Protein AF-0000000080102450 (afdb_homodimer)

Nearest PDB structures (foldseek):
  8uvc-assembly1_A  TM=9.436E-01  e=2.594E-38  Homo sapiens
  8uvb-assembly1_A  TM=9.625E-01  e=1.713E-34  Homo sapiens
  8uvi-assembly1_A  TM=7.588E-01  e=3.810E-33  Homo sapiens
  8w6o-assembly1_B  TM=8.948E-01  e=2.255E-26  Homo sapiens
  8w6g-assembly1_B  TM=5.667E-01  e=3.415E-30  Homo sapiens

Structure (mmCIF, N/CA/C/O backbone):
data_AF-0000000080102450-model_v1
#
loop_
_entity.id
_entity.type
_entity.pdbx_description
1 polymer 'Citrate transporter-like domain-containing protein'
#
loop_
_atom_site.group_PDB
_atom_site.id
_atom_site.type_symbol
_atom_site.label_atom_id
_atom_site.label_alt_id
_atom_site.label_comp_id
_atom_site.label_asym_id
_atom_site.label_entity_id
_atom_site.label_seq_id
_atom_site.pdbx_PDB_ins_code
_atom_site.Cartn_x
_atom_site.Cartn_y
_atom_site.Cartn_z
_atom_site.occupancy
_atom_site.B_iso_or_equiv
_atom_site.auth_seq_id
_atom_site.auth_comp_id
_atom_site.auth_asym_id
_atom_site.auth_atom_id
_atom_site.pdbx_PDB_model_num
ATOM 1 N N . MET A 1 1 ? 62.062 -0.407 -61.094 1 25.08 1 MET A N 1
ATOM 2 C CA . MET A 1 1 ? 61.031 0.652 -61.094 1 25.08 1 MET A CA 1
ATOM 3 C C . MET A 1 1 ? 59.656 0.086 -60.781 1 25.08 1 MET A C 1
ATOM 5 O O . MET A 1 1 ? 59 -0.466 -61.688 1 25.08 1 MET A O 1
ATOM 9 N N . LEU A 1 2 ? 59.5 -0.668 -59.625 1 26.81 2 LEU A N 1
ATOM 10 C CA . LEU A 1 2 ? 58.438 -1.365 -58.938 1 26.81 2 LEU A CA 1
ATOM 11 C C . LEU A 1 2 ? 57.25 -0.445 -58.719 1 26.81 2 LEU A C 1
ATOM 13 O O . LEU A 1 2 ? 57.344 0.582 -58.031 1 26.81 2 LEU A O 1
ATOM 17 N N . GLU A 1 3 ? 56.438 -0.287 -59.781 1 25.95 3 GLU A N 1
ATOM 18 C CA . GLU A 1 3 ? 55.188 0.473 -59.875 1 25.95 3 GLU A CA 1
ATOM 19 C C . GLU A 1 3 ? 54.281 0.231 -58.688 1 25.95 3 GLU A C 1
ATOM 21 O O . GLU A 1 3 ? 54.25 -0.87 -58.125 1 25.95 3 GLU A O 1
ATOM 26 N N . SER A 1 4 ? 53.938 1.345 -57.906 1 30.83 4 SER A N 1
ATOM 27 C CA . SER A 1 4 ? 53.062 1.862 -56.844 1 30.83 4 SER A CA 1
ATOM 28 C C . SER A 1 4 ? 51.594 1.479 -57.094 1 30.83 4 SER A C 1
ATOM 30 O O . SER A 1 4 ? 50.938 2.074 -57.969 1 30.83 4 SER A O 1
ATOM 32 N N . SER A 1 5 ? 51.281 0.238 -57.469 1 30.52 5 SER A N 1
ATOM 33 C CA . SER A 1 5 ? 49.875 -0.142 -57.719 1 30.52 5 SER A CA 1
ATOM 34 C C . SER A 1 5 ? 48.969 0.46 -56.656 1 30.52 5 SER A C 1
ATOM 36 O O . SER A 1 5 ? 49.375 0.742 -55.531 1 30.52 5 SER A O 1
ATOM 38 N N . SER A 1 6 ? 47.594 0.79 -57 1 28.81 6 SER A N 1
ATOM 39 C CA . SER A 1 6 ? 46.281 1.404 -56.781 1 28.81 6 SER A CA 1
ATOM 40 C C . SER A 1 6 ? 45.594 0.826 -55.562 1 28.81 6 SER A C 1
ATOM 42 O O . SER A 1 6 ? 45.188 -0.346 -55.562 1 28.81 6 SER A O 1
ATOM 44 N N . SER A 1 7 ? 46 0.997 -54.312 1 31.64 7 SER A N 1
ATOM 45 C CA . SER A 1 7 ? 45.219 0.907 -53.094 1 31.64 7 SER A CA 1
ATOM 46 C C . SER A 1 7 ? 43.906 1.652 -53.25 1 31.64 7 SER A C 1
ATOM 48 O O . SER A 1 7 ? 43.844 2.875 -53.094 1 31.64 7 SER A O 1
ATOM 50 N N . THR A 1 8 ? 43.125 1.494 -54.375 1 29.23 8 THR A N 1
ATOM 51 C CA . THR A 1 8 ? 41.812 2.102 -54.594 1 29.23 8 THR A CA 1
ATOM 52 C C . THR A 1 8 ? 40.969 1.978 -53.344 1 29.23 8 THR A C 1
ATOM 54 O O . THR A 1 8 ? 41.062 0.995 -52.625 1 29.23 8 THR A O 1
ATOM 57 N N . ASN A 1 9 ? 40.094 3.078 -53 1 28.83 9 ASN A N 1
ATOM 58 C CA . ASN A 1 9 ? 39.094 3.645 -52.094 1 28.83 9 ASN A CA 1
ATOM 59 C C . ASN A 1 9 ? 37.875 2.742 -52 1 28.83 9 ASN A C 1
ATOM 61 O O . ASN A 1 9 ? 37.031 2.686 -52.906 1 28.83 9 ASN A O 1
ATOM 65 N N . PHE A 1 10 ? 37.844 1.509 -51.531 1 27.23 10 PHE A N 1
ATOM 66 C CA . PHE A 1 10 ? 36.594 0.853 -51.156 1 27.23 10 PHE A CA 1
ATOM 67 C C . PHE A 1 10 ? 35.719 1.786 -50.312 1 27.23 10 PHE A C 1
ATOM 69 O O . PHE A 1 10 ? 36 2.002 -49.125 1 27.23 10 PHE A O 1
ATOM 76 N N . VAL A 1 11 ? 35.406 3.041 -50.812 1 31.2 11 VAL A N 1
ATOM 77 C CA . VAL A 1 11 ? 34.312 3.77 -50.219 1 31.2 11 VAL A CA 1
ATOM 78 C C . VAL A 1 11 ? 33.156 2.814 -49.938 1 31.2 11 VAL A C 1
ATOM 80 O O . VAL A 1 11 ? 32.625 2.182 -50.844 1 31.2 11 VAL A O 1
ATOM 83 N N . GLN A 1 12 ? 33.156 2.191 -48.812 1 29.45 12 GLN A N 1
ATOM 84 C CA . GLN A 1 12 ? 31.953 1.61 -48.25 1 29.45 12 GLN A CA 1
ATOM 85 C C . GLN A 1 12 ? 30.719 2.416 -48.656 1 29.45 12 GLN A C 1
ATOM 87 O O . GLN A 1 12 ? 30.578 3.578 -48.281 1 29.45 12 GLN A O 1
ATOM 92 N N . HIS A 1 13 ? 30.312 2.391 -49.875 1 32.34 13 HIS A N 1
ATOM 93 C CA . HIS A 1 13 ? 28.969 2.836 -50.219 1 32.34 13 HIS A CA 1
ATOM 94 C C . HIS A 1 13 ? 27.984 2.52 -49.094 1 32.34 13 HIS A C 1
ATOM 96 O O . HIS A 1 13 ? 27.688 1.353 -48.812 1 32.34 13 HIS A O 1
ATOM 102 N N . PHE A 1 14 ? 28.062 3.256 -48 1 36.75 14 PHE A N 1
ATOM 103 C CA . PHE A 1 14 ? 26.875 3.359 -47.156 1 36.75 14 PHE A CA 1
ATOM 104 C C . PHE A 1 14 ? 25.625 3.465 -48 1 36.75 14 PHE A C 1
ATOM 106 O O . PHE A 1 14 ? 25.328 4.523 -48.562 1 36.75 14 PHE A O 1
ATOM 113 N N . VAL A 1 15 ? 25.438 2.631 -48.906 1 35.69 15 VAL A N 1
ATOM 114 C CA . VAL A 1 15 ? 24.078 2.574 -49.469 1 35.69 15 VAL A CA 1
ATOM 115 C C . VAL A 1 15 ? 23.062 2.791 -48.344 1 35.69 15 VAL A C 1
ATOM 117 O O . VAL A 1 15 ? 22.984 1.999 -47.406 1 35.69 15 VAL A O 1
ATOM 120 N N . SER A 1 16 ? 22.797 3.994 -47.969 1 41.91 16 SER A N 1
ATOM 121 C CA . SER A 1 16 ? 21.562 4.34 -47.281 1 41.91 16 SER A CA 1
ATOM 122 C C . SER A 1 16 ? 20.391 3.516 -47.781 1 41.91 16 SER A C 1
ATOM 124 O O . SER A 1 16 ? 19.922 3.711 -48.906 1 41.91 16 SER A O 1
ATOM 126 N N . ARG A 1 17 ? 20.375 2.236 -47.719 1 46.88 17 ARG A N 1
ATOM 127 C CA . ARG A 1 17 ? 19.141 1.507 -48.031 1 46.88 17 ARG A CA 1
ATOM 128 C C . ARG A 1 17 ? 17.906 2.34 -47.688 1 46.88 17 ARG A C 1
ATOM 130 O O . ARG A 1 17 ? 17.75 2.797 -46.562 1 46.88 17 ARG A O 1
ATOM 137 N N . GLU A 1 18 ? 17.406 3.066 -48.5 1 54 18 GLU A N 1
ATOM 138 C CA . GLU A 1 18 ? 16.109 3.725 -48.406 1 54 18 GLU A CA 1
ATOM 139 C C . GLU A 1 18 ? 15.117 2.885 -47.594 1 54 18 GLU A C 1
ATOM 141 O O . GLU A 1 18 ? 14.82 1.747 -47.969 1 54 18 GLU A O 1
ATOM 146 N N . VAL A 1 19 ? 15.211 3.061 -46.312 1 67.94 19 VAL A N 1
ATOM 147 C CA . VAL A 1 19 ? 14.219 2.418 -45.469 1 67.94 19 VAL A CA 1
ATOM 148 C C . VAL A 1 19 ? 12.844 2.484 -46.156 1 67.94 19 VAL A C 1
ATOM 150 O O . VAL A 1 19 ? 12.391 3.562 -46.531 1 67.94 19 VAL A O 1
ATOM 153 N N . SER A 1 20 ? 12.422 1.404 -46.781 1 73.69 20 SER A N 1
ATOM 154 C CA . SER A 1 20 ? 11.117 1.295 -47.406 1 73.69 20 SER A CA 1
ATOM 155 C C . SER A 1 20 ? 10.016 1.888 -46.531 1 73.69 20 SER A C 1
ATOM 157 O O . SER A 1 20 ? 10.172 1.996 -45.312 1 73.69 20 SER A O 1
ATOM 159 N N . ASN A 1 21 ? 9.086 2.568 -47.156 1 75.69 21 ASN A N 1
ATOM 160 C CA . ASN A 1 21 ? 7.91 3.105 -46.469 1 75.69 21 ASN A CA 1
ATOM 161 C C . ASN A 1 21 ? 7.281 2.072 -45.531 1 75.69 21 ASN A C 1
ATOM 163 O O . ASN A 1 21 ? 6.77 2.42 -44.469 1 75.69 21 ASN A O 1
ATOM 167 N N . LYS A 1 22 ? 7.406 0.875 -46 1 77.06 22 LYS A N 1
ATOM 168 C CA . LYS A 1 22 ? 6.848 -0.19 -45.156 1 77.06 22 LYS A CA 1
ATOM 169 C C . LYS A 1 22 ? 7.645 -0.36 -43.875 1 77.06 22 LYS A C 1
ATOM 171 O O . LYS A 1 22 ? 7.07 -0.544 -42.812 1 77.06 22 LYS A O 1
ATOM 176 N N . GLU A 1 23 ? 8.898 -0.296 -43.969 1 78.75 23 GLU A N 1
ATOM 177 C CA . GLU A 1 23 ? 9.734 -0.42 -42.781 1 78.75 23 GLU A CA 1
ATOM 178 C C . GLU A 1 23 ? 9.539 0.771 -41.844 1 78.75 23 GLU A C 1
ATOM 180 O O . GLU A 1 23 ? 9.562 0.617 -40.625 1 78.75 23 GLU A O 1
ATOM 185 N N . ARG A 1 24 ? 9.336 1.887 -42.469 1 76.75 24 ARG A N 1
ATOM 186 C CA . ARG A 1 24 ? 9.094 3.082 -41.656 1 76.75 24 ARG A CA 1
ATOM 187 C C . ARG A 1 24 ? 7.762 2.984 -40.938 1 76.75 24 ARG A C 1
ATOM 189 O O . ARG A 1 24 ? 7.66 3.377 -39.75 1 76.75 24 ARG A O 1
ATOM 196 N N . LEU A 1 25 ? 6.789 2.467 -41.656 1 79.25 25 LEU A N 1
ATOM 197 C CA . LEU A 1 25 ? 5.473 2.297 -41.062 1 79.25 25 LEU A CA 1
ATOM 198 C C . LEU A 1 25 ? 5.516 1.26 -39.938 1 79.25 25 LEU A C 1
ATOM 200 O O . LEU A 1 25 ? 4.895 1.445 -38.875 1 79.25 25 LEU A O 1
ATOM 204 N N . LEU A 1 26 ? 6.16 0.244 -40.188 1 77.69 26 LEU A N 1
ATOM 205 C CA . LEU A 1 26 ? 6.281 -0.798 -39.156 1 77.69 26 LEU A CA 1
ATOM 206 C C . LEU A 1 26 ? 7.027 -0.281 -37.938 1 77.69 26 LEU A C 1
ATOM 208 O O . LEU A 1 26 ? 6.695 -0.638 -36.812 1 77.69 26 LEU A O 1
ATOM 212 N N . CYS A 1 27 ? 7.969 0.452 -38.219 1 77.31 27 CYS A N 1
ATOM 213 C CA . CYS A 1 27 ? 8.719 1.063 -37.125 1 77.31 27 CYS A CA 1
ATOM 214 C C . CYS A 1 27 ? 7.832 2.01 -36.312 1 77.31 27 CYS A C 1
ATOM 216 O O . CYS A 1 27 ? 7.887 2.025 -35.094 1 77.31 27 CYS A O 1
ATOM 218 N N . LEU A 1 28 ? 7.074 2.738 -37.062 1 78.44 28 LEU A N 1
ATOM 219 C CA . LEU A 1 28 ? 6.156 3.664 -36.406 1 78.44 28 LEU A CA 1
ATOM 220 C C . LEU A 1 28 ? 5.113 2.91 -35.594 1 78.44 28 LEU A C 1
ATOM 222 O O . LEU A 1 28 ? 4.789 3.311 -34.469 1 78.44 28 LEU A O 1
ATOM 226 N N . LEU A 1 29 ? 4.664 1.896 -36.094 1 78.62 29 LEU A N 1
ATOM 227 C CA . LEU A 1 29 ? 3.658 1.097 -35.406 1 78.62 29 LEU A CA 1
ATOM 228 C C . LEU A 1 29 ? 4.246 0.454 -34.156 1 78.62 29 LEU A C 1
ATOM 230 O O . LEU A 1 29 ? 3.576 0.365 -33.125 1 78.62 29 LEU A O 1
ATOM 234 N N . ARG A 1 30 ? 5.379 0.08 -34.312 1 77.5 30 ARG A N 1
ATOM 235 C CA . ARG A 1 30 ? 6.043 -0.532 -33.156 1 77.5 30 ARG A CA 1
ATOM 236 C C . ARG A 1 30 ? 6.273 0.49 -32.062 1 77.5 30 ARG A C 1
ATOM 238 O O . ARG A 1 30 ? 6.168 0.164 -30.875 1 77.5 30 ARG A O 1
ATOM 245 N N . ARG A 1 31 ? 6.504 1.589 -32.531 1 77.5 31 ARG A N 1
ATOM 246 C CA . ARG A 1 31 ? 6.77 2.656 -31.562 1 77.5 31 ARG A CA 1
ATOM 247 C C . ARG A 1 31 ? 5.477 3.137 -30.906 1 77.5 31 ARG A C 1
ATOM 249 O O . ARG A 1 31 ? 5.488 3.574 -29.75 1 77.5 31 ARG A O 1
ATOM 256 N N . MET A 1 32 ? 4.449 2.98 -31.703 1 82 32 MET A N 1
ATOM 257 C CA . MET A 1 32 ? 3.18 3.512 -31.203 1 82 32 MET A CA 1
ATOM 258 C C . MET A 1 32 ? 2.283 2.393 -30.703 1 82 32 MET A C 1
ATOM 260 O O . MET A 1 32 ? 1.086 2.596 -30.484 1 82 32 MET A O 1
ATOM 264 N N . LYS A 1 33 ? 2.82 1.281 -30.656 1 84.81 33 LYS A N 1
ATOM 265 C CA . LYS A 1 33 ? 2.027 0.113 -30.281 1 84.81 33 LYS A CA 1
ATOM 266 C C . LYS A 1 33 ? 1.294 0.345 -28.969 1 84.81 33 LYS A C 1
ATOM 268 O O . LYS A 1 33 ? 0.09 0.1 -28.875 1 84.81 33 LYS A O 1
ATOM 273 N N . ASN A 1 34 ? 1.948 0.853 -27.984 1 87.5 34 ASN A N 1
ATOM 274 C CA . ASN A 1 34 ? 1.318 1.079 -26.688 1 87.5 34 ASN A CA 1
ATOM 275 C C . ASN A 1 34 ? 0.232 2.146 -26.766 1 87.5 34 ASN A C 1
ATOM 277 O O . ASN A 1 34 ? -0.837 1.998 -26.172 1 87.5 34 ASN A O 1
ATOM 281 N N . GLY A 1 35 ? 0.577 3.141 -27.547 1 89.19 35 GLY A N 1
ATOM 282 C CA . GLY A 1 35 ? -0.424 4.18 -27.734 1 89.19 35 GLY A CA 1
ATOM 283 C C . GLY A 1 35 ? -1.648 3.695 -28.5 1 89.19 35 GLY A C 1
ATOM 284 O O . GLY A 1 35 ? -2.775 4.078 -28.172 1 89.19 35 GLY A O 1
ATOM 285 N N . LEU A 1 36 ? -1.429 2.9 -29.422 1 91.56 36 LEU A N 1
ATOM 286 C CA . LEU A 1 36 ? -2.529 2.357 -30.219 1 91.56 36 LEU A CA 1
ATOM 287 C C . LEU A 1 36 ? -3.408 1.444 -29.375 1 91.56 36 LEU A C 1
ATOM 289 O O . LEU A 1 36 ? -4.637 1.509 -29.453 1 91.56 36 LEU A O 1
ATOM 293 N N . VAL A 1 37 ? -2.809 0.636 -28.578 1 93.94 37 VAL A N 1
ATOM 294 C CA . VAL A 1 37 ? -3.578 -0.261 -27.719 1 93.94 37 VAL A CA 1
ATOM 295 C C . VAL A 1 37 ? -4.398 0.554 -26.719 1 93.94 37 VAL A C 1
ATOM 297 O O . VAL A 1 37 ? -5.57 0.253 -26.484 1 93.94 37 VAL A O 1
ATOM 300 N N . LEU A 1 38 ? -3.789 1.572 -26.219 1 94.75 38 LEU A N 1
ATOM 301 C CA . LEU A 1 38 ? -4.426 2.41 -25.219 1 94.75 38 LEU A CA 1
ATOM 302 C C . LEU A 1 38 ? -5.664 3.1 -25.781 1 94.75 38 LEU A C 1
ATOM 304 O O . LEU A 1 38 ? -6.688 3.203 -25.109 1 94.75 38 LEU A O 1
ATOM 308 N N . VAL A 1 39 ? -5.594 3.529 -27 1 94.56 39 VAL A N 1
ATOM 309 C CA . VAL A 1 39 ? -6.668 4.332 -27.562 1 94.56 39 VAL A CA 1
ATOM 310 C C . VAL A 1 39 ? -7.664 3.424 -28.281 1 94.56 39 VAL A C 1
ATOM 312 O O . VAL A 1 39 ? -8.875 3.633 -28.203 1 94.56 39 VAL A O 1
ATOM 315 N N . LEU A 1 40 ? -7.199 2.42 -28.922 1 95.06 40 LEU A N 1
ATOM 316 C CA . LEU A 1 40 ? -8.055 1.595 -29.766 1 95.06 40 LEU A CA 1
ATOM 317 C C . LEU A 1 40 ? -8.883 0.63 -28.922 1 95.06 40 LEU A C 1
ATOM 319 O O . LEU A 1 40 ? -10 0.266 -29.312 1 95.06 40 LEU A O 1
ATOM 323 N N . THR A 1 41 ? -8.406 0.187 -27.781 1 96.19 41 THR A N 1
ATOM 324 C CA . THR A 1 41 ? -9.125 -0.801 -26.984 1 96.19 41 THR A CA 1
ATOM 325 C C . THR A 1 41 ? -10.469 -0.246 -26.516 1 96.19 41 THR A C 1
ATOM 327 O O . THR A 1 41 ? -11.508 -0.866 -26.734 1 96.19 41 THR A O 1
ATOM 330 N N . PRO A 1 42 ? -10.508 0.922 -25.906 1 96.19 42 PRO A N 1
ATOM 331 C CA . PRO A 1 42 ? -11.812 1.462 -25.516 1 96.19 42 PRO A CA 1
ATOM 332 C C . PRO A 1 42 ? -12.711 1.763 -26.719 1 96.19 42 PRO A C 1
ATOM 334 O O . PRO A 1 42 ? -13.938 1.646 -26.625 1 96.19 42 PRO A O 1
ATOM 337 N N . LEU A 1 43 ? -12.133 2.1 -27.812 1 96.31 43 LEU A N 1
ATOM 338 C CA . LEU A 1 43 ? -12.922 2.408 -29 1 96.31 43 LEU A CA 1
ATOM 339 C C . LEU A 1 43 ? -13.508 1.139 -29.609 1 96.31 43 LEU A C 1
ATOM 341 O O . LEU A 1 43 ? -14.656 1.137 -30.078 1 96.31 43 LEU A O 1
ATOM 345 N N . LEU A 1 44 ? -12.703 0.143 -29.656 1 95.62 44 LEU A N 1
ATOM 346 C CA . LEU A 1 44 ? -13.133 -1.123 -30.234 1 95.62 44 LEU A CA 1
ATOM 347 C C . LEU A 1 44 ? -14.305 -1.708 -29.453 1 95.62 44 LEU A C 1
ATOM 349 O O . LEU A 1 44 ? -15.25 -2.227 -30.047 1 95.62 44 LEU A O 1
ATOM 353 N N . PHE A 1 45 ? -14.312 -1.592 -28.125 1 95.81 45 PHE A N 1
ATOM 354 C CA . PHE A 1 45 ? -15.352 -2.193 -27.297 1 95.81 45 PHE A CA 1
ATOM 355 C C . PHE A 1 45 ? -16.422 -1.164 -26.938 1 95.81 45 PHE A C 1
ATOM 357 O O . PHE A 1 45 ? -17.328 -1.451 -26.156 1 95.81 45 PHE A O 1
ATOM 364 N N . GLY A 1 46 ? -16.328 0.019 -27.469 1 95.62 46 GLY A N 1
ATOM 365 C CA . GLY A 1 46 ? -17.25 1.104 -27.141 1 95.62 46 GLY A CA 1
ATOM 366 C C . GLY A 1 46 ? -18.688 0.79 -27.484 1 95.62 46 GLY A C 1
ATOM 367 O O . GLY A 1 46 ? -19.609 1.31 -26.844 1 95.62 46 GLY A O 1
ATOM 368 N N . GLN A 1 47 ? -18.938 -0.091 -28.391 1 94.19 47 GLN A N 1
ATOM 369 C CA . GLN A 1 47 ? -20.297 -0.457 -28.797 1 94.19 47 GLN A CA 1
ATOM 370 C C . GLN A 1 47 ? -21.062 -1.103 -27.641 1 94.19 47 GLN A C 1
ATOM 372 O O . GLN A 1 47 ? -22.281 -0.997 -27.578 1 94.19 47 GLN A O 1
ATOM 377 N N . MET A 1 48 ? -20.406 -1.681 -26.703 1 94.69 48 MET A N 1
ATOM 378 C CA . MET A 1 48 ? -21.016 -2.373 -25.562 1 94.69 48 MET A CA 1
ATOM 379 C C . MET A 1 48 ? -21.688 -1.385 -24.625 1 94.69 48 MET A C 1
ATOM 381 O O . MET A 1 48 ? -22.609 -1.751 -23.891 1 94.69 48 MET A O 1
ATOM 385 N N . LEU A 1 49 ? -21.219 -0.147 -24.641 1 93.81 49 LEU A N 1
ATOM 386 C CA . LEU A 1 49 ? -21.797 0.876 -23.766 1 93.81 49 LEU A CA 1
ATOM 387 C C . LEU A 1 49 ? -23.203 1.241 -24.203 1 93.81 49 LEU A C 1
ATOM 389 O O . LEU A 1 49 ? -23.984 1.76 -23.391 1 93.81 49 LEU A O 1
ATOM 393 N N . TRP A 1 50 ? -23.562 0.891 -25.438 1 92.38 50 TRP A N 1
ATOM 394 C CA . TRP A 1 50 ? -24.875 1.267 -25.984 1 92.38 50 TRP A CA 1
ATOM 395 C C . TRP A 1 50 ? -25.875 0.122 -25.844 1 92.38 50 TRP A C 1
ATOM 397 O O . TRP A 1 50 ? -27.062 0.309 -26.062 1 92.38 50 TRP A O 1
ATOM 407 N N . TRP A 1 51 ? -25.297 -0.965 -25.5 1 91.12 51 TRP A N 1
ATOM 408 C CA . TRP A 1 51 ? -26.188 -2.102 -25.297 1 91.12 51 TRP A CA 1
ATOM 409 C C . TRP A 1 51 ? -26.922 -1.98 -23.969 1 91.12 51 TRP A C 1
ATOM 411 O O . TRP A 1 51 ? -26.422 -1.336 -23.031 1 91.12 51 TRP A O 1
ATOM 421 N N . GLU A 1 52 ? -28.109 -2.432 -23.891 1 87.62 52 GLU A N 1
ATOM 422 C CA . GLU A 1 52 ? -28.938 -2.287 -22.703 1 87.62 52 GLU A CA 1
ATOM 423 C C . GLU A 1 52 ? -28.5 -3.244 -21.594 1 87.62 52 GLU A C 1
ATOM 425 O O . GLU A 1 52 ? -28.219 -4.414 -21.859 1 87.62 52 GLU A O 1
ATOM 430 N N . GLY A 1 53 ? -28.391 -2.652 -20.375 1 90.12 53 GLY A N 1
ATOM 431 C CA . GLY A 1 53 ? -28.078 -3.475 -19.219 1 90.12 53 GLY A CA 1
ATOM 432 C C . GLY A 1 53 ? -26.719 -3.182 -18.625 1 90.12 53 GLY A C 1
ATOM 433 O O . GLY A 1 53 ? -25.766 -2.855 -19.359 1 90.12 53 GLY A O 1
ATOM 434 N N . PRO A 1 54 ? -26.625 -3.234 -17.391 1 93.25 54 PRO A N 1
ATOM 435 C CA . PRO A 1 54 ? -25.344 -2.992 -16.703 1 93.25 54 PRO A CA 1
ATOM 436 C C . PRO A 1 54 ? -24.312 -4.078 -17 1 93.25 54 PRO A C 1
ATOM 438 O O . PRO A 1 54 ? -23.109 -3.85 -16.828 1 93.25 54 PRO A O 1
ATOM 441 N N . GLU A 1 55 ? -24.812 -5.258 -17.422 1 94.81 55 GLU A N 1
ATOM 442 C CA . GLU A 1 55 ? -23.906 -6.363 -17.719 1 94.81 55 GLU A CA 1
ATOM 443 C C . GLU A 1 55 ? -22.953 -6.008 -18.859 1 94.81 55 GLU A C 1
ATOM 445 O O . GLU A 1 55 ? -21.766 -6.312 -18.797 1 94.81 55 GLU A O 1
ATOM 450 N N . TRP A 1 56 ? -23.469 -5.336 -19.875 1 95.31 56 TRP A N 1
ATOM 451 C CA . TRP A 1 56 ? -22.641 -4.988 -21.031 1 95.31 56 TRP A CA 1
ATOM 452 C C . TRP A 1 56 ? -21.672 -3.861 -20.688 1 95.31 56 TRP A C 1
ATOM 454 O O . TRP A 1 56 ? -20.562 -3.807 -21.203 1 95.31 56 TRP A O 1
ATOM 464 N N . ARG A 1 57 ? -22.094 -2.945 -19.859 1 96.56 57 ARG A N 1
ATOM 465 C CA . ARG A 1 57 ? -21.188 -1.902 -19.406 1 96.56 57 ARG A CA 1
ATOM 466 C C . ARG A 1 57 ? -20.031 -2.496 -18.594 1 96.56 57 ARG A C 1
ATOM 468 O O . ARG A 1 57 ? -18.891 -2.053 -18.734 1 96.56 57 ARG A O 1
ATOM 475 N N . CYS A 1 58 ? -20.406 -3.443 -17.797 1 96.31 58 CYS A N 1
ATOM 476 C CA . CYS A 1 58 ? -19.359 -4.137 -17.047 1 96.31 58 CYS A CA 1
ATOM 477 C C . CYS A 1 58 ? -18.422 -4.898 -17.984 1 96.31 58 CYS A C 1
ATOM 479 O O . CYS A 1 58 ? -17.203 -4.891 -17.797 1 96.31 58 CYS A O 1
ATOM 481 N N . ALA A 1 59 ? -19 -5.578 -18.984 1 95.38 59 ALA A N 1
ATOM 482 C CA . ALA A 1 59 ? -18.203 -6.301 -19.969 1 95.38 59 ALA A CA 1
ATOM 483 C C . ALA A 1 59 ? -17.219 -5.359 -20.656 1 95.38 59 ALA A C 1
ATOM 485 O O . ALA A 1 59 ? -16.078 -5.73 -20.922 1 95.38 59 ALA A O 1
ATOM 486 N N . TYR A 1 60 ? -17.719 -4.188 -21 1 96.81 60 TYR A N 1
ATOM 487 C CA . TYR A 1 60 ? -16.891 -3.158 -21.609 1 96.81 60 TYR A CA 1
ATOM 488 C C . TYR A 1 60 ? -15.656 -2.891 -20.75 1 96.81 60 TYR A C 1
ATOM 490 O O . TYR A 1 60 ? -14.523 -2.885 -21.25 1 96.81 60 TYR A O 1
ATOM 498 N N . CYS A 1 61 ? -15.82 -2.725 -19.422 1 97.19 61 CYS A N 1
ATOM 499 C CA . CYS A 1 61 ? -14.727 -2.438 -18.484 1 97.19 61 CYS A CA 1
ATOM 500 C C . CYS A 1 61 ? -13.781 -3.627 -18.375 1 97.19 61 CYS A C 1
ATOM 502 O O . CYS A 1 61 ? -12.562 -3.459 -18.391 1 97.19 61 CYS A O 1
ATOM 504 N N . VAL A 1 62 ? -14.328 -4.773 -18.266 1 94.81 62 VAL A N 1
ATOM 505 C CA . VAL A 1 62 ? -13.547 -5.988 -18.078 1 94.81 62 VAL A CA 1
ATOM 506 C C . VAL A 1 62 ? -12.648 -6.215 -19.281 1 94.81 62 VAL A C 1
ATOM 508 O O . VAL A 1 62 ? -11.469 -6.566 -19.141 1 94.81 62 VAL A O 1
ATOM 511 N N . CYS A 1 63 ? -13.156 -6.004 -20.438 1 94.88 63 CYS A N 1
ATOM 512 C CA . CYS A 1 63 ? -12.383 -6.176 -21.672 1 94.88 63 CYS A CA 1
ATOM 513 C C . CYS A 1 63 ? -11.211 -5.203 -21.703 1 94.88 63 CYS A C 1
ATOM 515 O O . CYS A 1 63 ? -10.086 -5.586 -22.047 1 94.88 63 CYS A O 1
ATOM 517 N N . ILE A 1 64 ? -11.461 -4.008 -21.375 1 96.94 64 ILE A N 1
ATOM 518 C CA . ILE A 1 64 ? -10.414 -2.994 -21.359 1 96.94 64 ILE A CA 1
ATOM 519 C C . ILE A 1 64 ? -9.312 -3.395 -20.391 1 96.94 64 ILE A C 1
ATOM 521 O O . ILE A 1 64 ? -8.133 -3.404 -20.734 1 96.94 64 ILE A O 1
ATOM 525 N N . ILE A 1 65 ? -9.727 -3.74 -19.172 1 96.31 65 ILE A N 1
ATOM 526 C CA . ILE A 1 65 ? -8.773 -4.07 -18.109 1 96.31 65 ILE A CA 1
ATOM 527 C C . ILE A 1 65 ? -7.98 -5.312 -18.5 1 96.31 65 ILE A C 1
ATOM 529 O O . ILE A 1 65 ? -6.758 -5.355 -18.328 1 96.31 65 ILE A O 1
ATOM 533 N N . ALA A 1 66 ? -8.641 -6.273 -19.078 1 92.44 66 ALA A N 1
ATOM 534 C CA . ALA A 1 66 ? -7.984 -7.512 -19.5 1 92.44 66 ALA A CA 1
ATOM 535 C C . ALA A 1 66 ? -6.941 -7.238 -20.578 1 92.44 66 ALA A C 1
ATOM 537 O O . ALA A 1 66 ? -5.809 -7.719 -20.5 1 92.44 66 ALA A O 1
ATOM 538 N N . ILE A 1 67 ? -7.242 -6.461 -21.531 1 93.81 67 ILE A N 1
ATOM 539 C CA . ILE A 1 67 ? -6.332 -6.164 -22.641 1 93.81 67 ILE A CA 1
ATOM 540 C C . ILE A 1 67 ? -5.145 -5.352 -22.109 1 93.81 67 ILE A C 1
ATOM 542 O O . ILE A 1 67 ? -4 -5.602 -22.5 1 93.81 67 ILE A O 1
ATOM 546 N N . TYR A 1 68 ? -5.43 -4.395 -21.281 1 95.88 68 TYR A N 1
ATOM 547 C CA . TYR A 1 68 ? -4.355 -3.584 -20.719 1 95.88 68 TYR A CA 1
ATOM 548 C C . TYR A 1 68 ? -3.422 -4.438 -19.859 1 95.88 68 TYR A C 1
ATOM 550 O O . TYR A 1 68 ? -2.205 -4.238 -19.875 1 95.88 68 TYR A O 1
ATOM 558 N N . TRP A 1 69 ? -3.91 -5.395 -19.078 1 92.75 69 TRP A N 1
ATOM 559 C CA . TRP A 1 69 ? -3.09 -6.324 -18.312 1 92.75 69 TRP A CA 1
ATOM 560 C C . TRP A 1 69 ? -2.248 -7.199 -19.234 1 92.75 69 TRP A C 1
ATOM 562 O O . TRP A 1 69 ? -1.047 -7.375 -19.016 1 92.75 69 TRP A O 1
ATOM 572 N N . MET A 1 70 ? -2.809 -7.684 -20.25 1 88.94 70 MET A N 1
ATOM 573 C CA . MET A 1 70 ? -2.139 -8.609 -21.156 1 88.94 70 MET A CA 1
ATOM 574 C C . MET A 1 70 ? -1.047 -7.898 -21.953 1 88.94 70 MET A C 1
ATOM 576 O O . MET A 1 70 ? 0.036 -8.445 -22.156 1 88.94 70 MET A O 1
ATOM 580 N N . SER A 1 71 ? -1.381 -6.66 -22.359 1 89.69 71 SER A N 1
ATOM 581 C CA . SER A 1 71 ? -0.432 -5.906 -23.172 1 89.69 71 SER A CA 1
ATOM 582 C C . SER A 1 71 ? 0.595 -5.188 -22.312 1 89.69 71 SER A C 1
ATOM 584 O O . SER A 1 71 ? 1.612 -4.707 -22.812 1 89.69 71 SER A O 1
ATOM 586 N N . GLU A 1 72 ? 0.3 -5.035 -21.047 1 90.81 72 GLU A N 1
ATOM 587 C CA . GLU A 1 72 ? 1.164 -4.328 -20.109 1 90.81 72 GLU A CA 1
ATOM 588 C C . GLU A 1 72 ? 1.507 -2.93 -20.625 1 90.81 72 GLU A C 1
ATOM 590 O O . GLU A 1 72 ? 2.668 -2.52 -20.594 1 90.81 72 GLU A O 1
ATOM 595 N N . VAL A 1 73 ? 0.536 -2.283 -21.188 1 92 73 VAL A N 1
ATOM 596 C CA . VAL A 1 73 ? 0.708 -0.907 -21.641 1 92 73 VAL A CA 1
ATOM 597 C C . VAL A 1 73 ? 0.994 -0.002 -20.453 1 92 73 VAL A C 1
ATOM 599 O O . VAL A 1 73 ? 1.552 1.087 -20.609 1 92 73 VAL A O 1
ATOM 602 N N . MET A 1 74 ? 0.616 -0.449 -19.328 1 93.88 74 MET A N 1
ATOM 603 C CA . MET A 1 74 ? 0.923 0.17 -18.047 1 93.88 74 MET A CA 1
ATOM 604 C C . MET A 1 74 ? 1.284 -0.885 -17 1 93.88 74 MET A C 1
ATOM 606 O O . MET A 1 74 ? 0.993 -2.068 -17.188 1 93.88 74 MET A O 1
ATOM 610 N N . PRO A 1 75 ? 1.988 -0.414 -15.922 1 94.12 75 PRO A N 1
ATOM 611 C CA . PRO A 1 75 ? 2.295 -1.396 -14.883 1 94.12 75 PRO A CA 1
ATOM 612 C C . PRO A 1 75 ? 1.052 -2.129 -14.375 1 94.12 75 PRO A C 1
ATOM 614 O O . PRO A 1 75 ? -0.022 -1.53 -14.273 1 94.12 75 PRO A O 1
ATOM 617 N N . LEU A 1 76 ? 1.22 -3.363 -14.039 1 93.94 76 LEU A N 1
ATOM 618 C CA . LEU A 1 76 ? 0.119 -4.242 -13.664 1 93.94 76 LEU A CA 1
ATOM 619 C C . LEU A 1 76 ? -0.694 -3.639 -12.523 1 93.94 76 LEU A C 1
ATOM 621 O O . LEU A 1 76 ? -1.927 -3.66 -12.555 1 93.94 76 LEU A O 1
ATOM 625 N N . ALA A 1 77 ? -0.003 -3.084 -11.555 1 95.69 77 ALA A N 1
ATOM 626 C CA . ALA A 1 77 ? -0.677 -2.506 -10.398 1 95.69 77 ALA A CA 1
ATOM 627 C C . ALA A 1 77 ? -1.521 -1.299 -10.797 1 95.69 77 ALA A C 1
ATOM 629 O O . ALA A 1 77 ? -2.582 -1.055 -10.219 1 95.69 77 ALA A O 1
ATOM 630 N N . VAL A 1 78 ? -1.09 -0.523 -11.742 1 97.12 78 VAL A N 1
ATOM 631 C CA . VAL A 1 78 ? -1.803 0.661 -12.211 1 97.12 78 VAL A CA 1
ATOM 632 C C . VAL A 1 78 ? -3.072 0.244 -12.945 1 97.12 78 VAL A C 1
ATOM 634 O O . VAL A 1 78 ? -4.145 0.807 -12.719 1 97.12 78 VAL A O 1
ATOM 637 N N . THR A 1 79 ? -2.92 -0.773 -13.812 1 97.25 79 THR A N 1
ATOM 638 C CA . THR A 1 79 ? -4.094 -1.305 -14.492 1 97.25 79 THR A CA 1
ATOM 639 C C . THR A 1 79 ? -5.113 -1.826 -13.484 1 97.25 79 THR A C 1
ATOM 641 O O . THR A 1 79 ? -6.324 -1.675 -13.68 1 97.25 79 THR A O 1
ATOM 644 N N . ALA A 1 80 ? -4.59 -2.383 -12.438 1 97.25 80 ALA A N 1
ATOM 645 C CA . ALA A 1 80 ? -5.453 -2.959 -11.406 1 97.25 80 ALA A CA 1
ATOM 646 C C . ALA A 1 80 ? -6.312 -1.885 -10.742 1 97.25 80 ALA A C 1
ATOM 648 O O . ALA A 1 80 ? -7.367 -2.184 -10.18 1 97.25 80 ALA A O 1
ATOM 649 N N . MET A 1 81 ? -5.953 -0.643 -10.836 1 97.94 81 MET A N 1
ATOM 650 C CA . MET A 1 81 ? -6.691 0.432 -10.18 1 97.94 81 MET A CA 1
ATOM 651 C C . MET A 1 81 ? -7.711 1.049 -11.133 1 97.94 81 MET A C 1
ATOM 653 O O . MET A 1 81 ? -8.5 1.908 -10.734 1 97.94 81 MET A O 1
ATOM 657 N N . LEU A 1 82 ? -7.789 0.589 -12.328 1 98 82 LEU A N 1
ATOM 658 C CA . LEU A 1 82 ? -8.648 1.191 -13.336 1 98 82 LEU A CA 1
ATOM 659 C C . LEU A 1 82 ? -10.117 1.05 -12.961 1 98 82 LEU A C 1
ATOM 661 O O . LEU A 1 82 ? -10.938 1.905 -13.305 1 98 82 LEU A O 1
ATOM 665 N N . PRO A 1 83 ? -10.508 -0.026 -12.297 1 97.5 83 PRO A N 1
ATOM 666 C CA . PRO A 1 83 ? -11.914 -0.156 -11.93 1 97.5 83 PRO A CA 1
ATOM 667 C C . PRO A 1 83 ? -12.422 1.021 -11.094 1 97.5 83 PRO A C 1
ATOM 669 O O . PRO A 1 83 ? -13.594 1.385 -11.18 1 97.5 83 PRO A O 1
ATOM 672 N N . VAL A 1 84 ? -11.586 1.679 -10.344 1 97.5 84 VAL A N 1
ATOM 673 C CA . VAL A 1 84 ? -12 2.777 -9.477 1 97.5 84 VAL A CA 1
ATOM 674 C C . VAL A 1 84 ? -12.492 3.947 -10.32 1 97.5 84 VAL A C 1
ATOM 676 O O . VAL A 1 84 ? -13.305 4.758 -9.867 1 97.5 84 VAL A O 1
ATOM 679 N N . VAL A 1 85 ? -12.039 3.98 -11.562 1 97.62 85 VAL A N 1
ATOM 680 C CA . VAL A 1 85 ? -12.438 5.055 -12.469 1 97.62 85 VAL A CA 1
ATOM 681 C C . VAL A 1 85 ? -13.531 4.555 -13.414 1 97.62 85 VAL A C 1
ATOM 683 O O . VAL A 1 85 ? -14.555 5.211 -13.586 1 97.62 85 VAL A O 1
ATOM 686 N N . LEU A 1 86 ? -13.375 3.354 -13.945 1 97.75 86 LEU A N 1
ATOM 687 C CA . LEU A 1 86 ? -14.219 2.865 -15.023 1 97.75 86 LEU A CA 1
ATOM 688 C C . LEU A 1 86 ? -15.602 2.469 -14.5 1 97.75 86 LEU A C 1
ATOM 690 O O . LEU A 1 86 ? -16.625 2.85 -15.078 1 97.75 86 LEU A O 1
ATOM 694 N N . PHE A 1 87 ? -15.695 1.713 -13.414 1 97.38 87 PHE A N 1
ATOM 695 C CA . PHE A 1 87 ? -16.953 1.171 -12.93 1 97.38 87 PHE A CA 1
ATOM 696 C C . PHE A 1 87 ? -17.938 2.293 -12.586 1 97.38 87 PHE A C 1
ATOM 698 O O . PHE A 1 87 ? -19.094 2.271 -13.008 1 97.38 87 PHE A O 1
ATOM 705 N N . PRO A 1 88 ? -17.469 3.314 -11.805 1 96 88 PRO A N 1
ATOM 706 C CA . PRO A 1 88 ? -18.406 4.391 -11.484 1 96 88 PRO A CA 1
ATOM 707 C C . PRO A 1 88 ? -18.828 5.188 -12.711 1 96 88 PRO A C 1
ATOM 709 O O . PRO A 1 88 ? -19.984 5.586 -12.828 1 96 88 PRO A O 1
ATOM 712 N N . LEU A 1 89 ? -17.938 5.402 -13.656 1 95 89 LEU A N 1
ATOM 713 C CA . LEU A 1 89 ? -18.234 6.227 -14.82 1 95 89 LEU A CA 1
ATOM 714 C C . LEU A 1 89 ? -19.281 5.57 -15.703 1 95 89 LEU A C 1
ATOM 716 O O . LEU A 1 89 ? -20.125 6.258 -16.297 1 95 89 LEU A O 1
ATOM 720 N N . VAL A 1 90 ? -19.234 4.238 -15.75 1 94.81 90 VAL A N 1
ATOM 721 C CA . VAL A 1 90 ? -20.172 3.551 -16.641 1 94.81 90 VAL A CA 1
ATOM 722 C C . VAL A 1 90 ? -21.391 3.1 -15.852 1 94.81 90 VAL A C 1
ATOM 724 O O . VAL A 1 90 ? -22.328 2.537 -16.422 1 94.81 90 VAL A O 1
ATOM 727 N N . GLY A 1 91 ? -21.422 3.291 -14.547 1 93.31 91 GLY A N 1
ATOM 728 C CA . GLY A 1 91 ? -22.578 3.041 -13.719 1 93.31 91 GLY A CA 1
ATOM 729 C C . GLY A 1 91 ? -22.688 1.598 -13.266 1 93.31 91 GLY A C 1
ATOM 730 O O . GLY A 1 91 ? -23.797 1.08 -13.086 1 93.31 91 GLY A O 1
ATOM 731 N N . VAL A 1 92 ? -21.609 0.896 -13.133 1 94.75 92 VAL A N 1
ATOM 732 C CA . VAL A 1 92 ? -21.609 -0.482 -12.656 1 94.75 92 VAL A CA 1
ATOM 733 C C . VAL A 1 92 ? -21.625 -0.499 -11.125 1 94.75 92 VAL A C 1
ATOM 735 O O . VAL A 1 92 ? -22.453 -1.185 -10.523 1 94.75 92 VAL A O 1
ATOM 738 N N . LEU A 1 93 ? -20.734 0.178 -10.531 1 95.19 93 LEU A N 1
ATOM 739 C CA . LEU A 1 93 ? -20.625 0.385 -9.094 1 95.19 93 LEU A CA 1
ATOM 740 C C . LEU A 1 93 ? -20.281 1.838 -8.773 1 95.19 93 LEU A C 1
ATOM 742 O O . LEU A 1 93 ? -19.641 2.518 -9.578 1 95.19 93 LEU A O 1
ATOM 746 N N . ASP A 1 94 ? -20.781 2.301 -7.645 1 94.19 94 ASP A N 1
ATOM 747 C CA . ASP A 1 94 ? -20.406 3.654 -7.25 1 94.19 94 ASP A CA 1
ATOM 748 C C . ASP A 1 94 ? -18.938 3.713 -6.824 1 94.19 94 ASP A C 1
ATOM 750 O O . ASP A 1 94 ? -18.312 2.678 -6.582 1 94.19 94 ASP A O 1
ATOM 754 N N . ALA A 1 95 ? -18.359 4.902 -6.758 1 94.5 95 ALA A N 1
ATOM 755 C CA . ALA A 1 95 ? -16.938 5.109 -6.52 1 94.5 95 ALA A CA 1
ATOM 756 C C . ALA A 1 95 ? -16.516 4.539 -5.168 1 94.5 95 ALA A C 1
ATOM 758 O O . ALA A 1 95 ? -15.539 3.799 -5.078 1 94.5 95 ALA A O 1
ATOM 759 N N . ASN A 1 96 ? -17.219 4.84 -4.16 1 94.06 96 ASN A N 1
ATOM 760 C CA . ASN A 1 96 ? -16.859 4.406 -2.816 1 94.06 96 ASN A CA 1
ATOM 761 C C . ASN A 1 96 ? -16.984 2.895 -2.662 1 94.06 96 ASN A C 1
ATOM 763 O O . ASN A 1 96 ? -16.141 2.254 -2.047 1 94.06 96 ASN A O 1
ATOM 767 N N . THR A 1 97 ? -18.078 2.326 -3.176 1 94.38 97 THR A N 1
ATOM 768 C CA . THR A 1 97 ? -18.281 0.882 -3.115 1 94.38 97 THR A CA 1
ATOM 769 C C . THR A 1 97 ? -17.156 0.152 -3.855 1 94.38 97 THR A C 1
ATOM 771 O O . THR A 1 97 ? -16.656 -0.873 -3.385 1 94.38 97 THR A O 1
ATOM 774 N N . THR A 1 98 ? -16.781 0.701 -5.031 1 96.81 98 THR A N 1
ATOM 775 C CA . THR A 1 98 ? -15.688 0.102 -5.793 1 96.81 98 THR A CA 1
ATOM 776 C C . THR A 1 98 ? -14.391 0.136 -4.996 1 96.81 98 THR A C 1
ATOM 778 O O . THR A 1 98 ? -13.672 -0.861 -4.93 1 96.81 98 THR A O 1
ATOM 781 N N . ALA A 1 99 ? -14.133 1.25 -4.387 1 97.12 99 ALA A N 1
ATOM 782 C CA . ALA A 1 99 ? -12.898 1.436 -3.629 1 97.12 99 ALA A CA 1
ATOM 783 C C . ALA A 1 99 ? -12.82 0.466 -2.453 1 97.12 99 ALA A C 1
ATOM 785 O O . ALA A 1 99 ? -11.766 -0.095 -2.168 1 97.12 99 ALA A O 1
ATOM 786 N N . LYS A 1 100 ? -13.883 0.213 -1.793 1 95.75 100 LYS A N 1
ATOM 787 C CA . LYS A 1 100 ? -13.922 -0.642 -0.61 1 95.75 100 LYS A CA 1
ATOM 788 C C . LYS A 1 100 ? -13.625 -2.094 -0.971 1 95.75 100 LYS A C 1
ATOM 790 O O . LYS A 1 100 ? -13.227 -2.883 -0.112 1 95.75 100 LYS A O 1
ATOM 795 N N . GLU A 1 101 ? -13.789 -2.426 -2.227 1 95.69 101 GLU A N 1
ATOM 796 C CA . GLU A 1 101 ? -13.523 -3.795 -2.658 1 95.69 101 GLU A CA 1
ATOM 797 C C . GLU A 1 101 ? -12.023 -4.066 -2.748 1 95.69 101 GLU A C 1
ATOM 799 O O . GLU A 1 101 ? -11.602 -5.219 -2.857 1 95.69 101 GLU A O 1
ATOM 804 N N . TYR A 1 102 ? -11.211 -3.031 -2.686 1 97.19 102 TYR A N 1
ATOM 805 C CA . TYR A 1 102 ? -9.781 -3.18 -2.904 1 97.19 102 TYR A CA 1
ATOM 806 C C . TYR A 1 102 ? -9.094 -3.721 -1.658 1 97.19 102 TYR A C 1
ATOM 808 O O . TYR A 1 102 ? -7.922 -4.113 -1.707 1 97.19 102 TYR A O 1
ATOM 816 N N . MET A 1 103 ? -9.781 -3.688 -0.544 1 96.69 103 MET A N 1
ATOM 817 C CA . MET A 1 103 ? -9.242 -4.25 0.688 1 96.69 103 MET A CA 1
ATOM 818 C C . MET A 1 103 ? -10.258 -5.16 1.367 1 96.69 103 MET A C 1
ATOM 820 O O . MET A 1 103 ? -11.414 -4.785 1.534 1 96.69 103 MET A O 1
ATOM 824 N N . ASN A 1 104 ? -9.922 -6.336 1.659 1 95.81 104 ASN A N 1
ATOM 825 C CA . ASN A 1 104 ? -10.734 -7.273 2.428 1 95.81 104 ASN A CA 1
ATOM 826 C C . ASN A 1 104 ? -9.867 -8.148 3.33 1 95.81 104 ASN A C 1
ATOM 828 O O . ASN A 1 104 ? -8.68 -7.879 3.516 1 95.81 104 ASN A O 1
ATOM 832 N N . ASP A 1 105 ? -10.445 -9.094 3.945 1 95.69 105 ASP A N 1
ATOM 833 C CA . ASP A 1 105 ? -9.766 -9.953 4.906 1 95.69 105 ASP A CA 1
ATOM 834 C C . ASP A 1 105 ? -8.617 -10.711 4.242 1 95.69 105 ASP A C 1
ATOM 836 O O . ASP A 1 105 ? -7.57 -10.922 4.855 1 95.69 105 ASP A O 1
ATOM 840 N N . THR A 1 106 ? -8.766 -11.102 3.012 1 94.94 106 THR A N 1
ATOM 841 C CA . THR A 1 106 ? -7.75 -11.844 2.275 1 94.94 106 THR A CA 1
ATOM 842 C C . THR A 1 106 ? -6.523 -10.969 2.018 1 94.94 106 THR A C 1
ATOM 844 O O . THR A 1 106 ? -5.395 -11.461 2.021 1 94.94 106 THR A O 1
ATOM 847 N N . ASN A 1 107 ? -6.75 -9.695 1.776 1 96.44 107 ASN A N 1
ATOM 848 C CA . ASN A 1 107 ? -5.625 -8.773 1.643 1 96.44 107 ASN A CA 1
ATOM 849 C C . ASN A 1 107 ? -4.738 -8.789 2.885 1 96.44 107 ASN A C 1
ATOM 851 O O . ASN A 1 107 ? -3.512 -8.773 2.777 1 96.44 107 ASN A O 1
ATOM 855 N N . PHE A 1 108 ? -5.352 -8.852 3.996 1 97.5 108 PHE A N 1
ATOM 856 C CA . 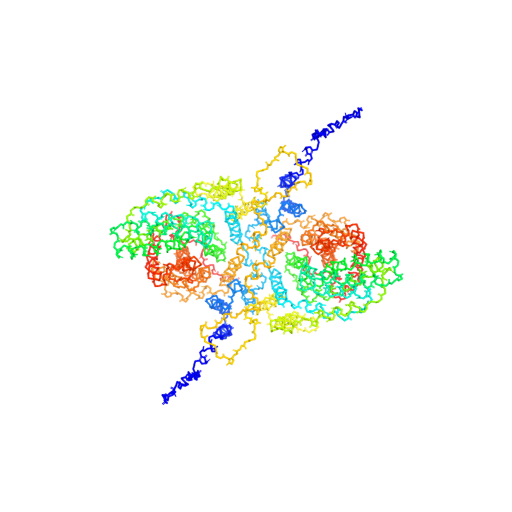PHE A 1 108 ? -4.574 -8.812 5.23 1 97.5 108 PHE A CA 1
ATOM 857 C C . PHE A 1 108 ? -3.908 -10.156 5.496 1 97.5 108 PHE A C 1
ATOM 859 O O . PHE A 1 108 ? -2.861 -10.219 6.145 1 97.5 108 PHE A O 1
ATOM 866 N N . LEU A 1 109 ? -4.531 -11.242 5.043 1 96.06 109 LEU A N 1
ATOM 867 C CA . LEU A 1 109 ? -3.818 -12.516 5.047 1 96.06 109 LEU A CA 1
ATOM 868 C C . LEU A 1 109 ? -2.531 -12.422 4.234 1 96.06 109 LEU A C 1
ATOM 870 O O . LEU A 1 109 ? -1.48 -12.898 4.672 1 96.06 109 LEU A O 1
ATOM 874 N N . PHE A 1 110 ? -2.652 -11.789 3.084 1 94.88 110 PHE A N 1
ATOM 875 C CA . PHE A 1 110 ? -1.484 -11.578 2.238 1 94.88 110 PHE A CA 1
ATOM 876 C C . PHE A 1 110 ? -0.454 -10.711 2.949 1 94.88 110 PHE A C 1
ATOM 878 O O . PHE A 1 110 ? 0.731 -11.047 2.984 1 94.88 110 PHE A O 1
ATOM 885 N N . ILE A 1 111 ? -0.895 -9.586 3.498 1 97 111 ILE A N 1
ATOM 886 C CA . ILE A 1 111 ? 0.004 -8.633 4.145 1 97 111 ILE A CA 1
ATOM 887 C C . ILE A 1 111 ? 0.717 -9.312 5.312 1 97 111 ILE A C 1
ATOM 889 O O . ILE A 1 111 ? 1.941 -9.227 5.434 1 97 111 ILE A O 1
ATOM 893 N N . GLY A 1 112 ? -0.015 -9.977 6.125 1 97 112 GLY A N 1
ATOM 894 C CA . GLY A 1 112 ? 0.591 -10.68 7.246 1 97 112 GLY A CA 1
ATOM 895 C C . GLY A 1 112 ? 1.521 -11.797 6.812 1 97 112 GLY A C 1
ATOM 896 O O . GLY A 1 112 ? 2.635 -11.914 7.324 1 97 112 GLY A O 1
ATOM 897 N N . GLY A 1 113 ? 1.029 -12.617 5.898 1 94.38 113 GLY A N 1
ATOM 898 C CA . GLY A 1 113 ? 1.84 -13.719 5.406 1 94.38 113 GLY A CA 1
ATOM 899 C C . GLY A 1 113 ? 3.137 -13.266 4.762 1 94.38 113 GLY A C 1
ATOM 900 O O . GLY A 1 113 ? 4.195 -13.852 5.008 1 94.38 113 GLY A O 1
ATOM 901 N N . LEU A 1 114 ? 3.039 -12.266 3.99 1 93.5 114 LEU A N 1
ATOM 902 C CA . LEU A 1 114 ? 4.23 -11.797 3.289 1 93.5 114 LEU A CA 1
ATOM 903 C C . LEU A 1 114 ? 5.172 -11.07 4.242 1 93.5 114 LEU A C 1
ATOM 905 O O . LEU A 1 114 ? 6.383 -11.023 4.012 1 93.5 114 LEU A O 1
ATOM 909 N N . THR A 1 115 ? 4.598 -10.406 5.254 1 96.12 115 THR A N 1
ATOM 910 C CA . THR A 1 115 ? 5.465 -9.844 6.285 1 96.12 115 THR A CA 1
ATOM 911 C C . THR A 1 115 ? 6.309 -10.938 6.934 1 96.12 115 THR A C 1
ATOM 913 O O . THR A 1 115 ? 7.504 -10.75 7.168 1 96.12 115 THR A O 1
ATOM 916 N N . MET A 1 116 ? 5.703 -12.055 7.23 1 95.44 116 MET A N 1
ATOM 917 C CA . MET A 1 116 ? 6.426 -13.203 7.773 1 95.44 116 MET A CA 1
ATOM 918 C C . MET A 1 116 ? 7.508 -13.672 6.809 1 95.44 116 MET A C 1
ATOM 920 O O . MET A 1 116 ? 8.641 -13.938 7.223 1 95.44 116 MET A O 1
ATOM 924 N N . ALA A 1 117 ? 7.145 -13.727 5.527 1 93.44 117 ALA A N 1
ATOM 925 C CA . ALA A 1 117 ? 8.102 -14.133 4.504 1 93.44 117 ALA A CA 1
ATOM 926 C C . ALA A 1 117 ? 9.273 -13.156 4.422 1 93.44 117 ALA A C 1
ATOM 928 O O . ALA A 1 117 ? 10.43 -13.57 4.305 1 93.44 117 ALA A O 1
ATOM 929 N N . ALA A 1 118 ? 8.961 -11.898 4.5 1 93.38 118 ALA A N 1
ATOM 930 C CA . ALA A 1 118 ? 9.984 -10.867 4.449 1 93.38 118 ALA A CA 1
ATOM 931 C C . ALA A 1 118 ? 10.93 -10.969 5.648 1 93.38 118 ALA A C 1
ATOM 933 O O . ALA A 1 118 ? 12.125 -10.688 5.531 1 93.38 118 ALA A O 1
ATOM 934 N N . ALA A 1 119 ? 10.359 -11.305 6.785 1 95.75 119 ALA A N 1
ATOM 935 C CA . ALA A 1 119 ? 11.188 -11.461 7.98 1 95.75 119 ALA A CA 1
ATOM 936 C C . ALA A 1 119 ? 12.156 -12.633 7.828 1 95.75 119 ALA A C 1
ATOM 938 O O . ALA A 1 119 ? 13.312 -12.547 8.242 1 95.75 119 ALA A O 1
ATOM 939 N N . VAL A 1 120 ? 11.719 -13.68 7.234 1 93.81 120 VAL A N 1
ATOM 940 C CA . VAL A 1 120 ? 12.547 -14.852 6.992 1 93.81 120 VAL A CA 1
ATOM 941 C C . VAL A 1 120 ? 13.703 -14.477 6.066 1 93.81 120 VAL A C 1
ATOM 943 O O . VAL A 1 120 ? 14.844 -14.898 6.285 1 93.81 120 VAL A O 1
ATOM 946 N N . GLU A 1 121 ? 13.414 -13.719 5.098 1 92.06 121 GLU A N 1
ATOM 947 C CA . GLU A 1 121 ? 14.43 -13.273 4.145 1 92.06 121 GLU A CA 1
ATOM 948 C C . GLU A 1 121 ? 15.414 -12.312 4.797 1 92.06 121 GLU A C 1
ATOM 950 O O . GLU A 1 121 ? 16.625 -12.414 4.578 1 92.06 121 GLU A O 1
ATOM 955 N N . LYS A 1 122 ? 14.883 -11.391 5.555 1 92.69 122 LYS A N 1
ATOM 956 C CA . LYS A 1 122 ? 15.695 -10.352 6.18 1 92.69 122 LYS A CA 1
ATOM 957 C C . LYS A 1 122 ? 16.781 -10.961 7.07 1 92.69 122 LYS A C 1
ATOM 959 O O . LYS A 1 122 ? 17.906 -10.469 7.121 1 92.69 122 LYS A O 1
ATOM 964 N N . CYS A 1 123 ? 16.469 -12.039 7.781 1 93.25 123 CYS A N 1
ATOM 965 C CA . CYS A 1 123 ? 17.438 -12.625 8.695 1 93.25 123 CYS A CA 1
ATOM 966 C C . CYS A 1 123 ? 18.172 -13.789 8.031 1 93.25 123 CYS A C 1
ATOM 968 O O . CYS A 1 123 ? 18.969 -14.469 8.672 1 93.25 123 CYS A O 1
ATOM 970 N N . ASP A 1 124 ? 17.891 -14.188 6.785 1 90.62 124 ASP A N 1
ATOM 971 C CA . ASP A 1 124 ? 18.547 -15.195 5.969 1 90.62 124 ASP A CA 1
ATOM 972 C C . ASP A 1 124 ? 18.281 -16.609 6.496 1 90.62 124 ASP A C 1
ATOM 974 O O . ASP A 1 124 ? 19.109 -17.5 6.348 1 90.62 124 ASP A O 1
ATOM 978 N N . LEU A 1 125 ? 17.219 -16.734 7.152 1 91.25 125 LEU A N 1
ATOM 979 C CA . LEU A 1 125 ? 16.828 -18.047 7.645 1 91.25 125 LEU A CA 1
ATOM 980 C C . LEU A 1 125 ? 16.578 -19.016 6.488 1 91.25 125 LEU A C 1
ATOM 982 O O . LEU A 1 125 ? 16.859 -20.219 6.598 1 91.25 125 LEU A O 1
ATOM 986 N N . HIS A 1 126 ? 16.125 -18.609 5.387 1 89.88 126 HIS A N 1
ATOM 987 C CA . HIS A 1 126 ? 15.805 -19.438 4.223 1 89.88 126 HIS A CA 1
ATOM 988 C C . HIS A 1 126 ? 17.062 -20.062 3.639 1 89.88 126 HIS A C 1
ATOM 990 O O . HIS A 1 126 ? 17.031 -21.203 3.174 1 89.88 126 HIS A O 1
ATOM 996 N N . GLU A 1 127 ? 18.141 -19.344 3.662 1 89.94 127 GLU A N 1
ATOM 997 C CA . GLU A 1 127 ? 19.391 -19.875 3.17 1 89.94 127 GLU A CA 1
ATOM 998 C C . GLU A 1 127 ? 19.875 -21.047 4.027 1 89.94 127 GLU A C 1
ATOM 1000 O O . GLU A 1 127 ? 20.344 -22.062 3.504 1 89.94 127 GLU A O 1
ATOM 1005 N N . ARG A 1 128 ? 19.75 -20.859 5.285 1 91 128 ARG A N 1
ATOM 1006 C CA . ARG A 1 128 ? 20.141 -21.922 6.215 1 91 128 ARG A CA 1
ATOM 1007 C C . ARG A 1 128 ? 19.297 -23.172 6.012 1 91 128 ARG A C 1
ATOM 1009 O O . ARG A 1 128 ? 19.828 -24.281 6 1 91 128 ARG A O 1
ATOM 1016 N N . VAL A 1 129 ? 18.062 -22.969 5.867 1 89.62 129 VAL A N 1
ATOM 1017 C CA . VAL A 1 129 ? 17.156 -24.094 5.652 1 89.62 129 VAL A CA 1
ATOM 1018 C C . VAL A 1 129 ? 17.484 -24.781 4.328 1 89.62 129 VAL A C 1
ATOM 1020 O O . VAL A 1 129 ? 17.531 -26.016 4.254 1 89.62 129 VAL A O 1
ATOM 1023 N N . ALA A 1 130 ? 17.719 -24.031 3.326 1 90.38 130 ALA A N 1
ATOM 1024 C CA . ALA A 1 130 ? 18.031 -24.562 2.002 1 90.38 130 ALA A CA 1
ATOM 1025 C C . ALA A 1 130 ? 19.281 -25.438 2.043 1 90.38 130 ALA A C 1
ATOM 1027 O O . ALA A 1 130 ? 19.25 -26.578 1.578 1 90.38 130 ALA A O 1
ATOM 1028 N N . LEU A 1 131 ? 20.344 -24.953 2.643 1 90.69 131 LEU A N 1
ATOM 1029 C CA . LEU A 1 131 ? 21.609 -25.672 2.674 1 90.69 131 LEU A CA 1
ATOM 1030 C C . LEU A 1 131 ? 21.516 -26.891 3.586 1 90.69 131 LEU A C 1
ATOM 1032 O O . LEU A 1 131 ? 22.156 -27.906 3.324 1 90.69 131 LEU A O 1
ATOM 1036 N N . SER A 1 132 ? 20.75 -26.75 4.625 1 90.31 132 SER A N 1
ATOM 1037 C CA . SER A 1 132 ? 20.578 -27.875 5.543 1 90.31 132 SER A CA 1
ATOM 1038 C C . SER A 1 132 ? 19.922 -29.062 4.84 1 90.31 132 SER A C 1
ATOM 1040 O O . SER A 1 132 ? 20.25 -30.203 5.129 1 90.31 132 SER A O 1
ATOM 1042 N N . VAL A 1 133 ? 19.031 -28.797 3.947 1 87.94 133 VAL A N 1
ATOM 1043 C CA . VAL A 1 133 ? 18.328 -29.859 3.229 1 87.94 133 VAL A CA 1
ATOM 1044 C C . VAL A 1 133 ? 19.219 -30.375 2.092 1 87.94 133 VAL A C 1
ATOM 1046 O O . VAL A 1 133 ? 19.297 -31.578 1.856 1 87.94 133 VAL A O 1
ATOM 1049 N N . LEU A 1 134 ? 19.859 -29.516 1.438 1 89.12 134 LEU A N 1
ATOM 1050 C CA . LEU A 1 134 ? 20.672 -29.875 0.275 1 89.12 134 LEU A CA 1
ATOM 1051 C C . LEU A 1 134 ? 21.844 -30.75 0.682 1 89.12 134 LEU A C 1
ATOM 1053 O O . LEU A 1 134 ? 22.281 -31.609 -0.088 1 89.12 134 LEU A O 1
ATOM 1057 N N . ARG A 1 135 ? 22.312 -30.516 1.851 1 89.06 135 ARG A N 1
ATOM 1058 C CA . ARG A 1 135 ? 23.469 -31.297 2.279 1 89.06 135 ARG A CA 1
ATOM 1059 C C . ARG A 1 135 ? 23.094 -32.75 2.52 1 89.06 135 ARG A C 1
ATOM 1061 O O . ARG A 1 135 ? 23.953 -33.625 2.537 1 89.06 135 ARG A O 1
ATOM 1068 N N . LEU A 1 136 ? 21.812 -33 2.686 1 87.81 136 LEU A N 1
ATOM 1069 C CA . LEU A 1 136 ? 21.344 -34.344 2.979 1 87.81 136 LEU A CA 1
ATOM 1070 C C . LEU A 1 136 ? 21.094 -35.125 1.691 1 87.81 136 LEU A C 1
ATOM 1072 O O . LEU A 1 136 ? 20.859 -36.344 1.731 1 87.81 136 LEU A O 1
ATOM 1076 N N . VAL A 1 137 ? 21.219 -34.375 0.668 1 84.56 137 VAL A N 1
ATOM 1077 C CA . VAL A 1 137 ? 20.875 -35 -0.598 1 84.56 137 VAL A CA 1
ATOM 1078 C C . VAL A 1 137 ? 22.094 -35.781 -1.121 1 84.56 137 VAL A C 1
ATOM 1080 O O . VAL A 1 137 ? 23.234 -35.406 -0.843 1 84.56 137 VAL A O 1
ATOM 1083 N N . GLY A 1 138 ? 22 -36.844 -1.745 1 79.25 138 GLY A N 1
ATOM 1084 C CA . GLY A 1 138 ? 23.031 -37.719 -2.273 1 79.25 138 GLY A CA 1
ATOM 1085 C C . GLY A 1 138 ? 23.891 -37.031 -3.338 1 79.25 138 GLY A C 1
ATOM 1086 O O . GLY A 1 138 ? 23.641 -35.875 -3.693 1 79.25 138 GLY A O 1
ATOM 1087 N N . SER A 1 139 ? 24.875 -37.812 -3.855 1 83.31 139 SER A N 1
ATOM 1088 C CA . SER A 1 139 ? 25.906 -37.25 -4.734 1 83.31 139 SER A CA 1
ATOM 1089 C C . SER A 1 139 ? 25.578 -37.5 -6.199 1 83.31 139 SER A C 1
ATOM 1091 O O . SER A 1 139 ? 26.266 -37.031 -7.098 1 83.31 139 SER A O 1
ATOM 1093 N N . GLU A 1 140 ? 24.516 -38.219 -6.418 1 88.31 140 GLU A N 1
ATOM 1094 C CA . GLU A 1 140 ? 24.109 -38.469 -7.805 1 88.31 140 GLU A CA 1
ATOM 1095 C C . GLU A 1 140 ? 23.312 -37.281 -8.352 1 88.31 140 GLU A C 1
ATOM 1097 O O . GLU A 1 140 ? 22.5 -36.688 -7.637 1 88.31 140 GLU A O 1
ATOM 1102 N N . PRO A 1 141 ? 23.547 -37 -9.594 1 89.06 141 PRO A N 1
ATOM 1103 C CA . PRO A 1 141 ? 22.875 -35.844 -10.188 1 89.06 141 PRO A CA 1
ATOM 1104 C C . PRO A 1 141 ? 21.359 -35.906 -10.055 1 89.06 141 PRO A C 1
ATOM 1106 O O . PRO A 1 141 ? 20.703 -34.875 -9.844 1 89.06 141 PRO A O 1
ATOM 1109 N N . LYS A 1 142 ? 20.766 -37.062 -10.234 1 93.19 142 LYS A N 1
ATOM 1110 C CA . LYS A 1 142 ? 19.312 -37.188 -10.133 1 93.19 142 LYS A CA 1
ATOM 1111 C C . LYS A 1 142 ? 18.828 -36.812 -8.727 1 93.19 142 LYS A C 1
ATOM 1113 O O . LYS A 1 142 ? 17.797 -36.156 -8.57 1 93.19 142 LYS A O 1
ATOM 1118 N N . TRP A 1 143 ? 19.531 -37.188 -7.711 1 92.88 143 TRP A N 1
ATOM 1119 C CA . TRP A 1 143 ? 19.156 -36.875 -6.336 1 92.88 143 TRP A CA 1
ATOM 1120 C C . TRP A 1 143 ? 19.453 -35.438 -5.988 1 92.88 143 TRP A C 1
ATOM 1122 O O . TRP A 1 143 ? 18.734 -34.812 -5.207 1 92.88 143 TRP A O 1
ATOM 1132 N N . ILE A 1 144 ? 20.562 -34.906 -6.547 1 91.31 144 ILE A N 1
ATOM 1133 C CA . ILE A 1 144 ? 20.875 -33.5 -6.363 1 91.31 144 ILE A CA 1
ATOM 1134 C C . ILE A 1 144 ? 19.75 -32.656 -6.922 1 91.31 144 ILE A C 1
ATOM 1136 O O . ILE A 1 144 ? 19.297 -31.703 -6.266 1 91.31 144 ILE A O 1
ATOM 1140 N N . MET A 1 145 ? 19.344 -33.031 -8.109 1 94.94 145 MET A N 1
ATOM 1141 C CA . MET A 1 145 ? 18.234 -32.312 -8.727 1 94.94 145 MET A CA 1
ATOM 1142 C C . MET A 1 145 ? 16.984 -32.375 -7.867 1 94.94 145 MET A C 1
ATOM 1144 O O . MET A 1 145 ? 16.297 -31.375 -7.672 1 94.94 145 MET A O 1
ATOM 1148 N N . LEU A 1 146 ? 16.688 -33.531 -7.355 1 95.81 146 LEU A N 1
ATOM 1149 C CA . LEU A 1 146 ? 15.531 -33.719 -6.492 1 95.81 146 LEU A CA 1
ATOM 1150 C C . LEU A 1 146 ? 15.664 -32.844 -5.234 1 95.81 146 LEU A C 1
ATOM 1152 O O . LEU A 1 146 ? 14.672 -32.281 -4.762 1 95.81 146 LEU A O 1
ATOM 1156 N N . GLY A 1 147 ? 16.859 -32.875 -4.688 1 94.44 147 GLY A N 1
ATOM 1157 C CA . GLY A 1 147 ? 17.109 -32.031 -3.531 1 94.44 147 GLY A CA 1
ATOM 1158 C C . GLY A 1 147 ? 16.828 -30.562 -3.795 1 94.44 147 GLY A C 1
ATOM 1159 O O . GLY A 1 147 ? 16.141 -29.906 -3.01 1 94.44 147 GLY A O 1
ATOM 1160 N N . PHE A 1 148 ? 17.344 -30.078 -4.891 1 95.69 148 PHE A N 1
ATOM 1161 C CA . PHE A 1 148 ? 17.109 -28.688 -5.266 1 95.69 148 PHE A CA 1
ATOM 1162 C C . PHE A 1 148 ? 15.633 -28.422 -5.484 1 95.69 148 PHE A C 1
ATOM 1164 O O . PHE A 1 148 ? 15.109 -27.391 -5.039 1 95.69 148 PHE A O 1
ATOM 1171 N N . MET A 1 149 ? 14.992 -29.344 -6.141 1 97.88 149 MET A N 1
ATOM 1172 C CA . MET A 1 149 ? 13.57 -29.156 -6.434 1 97.88 149 MET A CA 1
ATOM 1173 C C . MET A 1 149 ? 12.742 -29.156 -5.152 1 97.88 149 MET A C 1
ATOM 1175 O O . MET A 1 149 ? 11.859 -28.328 -4.973 1 97.88 149 MET A O 1
ATOM 1179 N N . THR A 1 150 ? 13.047 -30.047 -4.273 1 96.56 150 THR A N 1
ATOM 1180 C CA . THR A 1 150 ? 12.289 -30.188 -3.039 1 96.56 150 THR A CA 1
ATOM 1181 C C . THR A 1 150 ? 12.461 -28.953 -2.152 1 96.56 150 THR A C 1
ATOM 1183 O O . THR A 1 150 ? 11.484 -28.391 -1.66 1 96.56 150 THR A O 1
ATOM 1186 N N . VAL A 1 151 ? 13.625 -28.547 -2 1 96.12 151 VAL A N 1
ATOM 1187 C CA . VAL A 1 151 ? 13.898 -27.406 -1.134 1 96.12 151 VAL A CA 1
ATOM 1188 C C . VAL A 1 151 ? 13.312 -26.141 -1.745 1 96.12 151 VAL A C 1
ATOM 1190 O O . VAL A 1 151 ? 12.727 -25.312 -1.038 1 96.12 151 VAL A O 1
ATOM 1193 N N . THR A 1 152 ? 13.5 -26 -3.023 1 97.75 152 THR A N 1
ATOM 1194 C CA . THR A 1 152 ? 12.945 -24.844 -3.703 1 97.75 152 THR A CA 1
ATOM 1195 C C . THR A 1 152 ? 11.43 -24.797 -3.555 1 97.75 152 THR A C 1
ATOM 1197 O O . THR A 1 152 ? 10.852 -23.75 -3.27 1 97.75 152 THR A O 1
ATOM 1200 N N . ALA A 1 153 ? 10.812 -25.922 -3.764 1 97.94 153 ALA A N 1
ATOM 1201 C CA . ALA A 1 153 ? 9.352 -26 -3.646 1 97.94 153 ALA A CA 1
ATOM 1202 C C . ALA A 1 153 ? 8.906 -25.688 -2.221 1 97.94 153 ALA A C 1
ATOM 1204 O O . ALA A 1 153 ? 7.922 -24.969 -2.018 1 97.94 153 ALA A O 1
ATOM 1205 N N . LEU A 1 154 ? 9.562 -26.203 -1.274 1 95.44 154 LEU A N 1
ATOM 1206 C CA . LEU A 1 154 ? 9.219 -25.984 0.126 1 95.44 154 LEU A CA 1
ATOM 1207 C C . LEU A 1 154 ? 9.352 -24.516 0.488 1 95.44 154 LEU A C 1
ATOM 1209 O O . LEU A 1 154 ? 8.453 -23.938 1.107 1 95.44 154 LEU A O 1
ATOM 1213 N N . LEU A 1 155 ? 10.438 -23.938 0.109 1 95.56 155 LEU A N 1
ATOM 1214 C CA . LEU A 1 155 ? 10.664 -22.531 0.406 1 95.56 155 LEU A CA 1
ATOM 1215 C C . LEU A 1 155 ? 9.664 -21.656 -0.335 1 95.56 155 LEU A C 1
ATOM 1217 O O . LEU A 1 155 ? 9.117 -20.703 0.236 1 95.56 155 LEU A O 1
ATOM 1221 N N . SER A 1 156 ? 9.414 -22 -1.569 1 96.69 156 SER A N 1
ATOM 1222 C CA . SER A 1 156 ? 8.508 -21.219 -2.4 1 96.69 156 SER A CA 1
ATOM 1223 C C . SER A 1 156 ? 7.082 -21.266 -1.865 1 96.69 156 SER A C 1
ATOM 1225 O O . SER A 1 156 ? 6.273 -20.391 -2.15 1 96.69 156 SER A O 1
ATOM 1227 N N . SER A 1 157 ? 6.758 -22.266 -1.108 1 95.94 157 SER A N 1
ATOM 1228 C CA . SER A 1 157 ? 5.43 -22.391 -0.517 1 95.94 157 SER A CA 1
ATOM 1229 C C . SER A 1 157 ? 5.207 -21.344 0.564 1 95.94 157 SER A C 1
ATOM 1231 O O . SER A 1 157 ? 4.062 -21.047 0.914 1 95.94 157 SER A O 1
ATOM 1233 N N . PHE A 1 158 ? 6.316 -20.766 1.045 1 92.12 158 PHE A N 1
ATOM 1234 C CA . PHE A 1 158 ? 6.141 -19.875 2.191 1 92.12 158 PHE A CA 1
ATOM 1235 C C . PHE A 1 158 ? 6.793 -18.531 1.936 1 92.12 158 PHE A C 1
ATOM 1237 O O . PHE A 1 158 ? 6.504 -17.547 2.633 1 92.12 158 PHE A O 1
ATOM 1244 N N . ILE A 1 159 ? 7.688 -18.594 1.021 1 90.75 159 ILE A N 1
ATOM 1245 C CA . ILE A 1 159 ? 8.375 -17.359 0.639 1 90.75 159 ILE A CA 1
ATOM 1246 C C . ILE A 1 159 ? 8.008 -17 -0.797 1 90.75 159 ILE A C 1
ATOM 1248 O O . ILE A 1 159 ? 7.219 -17.688 -1.441 1 90.75 159 ILE A O 1
ATOM 1252 N N . SER A 1 160 ? 8.438 -16.031 -1.406 1 89.81 160 SER A N 1
ATOM 1253 C CA . SER A 1 160 ? 8.133 -15.68 -2.787 1 89.81 160 SER A CA 1
ATOM 1254 C C . SER A 1 160 ? 8.891 -16.578 -3.77 1 89.81 160 SER A C 1
ATOM 1256 O O . SER A 1 160 ? 10.039 -16.938 -3.527 1 89.81 160 SER A O 1
ATOM 1258 N N . ASN A 1 161 ? 8.117 -16.938 -4.859 1 95.44 161 ASN A N 1
ATOM 1259 C CA . ASN A 1 161 ? 8.734 -17.734 -5.906 1 95.44 161 ASN A CA 1
ATOM 1260 C C . ASN A 1 161 ? 9.992 -17.062 -6.453 1 95.44 161 ASN A C 1
ATOM 1262 O O . ASN A 1 161 ? 11.016 -17.734 -6.664 1 95.44 161 ASN A O 1
ATOM 1266 N N . THR A 1 162 ? 9.898 -15.836 -6.559 1 93 162 THR A N 1
ATOM 1267 C CA . THR A 1 162 ? 10.984 -15.047 -7.129 1 93 162 THR A CA 1
ATOM 1268 C C . THR A 1 162 ? 12.195 -15.039 -6.195 1 93 162 THR A C 1
ATOM 1270 O O . THR A 1 162 ? 13.32 -15.297 -6.629 1 93 162 THR A O 1
ATOM 1273 N N . ALA A 1 163 ? 11.969 -14.812 -4.969 1 91.06 163 ALA A N 1
ATOM 1274 C CA . ALA A 1 163 ? 13.047 -14.758 -3.986 1 91.06 163 ALA A CA 1
ATOM 1275 C C . ALA A 1 163 ? 13.719 -16.125 -3.826 1 91.06 163 ALA A C 1
ATOM 1277 O O . ALA A 1 163 ? 14.945 -16.203 -3.732 1 91.06 163 ALA A O 1
ATOM 1278 N N . THR A 1 164 ? 12.938 -17.109 -3.797 1 95.56 164 THR A N 1
ATOM 1279 C CA . THR A 1 164 ? 13.461 -18.469 -3.668 1 95.56 164 THR A CA 1
ATOM 1280 C C . THR A 1 164 ? 14.344 -18.828 -4.859 1 95.56 164 THR A C 1
ATOM 1282 O O . THR A 1 164 ? 15.445 -19.359 -4.688 1 95.56 164 THR A O 1
ATOM 1285 N N . THR A 1 165 ? 13.875 -18.484 -6.035 1 97 165 THR A N 1
ATOM 1286 C CA . THR A 1 165 ? 14.625 -18.781 -7.246 1 97 165 THR A CA 1
ATOM 1287 C C . THR A 1 165 ? 15.93 -17.984 -7.293 1 97 165 THR A C 1
ATOM 1289 O O . THR A 1 165 ? 16.984 -18.531 -7.641 1 97 165 THR A O 1
ATOM 1292 N N . ALA A 1 166 ? 15.852 -16.766 -6.941 1 93.69 166 ALA A N 1
ATOM 1293 C CA . ALA A 1 166 ? 17.031 -15.891 -6.953 1 93.69 166 ALA A CA 1
ATOM 1294 C C . ALA A 1 166 ? 18.109 -16.422 -6.008 1 93.69 166 ALA A C 1
ATOM 1296 O O . ALA A 1 166 ? 19.297 -16.281 -6.285 1 93.69 166 ALA A O 1
ATOM 1297 N N . MET A 1 167 ? 17.672 -17.016 -4.961 1 92.69 167 MET A N 1
ATOM 1298 C CA . MET A 1 167 ? 18.625 -17.547 -3.984 1 92.69 167 MET A CA 1
ATOM 1299 C C . MET A 1 167 ? 19.172 -18.891 -4.434 1 92.69 167 MET A C 1
ATOM 1301 O O . MET A 1 167 ? 20.359 -19.172 -4.27 1 92.69 167 MET A O 1
ATOM 1305 N N . MET A 1 168 ? 18.391 -19.703 -5.012 1 95.75 168 MET A N 1
ATOM 1306 C CA . MET A 1 168 ? 18.75 -21.094 -5.309 1 95.75 168 MET A CA 1
ATOM 1307 C C . MET A 1 168 ? 19.578 -21.188 -6.582 1 95.75 168 MET A C 1
ATOM 1309 O O . MET A 1 168 ? 20.438 -22.062 -6.719 1 95.75 168 MET A O 1
ATOM 1313 N N . VAL A 1 169 ? 19.422 -20.234 -7.516 1 95.75 169 VAL A N 1
ATOM 1314 C CA . VAL A 1 169 ? 20.078 -20.297 -8.82 1 95.75 169 VAL A CA 1
ATOM 1315 C C . VAL A 1 169 ? 21.594 -20.203 -8.656 1 95.75 169 VAL A C 1
ATOM 1317 O O . VAL A 1 169 ? 22.344 -21.016 -9.195 1 95.75 169 VAL A O 1
ATOM 1320 N N . PRO A 1 170 ? 22.094 -19.234 -7.879 1 92.81 170 PRO A N 1
ATOM 1321 C CA . PRO A 1 170 ? 23.547 -19.188 -7.688 1 92.81 170 PRO A CA 1
ATOM 1322 C C . PRO A 1 170 ? 24.094 -20.453 -7.035 1 92.81 170 PRO A C 1
ATOM 1324 O O . PRO A 1 170 ? 25.219 -20.875 -7.355 1 92.81 170 PRO A O 1
ATOM 1327 N N . ILE A 1 171 ? 23.438 -20.984 -6.105 1 91 171 ILE A N 1
ATOM 1328 C CA . ILE A 1 171 ? 23.859 -22.25 -5.48 1 91 171 ILE A CA 1
ATOM 1329 C C . ILE A 1 171 ? 23.875 -23.359 -6.527 1 91 171 ILE A C 1
ATOM 1331 O O . ILE A 1 171 ? 24.828 -24.141 -6.59 1 91 171 ILE A O 1
ATOM 1335 N N . GLY A 1 172 ? 22.828 -23.406 -7.312 1 91.44 172 GLY A N 1
ATOM 1336 C CA . GLY A 1 172 ? 22.766 -24.375 -8.391 1 91.44 172 GLY A CA 1
ATOM 1337 C C . GLY A 1 172 ? 23.906 -24.219 -9.383 1 91.44 172 GLY A C 1
ATOM 1338 O O . GLY A 1 172 ? 24.484 -25.219 -9.82 1 91.44 172 GLY A O 1
ATOM 1339 N N . GLN A 1 173 ? 24.188 -23 -9.648 1 91.31 173 GLN A N 1
ATOM 1340 C CA . GLN A 1 173 ? 25.281 -22.734 -10.57 1 91.31 173 GLN A CA 1
ATOM 1341 C C . GLN A 1 173 ? 26.609 -23.203 -9.992 1 91.31 173 GLN A C 1
ATOM 1343 O O . GLN A 1 173 ? 27.453 -23.734 -10.719 1 91.31 173 GLN A O 1
ATOM 1348 N N . SER A 1 174 ? 26.797 -23 -8.812 1 88.25 174 SER A N 1
ATOM 1349 C CA . SER A 1 174 ? 28.016 -23.469 -8.156 1 88.25 174 SER A CA 1
ATOM 1350 C C . SER A 1 174 ? 28.125 -24.984 -8.195 1 88.25 174 SER A C 1
ATOM 1352 O O . SER A 1 174 ? 29.219 -25.531 -8.383 1 88.25 174 SER A O 1
ATOM 1354 N N . VAL A 1 175 ? 27.094 -25.609 -7.953 1 87.5 175 VAL A N 1
ATOM 1355 C CA . VAL A 1 175 ? 27.062 -27.062 -7.992 1 87.5 175 VAL A CA 1
ATOM 1356 C C . VAL A 1 175 ? 27.375 -27.562 -9.406 1 87.5 175 VAL A C 1
ATOM 1358 O O . VAL A 1 175 ? 28.141 -28.5 -9.586 1 87.5 175 VAL A O 1
ATOM 1361 N N . VAL A 1 176 ? 26.812 -26.906 -10.367 1 87.19 176 VAL A N 1
ATOM 1362 C CA . VAL A 1 176 ? 27.047 -27.25 -11.766 1 87.19 176 VAL A CA 1
ATOM 1363 C C . VAL A 1 176 ? 28.516 -27.078 -12.102 1 87.19 176 VAL A C 1
ATOM 1365 O O . VAL A 1 176 ? 29.109 -27.938 -12.766 1 87.19 176 VAL A O 1
ATOM 1368 N N . GLN A 1 177 ? 29.047 -26 -11.633 1 85.5 177 GLN A N 1
ATOM 1369 C CA . GLN A 1 177 ? 30.469 -25.75 -11.891 1 85.5 177 GLN A CA 1
ATOM 1370 C C . GLN A 1 177 ? 31.344 -26.828 -11.242 1 85.5 177 GLN A C 1
ATOM 1372 O O . GLN A 1 177 ? 32.344 -27.25 -11.828 1 85.5 177 GLN A O 1
ATOM 1377 N N . GLN A 1 178 ? 31 -27.203 -10.133 1 83.38 178 GLN A N 1
ATOM 1378 C CA . GLN A 1 178 ? 31.734 -28.25 -9.445 1 83.38 178 GLN A CA 1
ATOM 1379 C C . GLN A 1 178 ? 31.609 -29.578 -10.18 1 83.38 178 GLN A C 1
ATOM 1381 O O . GLN A 1 178 ? 32.594 -30.344 -10.273 1 83.38 178 GLN A O 1
ATOM 1386 N N . LEU A 1 179 ? 30.484 -29.922 -10.656 1 80.5 179 LEU A N 1
ATOM 1387 C CA . LEU A 1 179 ? 30.234 -31.156 -11.391 1 80.5 179 LEU A CA 1
ATOM 1388 C C . LEU A 1 179 ? 31 -31.172 -12.711 1 80.5 179 LEU A C 1
ATOM 1390 O O . LEU A 1 179 ? 31.562 -32.188 -13.102 1 80.5 179 LEU A O 1
ATOM 1394 N N . ILE A 1 180 ? 30.984 -30.016 -13.336 1 79.94 180 ILE A N 1
ATOM 1395 C CA . ILE A 1 180 ? 31.719 -29.891 -14.594 1 79.94 180 ILE A CA 1
ATOM 1396 C C . ILE A 1 180 ? 33.219 -30.062 -14.344 1 79.94 180 ILE A C 1
ATOM 1398 O O . ILE A 1 180 ? 33.906 -30.75 -15.109 1 79.94 180 ILE A O 1
ATOM 1402 N N . SER A 1 181 ? 33.688 -29.438 -13.352 1 79.94 181 SER A N 1
ATOM 1403 C CA . SER A 1 181 ? 35.125 -29.531 -13.016 1 79.94 181 SER A CA 1
ATOM 1404 C C . SER A 1 181 ? 35.5 -30.969 -12.688 1 79.94 181 SER A C 1
ATOM 1406 O O . SER A 1 181 ? 36.594 -31.422 -13.062 1 79.94 181 SER A O 1
ATOM 1408 N N . SER A 1 182 ? 34.688 -31.625 -11.977 1 75.56 182 SER A N 1
ATOM 1409 C CA . SER A 1 182 ? 34.969 -33 -11.609 1 75.56 182 SER A CA 1
ATOM 1410 C C . SER A 1 182 ? 34.969 -33.906 -12.836 1 75.56 182 SER A C 1
ATOM 1412 O O . SER A 1 182 ? 35.688 -34.906 -12.883 1 75.56 182 SER A O 1
ATOM 1414 N N . PHE A 1 183 ? 34.156 -33.594 -13.719 1 74.12 183 PHE A N 1
ATOM 1415 C CA . PHE A 1 183 ? 34.031 -34.375 -14.945 1 74.12 183 PHE A CA 1
ATOM 1416 C C . PHE A 1 183 ? 35.219 -34.156 -15.852 1 74.12 183 PHE A C 1
ATOM 1418 O O . PHE A 1 183 ? 35.688 -35.094 -16.5 1 74.12 183 PHE A O 1
ATOM 1425 N N . GLN A 1 184 ? 35.562 -32.969 -16 1 72.19 184 GLN A N 1
ATOM 1426 C CA . GLN A 1 184 ? 36.688 -32.656 -16.859 1 72.19 184 GLN A CA 1
ATOM 1427 C C . GLN A 1 184 ? 37.969 -33.312 -16.344 1 72.19 184 GLN A C 1
ATOM 1429 O O . GLN A 1 184 ? 38.844 -33.625 -17.125 1 72.19 184 GLN A O 1
ATOM 1434 N N . HIS A 1 185 ? 38.031 -33.438 -15.109 1 64.5 185 HIS A N 1
ATOM 1435 C CA . HIS A 1 185 ? 39.219 -34.031 -14.539 1 64.5 185 HIS A CA 1
ATOM 1436 C C . HIS A 1 185 ? 39.219 -35.562 -14.695 1 64.5 185 HIS A C 1
ATOM 1438 O O . HIS A 1 185 ? 40.25 -36.188 -14.469 1 64.5 185 HIS A O 1
ATOM 1444 N N . HIS A 1 186 ? 38.062 -36.062 -15.078 1 61.09 186 HIS A N 1
ATOM 1445 C CA . HIS A 1 186 ? 38.031 -37.531 -15.281 1 61.09 186 HIS A CA 1
ATOM 1446 C C . HIS A 1 186 ? 38.469 -37.875 -16.703 1 61.09 186 HIS A C 1
ATOM 1448 O O . HIS A 1 186 ? 37.906 -37.375 -17.672 1 61.09 186 HIS A O 1
ATOM 1454 N N . PRO A 1 187 ? 39.594 -38.469 -16.922 1 55.06 187 PRO A N 1
ATOM 1455 C CA . PRO A 1 187 ? 40.25 -38.75 -18.203 1 55.06 187 PRO A CA 1
ATOM 1456 C C . PRO A 1 187 ? 39.312 -39.438 -19.203 1 55.06 187 PRO A C 1
ATOM 1458 O O . PRO A 1 187 ? 39.594 -39.438 -20.406 1 55.06 187 PRO A O 1
ATOM 1461 N N . THR A 1 188 ? 38.438 -40.219 -18.766 1 55.09 188 THR A N 1
ATOM 1462 C CA . THR A 1 188 ? 37.719 -41.062 -19.703 1 55.09 188 THR A CA 1
ATOM 1463 C C . THR A 1 188 ? 36.5 -40.344 -20.266 1 55.09 188 THR A C 1
ATOM 1465 O O . THR A 1 188 ? 35.75 -40.906 -21.047 1 55.09 188 THR A O 1
ATOM 1468 N N . ASN A 1 189 ? 36.312 -39.125 -19.844 1 59.84 189 ASN A N 1
ATOM 1469 C CA . ASN A 1 189 ? 35.031 -38.562 -20.234 1 59.84 189 ASN A CA 1
ATOM 1470 C C . ASN A 1 189 ? 35.125 -37.75 -21.531 1 59.84 189 ASN A C 1
ATOM 1472 O O . ASN A 1 189 ? 35.938 -36.844 -21.641 1 59.84 189 ASN A O 1
ATOM 1476 N N . GLY A 1 190 ? 35.031 -38.312 -22.703 1 56.81 190 GLY A N 1
ATOM 1477 C CA . GLY A 1 190 ? 35.031 -37.781 -24.062 1 56.81 190 GLY A CA 1
ATOM 1478 C C . GLY A 1 190 ? 33.938 -36.719 -24.281 1 56.81 190 GLY A C 1
ATOM 1479 O O . GLY A 1 190 ? 33.438 -36.125 -23.328 1 56.81 190 GLY A O 1
ATOM 1480 N N . GLU A 1 191 ? 33.688 -36.312 -25.578 1 58.09 191 GLU A N 1
ATOM 1481 C CA . GLU A 1 191 ? 32.719 -35.344 -26.094 1 58.09 191 GLU A CA 1
ATOM 1482 C C . GLU A 1 191 ? 31.344 -35.594 -25.5 1 58.09 191 GLU A C 1
ATOM 1484 O O . GLU A 1 191 ? 30.609 -34.656 -25.188 1 58.09 191 GLU A O 1
ATOM 1489 N N . ARG A 1 192 ? 30.922 -36.781 -25.359 1 61.72 192 ARG A N 1
ATOM 1490 C CA . ARG A 1 192 ? 29.641 -37.156 -24.781 1 61.72 192 ARG A CA 1
ATOM 1491 C C . ARG A 1 192 ? 29.516 -36.656 -23.344 1 61.72 192 ARG A C 1
ATOM 1493 O O . ARG A 1 192 ? 28.438 -36.281 -22.891 1 61.72 192 ARG A O 1
ATOM 1500 N N . GLY A 1 193 ? 30.641 -36.625 -22.844 1 64.19 193 GLY A N 1
ATOM 1501 C CA . GLY A 1 193 ? 30.656 -36.188 -21.469 1 64.19 193 GLY A CA 1
ATOM 1502 C C . GLY A 1 193 ? 30.406 -34.688 -21.312 1 64.19 193 GLY A C 1
ATOM 1503 O O . GLY A 1 193 ? 29.688 -34.281 -20.406 1 64.19 193 GLY A O 1
ATOM 1504 N N . ARG A 1 194 ? 30.984 -33.938 -22.297 1 74.44 194 ARG A N 1
ATOM 1505 C CA . ARG A 1 194 ? 30.797 -32.5 -22.25 1 74.44 194 ARG A CA 1
ATOM 1506 C C . ARG A 1 194 ? 29.359 -32.125 -22.516 1 74.44 194 ARG A C 1
ATOM 1508 O O . ARG A 1 194 ? 28.812 -31.234 -21.859 1 74.44 194 ARG A O 1
ATOM 1515 N N . GLN A 1 195 ? 28.781 -32.719 -23.547 1 79.12 195 GLN A N 1
ATOM 1516 C CA . GLN A 1 195 ? 27.375 -32.469 -23.875 1 79.12 195 GLN A CA 1
ATOM 1517 C C . GLN A 1 195 ? 26.469 -32.875 -22.719 1 79.12 195 GLN A C 1
ATOM 1519 O O . GLN A 1 195 ? 25.469 -32.188 -22.438 1 79.12 195 GLN A O 1
ATOM 1524 N N . GLY A 1 196 ? 26.812 -33.969 -22.109 1 81.5 196 GLY A N 1
ATOM 1525 C CA . GLY A 1 196 ? 26.062 -34.406 -20.938 1 81.5 196 GLY A CA 1
ATOM 1526 C C . GLY A 1 196 ? 26.125 -33.438 -19.781 1 81.5 196 GLY A C 1
ATOM 1527 O O . GLY A 1 196 ? 25.125 -33.219 -19.094 1 81.5 196 GLY A O 1
ATOM 1528 N N . CYS A 1 197 ? 27.266 -32.781 -19.703 1 81.5 197 CYS A N 1
ATOM 1529 C CA . CYS A 1 197 ? 27.453 -31.812 -18.641 1 81.5 197 CYS A CA 1
ATOM 1530 C C . CYS A 1 197 ? 26.625 -30.562 -18.906 1 81.5 197 CYS A C 1
ATOM 1532 O O . CYS A 1 197 ? 26.047 -29.984 -17.969 1 81.5 197 CYS A O 1
ATOM 1534 N N . LYS A 1 198 ? 26.641 -30.156 -20.109 1 85.25 198 LYS A N 1
ATOM 1535 C CA . LYS A 1 198 ? 25.844 -28.984 -20.484 1 85.25 198 LYS A CA 1
ATOM 1536 C C . LYS A 1 198 ? 24.359 -29.234 -20.266 1 85.25 198 LYS A C 1
ATOM 1538 O O . LYS A 1 198 ? 23.641 -28.359 -19.781 1 85.25 198 LYS A O 1
ATOM 1543 N N . LYS A 1 199 ? 23.938 -30.391 -20.688 1 90.88 199 LYS A N 1
ATOM 1544 C CA . LYS A 1 199 ? 22.531 -30.766 -20.5 1 90.88 199 LYS A CA 1
ATOM 1545 C C . LYS A 1 199 ? 22.188 -30.844 -19.016 1 90.88 199 LYS A C 1
ATOM 1547 O O . LYS A 1 199 ? 21.094 -30.406 -18.609 1 90.88 199 LYS A O 1
ATOM 1552 N N . MET A 1 200 ? 23.031 -31.438 -18.312 1 90.56 200 MET A N 1
ATOM 1553 C CA . MET A 1 200 ? 22.828 -31.547 -16.875 1 90.56 200 MET A CA 1
ATOM 1554 C C . MET A 1 200 ? 22.703 -30.156 -16.25 1 90.56 200 MET A C 1
ATOM 1556 O O . MET A 1 200 ? 21.859 -29.938 -15.383 1 90.56 200 MET A O 1
ATOM 1560 N N . ALA A 1 201 ? 23.562 -29.234 -16.656 1 90.06 201 ALA A N 1
ATOM 1561 C CA . ALA A 1 201 ? 23.547 -27.859 -16.156 1 90.06 201 ALA A CA 1
ATOM 1562 C C . ALA A 1 201 ? 22.203 -27.188 -16.469 1 90.06 201 ALA A C 1
ATOM 1564 O O . ALA A 1 201 ? 21.609 -26.547 -15.602 1 90.06 201 ALA A O 1
ATOM 1565 N N . THR A 1 202 ? 21.781 -27.375 -17.672 1 94.12 202 THR A N 1
ATOM 1566 C CA . THR A 1 202 ? 20.5 -26.812 -18.109 1 94.12 202 THR A CA 1
ATOM 1567 C C . THR A 1 202 ? 19.344 -27.406 -17.297 1 94.12 202 THR A C 1
ATOM 1569 O O . THR A 1 202 ? 18.484 -26.672 -16.828 1 94.12 202 THR A O 1
ATOM 1572 N N . GLY A 1 203 ? 19.359 -28.656 -17.125 1 95.31 203 GLY A N 1
ATOM 1573 C CA . GLY A 1 203 ? 18.312 -29.328 -16.375 1 95.31 203 GLY A CA 1
ATOM 1574 C C . GLY A 1 203 ? 18.266 -28.906 -14.914 1 95.31 203 GLY A C 1
ATOM 1575 O O . GLY A 1 203 ? 17.172 -28.75 -14.359 1 95.31 203 GLY A O 1
ATOM 1576 N N . LEU A 1 204 ? 19.359 -28.703 -14.328 1 93.94 204 LEU A N 1
ATOM 1577 C CA . LEU A 1 204 ? 19.422 -28.344 -12.914 1 93.94 204 LEU A CA 1
ATOM 1578 C C . LEU A 1 204 ? 18.844 -26.953 -12.68 1 93.94 204 LEU A C 1
ATOM 1580 O O . LEU A 1 204 ? 18.078 -26.734 -11.75 1 93.94 204 LEU A O 1
ATOM 1584 N N . VAL A 1 205 ? 19.188 -26.047 -13.492 1 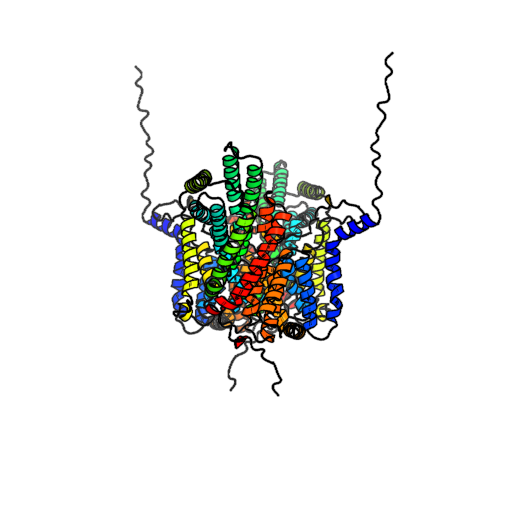95.38 205 VAL A N 1
ATOM 1585 C CA . VAL A 1 205 ? 18.719 -24.688 -13.297 1 95.38 205 VAL A CA 1
ATOM 1586 C C . VAL A 1 205 ? 17.234 -24.594 -13.641 1 95.38 205 VAL A C 1
ATOM 1588 O O . VAL A 1 205 ? 16.484 -23.875 -12.984 1 95.38 205 VAL A O 1
ATOM 1591 N N . LEU A 1 206 ? 16.812 -25.344 -14.648 1 97 206 LEU A N 1
ATOM 1592 C CA . LEU A 1 206 ? 15.398 -25.375 -14.992 1 97 206 LEU A CA 1
ATOM 1593 C C . LEU A 1 206 ? 14.578 -25.984 -13.859 1 97 206 LEU A C 1
ATOM 1595 O O . LEU A 1 206 ? 13.445 -25.562 -13.617 1 97 206 LEU A O 1
ATOM 1599 N N . SER A 1 207 ? 15.172 -26.953 -13.219 1 97.88 207 SER A N 1
ATOM 1600 C CA . SER A 1 207 ? 14.445 -27.625 -12.133 1 97.88 207 SER A CA 1
ATOM 1601 C C . SER A 1 207 ? 14.141 -26.641 -11.008 1 97.88 207 SER A C 1
ATOM 1603 O O . SER A 1 207 ? 13.117 -26.781 -10.328 1 97.88 207 SER A O 1
ATOM 1605 N N . ILE A 1 208 ? 14.914 -25.625 -10.852 1 97.62 208 ILE A N 1
ATOM 1606 C CA . ILE A 1 208 ? 14.742 -24.641 -9.781 1 97.62 208 ILE A CA 1
ATOM 1607 C C . ILE A 1 208 ? 13.516 -23.781 -10.055 1 97.62 208 ILE A C 1
ATOM 1609 O O . ILE A 1 208 ? 12.633 -23.656 -9.203 1 97.62 208 ILE A O 1
ATOM 1613 N N . CYS A 1 209 ? 13.398 -23.234 -11.25 1 97.56 209 CYS A N 1
ATOM 1614 C CA . CYS A 1 209 ? 12.266 -22.359 -11.516 1 97.56 209 CYS A CA 1
ATOM 1615 C C . CYS A 1 209 ? 10.969 -23.156 -11.617 1 97.56 209 CYS A C 1
ATOM 1617 O O . CYS A 1 209 ? 9.922 -22.688 -11.164 1 97.56 209 CYS A O 1
ATOM 1619 N N . PHE A 1 210 ? 11.016 -24.375 -12.188 1 98.38 210 PHE A N 1
ATOM 1620 C CA . PHE A 1 210 ? 9.812 -25.219 -12.242 1 98.38 210 PHE A CA 1
ATOM 1621 C C . PHE A 1 210 ? 9.352 -25.594 -10.844 1 98.38 210 PHE A C 1
ATOM 1623 O O . PHE A 1 210 ? 8.156 -25.562 -10.539 1 98.38 210 PHE A O 1
ATOM 1630 N N . ALA A 1 211 ? 10.336 -25.922 -10.008 1 98.56 211 ALA A N 1
ATOM 1631 C CA . ALA A 1 211 ? 10.016 -26.281 -8.633 1 98.56 211 ALA A CA 1
ATOM 1632 C C . ALA A 1 211 ? 9.445 -25.094 -7.867 1 98.56 211 ALA A C 1
ATOM 1634 O O . ALA A 1 211 ? 8.547 -25.25 -7.035 1 98.56 211 ALA A O 1
ATOM 1635 N N . ALA A 1 212 ? 9.953 -23.938 -8.117 1 98.31 212 ALA A N 1
ATOM 1636 C CA . ALA A 1 212 ? 9.445 -22.734 -7.469 1 98.31 212 ALA A CA 1
ATOM 1637 C C . ALA A 1 212 ? 7.988 -22.469 -7.852 1 98.31 212 ALA A C 1
ATOM 1639 O O . ALA A 1 212 ? 7.152 -22.203 -6.988 1 98.31 212 ALA A O 1
ATOM 1640 N N . ASN A 1 213 ? 7.637 -22.594 -9.109 1 98.06 213 ASN A N 1
ATOM 1641 C CA . ASN A 1 213 ? 6.281 -22.375 -9.602 1 98.06 213 ASN A CA 1
ATOM 1642 C C . ASN A 1 213 ? 5.316 -23.438 -9.07 1 98.06 213 ASN A C 1
ATOM 1644 O O . ASN A 1 213 ? 4.176 -23.125 -8.727 1 98.06 213 ASN A O 1
ATOM 1648 N N . ILE A 1 214 ? 5.793 -24.656 -9.047 1 98.56 214 ILE A N 1
ATOM 1649 C CA . ILE A 1 214 ? 4.973 -25.734 -8.523 1 98.56 214 ILE A CA 1
ATOM 1650 C C . ILE A 1 214 ? 4.797 -25.578 -7.016 1 98.56 214 ILE A C 1
ATOM 1652 O O . ILE A 1 214 ? 3.682 -25.672 -6.5 1 98.56 214 ILE A O 1
ATOM 1656 N N . GLY A 1 215 ? 5.879 -25.281 -6.344 1 98.06 215 GLY A N 1
ATOM 1657 C CA . GLY A 1 215 ? 5.867 -25.141 -4.895 1 98.06 215 GLY A CA 1
ATOM 1658 C C . GLY A 1 215 ? 4.93 -24.047 -4.422 1 98.06 215 GLY A C 1
ATOM 1659 O O . GLY A 1 215 ? 4.281 -24.172 -3.381 1 98.06 215 GLY A O 1
ATOM 1660 N N . GLY A 1 216 ? 4.828 -23 -5.145 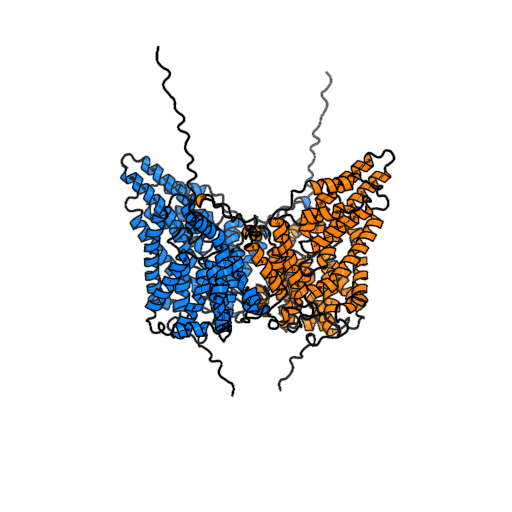1 97.31 216 GLY A N 1
ATOM 1661 C CA . GLY A 1 216 ? 3.98 -21.875 -4.789 1 97.31 216 GLY A CA 1
ATOM 1662 C C . GLY A 1 216 ? 2.512 -22.234 -4.691 1 97.31 216 GLY A C 1
ATOM 1663 O O . GLY A 1 216 ? 1.733 -21.531 -4.051 1 97.31 216 GLY A O 1
ATOM 1664 N N . THR A 1 217 ? 2.096 -23.312 -5.254 1 97.88 217 THR A N 1
ATOM 1665 C CA . THR A 1 217 ? 0.69 -23.703 -5.266 1 97.88 217 THR A CA 1
ATOM 1666 C C . THR A 1 217 ? 0.316 -24.406 -3.971 1 97.88 217 THR A C 1
ATOM 1668 O O . THR A 1 217 ? -0.867 -24.609 -3.68 1 97.88 217 THR A O 1
ATOM 1671 N N . GLY A 1 218 ? 1.284 -24.734 -3.152 1 97.12 218 GLY A N 1
ATOM 1672 C CA . GLY A 1 218 ? 1.07 -25.609 -2.012 1 97.12 218 GLY A CA 1
ATOM 1673 C C . GLY A 1 218 ? 0.328 -24.938 -0.874 1 97.12 218 GLY A C 1
ATOM 1674 O O . GLY A 1 218 ? -0.405 -25.594 -0.129 1 97.12 218 GLY A O 1
ATOM 1675 N N . THR A 1 219 ? 0.528 -23.672 -0.727 1 95.88 219 THR A N 1
ATOM 1676 C CA . THR A 1 219 ? -0.138 -22.922 0.334 1 95.88 219 THR A CA 1
ATOM 1677 C C . THR A 1 219 ? -0.881 -21.719 -0.238 1 95.88 219 THR A C 1
ATOM 1679 O O . THR A 1 219 ? -0.617 -21.297 -1.366 1 95.88 219 THR A O 1
ATOM 1682 N N . ALA A 1 220 ? -1.811 -21.219 0.56 1 94.69 220 ALA A N 1
ATOM 1683 C CA . ALA A 1 220 ? -2.615 -20.094 0.102 1 94.69 220 ALA A CA 1
ATOM 1684 C C . ALA A 1 220 ? -1.747 -18.859 -0.14 1 94.69 220 ALA A C 1
ATOM 1686 O O . ALA A 1 220 ? -2.014 -18.078 -1.053 1 94.69 220 ALA A O 1
ATOM 1687 N N . THR A 1 221 ? -0.67 -18.688 0.652 1 94.12 221 THR A N 1
ATOM 1688 C CA . THR A 1 221 ? 0.168 -17.484 0.571 1 94.12 221 THR A CA 1
ATOM 1689 C C . THR A 1 221 ? 1.39 -17.75 -0.306 1 94.12 221 THR A C 1
ATOM 1691 O O . THR A 1 221 ? 2.273 -16.891 -0.413 1 94.12 221 THR A O 1
ATOM 1694 N N . GLY A 1 222 ? 1.477 -18.938 -0.909 1 95.38 222 GLY A N 1
ATOM 1695 C CA . GLY A 1 222 ? 2.646 -19.281 -1.698 1 95.38 222 GLY A CA 1
ATOM 1696 C C . GLY A 1 222 ? 2.766 -18.469 -2.977 1 95.38 222 GLY A C 1
ATOM 1697 O O . GLY A 1 222 ? 3.873 -18.188 -3.436 1 95.38 222 GLY A O 1
ATOM 1698 N N . THR A 1 223 ? 1.677 -18.234 -3.537 1 95.31 223 THR A N 1
ATOM 1699 C CA . THR A 1 223 ? 1.618 -17.391 -4.727 1 95.31 223 THR A CA 1
ATOM 1700 C C . THR A 1 223 ? 0.366 -16.516 -4.715 1 95.31 223 THR A C 1
ATOM 1702 O O . THR A 1 223 ? -0.675 -16.922 -4.195 1 95.31 223 THR A O 1
ATOM 1705 N N . PRO A 1 224 ? 0.444 -15.336 -5.238 1 94.94 224 PRO A N 1
ATOM 1706 C CA . PRO A 1 224 ? -0.69 -14.414 -5.195 1 94.94 224 PRO A CA 1
ATOM 1707 C C . PRO A 1 224 ? -1.924 -14.961 -5.91 1 94.94 224 PRO A C 1
ATOM 1709 O O . PRO A 1 224 ? -3.055 -14.648 -5.523 1 94.94 224 PRO A O 1
ATOM 1712 N N . SER A 1 225 ? -1.783 -15.773 -6.906 1 96.62 225 SER A N 1
ATOM 1713 C CA . SER A 1 225 ? -2.92 -16.328 -7.633 1 96.62 225 SER A CA 1
ATOM 1714 C C . SER A 1 225 ? -3.83 -17.125 -6.715 1 96.62 225 SER A C 1
ATOM 1716 O O . SER A 1 225 ? -5.051 -17.125 -6.875 1 96.62 225 SER A O 1
ATOM 1718 N N . ASN A 1 226 ? -3.256 -17.828 -5.707 1 97.44 226 ASN A N 1
ATOM 1719 C CA . ASN A 1 226 ? -4.043 -18.578 -4.73 1 97.44 226 ASN A CA 1
ATOM 1720 C C . ASN A 1 226 ? -4.926 -17.656 -3.896 1 97.44 226 ASN A C 1
ATOM 1722 O O . ASN A 1 226 ? -6.082 -17.969 -3.621 1 97.44 226 ASN A O 1
ATOM 1726 N N . LEU A 1 227 ? -4.391 -16.547 -3.568 1 95.31 227 LEU A N 1
ATOM 1727 C CA . LEU A 1 227 ? -5.113 -15.586 -2.746 1 95.31 227 LEU A CA 1
ATOM 1728 C C . LEU A 1 227 ? -6.219 -14.906 -3.551 1 95.31 227 LEU A C 1
ATOM 1730 O O . LEU A 1 227 ? -7.27 -14.562 -3.002 1 95.31 227 LEU A O 1
ATOM 1734 N N . VAL A 1 228 ? -5.949 -14.734 -4.832 1 95.56 228 VAL A N 1
ATOM 1735 C CA . VAL A 1 228 ? -6.996 -14.195 -5.703 1 95.56 228 VAL A CA 1
ATOM 1736 C C . VAL A 1 228 ? -8.227 -15.094 -5.633 1 95.56 228 VAL A C 1
ATOM 1738 O O . VAL A 1 228 ? -9.352 -14.602 -5.504 1 95.56 228 VAL A O 1
ATOM 1741 N N . MET A 1 229 ? -8 -16.344 -5.711 1 95.88 229 MET A N 1
ATOM 1742 C CA . MET A 1 229 ? -9.109 -17.297 -5.668 1 95.88 229 MET A CA 1
ATOM 1743 C C . MET A 1 229 ? -9.867 -17.203 -4.348 1 95.88 229 MET A C 1
ATOM 1745 O O . MET A 1 229 ? -11.094 -17.141 -4.34 1 95.88 229 MET A O 1
ATOM 1749 N N . LEU A 1 230 ? -9.164 -17.125 -3.275 1 94 230 LEU A N 1
ATOM 1750 C CA . LEU A 1 230 ? -9.789 -17.031 -1.96 1 94 230 LEU A CA 1
ATOM 1751 C C . LEU A 1 230 ? -10.578 -15.734 -1.822 1 94 230 LEU A C 1
ATOM 1753 O O . LEU A 1 230 ? -11.711 -15.742 -1.322 1 94 230 LEU A O 1
ATOM 1757 N N . GLY A 1 231 ? -9.992 -14.672 -2.266 1 92.38 231 GLY A N 1
ATOM 1758 C CA . GLY A 1 231 ? -10.664 -13.383 -2.172 1 92.38 231 GLY A CA 1
ATOM 1759 C C . GLY A 1 231 ? -11.891 -13.289 -3.053 1 92.38 231 GLY A C 1
ATOM 1760 O O . GLY A 1 231 ? -12.914 -12.742 -2.641 1 92.38 231 GLY A O 1
ATOM 1761 N N . GLN A 1 232 ? -11.742 -13.758 -4.223 1 93.12 232 GLN A N 1
ATOM 1762 C CA . GLN A 1 232 ? -12.867 -13.688 -5.152 1 93.12 232 GLN A CA 1
ATOM 1763 C C . GLN A 1 232 ? -13.977 -14.641 -4.75 1 93.12 232 GLN A C 1
ATOM 1765 O O . GLN A 1 232 ? -15.156 -14.367 -4.988 1 93.12 232 GLN A O 1
ATOM 1770 N N . LEU A 1 233 ? -13.602 -15.758 -4.141 1 92.69 233 LEU A N 1
ATOM 1771 C CA . LEU A 1 233 ? -14.609 -16.656 -3.592 1 92.69 233 LEU A CA 1
ATOM 1772 C C . LEU A 1 233 ? -15.539 -15.906 -2.645 1 92.69 233 LEU A C 1
ATOM 1774 O O . LEU A 1 233 ? -16.766 -16.031 -2.75 1 92.69 233 LEU A O 1
ATOM 1778 N N . ASN A 1 234 ? -14.969 -15.133 -1.862 1 88.06 234 ASN A N 1
ATOM 1779 C CA . ASN A 1 234 ? -15.742 -14.359 -0.894 1 88.06 234 ASN A CA 1
ATOM 1780 C C . ASN A 1 234 ? -16.578 -13.273 -1.574 1 88.06 234 ASN A C 1
ATOM 1782 O O . ASN A 1 234 ? -17.672 -12.961 -1.124 1 88.06 234 ASN A O 1
ATOM 1786 N N . ALA A 1 235 ? -16 -12.766 -2.557 1 86.56 235 ALA A N 1
ATOM 1787 C CA . ALA A 1 235 ? -16.688 -11.695 -3.277 1 86.56 235 ALA A CA 1
ATOM 1788 C C . ALA A 1 235 ? -17.875 -12.242 -4.062 1 86.56 235 ALA A C 1
ATOM 1790 O O . ALA A 1 235 ? -18.938 -11.617 -4.121 1 86.56 235 ALA A O 1
ATOM 1791 N N . LEU A 1 236 ? -17.734 -13.422 -4.605 1 89.5 236 LEU A N 1
ATOM 1792 C CA . LEU A 1 236 ? -18.75 -14.039 -5.449 1 89.5 236 LEU A CA 1
ATOM 1793 C C . LEU A 1 236 ? -19.797 -14.758 -4.605 1 89.5 236 LEU A C 1
ATOM 1795 O O . LEU A 1 236 ? -20.984 -14.773 -4.961 1 89.5 236 LEU A O 1
ATOM 1799 N N . PHE A 1 237 ? -19.297 -15.297 -3.498 1 90.31 237 PHE A N 1
ATOM 1800 C CA . PHE A 1 237 ? -20.172 -16.062 -2.605 1 90.31 237 PHE A CA 1
ATOM 1801 C C . PHE A 1 237 ? -20.016 -15.586 -1.166 1 90.31 237 PHE A C 1
ATOM 1803 O O . PHE A 1 237 ? -19.406 -16.266 -0.345 1 90.31 237 PHE A O 1
ATOM 1810 N N . PRO A 1 238 ? -20.656 -14.562 -0.792 1 83.12 238 PRO A N 1
ATOM 1811 C CA . PRO A 1 238 ? -20.484 -13.961 0.533 1 83.12 238 PRO A CA 1
ATOM 1812 C C . PRO A 1 238 ? -20.906 -14.891 1.665 1 83.12 238 PRO A C 1
ATOM 1814 O O . PRO A 1 238 ? -20.469 -14.719 2.807 1 83.12 238 PRO A O 1
ATOM 1817 N N . LYS A 1 239 ? -21.719 -15.867 1.389 1 84.62 239 LYS A N 1
ATOM 1818 C CA . LYS A 1 239 ? -22.234 -16.766 2.424 1 84.62 239 LYS A CA 1
ATOM 1819 C C . LYS A 1 239 ? -21.406 -18.047 2.5 1 84.62 239 LYS A C 1
ATOM 1821 O O . LYS A 1 239 ? -21.828 -19.016 3.125 1 84.62 239 LYS A O 1
ATOM 1826 N N . VAL A 1 240 ? -20.328 -18 1.864 1 85.44 240 VAL A N 1
ATOM 1827 C CA . VAL A 1 240 ? -19.469 -19.172 1.873 1 85.44 240 VAL A CA 1
ATOM 1828 C C . VAL A 1 240 ? -19.062 -19.516 3.307 1 85.44 240 VAL A C 1
ATOM 1830 O O . VAL A 1 240 ? -18.766 -18.609 4.098 1 85.44 240 VAL A O 1
ATOM 1833 N N . ASP A 1 241 ? -19.25 -20.688 3.775 1 69.12 241 ASP A N 1
ATOM 1834 C CA . ASP A 1 241 ? -19.062 -21.156 5.145 1 69.12 241 ASP A CA 1
ATOM 1835 C C . ASP A 1 241 ? -17.594 -21.484 5.426 1 69.12 241 ASP A C 1
ATOM 1837 O O . ASP A 1 241 ? -17.281 -22.516 6.012 1 69.12 241 ASP A O 1
ATOM 1841 N N . GLY A 1 242 ? -16.672 -20.781 5.223 1 68.94 242 GLY A N 1
ATOM 1842 C CA . GLY A 1 242 ? -15.281 -21.016 5.582 1 68.94 242 GLY A CA 1
ATOM 1843 C C . GLY A 1 242 ? -14.781 -22.375 5.137 1 68.94 242 GLY A C 1
ATOM 1844 O O . GLY A 1 242 ? -13.844 -22.922 5.73 1 68.94 242 GLY A O 1
ATOM 1845 N N . SER A 1 243 ? -15.336 -23 4.254 1 78.56 243 SER A N 1
ATOM 1846 C CA . SER A 1 243 ? -14.984 -24.328 3.77 1 78.56 243 SER A CA 1
ATOM 1847 C C . SER A 1 243 ? -13.57 -24.359 3.207 1 78.56 243 SER A C 1
ATOM 1849 O O . SER A 1 243 ? -12.945 -25.422 3.145 1 78.56 243 SER A O 1
ATOM 1851 N N . LEU A 1 244 ? -13.172 -23.297 2.803 1 88.44 244 LEU A N 1
ATOM 1852 C CA . LEU A 1 244 ? -11.805 -23.219 2.293 1 88.44 244 LEU A CA 1
ATOM 1853 C C . LEU A 1 244 ? -10.977 -22.234 3.115 1 88.44 244 LEU A C 1
ATOM 1855 O O . LEU A 1 244 ? -11.164 -21.016 3.025 1 88.44 244 LEU A O 1
ATOM 1859 N N . ASN A 1 245 ? -10.156 -22.766 4.02 1 89.31 245 ASN A N 1
ATOM 1860 C CA . ASN A 1 245 ? -9.234 -22 4.84 1 89.31 245 ASN A CA 1
ATOM 1861 C C . ASN A 1 245 ? -7.785 -22.375 4.566 1 89.31 245 ASN A C 1
ATOM 1863 O O . ASN A 1 245 ? -7.504 -23.141 3.633 1 89.31 245 ASN A O 1
ATOM 1867 N N . TYR A 1 246 ? -6.887 -21.859 5.312 1 91.62 246 TYR A N 1
ATOM 1868 C CA . TYR A 1 246 ? -5.465 -22.062 5.062 1 91.62 246 TYR A CA 1
ATOM 1869 C C . TYR A 1 246 ? -5.086 -23.531 5.195 1 91.62 246 TYR A C 1
ATOM 1871 O O . TYR A 1 246 ? -4.379 -24.078 4.344 1 91.62 246 TYR A O 1
ATOM 1879 N N . VAL A 1 247 ? -5.551 -24.188 6.203 1 90.94 247 VAL A N 1
ATOM 1880 C CA . VAL A 1 247 ? -5.195 -25.578 6.477 1 90.94 247 VAL A CA 1
ATOM 1881 C C . VAL A 1 247 ? -5.848 -26.5 5.445 1 90.94 247 VAL A C 1
ATOM 1883 O O . VAL A 1 247 ? -5.215 -27.422 4.941 1 90.94 247 VAL A O 1
ATOM 1886 N N . THR A 1 248 ? -7.129 -26.25 5.18 1 91.75 248 THR A N 1
ATOM 1887 C CA . THR A 1 248 ? -7.805 -27.062 4.184 1 91.75 248 THR A CA 1
ATOM 1888 C C . THR A 1 248 ? -7.145 -26.906 2.816 1 91.75 248 THR A C 1
ATOM 1890 O O . THR A 1 248 ? -7.09 -27.859 2.033 1 91.75 248 THR A O 1
ATOM 1893 N N . TRP A 1 249 ? -6.668 -25.719 2.529 1 94.38 249 TRP A N 1
ATOM 1894 C CA . TRP A 1 249 ? -5.918 -25.516 1.294 1 94.38 249 TRP A CA 1
ATOM 1895 C C . TRP A 1 249 ? -4.668 -26.391 1.268 1 94.38 249 TRP A C 1
ATOM 1897 O O . TRP A 1 249 ? -4.371 -27.031 0.253 1 94.38 249 TRP A O 1
ATOM 1907 N N . ILE A 1 250 ? -3.963 -26.422 2.332 1 94.38 250 ILE A N 1
ATOM 1908 C CA . ILE A 1 250 ? -2.725 -27.188 2.406 1 94.38 250 ILE A CA 1
ATOM 1909 C C . ILE A 1 250 ? -3.025 -28.672 2.203 1 94.38 250 ILE A C 1
ATOM 1911 O O . ILE A 1 250 ? -2.338 -29.344 1.437 1 94.38 250 ILE A O 1
ATOM 1915 N N . PHE A 1 251 ? -4.02 -29.125 2.814 1 92.88 251 PHE A N 1
ATOM 1916 C CA . PHE A 1 251 ? -4.359 -30.547 2.721 1 92.88 251 PHE A CA 1
ATOM 1917 C C . PHE A 1 251 ? -4.781 -30.906 1.302 1 92.88 251 PHE A C 1
ATOM 1919 O O . PHE A 1 251 ? -4.539 -32.031 0.842 1 92.88 251 PHE A O 1
ATOM 1926 N N . PHE A 1 252 ? -5.355 -30 0.677 1 95.44 252 PHE A N 1
ATOM 1927 C CA . PHE A 1 252 ? -5.781 -30.219 -0.701 1 95.44 252 PHE A CA 1
ATOM 1928 C C . PHE A 1 252 ? -4.602 -30.094 -1.657 1 95.44 252 PHE A C 1
ATOM 1930 O O . PHE A 1 252 ? -4.352 -30.984 -2.469 1 95.44 252 PHE A O 1
ATOM 1937 N N . ALA A 1 253 ? -3.855 -28.984 -1.536 1 97.25 253 ALA A N 1
ATOM 1938 C CA . ALA A 1 253 ? -2.932 -28.578 -2.59 1 97.25 253 ALA A CA 1
ATOM 1939 C C . ALA A 1 253 ? -1.549 -29.188 -2.373 1 97.25 253 ALA A C 1
ATOM 1941 O O . ALA A 1 253 ? -0.816 -29.438 -3.334 1 97.25 253 ALA A O 1
ATOM 1942 N N . TYR A 1 254 ? -1.203 -29.438 -1.18 1 97 254 TYR A N 1
ATOM 1943 C CA . TYR A 1 254 ? 0.169 -29.844 -0.896 1 97 254 TYR A CA 1
ATOM 1944 C C . TYR A 1 254 ? 0.455 -31.219 -1.47 1 97 254 TYR A C 1
ATOM 1946 O O . TYR A 1 254 ? 1.501 -31.438 -2.086 1 97 254 TYR A O 1
ATOM 1954 N N . PRO A 1 255 ? -0.447 -32.219 -1.241 1 97.19 255 PRO A N 1
ATOM 1955 C CA . PRO A 1 255 ? -0.208 -33.531 -1.876 1 97.19 255 PRO A CA 1
ATOM 1956 C C . PRO A 1 255 ? -0.114 -33.438 -3.396 1 97.19 255 PRO A C 1
ATOM 1958 O O . PRO A 1 255 ? 0.729 -34.094 -4.008 1 97.19 255 PRO A O 1
ATOM 1961 N N . LEU A 1 256 ? -0.986 -32.688 -3.951 1 98.12 256 LEU A N 1
ATOM 1962 C CA . LEU A 1 256 ? -0.932 -32.469 -5.395 1 98.12 256 LEU A CA 1
ATOM 1963 C C . LEU A 1 256 ? 0.387 -31.828 -5.805 1 98.12 256 LEU A C 1
ATOM 1965 O O . LEU A 1 256 ? 0.981 -32.219 -6.816 1 98.12 256 LEU A O 1
ATOM 1969 N N . MET A 1 257 ? 0.815 -30.812 -5.051 1 98.19 257 MET A N 1
ATOM 1970 C CA . MET A 1 257 ? 2.08 -30.141 -5.312 1 98.19 257 MET A CA 1
ATOM 1971 C C . MET A 1 257 ? 3.24 -31.125 -5.32 1 98.19 257 MET A C 1
ATOM 1973 O O . MET A 1 257 ? 4.094 -31.078 -6.207 1 98.19 257 MET A O 1
ATOM 1977 N N . LEU A 1 258 ? 3.238 -32.062 -4.379 1 97.88 258 LEU A N 1
ATOM 1978 C CA . LEU A 1 258 ? 4.285 -33.062 -4.297 1 97.88 258 LEU A CA 1
ATOM 1979 C C . LEU A 1 258 ? 4.227 -34 -5.496 1 97.88 258 LEU A C 1
ATOM 1981 O O . LEU A 1 258 ? 5.262 -34.375 -6.047 1 97.88 258 LEU A O 1
ATOM 1985 N N . LEU A 1 259 ? 3.043 -34.375 -5.848 1 98.31 259 LEU A N 1
ATOM 1986 C CA . LEU A 1 259 ? 2.877 -35.25 -7.016 1 98.31 259 LEU A CA 1
ATOM 1987 C C . LEU A 1 259 ? 3.373 -34.562 -8.281 1 98.31 259 LEU A C 1
ATOM 1989 O O . LEU A 1 259 ? 4.055 -35.156 -9.102 1 98.31 259 LEU A O 1
ATOM 1993 N N . CYS A 1 260 ? 2.99 -33.312 -8.406 1 98.62 260 CYS A N 1
ATOM 1994 C CA . CYS A 1 260 ? 3.441 -32.531 -9.547 1 98.62 260 CYS A CA 1
ATOM 1995 C C . CYS A 1 260 ? 4.961 -32.406 -9.578 1 98.62 260 CYS A C 1
ATOM 1997 O O . CYS A 1 260 ? 5.578 -32.531 -10.641 1 98.62 260 CYS A O 1
ATOM 1999 N N . LEU A 1 261 ? 5.52 -32.219 -8.406 1 98.44 261 LEU A N 1
ATOM 2000 C CA . LEU A 1 261 ? 6.973 -32.125 -8.305 1 98.44 261 LEU A CA 1
ATOM 2001 C C . LEU A 1 261 ? 7.621 -33.438 -8.742 1 98.44 261 LEU A C 1
ATOM 2003 O O . LEU A 1 261 ? 8.633 -33.438 -9.445 1 98.44 261 LEU A O 1
ATOM 2007 N N . GLY A 1 262 ? 7.09 -34.531 -8.289 1 98.38 262 GLY A N 1
ATOM 2008 C CA . GLY A 1 262 ? 7.605 -35.812 -8.664 1 98.38 262 GLY A CA 1
ATOM 2009 C C . GLY A 1 262 ? 7.578 -36.062 -10.156 1 98.38 262 GLY A C 1
ATOM 2010 O O . GLY A 1 262 ? 8.562 -36.531 -10.734 1 98.38 262 GLY A O 1
ATOM 2011 N N . VAL A 1 263 ? 6.465 -35.719 -10.75 1 98.38 263 VAL A N 1
ATOM 2012 C CA . VAL A 1 263 ? 6.312 -35.938 -12.18 1 98.38 263 VAL A CA 1
ATOM 2013 C C . VAL A 1 263 ? 7.273 -35.031 -12.945 1 98.38 263 VAL A C 1
ATOM 2015 O O . VAL A 1 263 ? 7.906 -35.469 -13.914 1 98.38 263 VAL A O 1
ATOM 2018 N N . ALA A 1 264 ? 7.348 -33.781 -12.531 1 98.5 264 ALA A N 1
ATOM 2019 C CA . ALA A 1 264 ? 8.281 -32.844 -13.164 1 98.5 264 ALA A CA 1
ATOM 2020 C C . ALA A 1 264 ? 9.719 -33.312 -13.023 1 98.5 264 ALA A C 1
ATOM 2022 O O . ALA A 1 264 ? 10.508 -33.219 -13.961 1 98.5 264 ALA A O 1
ATOM 2023 N N . TRP A 1 265 ? 10.07 -33.781 -11.859 1 98.19 265 TRP A N 1
ATOM 2024 C CA . TRP A 1 265 ? 11.398 -34.312 -11.594 1 98.19 265 TRP A CA 1
ATOM 2025 C C . TRP A 1 265 ? 11.711 -35.469 -12.523 1 98.19 265 TRP A C 1
ATOM 2027 O O . TRP A 1 265 ? 12.773 -35.531 -13.148 1 98.19 265 TRP A O 1
ATOM 2037 N N . ALA A 1 266 ? 10.773 -36.438 -12.617 1 98.06 266 ALA A N 1
ATOM 2038 C CA . ALA A 1 266 ? 10.969 -37.594 -13.477 1 98.06 266 ALA A CA 1
ATOM 2039 C C . ALA A 1 266 ? 11.188 -37.188 -14.93 1 98.06 266 ALA A C 1
ATOM 2041 O O . ALA A 1 266 ? 12.039 -37.75 -15.625 1 98.06 266 ALA A O 1
ATOM 2042 N N . THR A 1 267 ? 10.445 -36.25 -15.352 1 98.06 267 THR A N 1
ATOM 2043 C CA . THR A 1 267 ? 10.555 -35.75 -16.719 1 98.06 267 THR A CA 1
ATOM 2044 C C . THR A 1 267 ? 11.898 -35.062 -16.953 1 98.06 267 THR A C 1
ATOM 2046 O O . THR A 1 267 ? 12.555 -35.281 -17.969 1 98.06 267 THR A O 1
ATOM 2049 N N . LEU A 1 268 ? 12.312 -34.219 -16.047 1 97.69 268 LEU A N 1
ATOM 2050 C CA . LEU A 1 268 ? 13.578 -33.531 -16.188 1 97.69 268 LEU A CA 1
ATOM 2051 C C . LEU A 1 268 ? 14.75 -34.5 -16.156 1 97.69 268 LEU A C 1
ATOM 2053 O O . LEU A 1 268 ? 15.727 -34.312 -16.891 1 97.69 268 LEU A O 1
ATOM 2057 N N . VAL A 1 269 ? 14.664 -35.531 -15.281 1 96 269 VAL A N 1
ATOM 2058 C CA . VAL A 1 269 ? 15.703 -36.562 -15.203 1 96 269 VAL A CA 1
ATOM 2059 C C . VAL A 1 269 ? 15.805 -37.281 -16.547 1 96 269 VAL A C 1
ATOM 2061 O O . VAL A 1 269 ? 16.906 -37.5 -17.047 1 96 269 VAL A O 1
ATOM 2064 N N . TRP A 1 270 ? 14.703 -37.594 -17.062 1 95.44 270 TRP A N 1
ATOM 2065 C CA . TRP A 1 270 ? 14.656 -38.344 -18.312 1 95.44 270 TRP A CA 1
ATOM 2066 C C . TRP A 1 270 ? 15.219 -37.531 -19.469 1 95.44 270 TRP A C 1
ATOM 2068 O O . TRP A 1 270 ? 15.922 -38.062 -20.328 1 95.44 270 TRP A O 1
ATOM 2078 N N . PHE A 1 271 ? 15.109 -36.281 -19.5 1 94.12 271 PHE A N 1
ATOM 2079 C CA . PHE A 1 271 ? 15.5 -35.469 -20.641 1 94.12 271 PHE A CA 1
ATOM 2080 C C . PHE A 1 271 ? 16.922 -34.938 -20.469 1 94.12 271 PHE A C 1
ATOM 2082 O O . PHE A 1 271 ? 17.641 -34.75 -21.438 1 94.12 271 PHE A O 1
ATOM 2089 N N . PHE A 1 272 ? 17.328 -34.656 -19.219 1 94 272 PHE A N 1
ATOM 2090 C CA . PHE A 1 272 ? 18.547 -33.875 -19.062 1 94 272 PHE A CA 1
ATOM 2091 C C . PHE A 1 272 ? 19.625 -34.688 -18.344 1 94 272 PHE A C 1
ATOM 2093 O O . PHE A 1 272 ? 20.812 -34.344 -18.391 1 94 272 PHE A O 1
ATOM 2100 N N . LEU A 1 273 ? 19.281 -35.781 -17.672 1 91 273 LEU A N 1
ATOM 2101 C CA . LEU A 1 273 ? 20.281 -36.469 -16.859 1 91 273 LEU A CA 1
ATOM 2102 C C . LEU A 1 273 ? 20.547 -37.875 -17.391 1 91 273 LEU A C 1
ATOM 2104 O O . LEU A 1 273 ? 21.156 -38.688 -16.703 1 91 273 LEU A O 1
ATOM 2108 N N . ARG A 1 274 ? 20.125 -38.188 -18.531 1 85.44 274 ARG A N 1
ATOM 2109 C CA . ARG A 1 274 ? 20.375 -39.531 -19.094 1 85.44 274 ARG A CA 1
ATOM 2110 C C . ARG A 1 274 ? 21.859 -39.781 -19.25 1 85.44 274 ARG A C 1
ATOM 2112 O O . ARG A 1 274 ? 22.328 -40.906 -18.953 1 85.44 274 ARG A O 1
ATOM 2119 N N . ASP A 1 275 ? 22.656 -38.812 -19.625 1 80.5 275 ASP A N 1
ATOM 2120 C CA . ASP A 1 275 ? 24.094 -38.969 -19.844 1 80.5 275 ASP A CA 1
ATOM 2121 C C . ASP A 1 275 ? 24.891 -38.219 -18.781 1 80.5 275 ASP A C 1
ATOM 2123 O O . ASP A 1 275 ? 26 -37.719 -19.062 1 80.5 275 ASP A O 1
ATOM 2127 N N . ALA A 1 276 ? 24.234 -38.062 -17.641 1 80.19 276 ALA A N 1
ATOM 2128 C CA . ALA A 1 276 ? 24.922 -37.312 -16.594 1 80.19 276 ALA A CA 1
ATOM 2129 C C . ALA A 1 276 ? 26.062 -38.125 -15.984 1 80.19 276 ALA A C 1
ATOM 2131 O O . ALA A 1 276 ? 26.031 -39.344 -15.992 1 80.19 276 ALA A O 1
ATOM 2132 N N . PRO A 1 277 ? 27.031 -37.375 -15.609 1 75 277 PRO A N 1
ATOM 2133 C CA . PRO A 1 277 ? 28.156 -38.062 -14.992 1 75 277 PRO A CA 1
ATOM 2134 C C . PRO A 1 277 ? 27.75 -38.812 -13.727 1 75 277 PRO A C 1
ATOM 2136 O O . PRO A 1 277 ? 26.656 -38.625 -13.195 1 75 277 PRO A O 1
ATOM 2139 N N . GLU A 1 278 ? 28.688 -39.688 -13.359 1 73.75 278 GLU A N 1
ATOM 2140 C CA . GLU A 1 278 ? 28.438 -40.531 -12.188 1 73.75 278 GLU A CA 1
ATOM 2141 C C . GLU A 1 278 ? 28.484 -39.719 -10.898 1 73.75 278 GLU A C 1
ATOM 2143 O O . GLU A 1 278 ? 28.734 -38.5 -10.938 1 73.75 278 GLU A O 1
ATOM 2148 N N . LYS A 1 279 ? 28.328 -40.375 -9.812 1 76.12 279 LYS A N 1
ATOM 2149 C CA . LYS A 1 279 ? 28.312 -39.781 -8.477 1 76.12 279 LYS A CA 1
ATOM 2150 C C . LYS A 1 279 ? 29.594 -39 -8.211 1 76.12 279 LYS A C 1
ATOM 2152 O O . LYS A 1 279 ? 30.688 -39.406 -8.594 1 76.12 279 LYS A O 1
ATOM 2157 N N . ASP A 1 280 ? 29.375 -37.719 -7.797 1 77.81 280 ASP A N 1
ATOM 2158 C CA . ASP A 1 280 ? 30.516 -36.906 -7.406 1 77.81 280 ASP A CA 1
ATOM 2159 C C . ASP A 1 280 ? 30.391 -36.469 -5.949 1 77.81 280 ASP A C 1
ATOM 2161 O O . ASP A 1 280 ? 29.609 -35.594 -5.625 1 77.81 280 ASP A O 1
ATOM 2165 N N . GLU A 1 281 ? 31.219 -36.969 -5.129 1 82.75 281 GLU A N 1
ATOM 2166 C CA . GLU A 1 281 ? 31.203 -36.656 -3.701 1 82.75 281 GLU A CA 1
ATOM 2167 C C . GLU A 1 281 ? 31.656 -35.219 -3.434 1 82.75 281 GLU A C 1
ATOM 2169 O O . GLU A 1 281 ? 31.391 -34.688 -2.367 1 82.75 281 GLU A O 1
ATOM 2174 N N . ALA A 1 282 ? 32.281 -34.656 -4.434 1 82.56 282 ALA A N 1
ATOM 2175 C CA . ALA A 1 282 ? 32.781 -33.281 -4.273 1 82.56 282 ALA A CA 1
ATOM 2176 C C . ALA A 1 282 ? 31.625 -32.281 -4.121 1 82.56 282 ALA A C 1
ATOM 2178 O O . ALA A 1 282 ? 31.75 -31.266 -3.447 1 82.56 282 ALA A O 1
ATOM 2179 N N . VAL A 1 283 ? 30.562 -32.594 -4.73 1 84.31 283 VAL A N 1
ATOM 2180 C CA . VAL A 1 283 ? 29.391 -31.719 -4.633 1 84.31 283 VAL A CA 1
ATOM 2181 C C . VAL A 1 283 ? 28.859 -31.734 -3.201 1 84.31 283 VAL A C 1
ATOM 2183 O O . VAL A 1 283 ? 28.547 -30.672 -2.641 1 84.31 283 VAL A O 1
ATOM 2186 N N . THR A 1 284 ? 28.781 -32.875 -2.658 1 85.19 284 THR A N 1
ATOM 2187 C CA . THR A 1 284 ? 28.281 -33.031 -1.29 1 85.19 284 THR A CA 1
ATOM 2188 C C . THR A 1 284 ? 29.219 -32.312 -0.308 1 85.19 284 THR A C 1
ATOM 2190 O O . THR A 1 284 ? 28.766 -31.672 0.642 1 85.19 284 THR A O 1
ATOM 2193 N N . GLU A 1 285 ? 30.438 -32.438 -0.596 1 87.94 285 GLU A N 1
ATOM 2194 C CA . GLU A 1 285 ? 31.422 -31.797 0.262 1 87.94 285 GLU A CA 1
ATOM 2195 C C . GLU A 1 285 ? 31.328 -30.266 0.156 1 87.94 285 GLU A C 1
ATOM 2197 O O . GLU A 1 285 ? 31.484 -29.562 1.151 1 87.94 285 GLU A O 1
ATOM 2202 N N . MET A 1 286 ? 31.125 -29.875 -0.979 1 87.62 286 MET A N 1
ATOM 2203 C CA . MET A 1 286 ? 30.984 -28.438 -1.193 1 87.62 286 MET A CA 1
ATOM 2204 C C . MET A 1 286 ? 29.766 -27.891 -0.445 1 87.62 286 MET A C 1
ATOM 2206 O O . MET A 1 286 ? 29.859 -26.828 0.19 1 87.62 286 MET A O 1
ATOM 2210 N N . LEU A 1 287 ? 28.688 -28.594 -0.597 1 88.88 287 LEU A N 1
ATOM 2211 C CA . LEU A 1 287 ? 27.469 -28.156 0.079 1 88.88 287 LEU A CA 1
ATOM 2212 C C . LEU A 1 287 ? 27.641 -28.219 1.594 1 88.88 287 LEU A C 1
ATOM 2214 O O . LEU A 1 287 ? 27.156 -27.344 2.311 1 88.88 287 LEU A O 1
ATOM 2218 N N . ASN A 1 288 ? 28.312 -29.172 2.047 1 90.5 288 ASN A N 1
ATOM 2219 C CA . ASN A 1 288 ? 28.609 -29.297 3.471 1 90.5 288 ASN A CA 1
ATOM 2220 C C . ASN A 1 288 ? 29.516 -28.172 3.955 1 90.5 288 ASN A C 1
ATOM 2222 O O . ASN A 1 288 ? 29.312 -27.641 5.051 1 90.5 288 ASN A O 1
ATOM 2226 N N . THR A 1 289 ? 30.438 -27.828 3.141 1 90.44 289 THR A N 1
ATOM 2227 C CA . THR A 1 289 ? 31.359 -26.75 3.492 1 90.44 289 THR A CA 1
ATOM 2228 C C . THR A 1 289 ? 30.625 -25.422 3.562 1 90.44 289 THR A C 1
ATOM 2230 O O . THR A 1 289 ? 30.828 -24.625 4.484 1 90.44 289 THR A O 1
ATOM 2233 N N . ARG A 1 290 ? 29.812 -25.234 2.605 1 88.38 290 ARG A N 1
ATOM 2234 C CA . ARG A 1 290 ? 29.031 -24.016 2.598 1 88.38 290 ARG A CA 1
ATOM 2235 C C . ARG A 1 290 ? 28.141 -23.922 3.832 1 88.38 290 ARG A C 1
ATOM 2237 O O . ARG A 1 290 ? 27.969 -22.844 4.402 1 88.38 290 ARG A O 1
ATOM 2244 N N . TYR A 1 291 ? 27.547 -25.016 4.168 1 90.19 291 TYR A N 1
ATOM 2245 C CA . TYR A 1 291 ? 26.688 -25.062 5.348 1 90.19 291 TYR A CA 1
ATOM 2246 C C . TYR A 1 291 ? 27.5 -24.797 6.617 1 90.19 291 TYR A C 1
ATOM 2248 O O . TYR A 1 291 ? 27.047 -24.062 7.504 1 90.19 291 TYR A O 1
ATOM 2256 N N . ARG A 1 292 ? 28.609 -25.375 6.688 1 90.62 292 ARG A N 1
ATOM 2257 C CA . ARG A 1 292 ? 29.469 -25.234 7.863 1 90.62 292 ARG A CA 1
ATOM 2258 C C . ARG A 1 292 ? 30 -23.812 7.992 1 90.62 292 ARG A C 1
ATOM 2260 O O . ARG A 1 292 ? 30.297 -23.359 9.102 1 90.62 292 ARG A O 1
ATOM 2267 N N . GLU A 1 293 ? 30.094 -23.156 6.883 1 90.56 293 GLU A N 1
ATOM 2268 C CA . GLU A 1 293 ? 30.625 -21.797 6.891 1 90.56 293 GLU A CA 1
ATOM 2269 C C . GLU A 1 293 ? 29.562 -20.797 7.332 1 90.56 293 GLU A C 1
ATOM 2271 O O . GLU A 1 293 ? 29.875 -19.641 7.621 1 90.56 293 GLU A O 1
ATOM 2276 N N . LEU A 1 294 ? 28.391 -21.297 7.445 1 89.25 294 LEU A N 1
ATOM 2277 C CA . LEU A 1 294 ? 27.344 -20.422 7.949 1 89.25 294 LEU A CA 1
ATOM 2278 C C . LEU A 1 294 ? 27.562 -20.094 9.422 1 89.25 294 LEU A C 1
ATOM 2280 O O . LEU A 1 294 ? 27.969 -20.969 10.195 1 89.25 294 LEU A O 1
ATOM 2284 N N . PRO A 1 295 ? 27.438 -18.828 9.727 1 87.75 295 PRO A N 1
ATOM 2285 C CA . PRO A 1 295 ? 27.547 -18.5 11.148 1 87.75 295 PRO A CA 1
ATOM 2286 C C . PRO A 1 295 ? 26.5 -19.203 12 1 87.75 295 PRO A C 1
ATOM 2288 O O . PRO A 1 295 ? 25.516 -19.734 11.469 1 87.75 295 PRO A O 1
ATOM 2291 N N . ARG A 1 296 ? 26.781 -19.25 13.297 1 90.5 296 ARG A N 1
ATOM 2292 C CA . ARG A 1 296 ? 25.797 -19.828 14.203 1 90.5 296 ARG A CA 1
ATOM 2293 C C . ARG A 1 296 ? 24.469 -19.094 14.109 1 90.5 296 ARG A C 1
ATOM 2295 O O . ARG A 1 296 ? 24.422 -17.906 13.742 1 90.5 296 ARG A O 1
ATOM 2302 N N . MET A 1 297 ? 23.453 -19.859 14.305 1 92.75 297 MET A N 1
ATOM 2303 C CA . MET A 1 297 ? 22.125 -19.281 14.234 1 92.75 297 MET A CA 1
ATOM 2304 C C . MET A 1 297 ? 22.016 -18.062 15.133 1 92.75 297 MET A C 1
ATOM 2306 O O . MET A 1 297 ? 22.328 -18.125 16.328 1 92.75 297 MET A O 1
ATOM 2310 N N . THR A 1 298 ? 21.656 -16.969 14.617 1 92.75 298 THR A N 1
ATOM 2311 C CA . THR A 1 298 ? 21.516 -15.719 15.352 1 92.75 298 THR A CA 1
ATOM 2312 C C . THR A 1 298 ? 20.203 -15.695 16.141 1 92.75 298 THR A C 1
ATOM 2314 O O . THR A 1 298 ? 19.328 -16.547 15.93 1 92.75 298 THR A O 1
ATOM 2317 N N . TYR A 1 299 ? 20.172 -14.797 17.094 1 94.75 299 TYR A N 1
ATOM 2318 C CA . TYR A 1 299 ? 18.953 -14.617 17.875 1 94.75 299 TYR A CA 1
ATOM 2319 C C . TYR A 1 299 ? 17.766 -14.266 16.969 1 94.75 299 TYR A C 1
ATOM 2321 O O . TYR A 1 299 ? 16.656 -14.727 17.203 1 94.75 299 TYR A O 1
ATOM 2329 N N . ALA A 1 300 ? 18.016 -13.477 16 1 95.62 300 ALA A N 1
ATOM 2330 C CA . ALA A 1 300 ? 16.969 -13.086 15.055 1 95.62 300 ALA A CA 1
ATOM 2331 C C . ALA A 1 300 ? 16.438 -14.297 14.297 1 95.62 300 ALA A C 1
ATOM 2333 O O . ALA A 1 300 ? 15.227 -14.445 14.125 1 95.62 300 ALA A O 1
ATOM 2334 N N . GLU A 1 301 ? 17.312 -15.141 13.82 1 96 301 GLU A N 1
ATOM 2335 C CA . GLU A 1 301 ? 16.891 -16.344 13.102 1 96 301 GLU A CA 1
ATOM 2336 C C . GLU A 1 301 ? 16.016 -17.234 13.969 1 96 301 GLU A C 1
ATOM 2338 O O . GLU A 1 301 ? 14.984 -17.734 13.508 1 96 301 GLU A O 1
ATOM 2343 N N . LYS A 1 302 ? 16.422 -17.438 15.156 1 96.81 302 LYS A N 1
ATOM 2344 C CA . LYS A 1 302 ? 15.672 -18.266 16.078 1 96.81 302 LYS A CA 1
ATOM 2345 C C . LYS A 1 302 ? 14.297 -17.672 16.375 1 96.81 302 LYS A C 1
ATOM 2347 O O . LYS A 1 302 ? 13.289 -18.375 16.391 1 96.81 302 LYS A O 1
ATOM 2352 N N . SER A 1 303 ? 14.297 -16.375 16.625 1 97.5 303 SER A N 1
ATOM 2353 C CA . SER A 1 303 ? 13.047 -15.695 16.953 1 97.5 303 SER A CA 1
ATOM 2354 C C . SER A 1 303 ? 12.07 -15.766 15.781 1 97.5 303 SER A C 1
ATOM 2356 O O . SER A 1 303 ? 10.875 -15.992 15.969 1 97.5 303 SER A O 1
ATOM 2358 N N . VAL A 1 304 ? 12.602 -15.539 14.609 1 97.5 304 VAL A N 1
ATOM 2359 C CA . VAL A 1 304 ? 11.758 -15.594 13.422 1 97.5 304 VAL A CA 1
ATOM 2360 C C . VAL A 1 304 ? 11.234 -17.016 13.219 1 97.5 304 VAL A C 1
ATOM 2362 O O . VAL A 1 304 ? 10.07 -17.203 12.852 1 97.5 304 VAL A O 1
ATOM 2365 N N . PHE A 1 305 ? 12.086 -18 13.414 1 96.94 305 PHE A N 1
ATOM 2366 C CA . PHE A 1 305 ? 11.664 -19.391 13.32 1 96.94 305 PHE A CA 1
ATOM 2367 C C . PHE A 1 305 ? 10.539 -19.688 14.305 1 96.94 305 PHE A C 1
ATOM 2369 O O . PHE A 1 305 ? 9.555 -20.344 13.961 1 96.94 305 PHE A O 1
ATOM 2376 N N . VAL A 1 306 ? 10.695 -19.219 15.5 1 97.88 306 VAL A N 1
ATOM 2377 C CA . VAL A 1 306 ? 9.68 -19.422 16.531 1 97.88 306 VAL A CA 1
ATOM 2378 C C . VAL A 1 306 ? 8.375 -18.75 16.094 1 97.88 306 VAL A C 1
ATOM 2380 O O . VAL A 1 306 ? 7.297 -19.328 16.234 1 97.88 306 VAL A O 1
ATOM 2383 N N . CYS A 1 307 ? 8.43 -17.531 15.617 1 98 307 CYS A N 1
ATOM 2384 C CA . CYS A 1 307 ? 7.25 -16.828 15.133 1 98 307 CYS A CA 1
ATOM 2385 C C . CYS A 1 307 ? 6.574 -17.609 14.016 1 98 307 CYS A C 1
ATOM 2387 O O . CYS A 1 307 ? 5.344 -17.672 13.953 1 98 307 CYS A O 1
ATOM 2389 N N . PHE A 1 308 ? 7.395 -18.172 13.148 1 96.62 308 PHE A N 1
ATOM 2390 C CA . PHE A 1 308 ? 6.859 -18.969 12.047 1 96.62 308 PHE A CA 1
ATOM 2391 C C . PHE A 1 308 ? 6.109 -20.188 12.578 1 96.62 308 PHE A C 1
ATOM 2393 O O . PHE A 1 308 ? 5.023 -20.516 12.102 1 96.62 308 PHE A O 1
ATOM 2400 N N . CYS A 1 309 ? 6.664 -20.828 13.523 1 96.62 309 CYS A N 1
ATOM 2401 C CA . CYS A 1 309 ? 6.027 -22 14.133 1 96.62 309 CYS A CA 1
ATOM 2402 C C . CYS A 1 309 ? 4.73 -21.594 14.828 1 96.62 309 CYS A C 1
ATOM 2404 O O . CYS A 1 309 ? 3.742 -22.344 14.781 1 96.62 309 CYS A O 1
ATOM 2406 N N . ILE A 1 310 ? 4.734 -20.469 15.469 1 97.62 310 ILE A N 1
ATOM 2407 C CA . ILE A 1 310 ? 3.521 -19.969 16.109 1 97.62 310 ILE A CA 1
ATOM 2408 C C . ILE A 1 310 ? 2.443 -19.734 15.047 1 97.62 310 ILE A C 1
ATOM 2410 O O . ILE A 1 310 ? 1.287 -20.125 15.234 1 97.62 310 ILE A O 1
ATOM 2414 N N . LEU A 1 311 ? 2.811 -19.172 13.93 1 97 311 LEU A N 1
ATOM 2415 C CA . LEU A 1 311 ? 1.865 -18.906 12.859 1 97 311 LEU A CA 1
ATOM 2416 C C . LEU A 1 311 ? 1.242 -20.188 12.344 1 97 311 LEU A C 1
ATOM 2418 O O . LEU A 1 311 ? 0.019 -20.297 12.219 1 97 311 LEU A O 1
ATOM 2422 N N . LEU A 1 312 ? 2.082 -21.188 12.086 1 94 312 LEU A N 1
ATOM 2423 C CA . LEU A 1 312 ? 1.595 -22.484 11.617 1 94 312 LEU A CA 1
ATOM 2424 C C . LEU A 1 312 ? 0.659 -23.125 12.633 1 94 312 LEU A C 1
ATOM 2426 O O . LEU A 1 312 ? -0.374 -23.688 12.266 1 94 312 LEU A O 1
ATOM 2430 N N . SER A 1 313 ? 1.016 -23 13.859 1 95.12 313 SER A N 1
ATOM 2431 C CA . SER A 1 313 ? 0.201 -23.562 14.93 1 95.12 313 SER A CA 1
ATOM 2432 C C . SER A 1 313 ? -1.154 -22.875 15.023 1 95.12 313 SER A C 1
ATOM 2434 O O . SER A 1 313 ? -2.178 -23.531 15.234 1 95.12 313 SER A O 1
ATOM 2436 N N . LEU A 1 314 ? -1.121 -21.562 14.875 1 95.44 314 LEU A N 1
ATOM 2437 C CA . LEU A 1 314 ? -2.377 -20.812 14.922 1 95.44 314 LEU A CA 1
ATOM 2438 C C . LEU A 1 314 ? -3.289 -21.219 13.766 1 95.44 314 LEU A C 1
ATOM 2440 O O . LEU A 1 314 ? -4.508 -21.297 13.938 1 95.44 314 LEU A O 1
ATOM 2444 N N . TRP A 1 315 ? -2.758 -21.484 12.656 1 92.38 315 TRP A N 1
ATOM 2445 C CA . TRP A 1 315 ? -3.551 -21.906 11.508 1 92.38 315 TRP A CA 1
ATOM 2446 C C . TRP A 1 315 ? -4.082 -23.328 11.703 1 92.38 315 TRP A C 1
ATOM 2448 O O . TRP A 1 315 ? -5.258 -23.594 11.445 1 92.38 315 TRP A O 1
ATOM 2458 N N . ILE A 1 316 ? -3.301 -24.188 12.195 1 90.12 316 ILE A N 1
ATOM 2459 C CA . ILE A 1 316 ? -3.654 -25.594 12.336 1 90.12 316 ILE A CA 1
ATOM 2460 C C . ILE A 1 316 ? -4.688 -25.766 13.453 1 90.12 316 ILE A C 1
ATOM 2462 O O . ILE A 1 316 ? -5.684 -26.469 13.281 1 90.12 316 ILE A O 1
ATOM 2466 N N . PHE A 1 317 ? -4.52 -25.047 14.531 1 90.81 317 PHE A N 1
ATOM 2467 C CA . PHE A 1 317 ? -5.348 -25.281 15.703 1 90.81 317 PHE A CA 1
ATOM 2468 C C . PHE A 1 317 ? -6.574 -24.375 15.695 1 90.81 317 PHE A C 1
ATOM 2470 O O . PHE A 1 317 ? -7.395 -24.422 16.609 1 90.81 317 PHE A O 1
ATOM 2477 N N . ARG A 1 318 ? -6.629 -23.594 14.719 1 88.62 318 ARG A N 1
ATOM 2478 C CA . ARG A 1 318 ? -7.836 -22.781 14.609 1 88.62 318 ARG A CA 1
ATOM 2479 C C . ARG A 1 318 ? -9.07 -23.656 14.414 1 88.62 318 ARG A C 1
ATOM 2481 O O . ARG A 1 318 ? -10.055 -23.531 15.148 1 88.62 318 ARG A O 1
ATOM 2488 N N . ASN A 1 319 ? -9.094 -24.453 13.438 1 81.12 319 ASN A N 1
ATOM 2489 C CA . ASN A 1 319 ? -10.148 -25.422 13.141 1 81.12 319 ASN A CA 1
ATOM 2490 C C . ASN A 1 319 ? -9.578 -26.672 12.469 1 81.12 319 ASN A C 1
ATOM 2492 O O . ASN A 1 319 ? -9.734 -26.859 11.258 1 81.12 319 ASN A O 1
ATOM 2496 N N . PRO A 1 320 ? -9.086 -27.594 13.164 1 72.44 320 PRO A N 1
ATOM 2497 C CA . PRO A 1 320 ? -8.43 -28.766 12.578 1 72.44 320 PRO A CA 1
ATOM 2498 C C . PRO A 1 320 ? -9.414 -29.719 11.93 1 72.44 320 PRO A C 1
ATOM 2500 O O . PRO A 1 320 ? -9.016 -30.594 11.148 1 72.44 320 PRO A O 1
ATOM 2503 N N . GLY A 1 321 ? -10.734 -29.422 11.969 1 64.88 321 GLY A N 1
ATOM 2504 C CA . GLY A 1 321 ? -11.727 -30.297 11.344 1 64.88 321 GLY A CA 1
ATOM 2505 C C . GLY A 1 321 ? -12.109 -31.484 12.203 1 64.88 321 GLY A C 1
ATOM 2506 O O . GLY A 1 321 ? -13.297 -31.766 12.375 1 64.88 321 GLY A O 1
ATOM 2507 N N . ILE A 1 322 ? -11.078 -32.219 12.836 1 65.81 322 ILE A N 1
ATOM 2508 C CA . ILE A 1 322 ? -11.32 -33.438 13.641 1 65.81 322 ILE A CA 1
ATOM 2509 C C . ILE A 1 322 ? -11.805 -33.031 15.031 1 65.81 322 ILE A C 1
ATOM 2511 O O . ILE A 1 322 ? -12.75 -33.594 15.562 1 65.81 322 ILE A O 1
ATOM 2515 N N . VAL A 1 323 ? -11.211 -32.062 15.586 1 71 323 VAL A N 1
ATOM 2516 C CA . VAL A 1 323 ? -11.578 -31.516 16.891 1 71 323 VAL A CA 1
ATOM 2517 C C . VAL A 1 323 ? -11.844 -30.016 16.781 1 71 323 VAL A C 1
ATOM 2519 O O . VAL A 1 323 ? -11.305 -29.344 15.891 1 71 323 VAL A O 1
ATOM 2522 N N . PRO A 1 324 ? -12.844 -29.688 17.578 1 78.25 324 PRO A N 1
ATOM 2523 C CA . PRO A 1 324 ? -13.047 -28.25 17.547 1 78.25 324 PRO A CA 1
ATOM 2524 C C . PRO A 1 324 ? -11.789 -27.469 17.922 1 78.25 324 PRO A C 1
ATOM 2526 O O . PRO A 1 324 ? -11.031 -27.875 18.797 1 78.25 324 PRO A O 1
ATOM 2529 N N . GLY A 1 325 ? -11.391 -26.594 17.172 1 85.06 325 GLY A N 1
ATOM 2530 C CA . GLY A 1 325 ? -10.242 -25.734 17.422 1 85.06 325 GLY A CA 1
ATOM 2531 C C . GLY A 1 325 ? -10.562 -24.562 18.328 1 85.06 325 GLY A C 1
ATOM 2532 O O . GLY A 1 325 ? -11.656 -24.484 18.891 1 85.06 325 GLY A O 1
ATOM 2533 N N . PHE A 1 326 ? -9.578 -23.656 18.5 1 88.25 326 PHE A N 1
ATOM 2534 C CA . PHE A 1 326 ? -9.766 -22.547 19.438 1 88.25 326 PHE A CA 1
ATOM 2535 C C . PHE A 1 326 ? -10.672 -21.484 18.844 1 88.25 326 PHE A C 1
ATOM 2537 O O . PHE A 1 326 ? -11.133 -20.578 19.547 1 88.25 326 PHE A O 1
ATOM 2544 N N . SER A 1 327 ? -11.055 -21.578 17.625 1 83.44 327 SER A N 1
ATOM 2545 C CA . SER A 1 327 ? -11.938 -20.609 16.984 1 83.44 327 SER A CA 1
ATOM 2546 C C . SER A 1 327 ? -13.328 -20.641 17.594 1 83.44 327 SER A C 1
ATOM 2548 O O . SER A 1 327 ? -14.094 -19.672 17.453 1 83.44 327 SER A O 1
ATOM 2550 N N . VAL A 1 328 ? -13.656 -21.766 18.25 1 81.75 328 VAL A N 1
ATOM 2551 C CA . VAL A 1 328 ? -14.977 -21.938 18.859 1 81.75 328 VAL A CA 1
ATOM 2552 C C . VAL A 1 328 ? -15.18 -20.922 19.969 1 81.75 328 VAL A C 1
ATOM 2554 O O . VAL A 1 328 ? -16.312 -20.531 20.266 1 81.75 328 VAL A O 1
ATOM 2557 N N . PHE A 1 329 ? -14.086 -20.359 20.438 1 84.69 329 PHE A N 1
ATOM 2558 C CA . PHE A 1 329 ? -14.164 -19.406 21.531 1 84.69 329 PHE A CA 1
ATOM 2559 C C . PHE A 1 329 ? -14.523 -18.016 21.031 1 84.69 329 PHE A C 1
ATOM 2561 O O . PHE A 1 329 ? -14.805 -17.125 21.828 1 84.69 329 PHE A O 1
ATOM 2568 N N . PHE A 1 330 ? -14.633 -17.891 19.734 1 87.5 330 PHE A N 1
ATOM 2569 C CA . PHE A 1 330 ? -14.914 -16.578 19.156 1 87.5 330 PHE A CA 1
ATOM 2570 C C . PHE A 1 330 ? -16.156 -16.641 18.281 1 87.5 330 PHE A C 1
ATOM 2572 O O . PHE A 1 330 ? -16.562 -17.719 17.844 1 87.5 330 PHE A O 1
ATOM 2579 N N . LYS A 1 331 ? -16.734 -15.523 18.141 1 84.19 331 LYS A N 1
ATOM 2580 C CA . LYS A 1 331 ? -17.891 -15.438 17.25 1 84.19 331 LYS A CA 1
ATOM 2581 C C . LYS A 1 331 ? -17.5 -15.781 15.812 1 84.19 331 LYS A C 1
ATOM 2583 O O . LYS A 1 331 ? -16.344 -15.625 15.422 1 84.19 331 LYS A O 1
ATOM 2588 N N . LYS A 1 332 ? -18.516 -16.25 15.117 1 81.38 332 LYS A N 1
ATOM 2589 C CA . LYS A 1 332 ? -18.297 -16.578 13.711 1 81.38 332 LYS A CA 1
ATOM 2590 C C . LYS A 1 332 ? -17.781 -15.359 12.945 1 81.38 332 LYS A C 1
ATOM 2592 O O . LYS A 1 332 ? -18.344 -14.266 13.062 1 81.38 332 LYS A O 1
ATOM 2597 N N . GLY A 1 333 ? -16.641 -15.539 12.312 1 83 333 GLY A N 1
ATOM 2598 C CA . GLY A 1 333 ? -16.094 -14.469 11.5 1 83 333 GLY A CA 1
ATOM 2599 C C . GLY A 1 333 ? -15.148 -13.562 12.266 1 83 333 GLY A C 1
ATOM 2600 O O . GLY A 1 333 ? -14.539 -12.656 11.68 1 83 333 GLY A O 1
ATOM 2601 N N . ALA A 1 334 ? -14.977 -13.859 13.531 1 88.75 334 ALA A N 1
ATOM 2602 C CA . ALA A 1 334 ? -14.148 -13 14.367 1 88.75 334 ALA A CA 1
ATOM 2603 C C . ALA A 1 334 ? -12.672 -13.367 14.25 1 88.75 334 ALA A C 1
ATOM 2605 O O . ALA A 1 334 ? -11.805 -12.492 14.25 1 88.75 334 ALA A O 1
ATOM 2606 N N . TYR A 1 335 ? -12.445 -14.664 14.148 1 92.62 335 TYR A N 1
ATOM 2607 C CA . TYR A 1 335 ? -11.07 -15.133 14.047 1 92.62 335 TYR A CA 1
ATOM 2608 C C . TYR A 1 335 ? -10.836 -15.852 12.719 1 92.62 335 TYR A C 1
ATOM 2610 O O . TYR A 1 335 ? -11.367 -16.938 12.492 1 92.62 335 TYR A O 1
ATOM 2618 N N . THR A 1 336 ? -10.078 -15.234 11.844 1 93.12 336 THR A N 1
ATOM 2619 C CA . THR A 1 336 ? -9.805 -15.781 10.516 1 93.12 336 THR A CA 1
ATOM 2620 C C . THR A 1 336 ? -8.32 -16.094 10.367 1 93.12 336 THR A C 1
ATOM 2622 O O . THR A 1 336 ? -7.535 -15.898 11.297 1 93.12 336 THR A O 1
ATOM 2625 N N . ASP A 1 337 ? -7.918 -16.672 9.25 1 94.12 337 ASP A N 1
ATOM 2626 C CA . ASP A 1 337 ? -6.512 -16.922 8.953 1 94.12 337 ASP A CA 1
ATOM 2627 C C . ASP A 1 337 ? -5.707 -15.625 8.922 1 94.12 337 ASP A C 1
ATOM 2629 O O . ASP A 1 337 ? -4.535 -15.609 9.297 1 94.12 337 ASP A O 1
ATOM 2633 N N . ALA A 1 338 ? -6.379 -14.594 8.461 1 95.94 338 ALA A N 1
ATOM 2634 C CA . ALA A 1 338 ? -5.73 -13.281 8.422 1 95.94 338 ALA A CA 1
ATOM 2635 C C . ALA A 1 338 ? -5.406 -12.781 9.82 1 95.94 338 ALA A C 1
ATOM 2637 O O . ALA A 1 338 ? -4.375 -12.141 10.039 1 95.94 338 ALA A O 1
ATOM 2638 N N . THR A 1 339 ? -6.301 -13.055 10.758 1 96.44 339 THR A N 1
ATOM 2639 C CA . THR A 1 339 ? -6.078 -12.648 12.141 1 96.44 339 THR A CA 1
ATOM 2640 C C . THR A 1 339 ? -4.785 -13.258 12.688 1 96.44 339 THR A C 1
ATOM 2642 O O . THR A 1 339 ? -3.973 -12.555 13.289 1 96.44 339 THR A O 1
ATOM 2645 N N . SER A 1 340 ? -4.602 -14.562 12.453 1 96.62 340 SER A N 1
ATOM 2646 C CA . SER A 1 340 ? -3.387 -15.25 12.883 1 96.62 340 SER A CA 1
ATOM 2647 C C . SER A 1 340 ? -2.146 -14.617 12.273 1 96.62 340 SER A C 1
ATOM 2649 O O . SER A 1 340 ? -1.164 -14.352 12.969 1 96.62 340 SER A O 1
ATOM 2651 N N . ALA A 1 341 ? -2.254 -14.414 10.984 1 97.38 341 ALA A N 1
ATOM 2652 C CA . ALA A 1 341 ? -1.109 -13.859 10.258 1 97.38 341 ALA A CA 1
ATOM 2653 C C . ALA A 1 341 ? -0.764 -12.461 10.766 1 97.38 341 ALA A C 1
ATOM 2655 O O . ALA A 1 341 ? 0.412 -12.125 10.93 1 97.38 341 ALA A O 1
ATOM 2656 N N . MET A 1 342 ? -1.748 -11.68 11.055 1 98.06 342 MET A N 1
ATOM 2657 C CA . MET A 1 342 ? -1.524 -10.305 11.492 1 98.06 342 MET A CA 1
ATOM 2658 C C . MET A 1 342 ? -0.991 -10.266 12.922 1 98.06 342 MET A C 1
ATOM 2660 O O . MET A 1 342 ? -0.187 -9.398 13.266 1 98.06 342 MET A O 1
ATOM 2664 N N . ILE A 1 343 ? -1.429 -11.133 13.773 1 97.62 343 ILE A N 1
ATOM 2665 C CA . ILE A 1 343 ? -0.908 -11.227 15.133 1 97.62 343 ILE A CA 1
ATOM 2666 C C . ILE A 1 343 ? 0.601 -11.461 15.094 1 97.62 343 ILE A C 1
ATOM 2668 O O . ILE A 1 343 ? 1.361 -10.758 15.773 1 97.62 343 ILE A O 1
ATOM 2672 N N . VAL A 1 344 ? 0.957 -12.391 14.312 1 97.88 344 VAL A N 1
ATOM 2673 C CA . VAL A 1 344 ? 2.375 -12.727 14.227 1 97.88 344 VAL A CA 1
ATOM 2674 C C . VAL A 1 344 ? 3.141 -11.57 13.586 1 97.88 344 VAL A C 1
ATOM 2676 O O . VAL A 1 344 ? 4.277 -11.281 13.961 1 97.88 344 VAL A O 1
ATOM 2679 N N . SER A 1 345 ? 2.514 -10.969 12.586 1 97.5 345 SER A N 1
ATOM 2680 C CA . SER A 1 345 ? 3.139 -9.805 11.969 1 97.5 345 SER A CA 1
ATOM 2681 C C . SER A 1 345 ? 3.42 -8.711 13.008 1 97.5 345 SER A C 1
ATOM 2683 O O . SER A 1 345 ? 4.484 -8.094 12.984 1 97.5 345 SER A O 1
ATOM 2685 N N . PHE A 1 346 ? 2.527 -8.461 13.883 1 97.5 346 PHE A N 1
ATOM 2686 C CA . PHE A 1 346 ? 2.732 -7.473 14.938 1 97.5 346 PHE A CA 1
ATOM 2687 C C . PHE A 1 346 ? 3.898 -7.871 15.836 1 97.5 346 PHE A C 1
ATOM 2689 O O . PHE A 1 346 ? 4.707 -7.023 16.219 1 97.5 346 PHE A O 1
ATOM 2696 N N . LEU A 1 347 ? 3.977 -9.133 16.156 1 97.25 347 LEU A N 1
ATOM 2697 C CA . LEU A 1 347 ? 5.062 -9.633 17 1 97.25 347 LEU A CA 1
ATOM 2698 C C . LEU A 1 347 ? 6.418 -9.352 16.344 1 97.25 347 LEU A C 1
ATOM 2700 O O . LEU A 1 347 ? 7.379 -9.008 17.031 1 97.25 347 LEU A O 1
ATOM 2704 N N . LEU A 1 348 ? 6.445 -9.477 15.07 1 97.88 348 LEU A N 1
ATOM 2705 C CA . LEU A 1 348 ? 7.699 -9.281 14.344 1 97.88 348 LEU A CA 1
ATOM 2706 C C . LEU A 1 348 ? 8.172 -7.84 14.453 1 97.88 348 LEU A C 1
ATOM 2708 O O . LEU A 1 348 ? 9.375 -7.57 14.398 1 97.88 348 LEU A O 1
ATOM 2712 N N . PHE A 1 349 ? 7.27 -6.926 14.617 1 97.25 349 PHE A N 1
ATOM 2713 C CA . PHE A 1 349 ? 7.633 -5.516 14.656 1 97.25 349 PHE A CA 1
ATOM 2714 C C . PHE A 1 349 ? 7.949 -5.082 16.078 1 97.25 349 PHE A C 1
ATOM 2716 O O . PHE A 1 349 ? 8.469 -3.986 16.297 1 97.25 349 PHE A O 1
ATOM 2723 N N . VAL A 1 350 ? 7.727 -5.914 17.094 1 95.19 350 VAL A N 1
ATOM 2724 C CA . VAL A 1 350 ? 7.914 -5.496 18.469 1 95.19 350 VAL A CA 1
ATOM 2725 C C . VAL A 1 350 ? 9.062 -6.281 19.109 1 95.19 350 VAL A C 1
ATOM 2727 O O . VAL A 1 350 ? 9.758 -5.773 19.984 1 95.19 350 VAL A O 1
ATOM 2730 N N . LEU A 1 351 ? 9.289 -7.48 18.672 1 95.12 351 LEU A N 1
ATOM 2731 C CA . LEU A 1 351 ? 10.328 -8.32 19.25 1 95.12 351 LEU A CA 1
ATOM 2732 C C . LEU A 1 351 ? 11.711 -7.852 18.797 1 95.12 351 LEU A C 1
ATOM 2734 O O . LEU A 1 351 ? 11.906 -7.488 17.641 1 95.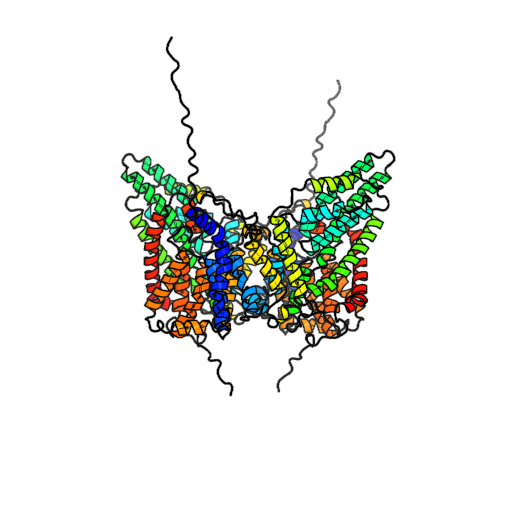12 351 LEU A O 1
ATOM 2738 N N . PRO A 1 352 ? 12.641 -7.879 19.734 1 92.38 352 PRO A N 1
ATOM 2739 C CA . PRO A 1 352 ? 13.992 -7.41 19.406 1 92.38 352 PRO A CA 1
ATOM 2740 C C . PRO A 1 352 ? 14.758 -8.383 18.516 1 92.38 352 PRO A C 1
ATOM 2742 O O . PRO A 1 352 ? 14.539 -9.594 18.594 1 92.38 352 PRO A O 1
ATOM 2745 N N . SER A 1 353 ? 15.625 -7.875 17.766 1 93 353 SER A N 1
ATOM 2746 C CA . SER A 1 353 ? 16.438 -8.68 16.844 1 93 353 SER A CA 1
ATOM 2747 C C . SER A 1 353 ? 17.672 -9.25 17.547 1 93 353 SER A C 1
ATOM 2749 O O . SER A 1 353 ? 18.297 -10.18 17.062 1 93 353 SER A O 1
ATOM 2751 N N . GLU A 1 354 ? 18.031 -8.641 18.656 1 91.12 354 GLU A N 1
ATOM 2752 C CA . GLU A 1 354 ? 19.172 -9.109 19.438 1 91.12 354 GLU A CA 1
ATOM 2753 C C . GLU A 1 354 ? 18.734 -9.539 20.844 1 91.12 354 GLU A C 1
ATOM 2755 O O . GLU A 1 354 ? 17.703 -9.078 21.344 1 91.12 354 GLU A O 1
ATOM 2760 N N . LYS A 1 355 ? 19.516 -10.375 21.344 1 87.38 355 LYS A N 1
ATOM 2761 C CA . LYS A 1 355 ? 19.234 -10.867 22.688 1 87.38 355 LYS A CA 1
ATOM 2762 C C . LYS A 1 355 ? 19.234 -9.719 23.688 1 87.38 355 LYS A C 1
ATOM 2764 O O . LYS A 1 355 ? 20.188 -8.938 23.75 1 87.38 355 LYS A O 1
ATOM 2769 N N . PRO A 1 356 ? 18.078 -9.586 24.344 1 79.62 356 PRO A N 1
ATOM 2770 C CA . PRO A 1 356 ? 18.047 -8.508 25.328 1 79.62 356 PRO A CA 1
ATOM 2771 C C . PRO A 1 356 ? 19 -8.742 26.5 1 79.62 356 PRO A C 1
ATOM 2773 O O . PRO A 1 356 ? 19.125 -9.867 26.984 1 79.62 356 PRO A O 1
ATOM 2776 N N . ASP A 1 357 ? 19.906 -7.82 26.641 1 75.44 357 ASP A N 1
ATOM 2777 C CA . ASP A 1 357 ? 20.797 -7.879 27.797 1 75.44 357 ASP A CA 1
ATOM 2778 C C . ASP A 1 357 ? 20.172 -7.207 29.016 1 75.44 357 ASP A C 1
ATOM 2780 O O . ASP A 1 357 ? 20.203 -5.98 29.141 1 75.44 357 ASP A O 1
ATOM 2784 N N . ILE A 1 358 ? 19.484 -7.859 29.734 1 67.5 358 ILE A N 1
ATOM 2785 C CA . ILE A 1 358 ? 18.734 -7.281 30.859 1 67.5 358 ILE A CA 1
ATOM 2786 C C . ILE A 1 358 ? 19.688 -6.992 32 1 67.5 358 ILE A C 1
ATOM 2788 O O . ILE A 1 358 ? 19.453 -6.07 32.812 1 67.5 358 ILE A O 1
ATOM 2792 N N . ALA A 1 359 ? 20.812 -7.645 32.125 1 64.94 359 ALA A N 1
ATOM 2793 C CA . ALA A 1 359 ? 21.672 -7.578 33.312 1 64.94 359 ALA A CA 1
ATOM 2794 C C . ALA A 1 359 ? 22.719 -6.48 33.156 1 64.94 359 ALA A C 1
ATOM 2796 O O . ALA A 1 359 ? 23.281 -6.02 34.156 1 64.94 359 ALA A O 1
ATOM 2797 N N . SER A 1 360 ? 22.859 -6.07 31.969 1 67.06 360 SER A N 1
ATOM 2798 C CA . SER A 1 360 ? 24 -5.188 31.797 1 67.06 360 SER A CA 1
ATOM 2799 C C . SER A 1 360 ? 23.594 -3.721 31.891 1 67.06 360 SER A C 1
ATOM 2801 O O . SER A 1 360 ? 22.516 -3.35 31.422 1 67.06 360 SER A O 1
ATOM 2803 N N . TYR A 1 361 ? 24.156 -2.996 32.812 1 65.81 361 TYR A N 1
ATOM 2804 C CA . TYR A 1 361 ? 23.953 -1.557 32.938 1 65.81 361 TYR A CA 1
ATOM 2805 C C . TYR A 1 361 ? 24.562 -0.833 31.734 1 65.81 361 TYR A C 1
ATOM 2807 O O . TYR A 1 361 ? 25.719 -1.065 31.375 1 65.81 361 TYR A O 1
ATOM 2815 N N . ILE A 1 362 ? 23.75 -0.303 30.938 1 68.5 362 ILE A N 1
ATOM 2816 C CA . ILE A 1 362 ? 24.234 0.499 29.828 1 68.5 362 ILE A CA 1
ATOM 2817 C C . ILE A 1 362 ? 23.875 1.965 30.047 1 68.5 362 ILE A C 1
ATOM 2819 O O . ILE A 1 362 ? 22.734 2.279 30.406 1 68.5 362 ILE A O 1
ATOM 2823 N N . LYS A 1 363 ? 24.828 2.887 29.938 1 64.94 363 LYS A N 1
ATOM 2824 C CA . LYS A 1 363 ? 24.594 4.32 30.094 1 64.94 363 LYS A CA 1
ATOM 2825 C C . LYS A 1 363 ? 23.578 4.82 29.078 1 64.94 363 LYS A C 1
ATOM 2827 O O . LYS A 1 363 ? 23.453 4.273 27.984 1 64.94 363 LYS A O 1
ATOM 2832 N N . LYS A 1 364 ? 22.781 5.75 29.531 1 65.44 364 LYS A N 1
ATOM 2833 C CA . LYS A 1 364 ? 21.719 6.328 28.719 1 65.44 364 LYS A CA 1
ATOM 2834 C C . LYS A 1 364 ? 22.219 6.754 27.344 1 65.44 364 LYS A C 1
ATOM 2836 O O . LYS A 1 364 ? 21.531 6.566 26.344 1 65.44 364 LYS A O 1
ATOM 2841 N N . GLU A 1 365 ? 23.422 7.273 27.391 1 64.25 365 GLU A N 1
ATOM 2842 C CA . GLU A 1 365 ? 23.984 7.824 26.156 1 64.25 365 GLU A CA 1
ATOM 2843 C C . GLU A 1 365 ? 24.344 6.715 25.172 1 64.25 365 GLU A C 1
ATOM 2845 O O . GLU A 1 365 ? 24.391 6.945 23.953 1 64.25 365 GLU A O 1
ATOM 2850 N N . ASP A 1 366 ? 24.547 5.492 25.75 1 63.06 366 ASP A N 1
ATOM 2851 C CA . ASP A 1 366 ? 25 4.395 24.906 1 63.06 366 ASP A CA 1
ATOM 2852 C C . ASP A 1 366 ? 23.828 3.514 24.484 1 63.06 366 ASP A C 1
ATOM 2854 O O . ASP A 1 366 ? 24.016 2.518 23.781 1 63.06 366 ASP A O 1
ATOM 2858 N N . LEU A 1 367 ? 22.75 3.846 25.031 1 65.06 367 LEU A N 1
ATOM 2859 C CA . LEU A 1 367 ? 21.594 3.021 24.703 1 65.06 367 LEU A CA 1
ATOM 2860 C C . LEU A 1 367 ? 21.234 3.156 23.219 1 65.06 367 LEU A C 1
ATOM 2862 O O . LEU A 1 367 ? 20.891 4.246 22.766 1 65.06 367 LEU A O 1
ATOM 2866 N N . LYS A 1 368 ? 21.766 2.285 22.562 1 63.44 368 LYS A N 1
ATOM 2867 C CA . LYS A 1 368 ? 21.438 2.236 21.141 1 63.44 368 LYS A CA 1
ATOM 2868 C C . LYS A 1 368 ? 20.062 1.605 20.906 1 63.44 368 LYS A C 1
ATOM 2870 O O . LYS A 1 368 ? 19.719 0.633 21.578 1 63.44 368 LYS A O 1
ATOM 2875 N N . LYS A 1 369 ? 19.328 2.357 20.156 1 67.94 369 LYS A N 1
ATOM 2876 C CA . LYS A 1 369 ? 18.031 1.792 19.797 1 67.94 369 LYS A CA 1
ATOM 2877 C C . LYS A 1 369 ? 18.188 0.433 19.125 1 67.94 369 LYS A C 1
ATOM 2879 O O . LYS A 1 369 ? 18.844 0.324 18.078 1 67.94 369 LYS A O 1
ATOM 2884 N N . ARG A 1 370 ? 17.828 -0.611 19.875 1 74.06 370 ARG A N 1
ATOM 2885 C CA . ARG A 1 370 ? 17.906 -1.962 19.328 1 74.06 370 ARG A CA 1
ATOM 2886 C C . ARG A 1 370 ? 16.844 -2.17 18.25 1 74.06 370 ARG A C 1
ATOM 2888 O O . ARG A 1 370 ? 15.727 -1.657 18.359 1 74.06 370 ARG A O 1
ATOM 2895 N N . GLY A 1 371 ? 17.297 -2.766 17.156 1 86.69 371 GLY A N 1
ATOM 2896 C CA . GLY A 1 371 ? 16.391 -3.029 16.062 1 86.69 371 GLY A CA 1
ATOM 2897 C C . GLY A 1 371 ? 15.414 -4.16 16.344 1 86.69 371 GLY A C 1
ATOM 2898 O O . GLY A 1 371 ? 15.594 -4.906 17.312 1 86.69 371 GLY A O 1
ATOM 2899 N N . CYS A 1 372 ? 14.25 -4.172 15.727 1 94.12 372 CYS A N 1
ATOM 2900 C CA . CYS A 1 372 ? 13.25 -5.238 15.805 1 94.12 372 CYS A CA 1
ATOM 2901 C C . CYS A 1 372 ? 13.43 -6.23 14.656 1 94.12 372 CYS A C 1
ATOM 2903 O O . CYS A 1 372 ? 14.242 -6.008 13.758 1 94.12 372 CYS A O 1
ATOM 2905 N N . LEU A 1 373 ? 12.75 -7.336 14.773 1 96.69 373 LEU A N 1
ATOM 2906 C CA . LEU A 1 373 ? 12.852 -8.367 13.75 1 96.69 373 LEU A CA 1
ATOM 2907 C C . LEU A 1 373 ? 12.438 -7.828 12.391 1 96.69 373 LEU A C 1
ATOM 2909 O O . LEU A 1 373 ? 12.961 -8.258 11.359 1 96.69 373 LEU A O 1
ATOM 2913 N N . MET A 1 374 ? 11.492 -6.926 12.398 1 96.75 374 MET A N 1
ATOM 2914 C CA . MET A 1 374 ? 11.055 -6.227 11.195 1 96.75 374 MET A CA 1
ATOM 2915 C C . MET A 1 374 ? 10.969 -4.723 11.445 1 96.75 374 MET A C 1
ATOM 2917 O O . MET A 1 374 ? 10.781 -4.285 12.578 1 96.75 374 MET A O 1
ATOM 2921 N N . ASP A 1 375 ? 11.195 -3.938 10.391 1 95.38 375 ASP A N 1
ATOM 2922 C CA . ASP A 1 375 ? 11.07 -2.484 10.469 1 95.38 375 ASP A CA 1
ATOM 2923 C C . ASP A 1 375 ? 10.375 -1.928 9.227 1 95.38 375 ASP A C 1
ATOM 2925 O O . ASP A 1 375 ? 10.281 -2.607 8.203 1 95.38 375 ASP A O 1
ATOM 2929 N N . TRP A 1 376 ? 9.867 -0.777 9.305 1 93.94 376 TRP A N 1
ATOM 2930 C CA . TRP A 1 376 ? 9.055 -0.213 8.234 1 93.94 376 TRP A CA 1
ATOM 2931 C C . TRP A 1 376 ? 9.914 0.1 7.008 1 93.94 376 TRP A C 1
ATOM 2933 O O . TRP A 1 376 ? 9.445 0.002 5.875 1 93.94 376 TRP A O 1
ATOM 2943 N N . LYS A 1 377 ? 11.117 0.499 7.258 1 93.19 377 LYS A N 1
ATOM 2944 C CA . LYS A 1 377 ? 12 0.781 6.129 1 93.19 377 LYS A CA 1
ATOM 2945 C C . LYS A 1 377 ? 12.102 -0.423 5.199 1 93.19 377 LYS A C 1
ATOM 2947 O O . LYS A 1 377 ? 12 -0.282 3.979 1 93.19 377 LYS A O 1
ATOM 2952 N N . THR A 1 378 ? 12.289 -1.583 5.832 1 92.38 378 THR A N 1
ATOM 2953 C CA . THR A 1 378 ? 12.352 -2.816 5.055 1 92.38 378 THR A CA 1
ATOM 2954 C C . THR A 1 378 ? 11.023 -3.076 4.352 1 92.38 378 THR A C 1
ATOM 2956 O O . THR A 1 378 ? 10.992 -3.465 3.182 1 92.38 378 THR A O 1
ATOM 2959 N N . MET A 1 379 ? 9.945 -2.865 5.035 1 93.25 379 MET A N 1
ATOM 2960 C CA . MET A 1 379 ? 8.617 -3.051 4.457 1 93.25 379 MET A CA 1
ATOM 2961 C C . MET A 1 379 ? 8.406 -2.115 3.273 1 93.25 379 MET A C 1
ATOM 2963 O O . MET A 1 379 ? 7.879 -2.527 2.236 1 93.25 379 MET A O 1
ATOM 2967 N N . GLN A 1 380 ? 8.828 -0.859 3.375 1 91.88 380 GLN A N 1
ATOM 2968 C CA . GLN A 1 380 ? 8.68 0.157 2.34 1 91.88 380 GLN A CA 1
ATOM 2969 C C . GLN A 1 380 ? 9.445 -0.227 1.079 1 91.88 380 GLN A C 1
ATOM 2971 O O . GLN A 1 380 ? 8.953 -0.054 -0.036 1 91.88 380 GLN A O 1
ATOM 2976 N N . GLU A 1 381 ? 10.586 -0.839 1.266 1 89.69 381 GLU A N 1
ATOM 2977 C CA . GLU A 1 381 ? 11.508 -1.051 0.15 1 89.69 381 GLU A CA 1
ATOM 2978 C C . GLU A 1 381 ? 11.281 -2.416 -0.496 1 89.69 381 GLU A C 1
ATOM 2980 O O . GLU A 1 381 ? 11.469 -2.574 -1.704 1 89.69 381 GLU A O 1
ATOM 2985 N N . THR A 1 382 ? 10.898 -3.389 0.302 1 87.81 382 THR A N 1
ATOM 2986 C CA . THR A 1 382 ? 10.984 -4.746 -0.224 1 87.81 382 THR A CA 1
ATOM 2987 C C . THR A 1 382 ? 9.594 -5.367 -0.34 1 87.81 382 THR A C 1
ATOM 2989 O O . THR A 1 382 ? 9.391 -6.309 -1.109 1 87.81 382 THR A O 1
ATOM 2992 N N . PHE A 1 383 ? 8.633 -4.902 0.482 1 92.62 383 PHE A N 1
ATOM 2993 C CA . PHE A 1 383 ? 7.281 -5.449 0.426 1 92.62 383 PHE A CA 1
ATOM 2994 C C . PHE A 1 383 ? 6.637 -5.156 -0.923 1 92.62 383 PHE A C 1
ATOM 2996 O O . PHE A 1 383 ? 6.715 -4.035 -1.427 1 92.62 383 PHE A O 1
ATOM 3003 N N . PRO A 1 384 ? 6.074 -6.133 -1.61 1 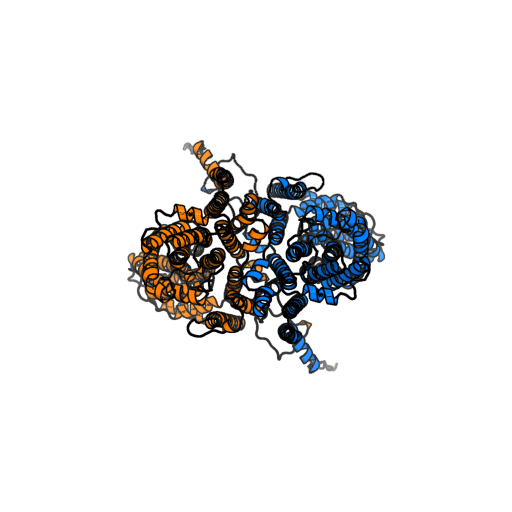92.62 384 PRO A N 1
ATOM 3004 C CA . PRO A 1 384 ? 5.484 -5.926 -2.938 1 92.62 384 PRO A CA 1
ATOM 3005 C C . PRO A 1 384 ? 4.113 -5.262 -2.877 1 92.62 384 PRO A C 1
ATOM 3007 O O . PRO A 1 384 ? 3.092 -5.918 -3.105 1 92.62 384 PRO A O 1
ATOM 3010 N N . TRP A 1 385 ? 4.031 -4.055 -2.797 1 94.44 385 TRP A N 1
ATOM 3011 C CA . TRP A 1 385 ? 2.795 -3.279 -2.709 1 94.44 385 TRP A CA 1
ATOM 3012 C C . TRP A 1 385 ? 1.977 -3.414 -3.99 1 94.44 385 TRP A C 1
ATOM 3014 O O . TRP A 1 385 ? 0.75 -3.293 -3.965 1 94.44 385 TRP A O 1
ATOM 3024 N N . SER A 1 386 ? 2.635 -3.705 -5.113 1 94.56 386 SER A N 1
ATOM 3025 C CA . SER A 1 386 ? 1.95 -3.9 -6.387 1 94.56 386 SER A CA 1
ATOM 3026 C C . SER A 1 386 ? 0.967 -5.062 -6.316 1 94.56 386 SER A C 1
ATOM 3028 O O . SER A 1 386 ? -0.12 -5 -6.895 1 94.56 386 SER A O 1
ATOM 3030 N N . VAL A 1 387 ? 1.327 -6.09 -5.57 1 92.81 387 VAL A N 1
ATOM 3031 C CA . VAL A 1 387 ? 0.501 -7.289 -5.488 1 92.81 387 VAL A CA 1
ATOM 3032 C C . VAL A 1 387 ? -0.755 -7 -4.672 1 92.81 387 VAL A C 1
ATOM 3034 O O . VAL A 1 387 ? -1.837 -7.5 -4.984 1 92.81 387 VAL A O 1
ATOM 3037 N N . VAL A 1 388 ? -0.634 -6.156 -3.654 1 95.25 388 VAL A N 1
ATOM 3038 C CA . VAL A 1 388 ? -1.787 -5.777 -2.844 1 95.25 388 VAL A CA 1
ATOM 3039 C C . VAL A 1 388 ? -2.84 -5.105 -3.723 1 95.25 388 VAL A C 1
ATOM 3041 O O . VAL A 1 388 ? -4.023 -5.434 -3.645 1 95.25 388 VAL A O 1
ATOM 3044 N N . LEU A 1 389 ? -2.412 -4.234 -4.582 1 96.19 389 LEU A N 1
ATOM 3045 C CA . LEU A 1 389 ? -3.32 -3.52 -5.473 1 96.19 389 LEU A CA 1
ATOM 3046 C C . LEU A 1 389 ? -3.869 -4.449 -6.551 1 96.19 389 LEU A C 1
ATOM 3048 O O . LEU A 1 389 ? -5.027 -4.32 -6.957 1 96.19 389 LEU A O 1
ATOM 3052 N N . LEU A 1 390 ? -2.977 -5.359 -6.98 1 94.69 390 LEU A N 1
ATOM 3053 C CA . LEU A 1 390 ? -3.4 -6.332 -7.98 1 94.69 390 LEU A CA 1
ATOM 3054 C C . LEU A 1 390 ? -4.512 -7.223 -7.438 1 94.69 390 LEU A C 1
ATOM 3056 O O . LEU A 1 390 ? -5.5 -7.48 -8.133 1 94.69 390 LEU A O 1
ATOM 3060 N N . LEU A 1 391 ? -4.363 -7.656 -6.184 1 94.81 391 LEU A N 1
ATOM 3061 C CA . LEU A 1 391 ? -5.422 -8.422 -5.535 1 94.81 391 LEU A CA 1
ATOM 3062 C C . LEU A 1 391 ? -6.711 -7.613 -5.453 1 94.81 391 LEU A C 1
ATOM 3064 O O . LEU A 1 391 ? -7.773 -8.094 -5.848 1 94.81 391 LEU A O 1
ATOM 3068 N N . GLY A 1 392 ? -6.57 -6.398 -4.992 1 96.38 392 GLY A N 1
ATOM 3069 C CA . GLY A 1 392 ? -7.727 -5.527 -4.875 1 96.38 392 GLY A CA 1
ATOM 3070 C C . GLY A 1 392 ? -8.461 -5.324 -6.188 1 96.38 392 GLY A C 1
ATOM 3071 O O . GLY A 1 392 ? -9.688 -5.344 -6.23 1 96.38 392 GLY A O 1
ATOM 3072 N N . GLY A 1 393 ? -7.715 -5.102 -7.25 1 95.94 393 GLY A N 1
ATOM 3073 C CA . GLY A 1 393 ? -8.32 -4.973 -8.562 1 95.94 393 GLY A CA 1
ATOM 3074 C C . GLY A 1 393 ? -9.117 -6.195 -8.977 1 95.94 393 GLY A C 1
ATOM 3075 O O . GLY A 1 393 ? -10.203 -6.074 -9.555 1 95.94 393 GLY A O 1
ATOM 3076 N N . GLY A 1 394 ? -8.531 -7.359 -8.695 1 93.75 394 GLY A N 1
ATOM 3077 C CA . GLY A 1 394 ? -9.25 -8.594 -8.977 1 93.75 394 GLY A CA 1
ATOM 3078 C C . GLY A 1 394 ? -10.555 -8.711 -8.203 1 93.75 394 GLY A C 1
ATOM 3079 O O . GLY A 1 394 ? -11.57 -9.141 -8.758 1 93.75 394 GLY A O 1
ATOM 3080 N N . PHE A 1 395 ? -10.516 -8.297 -6.93 1 95.44 395 PHE A N 1
ATOM 3081 C CA . PHE A 1 395 ? -11.711 -8.359 -6.105 1 95.44 395 PHE A CA 1
ATOM 3082 C C . PHE A 1 395 ? -12.766 -7.371 -6.602 1 95.44 395 PHE A C 1
ATOM 3084 O O . PHE A 1 395 ? -13.953 -7.68 -6.621 1 95.44 395 PHE A O 1
ATOM 3091 N N . ALA A 1 396 ? -12.289 -6.199 -6.973 1 95.94 396 ALA A N 1
ATOM 3092 C CA . ALA A 1 396 ? -13.195 -5.199 -7.527 1 95.94 396 ALA A CA 1
ATOM 3093 C C . ALA A 1 396 ? -13.844 -5.707 -8.812 1 95.94 396 ALA A C 1
ATOM 3095 O O . ALA A 1 396 ? -15.047 -5.516 -9.023 1 95.94 396 ALA A O 1
ATOM 3096 N N . LEU A 1 397 ? -13.047 -6.367 -9.656 1 94.62 397 LEU A N 1
ATOM 3097 C CA . LEU A 1 397 ? -13.57 -6.93 -10.891 1 94.62 397 LEU A CA 1
ATOM 3098 C C . LEU A 1 397 ? -14.641 -7.984 -10.609 1 94.62 397 LEU A C 1
ATOM 3100 O O . LEU A 1 397 ? -15.695 -7.984 -11.234 1 94.62 397 LEU A O 1
ATOM 3104 N N . ALA A 1 398 ? -14.352 -8.859 -9.656 1 92.56 398 ALA A N 1
ATOM 3105 C CA . ALA A 1 398 ? -15.297 -9.906 -9.289 1 92.56 398 ALA A CA 1
ATOM 3106 C C . ALA A 1 398 ? -16.594 -9.312 -8.766 1 92.56 398 ALA A C 1
ATOM 3108 O O . ALA A 1 398 ? -17.688 -9.789 -9.109 1 92.56 398 ALA A O 1
ATOM 3109 N N . ALA A 1 399 ? -16.5 -8.289 -7.953 1 93.81 399 ALA A N 1
ATOM 3110 C CA . ALA A 1 399 ? -17.688 -7.629 -7.41 1 93.81 399 ALA A CA 1
ATOM 3111 C C . ALA A 1 399 ? -18.516 -6.973 -8.516 1 93.81 399 ALA A C 1
ATOM 3113 O O . ALA A 1 399 ? -19.734 -7.039 -8.508 1 93.81 399 ALA A O 1
ATOM 3114 N N . GLY A 1 400 ? -17.844 -6.312 -9.477 1 94.38 400 GLY A N 1
ATOM 3115 C CA . GLY A 1 400 ? -18.547 -5.719 -10.602 1 94.38 400 GLY A CA 1
ATOM 3116 C C . GLY A 1 400 ? -19.25 -6.742 -11.469 1 94.38 400 GLY A C 1
ATOM 3117 O O . GLY A 1 400 ? -20.391 -6.52 -11.898 1 94.38 400 GLY A O 1
ATOM 3118 N N . VAL A 1 401 ? -18.609 -7.828 -11.688 1 91.75 401 VAL A N 1
ATOM 3119 C CA . VAL A 1 401 ? -19.156 -8.898 -12.508 1 91.75 401 VAL A CA 1
ATOM 3120 C C . VAL A 1 401 ? -20.406 -9.469 -11.844 1 91.75 401 VAL A C 1
ATOM 3122 O O . VAL A 1 401 ? -21.422 -9.711 -12.508 1 91.75 401 VAL A O 1
ATOM 3125 N N . LYS A 1 402 ? -20.359 -9.594 -10.57 1 90.81 402 LYS A N 1
ATOM 3126 C CA . LYS A 1 402 ? -21.5 -10.109 -9.828 1 90.81 402 LYS A CA 1
ATOM 3127 C C . LYS A 1 402 ? -22.641 -9.094 -9.797 1 90.81 402 LYS A C 1
ATOM 3129 O O . LYS A 1 402 ? -23.781 -9.422 -10.141 1 90.81 402 LYS A O 1
ATOM 3134 N N . GLU A 1 403 ? -22.375 -7.859 -9.508 1 92.5 403 GLU A N 1
ATOM 3135 C CA . GLU A 1 403 ? -23.391 -6.836 -9.281 1 92.5 403 GLU A CA 1
ATOM 3136 C C . GLU A 1 403 ? -24.047 -6.422 -10.594 1 92.5 403 GLU A C 1
ATOM 3138 O O . GLU A 1 403 ? -25.234 -6.074 -10.609 1 92.5 403 GLU A O 1
ATOM 3143 N N . SER A 1 404 ? -23.328 -6.473 -11.641 1 94.19 404 SER A N 1
ATOM 3144 C CA . SER A 1 404 ? -23.844 -6.035 -12.93 1 94.19 404 SER A CA 1
ATOM 3145 C C . SER A 1 404 ? -24.719 -7.113 -13.578 1 94.19 404 SER A C 1
ATOM 3147 O O . SER A 1 404 ? -25.453 -6.84 -14.523 1 94.19 404 SER A O 1
ATOM 3149 N N . GLY A 1 405 ? -24.531 -8.398 -13.125 1 91.19 405 GLY A N 1
ATOM 3150 C CA . GLY A 1 405 ? -25.219 -9.508 -13.758 1 91.19 405 GLY A CA 1
ATOM 3151 C C . GLY A 1 405 ? -24.438 -10.102 -14.922 1 91.19 405 GLY A C 1
ATOM 3152 O O . GLY A 1 405 ? -24.922 -11 -15.609 1 91.19 405 GLY A O 1
ATOM 3153 N N . LEU A 1 406 ? -23.281 -9.625 -15.102 1 91.44 406 LEU A N 1
ATOM 3154 C CA . LEU A 1 406 ? -22.469 -10.164 -16.172 1 91.44 406 LEU A CA 1
ATOM 3155 C C . LEU A 1 406 ? -22.219 -11.656 -15.977 1 91.44 406 LEU A C 1
ATOM 3157 O O . LEU A 1 406 ? -22.125 -12.414 -16.953 1 91.44 406 LEU A O 1
ATOM 3161 N N . SER A 1 407 ? -22.047 -12.094 -14.758 1 86.75 407 SER A N 1
ATOM 3162 C CA . SER A 1 407 ? -21.859 -13.5 -14.453 1 86.75 407 SER A CA 1
ATOM 3163 C C . SER A 1 407 ? -23 -14.352 -15.016 1 86.75 407 SER A C 1
ATOM 3165 O O . SER A 1 407 ? -22.766 -15.438 -15.555 1 86.75 407 SER A O 1
ATOM 3167 N N . LEU A 1 408 ? -24.141 -13.836 -14.938 1 85.88 408 LEU A N 1
ATOM 3168 C CA . LEU A 1 408 ? -25.312 -14.539 -15.453 1 85.88 408 LEU A CA 1
ATOM 3169 C C . LEU A 1 408 ? -25.281 -14.586 -16.984 1 85.88 408 LEU A C 1
ATOM 3171 O O . LEU A 1 408 ? -25.625 -15.609 -17.578 1 85.88 408 LEU A O 1
ATOM 3175 N N . LEU A 1 409 ? -24.859 -13.516 -17.516 1 87.19 409 LEU A N 1
ATOM 3176 C CA . LEU A 1 409 ? -24.766 -13.453 -18.969 1 87.19 409 LEU A CA 1
ATOM 3177 C C . LEU A 1 409 ? -23.719 -14.43 -19.484 1 87.19 409 LEU A C 1
ATOM 3179 O O . LEU A 1 409 ? -23.938 -15.125 -20.469 1 87.19 409 LEU A O 1
ATOM 3183 N N . ILE A 1 410 ? -22.594 -14.461 -18.844 1 85.69 410 ILE A N 1
ATOM 3184 C CA . ILE A 1 410 ? -21.531 -15.398 -19.188 1 85.69 410 ILE A CA 1
ATOM 3185 C C . ILE A 1 410 ? -22.031 -16.828 -19.016 1 85.69 410 ILE A C 1
ATOM 3187 O O . ILE A 1 410 ? -21.812 -17.688 -19.875 1 85.69 410 ILE A O 1
ATOM 3191 N N . GLY A 1 411 ? -22.688 -17.031 -17.922 1 80.44 411 GLY A N 1
ATOM 3192 C CA . GLY A 1 411 ? -23.266 -18.344 -17.656 1 80.44 411 GLY A CA 1
ATOM 3193 C C . GLY A 1 411 ? -24.203 -18.812 -18.766 1 80.44 411 GLY A C 1
ATOM 3194 O O . GLY A 1 411 ? -24.141 -19.969 -19.188 1 80.44 411 GLY A O 1
ATOM 3195 N N . THR A 1 412 ? -24.984 -17.922 -19.203 1 83.12 412 THR A N 1
ATOM 3196 C CA . THR A 1 412 ? -25.938 -18.266 -20.266 1 83.12 412 THR A CA 1
ATOM 3197 C C . THR A 1 412 ? -25.203 -18.547 -21.578 1 83.12 412 THR A C 1
ATOM 3199 O O . THR A 1 412 ? -25.609 -19.406 -22.359 1 83.12 412 THR A O 1
ATOM 3202 N N . SER A 1 413 ? -24.156 -17.828 -21.719 1 83.12 413 SER A N 1
ATOM 3203 C CA . SER A 1 413 ? -23.391 -18 -22.953 1 83.12 413 SER A CA 1
ATOM 3204 C C . SER A 1 413 ? -22.641 -19.328 -22.953 1 83.12 413 SER A C 1
ATOM 3206 O O . SER A 1 413 ? -22.281 -19.844 -24 1 83.12 413 SER A O 1
ATOM 3208 N N . LEU A 1 414 ? -22.375 -19.75 -21.766 1 83.19 414 LEU A N 1
ATOM 3209 C CA . LEU A 1 414 ? -21.625 -20.984 -21.625 1 83.19 414 LEU A CA 1
ATOM 3210 C C . LEU A 1 414 ? -22.562 -22.188 -21.5 1 83.19 414 LEU A C 1
ATOM 3212 O O . LEU A 1 414 ? -22.141 -23.281 -21.141 1 83.19 414 LEU A O 1
ATOM 3216 N N . SER A 1 415 ? -23.797 -21.969 -21.812 1 82.69 415 SER A N 1
ATOM 3217 C CA . SER A 1 415 ? -24.812 -23 -21.688 1 82.69 415 SER A CA 1
ATOM 3218 C C . SER A 1 415 ? -24.531 -24.172 -22.625 1 82.69 415 SER A C 1
ATOM 3220 O O . SER A 1 415 ? -24.922 -25.312 -22.344 1 82.69 415 SER A O 1
ATOM 3222 N N . SER A 1 416 ? -23.797 -23.875 -23.656 1 84.38 416 SER A N 1
ATOM 3223 C CA . SER A 1 416 ? -23.531 -24.906 -24.641 1 84.38 416 SER A CA 1
ATOM 3224 C C . SER A 1 416 ? -22.516 -25.922 -24.125 1 84.38 416 SER A C 1
ATOM 3226 O O . SER A 1 416 ? -22.453 -27.047 -24.594 1 84.38 416 SER A O 1
ATOM 3228 N N . ILE A 1 417 ? -21.781 -25.5 -23.156 1 87.56 417 ILE A N 1
ATOM 3229 C CA . ILE A 1 417 ? -20.703 -26.391 -22.734 1 87.56 417 ILE A CA 1
ATOM 3230 C C . ILE A 1 417 ? -20.984 -26.891 -21.312 1 87.56 417 ILE A C 1
ATOM 3232 O O . ILE A 1 417 ? -20.281 -27.766 -20.812 1 87.56 417 ILE A O 1
ATOM 3236 N N . GLU A 1 418 ? -22.016 -26.375 -20.719 1 86.5 418 GLU A N 1
ATOM 3237 C CA . GLU A 1 418 ? -22.312 -26.734 -19.344 1 86.5 418 GLU A CA 1
ATOM 3238 C C . GLU A 1 418 ? -22.688 -28.203 -19.234 1 86.5 418 GLU A C 1
ATOM 3240 O O . GLU A 1 418 ? -22.594 -28.797 -18.141 1 86.5 418 GLU A O 1
ATOM 3245 N N . HIS A 1 419 ? -23.047 -28.766 -20.391 1 89.38 419 HIS A N 1
ATOM 3246 C CA . HIS A 1 419 ? -23.5 -30.156 -20.391 1 89.38 419 HIS A CA 1
ATOM 3247 C C . HIS A 1 419 ? -22.328 -31.125 -20.484 1 89.38 419 HIS A C 1
ATOM 3249 O O . HIS A 1 419 ? -22.484 -32.344 -20.281 1 89.38 419 HIS A O 1
ATOM 3255 N N . LEU A 1 420 ? -21.234 -30.609 -20.734 1 93.56 420 LEU A N 1
ATOM 3256 C CA . LEU A 1 420 ? -20.047 -31.453 -20.844 1 93.56 420 LEU A CA 1
ATOM 3257 C C . LEU A 1 420 ? -19.703 -32.062 -19.484 1 93.56 420 LEU A C 1
ATOM 3259 O O . LEU A 1 420 ? -20 -31.484 -18.453 1 93.56 420 LEU A O 1
ATOM 3263 N N . PRO A 1 421 ? -19.109 -33.25 -19.656 1 96.06 421 PRO A N 1
ATOM 3264 C CA . PRO A 1 421 ? -18.672 -33.875 -18.391 1 96.06 421 PRO A CA 1
ATOM 3265 C C . PRO A 1 421 ? -17.688 -33 -17.625 1 96.06 421 PRO A C 1
ATOM 3267 O O . PRO A 1 421 ? -16.891 -32.25 -18.234 1 96.06 421 PRO A O 1
ATOM 3270 N N . LEU A 1 422 ? -17.719 -33.094 -16.328 1 96.56 422 LEU A N 1
ATOM 3271 C CA . LEU A 1 422 ? -16.922 -32.25 -15.438 1 96.56 422 LEU A CA 1
ATOM 3272 C C . LEU A 1 422 ? -15.445 -32.312 -15.797 1 96.56 422 LEU A C 1
ATOM 3274 O O . LEU A 1 422 ? -14.758 -31.297 -15.805 1 96.56 422 LEU A O 1
ATOM 3278 N N . TRP A 1 423 ? -14.922 -33.531 -16.062 1 97.19 423 TRP A N 1
ATOM 3279 C CA . TRP A 1 423 ? -13.5 -33.688 -16.328 1 97.19 423 TRP A CA 1
ATOM 3280 C C . TRP A 1 423 ? -13.109 -32.938 -17.609 1 97.19 423 TRP A C 1
ATOM 3282 O O . TRP A 1 423 ? -11.992 -32.438 -17.734 1 97.19 423 TRP A O 1
ATOM 3292 N N . ILE A 1 424 ? -13.992 -32.812 -18.578 1 97.31 424 ILE A N 1
ATOM 3293 C CA . ILE A 1 424 ? -13.727 -32.094 -19.812 1 97.31 424 ILE A CA 1
ATOM 3294 C C . ILE A 1 424 ? -13.734 -30.594 -19.531 1 97.31 424 ILE A C 1
ATOM 3296 O O . ILE A 1 424 ? -12.914 -29.844 -20.078 1 97.31 424 ILE A O 1
ATOM 3300 N N . LEU A 1 425 ? -14.719 -30.188 -18.688 1 97 425 LEU A N 1
ATOM 3301 C CA . LEU A 1 425 ? -14.758 -28.781 -18.297 1 97 425 LEU A CA 1
ATOM 3302 C C . LEU A 1 425 ? -13.469 -28.375 -17.594 1 97 425 LEU A C 1
ATOM 3304 O O . LEU A 1 425 ? -12.93 -27.297 -17.844 1 97 425 LEU A O 1
ATOM 3308 N N . GLN A 1 426 ? -13.023 -29.25 -16.719 1 98.19 426 GLN A N 1
ATOM 3309 C CA . GLN A 1 426 ? -11.773 -29 -16.016 1 98.19 426 GLN A CA 1
ATOM 3310 C C . GLN A 1 426 ? -10.602 -28.891 -16.984 1 98.19 426 GLN A C 1
ATOM 3312 O O . GLN A 1 426 ? -9.781 -27.969 -16.875 1 98.19 426 GLN A O 1
ATOM 3317 N N . LEU A 1 427 ? -10.547 -29.797 -17.906 1 97.88 427 LEU A N 1
ATOM 3318 C CA . LEU A 1 427 ? -9.484 -29.812 -18.906 1 97.88 427 LEU A CA 1
ATOM 3319 C C . LEU A 1 427 ? -9.484 -28.531 -19.734 1 97.88 427 LEU A C 1
ATOM 3321 O O . LEU A 1 427 ? -8.438 -27.922 -19.938 1 97.88 427 LEU A O 1
ATOM 3325 N N . LEU A 1 428 ? -10.617 -28.125 -20.141 1 95.94 428 LEU A N 1
ATOM 3326 C CA . LEU A 1 428 ? -10.742 -26.953 -21 1 95.94 428 LEU A CA 1
ATOM 3327 C C . LEU A 1 428 ? -10.383 -25.688 -20.25 1 95.94 428 LEU A C 1
ATOM 3329 O O . LEU A 1 428 ? -9.609 -24.859 -20.75 1 95.94 428 LEU A O 1
ATOM 3333 N N . THR A 1 429 ? -10.961 -25.516 -19.078 1 96.5 429 THR A N 1
ATOM 3334 C CA . THR A 1 429 ? -10.719 -24.281 -18.328 1 96.5 429 THR A CA 1
ATOM 3335 C C . THR A 1 429 ? -9.258 -24.188 -17.891 1 96.5 429 THR A C 1
ATOM 3337 O O . THR A 1 429 ? -8.664 -23.125 -17.938 1 96.5 429 THR A O 1
ATOM 3340 N N . MET A 1 430 ? -8.656 -25.297 -17.531 1 98.19 430 MET A N 1
ATOM 3341 C CA . MET A 1 430 ? -7.246 -25.312 -17.141 1 98.19 430 MET A CA 1
ATOM 3342 C C . MET A 1 430 ? -6.352 -25.031 -18.344 1 98.19 430 MET A C 1
ATOM 3344 O O . MET A 1 430 ? -5.387 -24.266 -18.25 1 98.19 430 MET A O 1
ATOM 3348 N N . LEU A 1 431 ? -6.691 -25.625 -19.406 1 97.38 431 LEU A N 1
ATOM 3349 C CA . LEU A 1 431 ? -5.891 -25.438 -20.609 1 97.38 431 LEU A CA 1
ATOM 3350 C C . LEU A 1 431 ? -5.871 -23.969 -21.031 1 97.38 431 LEU A C 1
ATOM 3352 O O . LEU A 1 431 ? -4.816 -23.438 -21.359 1 97.38 431 LEU A O 1
ATOM 3356 N N . ILE A 1 432 ? -6.996 -23.375 -21 1 95.56 432 ILE A N 1
ATOM 3357 C CA . ILE A 1 432 ? -7.094 -21.969 -21.359 1 95.56 432 ILE A CA 1
ATOM 3358 C C . ILE A 1 432 ? -6.262 -21.125 -20.406 1 95.56 432 ILE A C 1
ATOM 3360 O O . ILE A 1 432 ? -5.477 -20.266 -20.844 1 95.56 432 ILE A O 1
ATOM 3364 N N . ALA A 1 433 ? -6.438 -21.375 -19.125 1 96.25 433 ALA A N 1
ATOM 3365 C CA . ALA A 1 433 ? -5.68 -20.625 -18.109 1 96.25 433 ALA A CA 1
ATOM 3366 C C . ALA A 1 433 ? -4.18 -20.844 -18.297 1 96.25 433 ALA A C 1
ATOM 3368 O O . ALA A 1 433 ? -3.396 -19.891 -18.156 1 96.25 433 ALA A O 1
ATOM 3369 N N . MET A 1 434 ? -3.768 -22.031 -18.641 1 96.81 434 MET A N 1
ATOM 3370 C CA . MET A 1 434 ? -2.352 -22.375 -18.781 1 96.81 434 MET A CA 1
ATOM 3371 C C . MET A 1 434 ? -1.744 -21.688 -20 1 96.81 434 MET A C 1
ATOM 3373 O O . MET A 1 434 ? -0.581 -21.281 -19.969 1 96.81 434 MET A O 1
ATOM 3377 N N . VAL A 1 435 ? -2.477 -21.578 -21 1 94.69 435 VAL A N 1
ATOM 3378 C CA . VAL A 1 435 ? -1.992 -20.906 -22.203 1 94.69 435 VAL A CA 1
ATOM 3379 C C . VAL A 1 435 ? -1.843 -19.422 -21.922 1 94.69 435 VAL A C 1
ATOM 3381 O O . VAL A 1 435 ? -0.822 -18.812 -22.281 1 94.69 435 VAL A O 1
ATOM 3384 N N . ILE A 1 436 ? -2.768 -18.891 -21.25 1 93 436 ILE A N 1
ATOM 3385 C CA . ILE A 1 436 ? -2.795 -17.453 -21.031 1 93 436 ILE A CA 1
ATOM 3386 C C . ILE A 1 436 ? -1.719 -17.062 -20.016 1 93 436 ILE A C 1
ATOM 3388 O O . ILE A 1 436 ? -1.054 -16.031 -20.156 1 93 436 ILE A O 1
ATOM 3392 N N . THR A 1 437 ? -1.533 -17.891 -19.047 1 95.25 437 THR A N 1
ATOM 3393 C CA . THR A 1 437 ? -0.613 -17.547 -17.969 1 95.25 437 THR A CA 1
ATOM 3394 C C . THR A 1 437 ? 0.829 -17.547 -18.469 1 95.25 437 THR A C 1
ATOM 3396 O O . THR A 1 437 ? 1.721 -17.016 -17.812 1 95.25 437 THR A O 1
ATOM 3399 N N . ASN A 1 438 ? 1.136 -18.172 -19.594 1 93.5 438 ASN A N 1
ATOM 3400 C CA . ASN A 1 438 ? 2.484 -18.172 -20.156 1 93.5 438 ASN A CA 1
ATOM 3401 C C . ASN A 1 438 ? 2.822 -16.812 -20.781 1 93.5 438 ASN A C 1
ATOM 3403 O O . ASN A 1 438 ? 3.99 -16.531 -21.047 1 93.5 438 ASN A O 1
ATOM 3407 N N . ILE A 1 439 ? 1.812 -16.031 -20.953 1 86.56 439 ILE A N 1
ATOM 3408 C CA . ILE A 1 439 ? 2.074 -14.742 -21.594 1 86.56 439 ILE A CA 1
ATOM 3409 C C . ILE A 1 439 ? 1.567 -13.617 -20.688 1 86.56 439 ILE A C 1
ATOM 3411 O O . ILE A 1 439 ? 1.8 -12.438 -20.969 1 86.56 439 ILE A O 1
ATOM 3415 N N . CYS A 1 440 ? 0.804 -13.984 -19.734 1 90.31 440 CYS A N 1
ATOM 3416 C CA . CYS A 1 440 ? 0.244 -13.039 -18.766 1 90.31 440 CYS A CA 1
ATOM 3417 C C . CYS A 1 440 ? 0.63 -13.422 -17.344 1 90.31 440 CYS A C 1
ATOM 3419 O O . CYS A 1 440 ? 0.96 -14.578 -17.078 1 90.31 440 CYS A O 1
ATOM 3421 N N . SER A 1 441 ? 0.57 -12.406 -16.516 1 92.12 441 SER A N 1
ATOM 3422 C CA . SER A 1 441 ? 0.847 -12.656 -15.102 1 92.12 441 SER A CA 1
ATOM 3423 C C . SER A 1 441 ? -0.098 -13.703 -14.531 1 92.12 441 SER A C 1
ATOM 3425 O O . SER A 1 441 ? -1.28 -13.742 -14.875 1 92.12 441 SER A O 1
ATOM 3427 N N . ASN A 1 442 ? 0.51 -14.555 -13.633 1 95.62 442 ASN A N 1
ATOM 3428 C CA . ASN A 1 442 ? -0.291 -15.586 -12.984 1 95.62 442 ASN A CA 1
ATOM 3429 C C . ASN A 1 442 ? -1.464 -14.992 -12.219 1 95.62 442 ASN A C 1
ATOM 3431 O O . ASN A 1 442 ? -2.584 -15.492 -12.289 1 95.62 442 ASN A O 1
ATOM 3435 N N . THR A 1 443 ? -1.211 -13.922 -11.562 1 94.44 443 THR A N 1
ATOM 3436 C CA . THR A 1 443 ? -2.221 -13.258 -10.742 1 94.44 443 THR A CA 1
ATOM 3437 C C . THR A 1 443 ? -3.332 -12.688 -11.625 1 94.44 443 THR A C 1
ATOM 3439 O O . THR A 1 443 ? -4.516 -12.805 -11.289 1 94.44 443 THR A O 1
ATOM 3442 N N . VAL A 1 444 ? -3.002 -12.117 -12.703 1 93.25 444 VAL A N 1
ATOM 3443 C CA . VAL A 1 444 ? -3.965 -11.539 -13.633 1 93.25 444 VAL A CA 1
ATOM 3444 C C . VAL A 1 444 ? -4.816 -12.648 -14.25 1 93.25 444 VAL A C 1
ATOM 3446 O O . VAL A 1 444 ? -6.039 -12.516 -14.359 1 93.25 444 VAL A O 1
ATOM 3449 N N . THR A 1 445 ? -4.148 -13.711 -14.633 1 95.31 445 THR A N 1
ATOM 3450 C CA . THR A 1 445 ? -4.863 -14.844 -15.211 1 95.31 445 THR A CA 1
ATOM 3451 C C . THR A 1 445 ? -5.926 -15.367 -14.25 1 95.31 445 THR A C 1
ATOM 3453 O O . THR A 1 445 ? -7.078 -15.562 -14.633 1 95.31 445 THR A O 1
ATOM 3456 N N . ALA A 1 446 ? -5.531 -15.539 -13.031 1 96.56 446 ALA A N 1
ATOM 3457 C CA . ALA A 1 446 ? -6.488 -15.984 -12.016 1 96.56 446 ALA A CA 1
ATOM 3458 C C . ALA A 1 446 ? -7.613 -14.969 -11.844 1 96.56 446 ALA A C 1
ATOM 3460 O O . ALA A 1 446 ? -8.789 -15.344 -11.758 1 96.56 446 ALA A O 1
ATOM 3461 N N . SER A 1 447 ? -7.297 -13.711 -11.82 1 93.62 447 SER A N 1
ATOM 3462 C CA . SER A 1 447 ? -8.273 -12.648 -11.594 1 93.62 447 SER A CA 1
ATOM 3463 C C . SER A 1 447 ? -9.328 -12.625 -12.688 1 93.62 447 SER A C 1
ATOM 3465 O O . SER A 1 447 ? -10.492 -12.32 -12.43 1 93.62 447 SER A O 1
ATOM 3467 N N . ILE A 1 448 ? -8.906 -12.977 -13.867 1 90.06 448 ILE A N 1
ATOM 3468 C CA . ILE A 1 448 ? -9.812 -12.914 -15.008 1 90.06 448 ILE A CA 1
ATOM 3469 C C . ILE A 1 448 ? -10.656 -14.18 -15.07 1 90.06 448 ILE A C 1
ATOM 3471 O O . ILE A 1 448 ? -11.875 -14.117 -15.281 1 90.06 448 ILE A O 1
ATOM 3475 N N . PHE A 1 449 ? -10.156 -15.328 -14.766 1 93.62 449 PHE A N 1
ATOM 3476 C CA . PHE A 1 449 ? -10.812 -16.578 -15.133 1 93.62 449 PHE A CA 1
ATOM 3477 C C . PHE A 1 449 ? -11.539 -17.172 -13.938 1 93.62 449 PHE A C 1
ATOM 3479 O O . PHE A 1 449 ? -12.516 -17.906 -14.109 1 93.62 449 PHE A O 1
ATOM 3486 N N . VAL A 1 450 ? -11.141 -16.859 -12.758 1 94.94 450 VAL A N 1
ATOM 3487 C CA . VAL A 1 450 ? -11.734 -17.469 -11.57 1 94.94 450 VAL A CA 1
ATOM 3488 C C . VAL A 1 450 ? -13.227 -17.156 -11.523 1 94.94 450 VAL A C 1
ATOM 3490 O O . VAL A 1 450 ? -14.055 -18.062 -11.352 1 94.94 450 VAL A O 1
ATOM 3493 N N . PRO A 1 451 ? -13.602 -15.914 -11.719 1 92.12 451 PRO A N 1
ATOM 3494 C CA . PRO A 1 451 ? -15.039 -15.641 -11.695 1 92.12 451 PRO A CA 1
ATOM 3495 C C . PRO A 1 451 ? -15.789 -16.328 -12.836 1 92.12 451 PRO A C 1
ATOM 3497 O O . PRO A 1 451 ? -16.938 -16.734 -12.672 1 92.12 451 PRO A O 1
ATOM 3500 N N . ILE A 1 452 ? -15.172 -16.453 -13.961 1 91.25 452 ILE A N 1
ATOM 3501 C CA . ILE A 1 452 ? -15.789 -17.062 -15.141 1 91.25 452 ILE A CA 1
ATOM 3502 C C . ILE A 1 452 ? -16.062 -18.531 -14.875 1 91.25 452 ILE A C 1
ATOM 3504 O O . ILE A 1 452 ? -17.172 -19.016 -15.102 1 91.25 452 ILE A O 1
ATOM 3508 N N . VAL A 1 453 ? -15.125 -19.188 -14.328 1 95 453 VAL A N 1
ATOM 3509 C CA . VAL A 1 453 ? -15.281 -20.625 -14.125 1 95 453 VAL A CA 1
ATOM 3510 C C . VAL A 1 453 ? -16.188 -20.891 -12.922 1 95 453 VAL A C 1
ATOM 3512 O O . VAL A 1 453 ? -16.844 -21.922 -12.852 1 95 453 VAL A O 1
ATOM 3515 N N . ALA A 1 454 ? -16.172 -19.969 -11.961 1 94 454 ALA A N 1
ATOM 3516 C CA . ALA A 1 454 ? -17.109 -20.078 -10.852 1 94 454 ALA A CA 1
ATOM 3517 C C . ALA A 1 454 ? -18.547 -20.109 -11.352 1 94 454 ALA A C 1
ATOM 3519 O O . ALA A 1 454 ? -19.344 -20.953 -10.93 1 94 454 ALA A O 1
ATOM 3520 N N . THR A 1 455 ? -18.844 -19.234 -12.25 1 91 455 THR A N 1
ATOM 3521 C CA . THR A 1 455 ? -20.172 -19.141 -12.836 1 91 455 THR A CA 1
ATOM 3522 C C . THR A 1 455 ? -20.484 -20.391 -13.664 1 91 455 THR A C 1
ATOM 3524 O O . THR A 1 455 ? -21.609 -20.906 -13.633 1 91 455 THR A O 1
ATOM 3527 N N . LEU A 1 456 ? -19.531 -20.812 -14.375 1 92.25 456 LEU A N 1
ATOM 3528 C CA . LEU A 1 456 ? -19.703 -22.016 -15.18 1 92.25 456 LEU A CA 1
ATOM 3529 C C . LEU A 1 456 ? -20.047 -23.219 -14.297 1 92.25 456 LEU A C 1
ATOM 3531 O O . LEU A 1 456 ? -20.938 -24 -14.609 1 92.25 456 LEU A O 1
ATOM 3535 N N . ALA A 1 457 ? -19.297 -23.391 -13.234 1 94.5 457 ALA A N 1
ATOM 3536 C CA . ALA A 1 457 ? -19.547 -24.484 -12.297 1 94.5 457 ALA A CA 1
ATOM 3537 C C . ALA A 1 457 ? -20.953 -24.375 -11.703 1 94.5 457 ALA A C 1
ATOM 3539 O O . ALA A 1 457 ? -21.656 -25.375 -11.602 1 94.5 457 ALA A O 1
ATOM 3540 N N . GLN A 1 458 ? -21.266 -23.203 -11.312 1 91 458 GLN A N 1
ATOM 3541 C CA . GLN A 1 458 ? -22.578 -22.953 -10.719 1 91 458 GLN A CA 1
ATOM 3542 C C . GLN A 1 458 ? -23.703 -23.328 -11.688 1 91 458 GLN A C 1
ATOM 3544 O O . GLN A 1 458 ? -24.656 -24 -11.305 1 91 458 GLN A O 1
ATOM 3549 N N . ARG A 1 459 ? -23.625 -22.984 -12.867 1 88.06 459 ARG A N 1
ATOM 3550 C CA . ARG A 1 459 ? -24.641 -23.234 -13.883 1 88.06 459 ARG A CA 1
ATOM 3551 C C . ARG A 1 459 ? -24.703 -24.719 -14.227 1 88.06 459 ARG A C 1
ATOM 3553 O O . ARG A 1 459 ? -25.781 -25.25 -14.523 1 88.06 459 ARG A O 1
ATOM 3560 N N . ALA A 1 460 ? -23.609 -25.312 -14.203 1 92.06 460 ALA A N 1
ATOM 3561 C CA . ALA A 1 460 ? -23.531 -26.734 -14.539 1 92.06 460 ALA A CA 1
ATOM 3562 C C . ALA A 1 460 ? -24 -27.594 -13.367 1 92.06 460 ALA A C 1
ATOM 3564 O O . ALA A 1 460 ? -24.094 -28.828 -13.492 1 92.06 460 ALA A O 1
ATOM 3565 N N . GLY A 1 461 ? -24.219 -26.953 -12.258 1 91.19 461 GLY A N 1
ATOM 3566 C CA . GLY A 1 461 ? -24.703 -27.672 -11.086 1 91.19 461 GLY A CA 1
ATOM 3567 C C . GLY A 1 461 ? -23.609 -28.391 -10.336 1 91.19 461 GLY A C 1
ATOM 3568 O O . GLY A 1 461 ? -23.859 -29.391 -9.656 1 91.19 461 GLY A O 1
ATOM 3569 N N . HIS A 1 462 ? -22.391 -28.016 -10.57 1 94.81 462 HIS A N 1
ATOM 3570 C CA . HIS A 1 462 ? -21.266 -28.594 -9.844 1 94.81 462 HIS A CA 1
ATOM 3571 C C . HIS A 1 462 ? -20.812 -27.672 -8.719 1 94.81 462 HIS A C 1
ATOM 3573 O O . HIS A 1 462 ? -21.078 -26.469 -8.742 1 94.81 462 HIS A O 1
ATOM 3579 N N . HIS A 1 463 ? -20.156 -28.25 -7.695 1 95.62 463 HIS A N 1
ATOM 3580 C CA . HIS A 1 463 ? -19.531 -27.422 -6.676 1 95.62 463 HIS A CA 1
ATOM 3581 C C . HIS A 1 463 ? -18.547 -26.422 -7.297 1 95.62 463 HIS A C 1
ATOM 3583 O O . HIS A 1 463 ? -17.719 -26.812 -8.125 1 95.62 463 HIS A O 1
ATOM 3589 N N . PRO A 1 464 ? -18.578 -25.203 -6.938 1 95.44 464 PRO A N 1
ATOM 3590 C CA . PRO A 1 464 ? -17.719 -24.203 -7.566 1 95.44 464 PRO A CA 1
ATOM 3591 C C . PRO A 1 464 ? -16.234 -24.562 -7.465 1 95.44 464 PRO A C 1
ATOM 3593 O O . PRO A 1 464 ? -15.453 -24.266 -8.375 1 95.44 464 PRO A O 1
ATOM 3596 N N . PHE A 1 465 ? -15.844 -25.266 -6.426 1 97.06 465 PHE A N 1
ATOM 3597 C CA . PHE A 1 465 ? -14.445 -25.625 -6.203 1 97.06 465 PHE A CA 1
ATOM 3598 C C . PHE A 1 465 ? -13.945 -26.562 -7.297 1 97.06 465 PHE A C 1
ATOM 3600 O O . PHE A 1 465 ? -12.742 -26.641 -7.539 1 97.06 465 PHE A O 1
ATOM 3607 N N . THR A 1 466 ? -14.828 -27.234 -7.977 1 97.31 466 THR A N 1
ATOM 3608 C CA . THR A 1 466 ? -14.445 -28.234 -8.969 1 97.31 466 THR A CA 1
ATOM 3609 C C . THR A 1 466 ? -13.773 -27.578 -10.164 1 97.31 466 THR A C 1
ATOM 3611 O O . THR A 1 466 ? -12.961 -28.219 -10.852 1 97.31 466 THR A O 1
ATOM 3614 N N . LEU A 1 467 ? -14.125 -26.312 -10.398 1 97.31 467 LEU A N 1
ATOM 3615 C CA . LEU A 1 467 ? -13.516 -25.625 -11.523 1 97.31 467 LEU A CA 1
ATOM 3616 C C . LEU A 1 467 ? -12.617 -24.484 -11.047 1 97.31 467 LEU A C 1
ATOM 3618 O O . LEU A 1 467 ? -11.578 -24.219 -11.656 1 97.31 467 LEU A O 1
ATOM 3622 N N . MET A 1 468 ? -12.93 -23.828 -9.969 1 97.44 468 MET A N 1
ATOM 3623 C CA . MET A 1 468 ? -12.18 -22.688 -9.461 1 97.44 468 MET A CA 1
ATOM 3624 C C . MET A 1 468 ? -10.773 -23.109 -9.047 1 97.44 468 MET A C 1
ATOM 3626 O O . MET A 1 468 ? -9.789 -22.453 -9.406 1 97.44 468 MET A O 1
ATOM 3630 N N . LEU A 1 469 ? -10.648 -24.188 -8.305 1 98 469 LEU A N 1
ATOM 3631 C CA . LEU A 1 469 ? -9.375 -24.609 -7.73 1 98 469 LEU A CA 1
ATOM 3632 C C . LEU A 1 469 ? -8.406 -25.047 -8.82 1 98 469 LEU A C 1
ATOM 3634 O O . LEU A 1 469 ? -7.293 -24.531 -8.914 1 98 469 LEU A O 1
ATOM 3638 N N . PRO A 1 470 ? -8.812 -25.984 -9.68 1 98.25 470 PRO A N 1
ATOM 3639 C CA . PRO A 1 470 ? -7.852 -26.406 -10.703 1 98.25 470 PRO A CA 1
ATOM 3640 C C . PRO A 1 470 ? -7.477 -25.281 -11.664 1 98.25 470 PRO A C 1
ATOM 3642 O O . PRO A 1 470 ? -6.332 -25.203 -12.117 1 98.25 470 PRO A O 1
ATOM 3645 N N . THR A 1 471 ? -8.398 -24.406 -11.969 1 98 471 THR A N 1
ATOM 3646 C CA . THR A 1 471 ? -8.094 -23.266 -12.836 1 98 471 THR A CA 1
ATOM 3647 C C . THR A 1 471 ? -7.09 -22.328 -12.18 1 98 471 THR A C 1
ATOM 3649 O O . THR A 1 471 ? -6.18 -21.828 -12.836 1 98 471 THR A O 1
ATOM 3652 N N . THR A 1 472 ? -7.246 -22.109 -10.914 1 98.12 472 THR A N 1
ATOM 3653 C CA . THR A 1 472 ? -6.316 -21.281 -10.148 1 98.12 472 THR A CA 1
ATOM 3654 C C . THR A 1 472 ? -4.926 -21.906 -10.133 1 98.12 472 THR A C 1
ATOM 3656 O O . THR A 1 472 ? -3.926 -21.219 -10.359 1 98.12 472 THR A O 1
ATOM 3659 N N . LEU A 1 473 ? -4.848 -23.188 -9.898 1 98.12 473 LEU A N 1
ATOM 3660 C CA . LEU A 1 473 ? -3.562 -23.891 -9.891 1 98.12 473 LEU A CA 1
ATOM 3661 C C . LEU A 1 473 ? -2.904 -23.812 -11.266 1 98.12 473 LEU A C 1
ATOM 3663 O O . LEU A 1 473 ? -1.694 -23.594 -11.375 1 98.12 473 LEU A O 1
ATOM 3667 N N . ALA A 1 474 ? -3.73 -23.938 -12.273 1 97.75 474 ALA A N 1
ATOM 3668 C CA . ALA A 1 474 ? -3.25 -23.891 -13.656 1 97.75 474 ALA A CA 1
ATOM 3669 C C . ALA A 1 474 ? -2.65 -22.531 -13.984 1 97.75 474 ALA A C 1
ATOM 3671 O O . ALA A 1 474 ? -1.733 -22.438 -14.805 1 97.75 474 ALA A O 1
ATOM 3672 N N . SER A 1 475 ? -3.131 -21.5 -13.344 1 97.38 475 SER A N 1
ATOM 3673 C CA . SER A 1 475 ? -2.611 -20.156 -13.586 1 97.38 475 SER A CA 1
ATOM 3674 C C . SER A 1 475 ? -1.171 -20.031 -13.102 1 97.38 475 SER A C 1
ATOM 3676 O O . SER A 1 475 ? -0.45 -19.125 -13.516 1 97.38 475 SER A O 1
ATOM 3678 N N . SER A 1 476 ? -0.726 -20.969 -12.266 1 96.75 476 SER A N 1
ATOM 3679 C CA . SER A 1 476 ? 0.638 -20.938 -11.75 1 96.75 476 SER A CA 1
ATOM 3680 C C . SER A 1 476 ? 1.554 -21.859 -12.547 1 96.75 476 SER A C 1
ATOM 3682 O O . SER A 1 476 ? 2.756 -21.922 -12.289 1 96.75 476 SER A O 1
ATOM 3684 N N . PHE A 1 477 ? 1.002 -22.578 -13.539 1 97.06 477 PHE A N 1
ATOM 3685 C CA . PHE A 1 477 ? 1.778 -23.516 -14.328 1 97.06 477 PHE A CA 1
ATOM 3686 C C . PHE A 1 477 ? 2.324 -22.859 -15.586 1 97.06 477 PHE A C 1
ATOM 3688 O O . PHE A 1 477 ? 2.057 -23.312 -16.703 1 97.06 477 PHE A O 1
ATOM 3695 N N . ALA A 1 478 ? 3.037 -21.797 -15.383 1 96.12 478 ALA A N 1
ATOM 3696 C CA . ALA A 1 478 ? 3.721 -21.094 -16.469 1 96.12 478 ALA A CA 1
ATOM 3697 C C . ALA A 1 478 ? 5.148 -21.609 -16.641 1 96.12 478 ALA A C 1
ATOM 3699 O O . ALA A 1 478 ? 6.078 -21.078 -16.016 1 96.12 478 ALA A O 1
ATOM 3700 N N . PHE A 1 479 ? 5.383 -22.562 -17.562 1 96.94 479 PHE A N 1
ATOM 3701 C CA . PHE A 1 479 ? 6.672 -23.234 -17.641 1 96.94 479 PHE A CA 1
ATOM 3702 C C . PHE A 1 479 ? 7.316 -23.016 -19 1 96.94 479 PHE A C 1
ATOM 3704 O O . PHE A 1 479 ? 8.469 -23.406 -19.219 1 96.94 479 PHE A O 1
ATOM 3711 N N . ILE A 1 480 ? 6.672 -22.375 -19.922 1 95.62 480 ILE A N 1
ATOM 3712 C CA . ILE A 1 480 ? 7.043 -22.484 -21.328 1 95.62 480 ILE A CA 1
ATOM 3713 C C . ILE A 1 480 ? 7.977 -21.328 -21.688 1 95.62 480 ILE A C 1
ATOM 3715 O O . ILE A 1 480 ? 9.008 -21.547 -22.344 1 95.62 480 ILE A O 1
ATOM 3719 N N . PHE A 1 481 ? 7.648 -20.109 -21.234 1 93.56 481 PHE A N 1
ATOM 3720 C CA . PHE A 1 481 ? 8.406 -18.953 -21.688 1 93.56 481 PHE A CA 1
ATOM 3721 C C . PHE A 1 481 ? 9.117 -18.281 -20.5 1 93.56 481 PHE A C 1
ATOM 3723 O O . PHE A 1 481 ? 8.57 -18.219 -19.406 1 93.56 481 PHE A O 1
ATOM 3730 N N . PRO A 1 482 ? 10.32 -17.672 -20.797 1 91.62 482 PRO A N 1
ATOM 3731 C CA . PRO A 1 482 ? 11.039 -16.953 -19.75 1 91.62 482 PRO A CA 1
ATOM 3732 C C . PRO A 1 482 ? 10.234 -15.781 -19.172 1 91.62 482 PRO A C 1
ATOM 3734 O O . PRO A 1 482 ? 10.344 -15.477 -17.984 1 91.62 482 PRO A O 1
ATOM 3737 N N . VAL A 1 483 ? 9.391 -15.273 -19.984 1 87.94 483 VAL A N 1
ATOM 3738 C CA . VAL A 1 483 ? 8.656 -14.07 -19.594 1 87.94 483 VAL A CA 1
ATOM 3739 C C . VAL A 1 483 ? 7.422 -14.453 -18.781 1 87.94 483 VAL A C 1
ATOM 3741 O O . VAL A 1 483 ? 6.816 -13.602 -18.125 1 87.94 483 VAL A O 1
ATOM 3744 N N . GLY A 1 484 ? 7.109 -15.711 -18.703 1 88.88 484 GLY A N 1
ATOM 3745 C CA . GLY A 1 484 ? 5.879 -16.156 -18.078 1 88.88 484 GLY A CA 1
ATOM 3746 C C . GLY A 1 484 ? 5.824 -15.852 -16.594 1 88.88 484 GLY A C 1
ATOM 3747 O O . GLY A 1 484 ? 4.762 -15.547 -16.062 1 88.88 484 GLY A O 1
ATOM 3748 N N . THR A 1 485 ? 6.953 -16.016 -15.93 1 93.56 485 THR A N 1
ATOM 3749 C CA . THR A 1 485 ? 7.059 -15.75 -14.5 1 93.56 485 THR A CA 1
ATOM 3750 C C . THR A 1 485 ? 8.469 -15.289 -14.141 1 93.56 485 THR A C 1
ATOM 3752 O O . THR A 1 485 ? 9.43 -15.594 -14.852 1 93.56 485 THR A O 1
ATOM 3755 N N . PRO A 1 486 ? 8.539 -14.578 -13.094 1 93.31 486 PRO A N 1
ATOM 3756 C CA . PRO A 1 486 ? 9.859 -14.102 -12.688 1 93.31 486 PRO A CA 1
ATOM 3757 C C . PRO A 1 486 ? 10.852 -15.234 -12.453 1 93.31 486 PRO A C 1
ATOM 3759 O O . PRO A 1 486 ? 12.008 -15.141 -12.875 1 93.31 486 PRO A O 1
ATOM 3762 N N . PRO A 1 487 ? 10.484 -16.297 -11.875 1 97.12 487 PRO A N 1
ATOM 3763 C CA . PRO A 1 487 ? 11.422 -17.422 -11.727 1 97.12 487 PRO A CA 1
ATOM 3764 C C . PRO A 1 487 ? 12.016 -17.875 -13.055 1 97.12 487 PRO A C 1
ATOM 3766 O O . PRO A 1 487 ? 13.227 -18.078 -13.156 1 97.12 487 PRO A O 1
ATOM 3769 N N . ASN A 1 488 ? 11.18 -17.938 -14.078 1 97 488 ASN A N 1
ATOM 3770 C CA . ASN A 1 488 ? 11.664 -18.312 -15.406 1 97 488 ASN A CA 1
ATOM 3771 C C . ASN A 1 488 ? 12.688 -17.312 -15.93 1 97 488 ASN A C 1
ATOM 3773 O O . ASN A 1 488 ? 13.703 -17.719 -16.5 1 97 488 ASN A O 1
ATOM 3777 N N . ALA A 1 489 ? 12.406 -16.109 -15.727 1 93.94 489 ALA A N 1
ATOM 3778 C CA . ALA A 1 489 ? 13.281 -15.047 -16.203 1 93.94 489 ALA A CA 1
ATOM 3779 C C . ALA A 1 489 ? 14.633 -15.094 -15.516 1 93.94 489 ALA A C 1
ATOM 3781 O O . ALA A 1 489 ? 15.672 -14.852 -16.141 1 93.94 489 ALA A O 1
ATOM 3782 N N . ILE A 1 490 ? 14.602 -15.359 -14.273 1 95.12 490 ILE A N 1
ATOM 3783 C CA . ILE A 1 490 ? 15.844 -15.43 -13.5 1 95.12 490 ILE A CA 1
ATOM 3784 C C . ILE A 1 490 ? 16.703 -16.578 -14.023 1 95.12 490 ILE A C 1
ATOM 3786 O O . ILE A 1 490 ? 17.906 -16.391 -14.258 1 95.12 490 ILE A O 1
ATOM 3790 N N . VAL A 1 491 ? 16.141 -17.641 -14.195 1 95.75 491 VAL A N 1
ATOM 3791 C CA . VAL A 1 491 ? 16.859 -18.828 -14.68 1 95.75 491 VAL A CA 1
ATOM 3792 C C . VAL A 1 491 ? 17.391 -18.562 -16.094 1 95.75 491 VAL A C 1
ATOM 3794 O O . VAL A 1 491 ? 18.516 -18.922 -16.406 1 95.75 491 VAL A O 1
ATOM 3797 N N . PHE A 1 492 ? 16.578 -17.969 -16.859 1 93.38 492 PHE A N 1
ATOM 3798 C CA . PHE A 1 492 ? 17.016 -17.609 -18.203 1 93.38 492 PHE A CA 1
ATOM 3799 C C . PHE A 1 492 ? 18.156 -16.625 -18.156 1 93.38 492 PHE A C 1
ATOM 3801 O O . PHE A 1 492 ? 19.078 -16.688 -18.984 1 93.38 492 PHE A O 1
ATOM 3808 N N . GLY A 1 493 ? 18.172 -15.773 -17.281 1 92.19 493 GLY A N 1
ATOM 3809 C CA . GLY A 1 493 ? 19.219 -14.773 -17.109 1 92.19 493 GLY A CA 1
ATOM 3810 C C . GLY A 1 493 ? 20.547 -15.375 -16.703 1 92.19 493 GLY A C 1
ATOM 3811 O O . GLY A 1 493 ? 21.594 -14.727 -16.844 1 92.19 493 GLY A O 1
ATOM 3812 N N . SER A 1 494 ? 20.484 -16.531 -16.172 1 90.62 494 SER A N 1
ATOM 3813 C CA . SER A 1 494 ? 21.719 -17.203 -15.789 1 90.62 494 SER A CA 1
ATOM 3814 C C . SER A 1 494 ? 22.578 -17.516 -17.016 1 90.62 494 SER A C 1
ATOM 3816 O O . SER A 1 494 ? 23.766 -17.797 -16.891 1 90.62 494 SER A O 1
ATOM 3818 N N . GLY A 1 495 ? 21.922 -17.594 -18.172 1 88.94 495 GLY A N 1
ATOM 3819 C CA . GLY A 1 495 ? 22.641 -17.875 -19.406 1 88.94 495 GLY A CA 1
ATOM 3820 C C . GLY A 1 495 ? 22.812 -19.359 -19.656 1 88.94 495 GLY A C 1
ATOM 3821 O O . GLY A 1 495 ? 23.391 -19.75 -20.688 1 88.94 495 GLY A O 1
ATOM 3822 N N . MET A 1 496 ? 22.234 -20.203 -18.859 1 90.75 496 MET A N 1
ATOM 3823 C CA . MET A 1 496 ? 22.469 -21.641 -18.969 1 90.75 496 MET A CA 1
ATOM 3824 C C . MET A 1 496 ? 21.328 -22.312 -19.719 1 90.75 496 MET A C 1
ATOM 3826 O O . MET A 1 496 ? 21.391 -23.516 -19.984 1 90.75 496 MET A O 1
ATOM 3830 N N . VAL A 1 497 ? 20.328 -21.547 -19.984 1 93.56 497 VAL A N 1
ATOM 3831 C CA . VAL A 1 497 ? 19.141 -22.156 -20.562 1 93.56 497 VAL A CA 1
ATOM 3832 C C . VAL A 1 497 ? 18.75 -21.438 -21.844 1 93.56 497 VAL A C 1
ATOM 3834 O O . VAL A 1 497 ? 18.766 -20.203 -21.906 1 93.56 497 VAL A O 1
ATOM 3837 N N . LYS A 1 498 ? 18.484 -22.188 -22.828 1 92.81 498 LYS A N 1
ATOM 3838 C CA . LYS A 1 498 ? 17.922 -21.656 -24.062 1 92.81 498 LYS A CA 1
ATOM 3839 C C . LYS A 1 498 ? 16.391 -21.641 -24.031 1 92.81 498 LYS A C 1
ATOM 3841 O O . LYS A 1 498 ? 15.781 -22.469 -23.359 1 92.81 498 LYS A O 1
ATOM 3846 N N . VAL A 1 499 ? 15.836 -20.75 -24.766 1 93.06 499 VAL A N 1
ATOM 3847 C CA . VAL A 1 499 ? 14.383 -20.625 -24.812 1 93.06 499 VAL A CA 1
ATOM 3848 C C . VAL A 1 499 ? 13.758 -21.906 -25.359 1 93.06 499 VAL A C 1
ATOM 3850 O O . VAL A 1 499 ? 12.711 -22.328 -24.891 1 93.06 499 VAL A O 1
ATOM 3853 N N . SER A 1 500 ? 14.43 -22.484 -26.297 1 93.25 500 SER A N 1
ATOM 3854 C CA . SER A 1 500 ? 13.898 -23.703 -26.922 1 93.25 500 SER A CA 1
ATOM 3855 C C . SER A 1 500 ? 13.852 -24.859 -25.922 1 93.25 500 SER A C 1
ATOM 3857 O O . SER A 1 500 ? 12.891 -25.625 -25.906 1 93.25 500 SER A O 1
ATOM 3859 N N . ASP A 1 501 ? 14.875 -24.953 -25.109 1 92.56 501 ASP A N 1
ATOM 3860 C CA . ASP A 1 501 ? 14.906 -26 -24.094 1 92.56 501 ASP A CA 1
ATOM 3861 C C . ASP A 1 501 ? 13.781 -25.812 -23.078 1 92.56 501 ASP A C 1
ATOM 3863 O O . ASP A 1 501 ? 13.086 -26.766 -22.734 1 92.56 501 ASP A O 1
ATOM 3867 N N . MET A 1 502 ? 13.625 -24.641 -22.656 1 94.81 502 MET A N 1
ATOM 3868 C CA . MET A 1 502 ? 12.586 -24.344 -21.672 1 94.81 502 MET A CA 1
ATOM 3869 C C . MET A 1 502 ? 11.203 -24.594 -22.266 1 94.81 502 MET A C 1
ATOM 3871 O O . MET A 1 502 ? 10.344 -25.203 -21.609 1 94.81 502 MET A O 1
ATOM 3875 N N . ALA A 1 503 ? 11 -24.109 -23.5 1 95.31 503 ALA A N 1
ATOM 3876 C CA . ALA A 1 503 ? 9.695 -24.25 -24.141 1 95.31 503 ALA A CA 1
ATOM 3877 C C . ALA A 1 503 ? 9.328 -25.703 -24.344 1 95.31 503 ALA A C 1
ATOM 3879 O O . ALA A 1 503 ? 8.18 -26.109 -24.125 1 95.31 503 ALA A O 1
ATOM 3880 N N . PHE A 1 504 ? 10.273 -26.438 -24.797 1 96 504 PHE A N 1
ATOM 3881 C CA . PHE A 1 504 ? 10.023 -27.844 -25.109 1 96 504 PHE A CA 1
ATOM 3882 C C . PHE A 1 504 ? 9.695 -28.625 -23.859 1 96 504 PHE A C 1
ATOM 3884 O O . PHE A 1 504 ? 8.633 -29.234 -23.75 1 96 504 PHE A O 1
ATOM 3891 N N . VAL A 1 505 ? 10.578 -28.641 -22.922 1 96.88 505 VAL A N 1
ATOM 3892 C CA . VAL A 1 505 ? 10.383 -29.422 -21.719 1 96.88 505 VAL A CA 1
ATOM 3893 C C . VAL A 1 505 ? 9.25 -28.828 -20.891 1 96.88 505 VAL A C 1
ATOM 3895 O O . VAL A 1 505 ? 8.469 -29.547 -20.266 1 96.88 505 VAL A O 1
ATOM 3898 N N . GLY A 1 506 ? 9.156 -27.469 -20.828 1 97.25 506 GLY A N 1
ATOM 3899 C CA . GLY A 1 506 ? 8.055 -26.812 -20.141 1 97.25 506 GLY A CA 1
ATOM 3900 C C . GLY A 1 506 ? 6.695 -27.188 -20.703 1 97.25 506 GLY A C 1
ATOM 3901 O O . GLY A 1 506 ? 5.727 -27.312 -19.938 1 97.25 506 GLY A O 1
ATOM 3902 N N . GLY A 1 507 ? 6.645 -27.297 -22.016 1 97.38 507 GLY A N 1
ATOM 3903 C CA . GLY A 1 507 ? 5.406 -27.734 -22.641 1 97.38 507 GLY A CA 1
ATOM 3904 C C . GLY A 1 507 ? 5 -29.141 -22.219 1 97.38 507 GLY A C 1
ATOM 3905 O O . GLY A 1 507 ? 3.828 -29.391 -21.922 1 97.38 507 GLY A O 1
ATOM 3906 N N . ILE A 1 508 ? 5.891 -30.016 -22.203 1 97.88 508 ILE A N 1
ATOM 3907 C CA . ILE A 1 508 ? 5.625 -31.391 -21.828 1 97.88 508 ILE A CA 1
ATOM 3908 C C . ILE A 1 508 ? 5.164 -31.453 -20.375 1 97.88 508 ILE A C 1
ATOM 3910 O O . ILE A 1 508 ? 4.164 -32.094 -20.047 1 97.88 508 ILE A O 1
ATOM 3914 N N . ILE A 1 509 ? 5.887 -30.781 -19.547 1 98.19 509 ILE A N 1
ATOM 3915 C CA . ILE A 1 509 ? 5.559 -30.766 -18.125 1 98.19 509 ILE A CA 1
ATOM 3916 C C . ILE A 1 509 ? 4.184 -30.141 -17.922 1 98.19 509 ILE A C 1
ATOM 3918 O O . ILE A 1 509 ? 3.4 -30.594 -17.078 1 98.19 509 ILE A O 1
ATOM 3922 N N . SER A 1 510 ? 3.912 -29.094 -18.672 1 98.12 510 SER A N 1
ATOM 3923 C CA . SER A 1 510 ? 2.604 -28.453 -18.578 1 98.12 510 SER A CA 1
ATOM 3924 C C . SER A 1 510 ? 1.481 -29.453 -18.859 1 98.12 510 SER A C 1
ATOM 3926 O O . SER A 1 510 ? 0.49 -29.5 -18.141 1 98.12 510 SER A O 1
ATOM 3928 N N . ILE A 1 511 ? 1.639 -30.203 -19.859 1 98 511 ILE A N 1
ATOM 3929 C CA . ILE A 1 511 ? 0.622 -31.188 -20.25 1 98 511 ILE A CA 1
ATOM 3930 C C . ILE A 1 511 ? 0.511 -32.25 -19.172 1 98 511 ILE A C 1
ATOM 3932 O O . ILE A 1 511 ? -0.593 -32.656 -18.797 1 98 511 ILE A O 1
ATOM 3936 N N . GLU A 1 512 ? 1.602 -32.719 -18.719 1 98.44 512 GLU A N 1
ATOM 3937 C CA . GLU A 1 512 ? 1.608 -33.75 -17.672 1 98.44 512 GLU A CA 1
ATOM 3938 C C . GLU A 1 512 ? 0.892 -33.25 -16.422 1 98.44 512 GLU A C 1
ATOM 3940 O O . GLU A 1 512 ? 0.087 -33.969 -15.828 1 98.44 512 GLU A O 1
ATOM 3945 N N . LEU A 1 513 ? 1.21 -32.031 -16.031 1 98.5 513 LEU A N 1
ATOM 3946 C CA . LEU A 1 513 ? 0.607 -31.484 -14.82 1 98.5 513 LEU A CA 1
ATOM 3947 C C . LEU A 1 513 ? -0.88 -31.219 -15.023 1 98.5 513 LEU A C 1
ATOM 3949 O O . LEU A 1 513 ? -1.671 -31.328 -14.086 1 98.5 513 LEU A O 1
ATOM 3953 N N . LEU A 1 514 ? -1.229 -30.844 -16.234 1 98.44 514 LEU A N 1
ATOM 3954 C CA . LEU A 1 514 ? -2.637 -30.672 -16.578 1 98.44 514 LEU A CA 1
ATOM 3955 C C . LEU A 1 514 ? -3.41 -31.969 -16.359 1 98.44 514 LEU A C 1
ATOM 3957 O O . LEU A 1 514 ? -4.426 -31.969 -15.656 1 98.44 514 LEU A O 1
ATOM 3961 N N . ILE A 1 515 ? -2.893 -33.031 -16.891 1 98.38 515 ILE A N 1
ATOM 3962 C CA . ILE A 1 515 ? -3.543 -34.344 -16.797 1 98.38 515 ILE A CA 1
ATOM 3963 C C . ILE A 1 515 ? -3.549 -34.812 -15.344 1 98.38 515 ILE A C 1
ATOM 3965 O O . ILE A 1 515 ? -4.57 -35.281 -14.844 1 98.38 515 ILE A O 1
ATOM 3969 N N . LEU A 1 516 ? -2.449 -34.625 -14.742 1 98.5 516 LEU A N 1
ATOM 3970 C CA . LEU A 1 516 ? -2.326 -35.031 -13.352 1 98.5 516 LEU A CA 1
ATOM 3971 C C . LEU A 1 516 ? -3.314 -34.281 -12.469 1 98.5 516 LEU A C 1
ATOM 3973 O O . LEU A 1 516 ? -3.928 -34.875 -11.578 1 98.5 516 LEU A O 1
ATOM 3977 N N . THR A 1 517 ? -3.439 -33 -12.641 1 98.62 517 THR A N 1
ATOM 3978 C CA . THR A 1 517 ? -4.332 -32.156 -11.828 1 98.62 517 THR A CA 1
ATOM 3979 C C . THR A 1 517 ? -5.789 -32.562 -12.07 1 98.62 517 THR A C 1
ATOM 3981 O O . THR A 1 517 ? -6.582 -32.625 -11.125 1 98.62 517 THR A O 1
ATOM 3984 N N . VAL A 1 518 ? -6.152 -32.812 -13.305 1 98.38 518 VAL A N 1
ATOM 3985 C CA . VAL A 1 518 ? -7.508 -33.25 -13.617 1 98.38 518 VAL A CA 1
ATOM 3986 C C . VAL A 1 518 ? -7.793 -34.594 -12.93 1 98.38 518 VAL A C 1
ATOM 3988 O O . VAL A 1 518 ? -8.859 -34.781 -12.336 1 98.38 518 VAL A O 1
ATOM 3991 N N . MET A 1 519 ? -6.836 -35.531 -13.023 1 98.19 519 MET A N 1
ATOM 3992 C CA . MET A 1 519 ? -6.996 -36.844 -12.359 1 98.19 519 MET A CA 1
ATOM 3993 C C . MET A 1 519 ? -7.121 -36.656 -10.852 1 98.19 519 MET A C 1
ATOM 3995 O O . MET A 1 519 ? -7.934 -37.344 -10.211 1 98.19 519 MET A O 1
ATOM 3999 N N . TYR A 1 520 ? -6.32 -35.812 -10.352 1 98.31 520 TYR A N 1
ATOM 4000 C CA . TYR A 1 520 ? -6.332 -35.531 -8.922 1 98.31 520 TYR A CA 1
ATOM 4001 C C . TYR A 1 520 ? -7.68 -34.938 -8.484 1 98.31 520 TYR A C 1
ATOM 4003 O O . TYR A 1 520 ? -8.234 -35.375 -7.461 1 98.31 520 TYR A O 1
ATOM 4011 N N . MET A 1 521 ? -8.242 -34 -9.258 1 97.94 521 MET A N 1
ATOM 4012 C CA . MET A 1 521 ? -9.508 -33.344 -8.945 1 97.94 521 MET A CA 1
ATOM 4013 C C . MET A 1 521 ? -10.664 -34.312 -8.992 1 97.94 521 MET A C 1
ATOM 4015 O O . MET A 1 521 ? -11.672 -34.156 -8.297 1 97.94 521 MET A O 1
ATOM 4019 N N . ASN A 1 522 ? -10.531 -35.438 -9.742 1 97.06 522 ASN A N 1
ATOM 4020 C CA . ASN A 1 522 ? -11.609 -36.406 -9.906 1 97.06 522 ASN A CA 1
ATOM 4021 C C . ASN A 1 522 ? -11.367 -37.656 -9.062 1 97.06 522 ASN A C 1
ATOM 4023 O O . ASN A 1 522 ? -12.055 -38.656 -9.234 1 97.06 522 ASN A O 1
ATOM 4027 N N . SER A 1 523 ? -10.383 -37.625 -8.203 1 96.06 523 SER A N 1
ATOM 4028 C CA . SER A 1 523 ? -10.094 -38.781 -7.34 1 96.06 523 SER A CA 1
ATOM 4029 C C . SER A 1 523 ? -9.797 -38.312 -5.91 1 96.06 523 SER A C 1
ATOM 4031 O O . SER A 1 523 ? -10.719 -38.125 -5.117 1 96.06 523 SER A O 1
ATOM 4033 N N . ILE A 1 524 ? -8.539 -37.844 -5.641 1 95.31 524 ILE A N 1
ATOM 4034 C CA . ILE A 1 524 ? -8.031 -37.625 -4.293 1 95.31 524 ILE A CA 1
ATOM 4035 C C . ILE A 1 524 ? -8.688 -36.375 -3.709 1 95.31 524 ILE A C 1
ATOM 4037 O O . ILE A 1 524 ? -8.906 -36.281 -2.498 1 95.31 524 ILE A O 1
ATOM 4041 N N . ALA A 1 525 ? -9 -35.406 -4.535 1 95.06 525 ALA A N 1
ATOM 4042 C CA . ALA A 1 525 ? -9.555 -34.156 -4.074 1 95.06 525 ALA A CA 1
ATOM 4043 C C . ALA A 1 525 ? -10.859 -34.375 -3.311 1 95.06 525 ALA A C 1
ATOM 4045 O O . ALA A 1 525 ? -11.188 -33.594 -2.404 1 95.06 525 ALA A O 1
ATOM 4046 N N . TYR A 1 526 ? -11.641 -35.406 -3.617 1 93.12 526 TYR A N 1
ATOM 4047 C CA . TYR A 1 526 ? -12.922 -35.688 -2.984 1 93.12 526 TYR A CA 1
ATOM 4048 C C . TYR A 1 526 ? -12.727 -36.156 -1.542 1 93.12 526 TYR A C 1
ATOM 4050 O O . TYR A 1 526 ? -13.656 -36.125 -0.739 1 93.12 526 TYR A O 1
ATOM 4058 N N . LEU A 1 527 ? -11.508 -36.531 -1.228 1 91 527 LEU A N 1
ATOM 4059 C CA . LEU A 1 527 ? -11.211 -37 0.127 1 91 527 LEU A CA 1
ATOM 4060 C C . LEU A 1 527 ? -10.977 -35.812 1.059 1 91 527 LEU A C 1
ATOM 4062 O O . LEU A 1 527 ? -11.172 -35.906 2.271 1 91 527 LEU A O 1
ATOM 4066 N N . THR A 1 528 ? -10.68 -34.719 0.479 1 88.81 528 THR A N 1
ATOM 4067 C CA . THR A 1 528 ? -10.289 -33.594 1.307 1 88.81 528 THR A CA 1
ATOM 4068 C C . THR A 1 528 ? -11.383 -32.531 1.303 1 88.81 528 THR A C 1
ATOM 4070 O O . THR A 1 528 ? -11.5 -31.75 2.254 1 88.81 528 THR A O 1
ATOM 4073 N N . LEU A 1 529 ? -12.109 -32.375 0.199 1 91.5 529 LEU A N 1
ATOM 4074 C CA . LEU A 1 529 ? -13.141 -31.359 0.05 1 91.5 529 LEU A CA 1
ATOM 4075 C C . LEU A 1 529 ? -14.461 -31.984 -0.377 1 91.5 529 LEU A C 1
ATOM 4077 O O . LEU A 1 529 ? -14.477 -33 -1.077 1 91.5 529 LEU A O 1
ATOM 4081 N N . PRO A 1 530 ? -15.547 -31.422 0.105 1 88.38 530 PRO A N 1
ATOM 4082 C CA . PRO A 1 530 ? -16.859 -31.953 -0.257 1 88.38 530 PRO A CA 1
ATOM 4083 C C . PRO A 1 530 ? -17.297 -31.547 -1.658 1 88.38 530 PRO A C 1
ATOM 4085 O O . PRO A 1 530 ? -18.312 -30.859 -1.811 1 88.38 530 PRO A O 1
ATOM 4088 N N . LEU A 1 531 ? -16.734 -32.094 -2.652 1 93.69 531 LEU A N 1
ATOM 4089 C CA . LEU A 1 531 ? -16.906 -31.625 -4.023 1 93.69 531 LEU A CA 1
ATOM 4090 C C . LEU A 1 531 ? -18.109 -32.312 -4.676 1 93.69 531 LEU A C 1
ATOM 4092 O O . LEU A 1 531 ? -18.578 -31.859 -5.723 1 93.69 531 LEU A O 1
ATOM 4096 N N . LEU A 1 532 ? -18.703 -33.281 -4.062 1 91.31 532 LEU A N 1
ATOM 4097 C CA . LEU A 1 532 ? -19.797 -34.031 -4.668 1 91.31 532 LEU A CA 1
ATOM 4098 C C . LEU A 1 532 ? -21.125 -33.344 -4.41 1 91.31 532 LEU A C 1
ATOM 4100 O O . LEU A 1 532 ? -22.094 -33.562 -5.16 1 91.31 532 LEU A O 1
ATOM 4104 N N . GLU A 1 533 ? -21.172 -32.531 -3.414 1 90.94 533 GLU A N 1
ATOM 4105 C CA . GLU A 1 533 ? -22.422 -31.875 -3.039 1 90.94 533 GLU A CA 1
ATOM 4106 C C . GLU A 1 533 ? -22.438 -30.422 -3.486 1 90.94 533 GLU A C 1
ATOM 4108 O O . GLU A 1 533 ? -21.453 -29.703 -3.301 1 90.94 533 GLU A O 1
ATOM 4113 N N . PHE A 1 534 ? -23.531 -30.109 -4.086 1 93.25 534 PHE A N 1
ATOM 4114 C CA . PHE A 1 534 ? -23.719 -28.703 -4.422 1 93.25 534 PHE A CA 1
ATOM 4115 C C . PHE A 1 534 ? -24.047 -27.875 -3.176 1 93.25 534 PHE A C 1
ATOM 4117 O O . PHE A 1 534 ? -25.047 -28.141 -2.498 1 93.25 534 PHE A O 1
ATOM 4124 N N . PRO A 1 535 ? -23.266 -26.953 -2.928 1 92.19 535 PRO A N 1
ATOM 4125 C CA . PRO A 1 535 ? -23.469 -26.25 -1.664 1 92.19 535 PRO A CA 1
ATOM 4126 C C . PRO A 1 535 ? -24.641 -25.266 -1.714 1 92.19 535 PRO A C 1
ATOM 4128 O O . PRO A 1 535 ? -24.922 -24.688 -2.766 1 92.19 535 PRO A O 1
ATOM 4131 N N . THR A 1 536 ? -25.234 -24.922 -0.583 1 90.31 536 THR A N 1
ATOM 4132 C CA . THR A 1 536 ? -26.391 -24.031 -0.471 1 90.31 536 THR A CA 1
ATOM 4133 C C . THR A 1 536 ? -26 -22.594 -0.754 1 90.31 536 THR A C 1
ATOM 4135 O O . THR A 1 536 ? -26.797 -21.812 -1.267 1 90.31 536 THR A O 1
ATOM 4138 N N . TRP A 1 537 ? -24.688 -22.312 -0.484 1 90 537 TRP A N 1
ATOM 4139 C CA . TRP A 1 537 ? -24.266 -20.938 -0.637 1 90 537 TRP A CA 1
ATOM 4140 C C . TRP A 1 537 ? -24.016 -20.594 -2.105 1 90 537 TRP A C 1
ATOM 4142 O O . TRP A 1 537 ? -23.859 -19.422 -2.463 1 90 537 TRP A O 1
ATOM 4152 N N . ALA A 1 538 ? -24.094 -21.594 -2.955 1 90.56 538 ALA A N 1
ATOM 4153 C CA . ALA A 1 538 ? -23.812 -21.359 -4.371 1 90.56 538 ALA A CA 1
ATOM 4154 C C . ALA A 1 538 ? -25.109 -21.344 -5.184 1 90.56 538 ALA A C 1
ATOM 4156 O O . ALA A 1 538 ? -25.078 -21.25 -6.41 1 90.56 538 ALA A O 1
ATOM 4157 N N . VAL A 1 539 ? -26.266 -21.453 -4.449 1 85.69 539 VAL A N 1
ATOM 4158 C CA . VAL A 1 539 ? -27.547 -21.469 -5.141 1 85.69 539 VAL A CA 1
ATOM 4159 C C . VAL A 1 539 ? -27.859 -20.078 -5.695 1 85.69 539 VAL A C 1
ATOM 4161 O O . VAL A 1 539 ? -27.609 -19.062 -5.027 1 85.69 539 VAL A O 1
ATOM 4164 N N . ILE A 1 540 ? -28.203 -19.984 -6.824 1 73.69 540 ILE A N 1
ATOM 4165 C CA . ILE A 1 540 ? -28.547 -18.734 -7.484 1 73.69 540 ILE A CA 1
ATOM 4166 C C . ILE A 1 540 ? -29.859 -18.172 -6.91 1 73.69 540 ILE A C 1
ATOM 4168 O O . ILE A 1 540 ? -30.875 -18.859 -6.918 1 73.69 540 ILE A O 1
ATOM 4172 N N . THR A 1 541 ? -29.875 -17.25 -5.949 1 59.03 541 THR A N 1
ATOM 4173 C CA . THR A 1 541 ? -31.109 -16.656 -5.434 1 59.03 541 THR A CA 1
ATOM 4174 C C . THR A 1 541 ? -31.812 -15.844 -6.516 1 59.03 541 THR A C 1
ATOM 4176 O O . THR A 1 541 ? -31.203 -14.945 -7.109 1 59.03 541 THR A O 1
ATOM 4179 N N . ASN A 1 542 ? -32.719 -16.391 -7.195 1 48.62 542 ASN A N 1
ATOM 4180 C CA . ASN A 1 542 ? -33.594 -15.609 -8.07 1 48.62 542 ASN A CA 1
ATOM 4181 C C . ASN A 1 542 ? -34.188 -14.406 -7.352 1 48.62 542 ASN A C 1
ATOM 4183 O O . ASN A 1 542 ? -34.844 -14.562 -6.316 1 48.62 542 ASN A O 1
ATOM 4187 N N . SER A 1 543 ? -33.656 -13.312 -7.277 1 41.22 543 SER A N 1
ATOM 4188 C CA . SER A 1 543 ? -34.406 -12.117 -6.895 1 41.22 543 SER A CA 1
ATOM 4189 C C . SER A 1 543 ? -35.781 -12.102 -7.562 1 41.22 543 SER A C 1
ATOM 4191 O O . SER A 1 543 ? -35.938 -11.523 -8.641 1 41.22 543 SER A O 1
ATOM 4193 N N . THR A 1 544 ? -36.688 -12.953 -7.742 1 32.06 544 THR A N 1
ATOM 4194 C CA . THR A 1 544 ? -38.031 -12.555 -8.133 1 32.06 544 THR A CA 1
ATOM 4195 C C . THR A 1 544 ? -38.594 -11.555 -7.129 1 32.06 544 THR A C 1
ATOM 4197 O O . THR A 1 544 ? -38.219 -11.539 -5.961 1 32.06 544 THR A O 1
ATOM 4200 N N . VAL A 1 545 ? -40 -10.859 -7.523 1 31.86 545 VAL A N 1
ATOM 4201 C CA . VAL A 1 545 ? -41 -9.867 -7.191 1 31.86 545 VAL A CA 1
ATOM 4202 C C . VAL A 1 545 ? -41.656 -10.211 -5.852 1 31.86 545 VAL A C 1
ATOM 4204 O O . VAL A 1 545 ? -42.156 -11.32 -5.668 1 31.86 545 VAL A O 1
ATOM 4207 N N . THR A 1 546 ? -41.25 -9.773 -4.727 1 27.11 546 THR A N 1
ATOM 4208 C CA . THR A 1 546 ? -42.438 -9.602 -3.936 1 27.11 546 THR A CA 1
ATOM 4209 C C . THR A 1 546 ? -43.625 -9.195 -4.828 1 27.11 546 THR A C 1
ATOM 4211 O O . THR A 1 546 ? -43.5 -8.258 -5.613 1 27.11 546 THR A O 1
ATOM 4214 N N . PRO A 1 547 ? -44.75 -10.039 -4.781 1 24.52 547 PRO A N 1
ATOM 4215 C CA . PRO A 1 547 ? -45.906 -9.289 -5.281 1 24.52 547 PRO A CA 1
ATOM 4216 C C . PRO A 1 547 ? -46 -7.898 -4.664 1 24.52 547 PRO A C 1
ATOM 4218 O O . PRO A 1 547 ? -45.562 -7.68 -3.535 1 24.52 547 PRO A O 1
ATOM 4221 N N . MET B 1 1 ? 75.812 12.641 41.781 1 25.42 1 MET B N 1
ATOM 4222 C CA . MET B 1 1 ? 75 11.531 42.312 1 25.42 1 MET B CA 1
ATOM 4223 C C . MET B 1 1 ? 73.562 11.945 42.531 1 25.42 1 MET B C 1
ATOM 4225 O O . MET B 1 1 ? 73.188 12.328 43.625 1 25.42 1 MET B O 1
ATOM 4229 N N . LEU B 1 2 ? 73 12.891 41.656 1 27.7 2 LEU B N 1
ATOM 4230 C CA . LEU B 1 2 ? 71.688 13.508 41.531 1 27.7 2 LEU B CA 1
ATOM 4231 C C . LEU B 1 2 ? 70.625 12.445 41.438 1 27.7 2 LEU B C 1
ATOM 4233 O O . LEU B 1 2 ? 70.625 11.617 40.531 1 27.7 2 LEU B O 1
ATOM 4237 N N . GLU B 1 3 ? 70.062 11.992 42.625 1 26.72 3 GLU B N 1
ATOM 4238 C CA . GLU B 1 3 ? 69 11.023 42.906 1 26.72 3 GLU B CA 1
ATOM 4239 C C . GLU B 1 3 ? 67.75 11.297 42.062 1 26.72 3 GLU B C 1
ATOM 4241 O O . GLU B 1 3 ? 67.375 12.453 41.844 1 26.72 3 GLU B O 1
ATOM 4246 N N . SER B 1 4 ? 67.375 10.32 41.094 1 31.47 4 SER B N 1
ATOM 4247 C CA . SER B 1 4 ? 66.25 9.914 40.188 1 31.47 4 SER B CA 1
ATOM 4248 C C . SER B 1 4 ? 64.938 9.891 40.938 1 31.47 4 SER B C 1
ATOM 4250 O O . SER B 1 4 ? 64.688 8.984 41.719 1 31.47 4 SER B O 1
ATOM 4252 N N . SER B 1 5 ? 64.5 10.922 41.625 1 30.69 5 SER B N 1
ATOM 4253 C CA . SER B 1 5 ? 63.219 10.953 42.344 1 30.69 5 SER B CA 1
ATOM 4254 C C . SER B 1 5 ? 62.094 10.328 41.531 1 30.69 5 SER B C 1
ATOM 4256 O O . SER B 1 5 ? 62.188 10.258 40.312 1 30.69 5 SER B O 1
ATOM 4258 N N . SER B 1 6 ? 60.781 9.977 42.188 1 29.08 6 SER B N 1
ATOM 4259 C CA . SER B 1 6 ? 59.531 9.234 42.344 1 29.08 6 SER B CA 1
ATOM 4260 C C . SER B 1 6 ? 58.469 9.711 41.344 1 29.08 6 SER B C 1
ATOM 4262 O O . SER B 1 6 ? 57.906 10.805 41.5 1 29.08 6 SER B O 1
ATOM 4264 N N . SER B 1 7 ? 58.562 9.734 40.031 1 32.06 7 SER B N 1
ATOM 4265 C CA . SER B 1 7 ? 57.469 9.812 39.094 1 32.06 7 SER B CA 1
ATOM 4266 C C . SER B 1 7 ? 56.375 8.789 39.406 1 32.06 7 SER B C 1
ATOM 4268 O O . SER B 1 7 ? 56.5 7.617 39.062 1 32.06 7 SER B O 1
ATOM 4270 N N . THR B 1 8 ? 55.906 8.609 40.719 1 29.61 8 THR B N 1
ATOM 4271 C CA . THR B 1 8 ? 54.875 7.676 41.156 1 29.61 8 THR B CA 1
ATOM 4272 C C . THR B 1 8 ? 53.656 7.738 40.25 1 29.61 8 THR B C 1
ATOM 4274 O O . THR B 1 8 ? 53.406 8.773 39.625 1 29.61 8 THR B O 1
ATOM 4277 N N . ASN B 1 9 ? 52.75 6.543 40.156 1 28.41 9 ASN B N 1
ATOM 4278 C CA . ASN B 1 9 ? 51.625 5.805 39.562 1 28.41 9 ASN B CA 1
ATOM 4279 C C . ASN B 1 9 ? 50.312 6.516 39.781 1 28.41 9 ASN B C 1
ATOM 4281 O O . ASN B 1 9 ? 49.719 6.406 40.875 1 28.41 9 ASN B O 1
ATOM 4285 N N . PHE B 1 10 ? 49.938 7.699 39.438 1 27.7 10 PHE B N 1
ATOM 4286 C CA . PHE B 1 10 ? 48.562 8.133 39.438 1 27.7 10 PHE B CA 1
ATOM 4287 C C . PHE B 1 10 ? 47.656 7.098 38.75 1 27.7 10 PHE B C 1
ATOM 4289 O O . PHE B 1 10 ? 47.656 6.988 37.531 1 27.7 10 PHE B O 1
ATOM 4296 N N . VAL B 1 11 ? 47.656 5.777 39.219 1 31.72 11 VAL B N 1
ATOM 4297 C CA . VAL B 1 11 ? 46.594 4.867 38.844 1 31.72 11 VAL B CA 1
ATOM 4298 C C . VAL B 1 11 ? 45.25 5.578 38.938 1 31.72 11 VAL B C 1
ATOM 4300 O O . VAL B 1 11 ? 44.875 6.07 40.031 1 31.72 11 VAL B O 1
ATOM 4303 N N . GLN B 1 12 ? 44.844 6.215 37.969 1 29.94 12 GLN B N 1
ATOM 4304 C CA . GLN B 1 12 ? 43.438 6.574 37.781 1 29.94 12 GLN B CA 1
ATOM 4305 C C . GLN B 1 12 ? 42.531 5.531 38.406 1 29.94 12 GLN B C 1
ATOM 4307 O O . GLN B 1 12 ? 42.5 4.375 38 1 29.94 12 GLN B O 1
ATOM 4312 N N . HIS B 1 13 ? 42.406 5.457 39.688 1 32.5 13 HIS B N 1
ATOM 4313 C CA . HIS B 1 13 ? 41.312 4.738 40.312 1 32.5 13 HIS B CA 1
ATOM 4314 C C . HIS B 1 13 ? 40.031 4.863 39.5 1 32.5 13 HIS B C 1
ATOM 4316 O O . HIS B 1 13 ? 39.438 5.949 39.406 1 32.5 13 HIS B O 1
ATOM 4322 N N . PHE B 1 14 ? 39.938 4.184 38.406 1 37.09 14 PHE B N 1
ATOM 4323 C CA . PHE B 1 14 ? 38.594 3.861 37.875 1 37.09 14 PHE B CA 1
ATOM 4324 C C . PHE B 1 14 ? 37.656 3.492 39 1 37.09 14 PHE B C 1
ATOM 4326 O O . PHE B 1 14 ? 37.719 2.387 39.562 1 37.09 14 PHE B O 1
ATOM 4333 N N . VAL B 1 15 ? 37.5 4.293 39.969 1 35.34 15 VAL B N 1
ATOM 4334 C CA . VAL B 1 15 ? 36.344 4.074 40.875 1 35.34 15 VAL B CA 1
ATOM 4335 C C . VAL B 1 15 ? 35.125 3.629 40.062 1 35.34 15 VAL B C 1
ATOM 4337 O O . VAL B 1 15 ? 34.656 4.375 39.219 1 35.34 15 VAL B O 1
ATOM 4340 N N . SER B 1 16 ? 35.031 2.391 39.688 1 41.47 16 SER B N 1
ATOM 4341 C CA . SER B 1 16 ? 33.75 1.776 39.344 1 41.47 16 SER B CA 1
ATOM 4342 C C . SER B 1 16 ? 32.625 2.328 40.188 1 41.47 16 SER B C 1
ATOM 4344 O O . SER B 1 16 ? 32.531 2.041 41.375 1 41.47 16 SER B O 1
ATOM 4346 N N . ARG B 1 17 ? 32.281 3.59 40.188 1 47.19 17 ARG B N 1
ATOM 4347 C CA . ARG B 1 17 ? 31.078 4.031 40.844 1 47.19 17 ARG B CA 1
ATOM 4348 C C . ARG B 1 17 ? 30.016 2.939 40.812 1 47.19 17 ARG B C 1
ATOM 4350 O O . ARG B 1 17 ? 29.656 2.438 39.75 1 47.19 17 ARG B O 1
ATOM 4357 N N . GLU B 1 18 ? 29.875 2.135 41.688 1 54.16 18 GLU B N 1
ATOM 4358 C CA . GLU B 1 18 ? 28.781 1.199 41.938 1 54.16 18 GLU B CA 1
ATOM 4359 C C . GLU B 1 18 ? 27.453 1.771 41.469 1 54.16 18 GLU B C 1
ATOM 4361 O O . GLU B 1 18 ? 27.016 2.82 41.938 1 54.16 18 GLU B O 1
ATOM 4366 N N . VAL B 1 19 ? 27.234 1.581 40.188 1 68.75 19 VAL B N 1
ATOM 4367 C CA . VAL B 1 19 ? 25.938 1.957 39.656 1 68.75 19 VAL B CA 1
ATOM 4368 C C . VAL B 1 19 ? 24.844 1.592 40.656 1 68.75 19 VAL B C 1
ATOM 4370 O O . VAL B 1 19 ? 24.766 0.446 41.125 1 68.75 19 VAL B O 1
ATOM 4373 N N . SER B 1 20 ? 24.344 2.568 41.406 1 74.25 20 SER B N 1
ATOM 4374 C CA . SER B 1 20 ? 23.281 2.383 42.375 1 74.25 20 SER B CA 1
ATOM 4375 C C . SER B 1 20 ? 22.156 1.518 41.812 1 74.25 20 SER B C 1
ATOM 4377 O O . SER B 1 20 ? 22.016 1.405 40.594 1 74.25 20 SER B O 1
ATOM 4379 N N . ASN B 1 21 ? 21.625 0.662 42.625 1 76.12 21 ASN B N 1
ATOM 4380 C CA . ASN B 1 21 ? 20.469 -0.158 42.25 1 76.12 21 ASN B CA 1
ATOM 4381 C C . ASN B 1 21 ? 19.391 0.668 41.594 1 76.12 21 ASN B C 1
ATOM 4383 O O . ASN B 1 21 ? 18.719 0.181 40.656 1 76.12 21 ASN B O 1
ATOM 4387 N N . LYS B 1 22 ? 19.359 1.854 42.031 1 77.62 22 LYS B N 1
ATOM 4388 C CA . LYS B 1 22 ? 18.359 2.73 41.438 1 77.62 22 LYS B CA 1
ATOM 4389 C C . LYS B 1 22 ? 18.719 3.047 39.969 1 77.62 22 LYS B C 1
ATOM 4391 O O . LYS B 1 22 ? 17.844 3.061 39.094 1 77.62 22 LYS B O 1
ATOM 4396 N N . GLU B 1 23 ? 19.938 3.281 39.719 1 78.88 23 GLU B N 1
ATOM 4397 C CA . GLU B 1 23 ? 20.359 3.57 38.344 1 78.88 23 GLU B CA 1
ATOM 4398 C C . GLU B 1 23 ? 20.219 2.344 37.469 1 78.88 23 GLU B C 1
ATOM 4400 O O . GLU B 1 23 ? 19.875 2.467 36.281 1 78.88 23 GLU B O 1
ATOM 4405 N N . ARG B 1 24 ? 20.438 1.222 38.062 1 76.69 24 ARG B N 1
ATOM 4406 C CA . ARG B 1 24 ? 20.281 -0.019 37.312 1 76.69 24 ARG B CA 1
ATOM 4407 C C . ARG B 1 24 ? 18.828 -0.266 36.938 1 76.69 24 ARG B C 1
ATOM 4409 O O . ARG B 1 24 ? 18.516 -0.699 35.844 1 76.69 24 ARG B O 1
ATOM 4416 N N . LEU B 1 25 ? 18 0.027 37.938 1 79.25 25 LEU B N 1
ATOM 4417 C CA . LEU B 1 25 ? 16.562 -0.144 37.719 1 79.25 25 LEU B CA 1
ATOM 4418 C C . LEU B 1 25 ? 16.062 0.84 36.656 1 79.25 25 LEU B C 1
ATOM 4420 O O . LEU B 1 25 ? 15.242 0.481 35.812 1 79.25 25 LEU B O 1
ATOM 4424 N N . LEU B 1 26 ? 16.484 1.992 36.781 1 77.56 26 LEU B N 1
ATOM 4425 C CA . LEU B 1 26 ? 16.078 3.004 35.812 1 77.56 26 LEU B CA 1
ATOM 4426 C C . LEU B 1 26 ? 16.578 2.65 34.406 1 77.56 26 LEU B C 1
ATOM 4428 O O . LEU B 1 26 ? 15.875 2.885 33.406 1 77.56 26 LEU B O 1
ATOM 4432 N N . CYS B 1 27 ? 17.703 2.174 34.406 1 77.25 27 CYS B N 1
ATOM 4433 C CA . CYS B 1 27 ? 18.25 1.731 33.125 1 77.25 27 CYS B CA 1
ATOM 4434 C C . CYS B 1 27 ? 17.438 0.58 32.531 1 77.25 27 CYS B C 1
ATOM 4436 O O . CYS B 1 27 ? 17.156 0.55 31.344 1 77.25 27 CYS B O 1
ATOM 4438 N N . LEU B 1 28 ? 17.094 -0.293 33.406 1 78.44 28 LEU B N 1
ATOM 4439 C CA . LEU B 1 28 ? 16.281 -1.432 33 1 78.44 28 LEU B CA 1
ATOM 4440 C C . LEU B 1 28 ? 14.914 -0.974 32.5 1 78.44 28 LEU B C 1
ATOM 4442 O O . LEU B 1 28 ? 14.414 -1.469 31.5 1 78.44 28 LEU B O 1
ATOM 4446 N N . LEU B 1 29 ? 14.391 -0.083 33.188 1 78.62 29 LEU B N 1
ATOM 4447 C CA . LEU B 1 29 ? 13.07 0.431 32.812 1 78.62 29 LEU B CA 1
ATOM 4448 C C . LEU B 1 29 ? 13.133 1.162 31.469 1 78.62 29 LEU B C 1
ATOM 4450 O O . LEU B 1 29 ? 12.211 1.058 30.656 1 78.62 29 LEU B O 1
ATOM 4454 N N . ARG B 1 30 ? 14.141 1.802 31.328 1 77.5 30 ARG B N 1
ATOM 4455 C CA . ARG B 1 30 ? 14.305 2.525 30.078 1 77.5 30 ARG B CA 1
ATOM 4456 C C . ARG B 1 30 ? 14.477 1.56 28.906 1 77.5 30 ARG B C 1
ATOM 4458 O O . ARG B 1 30 ? 13.984 1.818 27.797 1 77.5 30 ARG B O 1
ATOM 4465 N N . ARG B 1 31 ? 15.086 0.559 29.234 1 77.62 31 ARG B N 1
ATOM 4466 C CA . ARG B 1 31 ? 15.336 -0.438 28.203 1 77.62 31 ARG B CA 1
ATOM 4467 C C . ARG B 1 31 ? 14.07 -1.235 27.891 1 77.62 31 ARG B C 1
ATOM 4469 O O . ARG B 1 31 ? 13.875 -1.689 26.766 1 77.62 31 ARG B O 1
ATOM 4476 N N . MET B 1 32 ? 13.281 -1.311 28.953 1 82 32 MET B N 1
ATOM 4477 C CA . MET B 1 32 ? 12.094 -2.148 28.797 1 82 32 MET B CA 1
ATOM 4478 C C . MET B 1 32 ? 10.844 -1.294 28.578 1 82 32 MET B C 1
ATOM 4480 O O . MET B 1 32 ? 9.727 -1.788 28.688 1 82 32 MET B O 1
ATOM 4484 N N . LYS B 1 33 ? 11.07 -0.084 28.438 1 84.75 33 LYS B N 1
ATOM 4485 C CA . LYS B 1 33 ? 9.953 0.845 28.344 1 84.75 33 LYS B CA 1
ATOM 4486 C C . LYS B 1 33 ? 8.969 0.402 27.266 1 84.75 33 LYS B C 1
ATOM 4488 O O . LYS B 1 33 ? 7.762 0.342 27.5 1 84.75 33 LYS B O 1
ATOM 4493 N N . ASN B 1 34 ? 9.438 0.035 26.109 1 87.56 34 ASN B N 1
ATOM 4494 C CA . ASN B 1 34 ? 8.555 -0.377 25.031 1 87.56 34 ASN B CA 1
ATOM 4495 C C . ASN B 1 34 ? 7.82 -1.673 25.359 1 87.56 34 ASN B C 1
ATOM 4497 O O . ASN B 1 34 ? 6.629 -1.808 25.078 1 87.56 34 ASN B O 1
ATOM 4501 N N . GLY B 1 35 ? 8.594 -2.531 25.984 1 89.25 35 GLY B N 1
ATOM 4502 C CA . GLY B 1 35 ? 7.961 -3.771 26.406 1 89.25 35 GLY B CA 1
ATOM 4503 C C . GLY B 1 35 ? 6.906 -3.574 27.469 1 89.25 35 GLY B C 1
ATOM 4504 O O . GLY B 1 35 ? 5.855 -4.223 27.453 1 89.25 35 GLY B O 1
ATOM 4505 N N . LEU B 1 36 ? 7.164 -2.711 28.328 1 91.56 36 LEU B N 1
ATOM 4506 C CA . LEU B 1 36 ? 6.219 -2.426 29.406 1 91.56 36 LEU B CA 1
ATOM 4507 C C . LEU B 1 36 ? 4.949 -1.778 28.859 1 91.56 36 LEU B C 1
ATOM 4509 O O . LEU B 1 36 ? 3.842 -2.135 29.266 1 91.56 36 LEU B O 1
ATOM 4513 N N . VAL B 1 37 ? 5.105 -0.876 27.969 1 94 37 VAL B N 1
ATOM 4514 C CA . VAL B 1 37 ? 3.945 -0.217 27.375 1 94 37 VAL B CA 1
ATOM 4515 C C . VAL B 1 37 ? 3.107 -1.234 26.609 1 94 37 VAL B C 1
ATOM 4517 O O . VAL B 1 37 ? 1.877 -1.231 26.703 1 94 37 VAL B O 1
ATOM 4520 N N . LEU B 1 38 ? 3.785 -2.088 25.922 1 94.81 38 LEU B N 1
ATOM 4521 C CA . LEU B 1 38 ? 3.119 -3.086 25.094 1 94.81 38 LEU B CA 1
ATOM 4522 C C . LEU B 1 38 ? 2.283 -4.035 25.953 1 94.81 38 LEU B C 1
ATOM 4524 O O . LEU B 1 38 ? 1.169 -4.398 25.562 1 94.81 38 LEU B O 1
ATOM 4528 N N . VAL B 1 39 ? 2.773 -4.398 27.094 1 94.62 39 VAL B N 1
ATOM 4529 C CA . VAL B 1 39 ? 2.115 -5.414 27.906 1 94.62 39 VAL B CA 1
ATOM 4530 C C . VAL B 1 39 ? 1.16 -4.75 28.891 1 94.62 39 VAL B C 1
ATOM 4532 O O . VAL B 1 39 ? 0.056 -5.246 29.125 1 94.62 39 VAL B O 1
ATOM 4535 N N . LEU B 1 40 ? 1.521 -3.643 29.406 1 95.12 40 LEU B N 1
ATOM 4536 C CA . LEU B 1 40 ? 0.754 -3.02 30.469 1 95.12 40 LEU B CA 1
ATOM 4537 C C . LEU B 1 40 ? -0.476 -2.309 29.922 1 95.12 40 LEU B C 1
ATO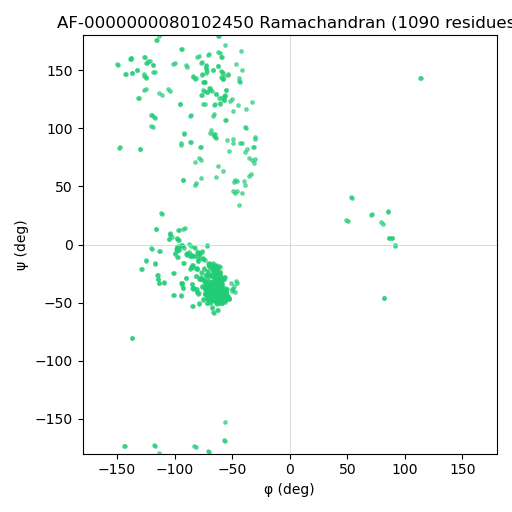M 4539 O O . LEU B 1 40 ? -1.501 -2.213 30.594 1 95.12 40 LEU B O 1
ATOM 4543 N N . THR B 1 41 ? -0.44 -1.805 28.703 1 96.19 41 THR B N 1
ATOM 4544 C CA . THR B 1 41 ? -1.56 -1.044 28.172 1 96.19 41 THR B CA 1
ATOM 4545 C C . THR B 1 41 ? -2.803 -1.92 28.047 1 96.19 41 THR B C 1
ATOM 4547 O O . THR B 1 41 ? -3.869 -1.565 28.562 1 96.19 41 THR B O 1
ATOM 4550 N N . PRO B 1 42 ? -2.727 -3.078 27.438 1 96.25 42 PRO B N 1
ATOM 4551 C CA . PRO B 1 42 ? -3.916 -3.93 27.375 1 96.25 42 PRO B CA 1
ATOM 4552 C C . PRO B 1 42 ? -4.367 -4.402 28.766 1 96.25 42 PRO B C 1
ATOM 4554 O O . PRO B 1 42 ? -5.562 -4.582 29 1 96.25 42 PRO B O 1
ATOM 4557 N N . LEU B 1 43 ? -3.459 -4.555 29.656 1 96.31 43 LEU B N 1
ATOM 4558 C CA . LEU B 1 43 ? -3.809 -5.008 31 1 96.31 43 LEU B CA 1
ATOM 4559 C C . LEU B 1 43 ? -4.5 -3.898 31.781 1 96.31 43 LEU B C 1
ATOM 4561 O O . LEU B 1 43 ? -5.449 -4.156 32.531 1 96.31 43 LEU B O 1
ATOM 4565 N N . LEU B 1 44 ? -3.975 -2.734 31.641 1 95.62 44 LEU B N 1
ATOM 4566 C CA . LEU B 1 44 ? -4.527 -1.594 32.375 1 95.62 44 LEU B CA 1
ATOM 4567 C C . LEU B 1 44 ? -5.969 -1.331 31.938 1 95.62 44 LEU B C 1
ATOM 4569 O O . LEU B 1 44 ? -6.824 -1.036 32.781 1 95.62 44 LEU B O 1
ATOM 4573 N N . PHE B 1 45 ? -6.297 -1.483 30.656 1 95.81 45 PHE B N 1
ATOM 4574 C CA . PHE B 1 45 ? -7.633 -1.175 30.156 1 95.81 45 PHE B CA 1
ATOM 4575 C C . PHE B 1 45 ? -8.477 -2.439 30.047 1 95.81 45 PHE B C 1
ATOM 4577 O O . PHE B 1 45 ? -9.602 -2.4 29.547 1 95.81 45 PHE B O 1
ATOM 4584 N N . GLY B 1 46 ? -7.969 -3.561 30.5 1 95.69 46 GLY B N 1
ATOM 4585 C CA . GLY B 1 46 ? -8.648 -4.844 30.391 1 95.69 46 GLY B CA 1
ATOM 4586 C C . GLY B 1 46 ? -9.984 -4.875 31.109 1 95.69 46 GLY B C 1
ATOM 4587 O O . GLY B 1 46 ? -10.883 -5.621 30.719 1 95.69 46 GLY B O 1
ATOM 4588 N N . GLN B 1 47 ? -10.188 -4.051 32.062 1 94.25 47 GLN B N 1
ATOM 4589 C CA . GLN B 1 47 ? -11.43 -4.008 32.844 1 94.25 47 GLN B CA 1
ATOM 4590 C C . GLN B 1 47 ? -12.602 -3.6 31.953 1 94.25 47 GLN B C 1
ATOM 4592 O O . GLN B 1 47 ? -13.742 -4 32.188 1 94.25 47 GLN B O 1
ATOM 4597 N N . MET B 1 48 ? -12.383 -2.91 30.875 1 94.69 48 MET B N 1
ATOM 4598 C CA . MET B 1 48 ? -13.422 -2.422 29.969 1 94.69 48 MET B CA 1
ATOM 4599 C C . MET B 1 48 ? -14.062 -3.576 29.219 1 94.69 48 MET B C 1
ATOM 4601 O O . MET B 1 48 ? -15.211 -3.467 28.766 1 94.69 48 MET B O 1
ATOM 4605 N N . LEU B 1 49 ? -13.328 -4.66 29.047 1 93.88 49 LEU B N 1
ATOM 4606 C CA . LEU B 1 49 ? -13.836 -5.816 28.328 1 93.88 49 LEU B CA 1
ATOM 4607 C C . LEU B 1 49 ? -14.953 -6.496 29.109 1 93.88 49 LEU B C 1
ATOM 4609 O O . LEU B 1 49 ? -15.773 -7.211 28.516 1 93.88 49 LEU B O 1
ATOM 4613 N N . TRP B 1 50 ? -15.047 -6.207 30.406 1 92.38 50 TRP B N 1
ATOM 4614 C CA . TRP B 1 50 ? -16.031 -6.867 31.266 1 92.38 50 TRP B CA 1
ATOM 4615 C C . TRP B 1 50 ? -17.266 -6 31.438 1 92.38 50 TRP B C 1
ATOM 4617 O O . TRP B 1 50 ? -18.297 -6.461 31.953 1 92.38 50 TRP B O 1
ATOM 4627 N N . TRP B 1 51 ? -17.094 -4.82 31 1 91.19 51 TRP B N 1
ATOM 4628 C CA . TRP B 1 51 ? -18.25 -3.938 31.062 1 91.19 51 TRP B CA 1
ATOM 4629 C C . TRP B 1 51 ? -19.25 -4.273 29.969 1 91.19 51 TRP B C 1
ATOM 4631 O O . TRP B 1 51 ? -18.891 -4.809 28.922 1 91.19 51 TRP B O 1
ATOM 4641 N N . GLU B 1 52 ? -20.5 -4.125 30.234 1 87.5 52 GLU B N 1
ATOM 4642 C CA . GLU B 1 52 ? -21.562 -4.508 29.312 1 87.5 52 GLU B CA 1
ATO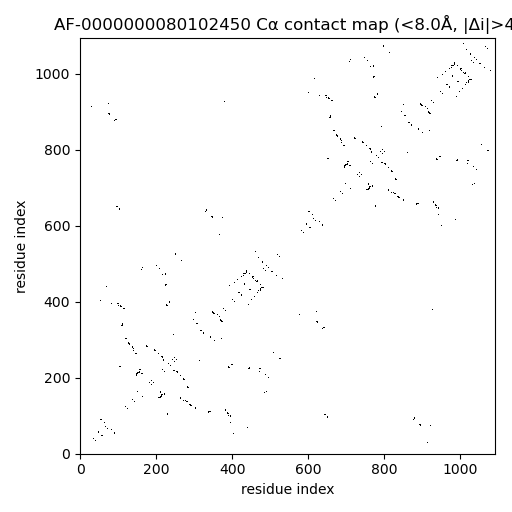M 4643 C C . GLU B 1 52 ? -21.672 -3.51 28.156 1 87.5 52 GLU B C 1
ATOM 4645 O O . GLU B 1 52 ? -21.625 -2.297 28.375 1 87.5 52 GLU B O 1
ATOM 4650 N N . GLY B 1 53 ? -21.734 -4.094 26.938 1 89.94 53 GLY B N 1
ATOM 4651 C CA . GLY B 1 53 ? -21.953 -3.258 25.766 1 89.94 53 GLY B CA 1
ATOM 4652 C C . GLY B 1 53 ? -20.766 -3.236 24.828 1 89.94 53 GLY B C 1
ATOM 4653 O O . GLY B 1 53 ? -19.609 -3.309 25.266 1 89.94 53 GLY B O 1
ATOM 4654 N N . PRO B 1 54 ? -21.047 -3.201 23.594 1 93.19 54 PRO B N 1
ATOM 4655 C CA . PRO B 1 54 ? -19.969 -3.15 22.594 1 93.19 54 PRO B CA 1
ATOM 4656 C C . PRO B 1 54 ? -19.188 -1.839 22.641 1 93.19 54 PRO B C 1
ATOM 4658 O O . PRO B 1 54 ? -18.047 -1.778 22.156 1 93.19 54 PRO B O 1
ATOM 4661 N N . GLU B 1 55 ? -19.812 -0.793 23.234 1 94.88 55 GLU B N 1
ATOM 4662 C CA . GLU B 1 55 ? -19.156 0.507 23.312 1 94.88 55 GLU B CA 1
ATOM 4663 C C . GLU B 1 55 ? -17.875 0.428 24.141 1 94.88 55 GLU B C 1
ATOM 4665 O O . GLU B 1 55 ? -16.844 1.002 23.766 1 94.88 55 GLU B O 1
ATOM 4670 N N . TRP B 1 56 ? -17.922 -0.313 25.234 1 95.31 56 TRP B N 1
ATOM 4671 C CA . TRP B 1 56 ? -16.766 -0.412 26.109 1 95.31 56 TRP B CA 1
ATOM 4672 C C . TRP B 1 56 ? -15.68 -1.284 25.484 1 95.31 56 TRP B C 1
ATOM 4674 O O . TRP B 1 56 ? -14.484 -1.05 25.703 1 95.31 56 TRP B O 1
ATOM 4684 N N . ARG B 1 57 ? -16.062 -2.297 24.781 1 96.62 57 ARG B N 1
ATOM 4685 C CA . ARG B 1 57 ? -15.086 -3.107 24.062 1 96.62 57 ARG B CA 1
ATOM 4686 C C . ARG B 1 57 ? -14.367 -2.281 23 1 96.62 57 ARG B C 1
ATOM 4688 O O . ARG B 1 57 ? -13.156 -2.434 22.797 1 96.62 57 ARG B O 1
ATOM 4695 N N . CYS B 1 58 ? -15.156 -1.479 22.344 1 96.31 58 CYS B N 1
ATOM 4696 C CA . CYS B 1 58 ? -14.547 -0.583 21.375 1 96.31 58 CYS B CA 1
ATOM 4697 C C . CYS B 1 58 ? -13.617 0.412 22.062 1 96.31 58 CYS B C 1
ATOM 4699 O O . CYS B 1 58 ? -12.523 0.69 21.562 1 96.31 58 CYS B O 1
ATOM 4701 N N . ALA B 1 59 ? -14.055 0.959 23.203 1 95.31 59 ALA B N 1
ATOM 4702 C CA . ALA B 1 59 ? -13.211 1.883 23.953 1 95.31 59 ALA B CA 1
ATOM 4703 C C . ALA B 1 59 ? -11.891 1.23 24.344 1 95.31 59 ALA B C 1
ATOM 4705 O O . ALA B 1 59 ? -10.836 1.872 24.297 1 95.31 59 ALA B O 1
ATOM 4706 N N . TYR B 1 60 ? -11.984 -0.014 24.766 1 96.75 60 TYR B N 1
ATOM 4707 C CA . TYR B 1 60 ? -10.789 -0.791 25.078 1 96.75 60 TYR B CA 1
ATOM 4708 C C . TYR B 1 60 ? -9.805 -0.784 23.922 1 96.75 60 TYR B C 1
ATOM 4710 O O . TYR B 1 60 ? -8.625 -0.5 24.109 1 96.75 60 TYR B O 1
ATOM 4718 N N . CYS B 1 61 ? -10.273 -1.031 22.688 1 97.25 61 CYS B N 1
ATOM 4719 C CA . CYS B 1 61 ? -9.438 -1.08 21.484 1 97.25 61 CYS B CA 1
ATOM 4720 C C . CYS B 1 61 ? -8.875 0.296 21.156 1 97.25 61 CYS B C 1
ATOM 4722 O O . CYS B 1 61 ? -7.684 0.427 20.859 1 97.25 61 CYS B O 1
ATOM 4724 N N . VAL B 1 62 ? -9.68 1.274 21.25 1 94.75 62 VAL B N 1
ATOM 4725 C CA . VAL B 1 62 ? -9.289 2.637 20.891 1 94.75 62 VAL B CA 1
ATOM 4726 C C . VAL B 1 62 ? -8.18 3.113 21.828 1 94.75 62 VAL B C 1
ATOM 4728 O O . VAL B 1 62 ? -7.211 3.73 21.391 1 94.75 62 VAL B O 1
ATOM 4731 N N . CYS B 1 63 ? -8.305 2.824 23.078 1 94.81 63 CYS B N 1
ATOM 4732 C CA . CYS B 1 63 ? -7.293 3.217 24.062 1 94.81 63 CYS B CA 1
ATOM 4733 C C . CYS B 1 63 ? -5.957 2.551 23.766 1 94.81 63 CYS B C 1
ATOM 4735 O O . CYS B 1 63 ? -4.91 3.205 23.797 1 94.81 63 CYS B O 1
ATOM 4737 N N . ILE B 1 64 ? -5.996 1.321 23.453 1 96.88 64 ILE B N 1
ATOM 4738 C CA . ILE B 1 64 ? -4.777 0.586 23.141 1 96.88 64 ILE B CA 1
ATOM 4739 C C . ILE B 1 64 ? -4.102 1.207 21.922 1 96.88 64 ILE B C 1
ATOM 4741 O O . ILE B 1 64 ? -2.906 1.509 21.953 1 96.88 64 ILE B O 1
ATOM 4745 N N . ILE B 1 65 ? -4.898 1.4 20.875 1 96.31 65 ILE B N 1
ATOM 4746 C CA . ILE B 1 65 ? -4.367 1.915 19.609 1 96.31 65 ILE B CA 1
ATOM 4747 C C . ILE B 1 65 ? -3.816 3.324 19.828 1 96.31 65 ILE B C 1
ATOM 4749 O O . ILE B 1 65 ? -2.732 3.654 19.328 1 96.31 65 ILE B O 1
ATOM 4753 N N . ALA B 1 66 ? -4.512 4.133 20.578 1 92.38 66 ALA B N 1
ATOM 4754 C CA . ALA B 1 66 ? -4.082 5.5 20.859 1 92.38 66 ALA B CA 1
ATOM 4755 C C . ALA B 1 66 ? -2.756 5.52 21.609 1 92.38 66 ALA B C 1
ATOM 4757 O O . ALA B 1 66 ? -1.836 6.254 21.25 1 92.38 66 ALA B O 1
ATOM 4758 N N . ILE B 1 67 ? -2.596 4.715 22.594 1 93.88 67 ILE B N 1
ATOM 4759 C CA . ILE B 1 67 ? -1.384 4.68 23.391 1 93.88 67 ILE B CA 1
ATOM 4760 C C . ILE B 1 67 ? -0.218 4.156 22.562 1 93.88 67 ILE B C 1
ATOM 4762 O O . ILE B 1 67 ? 0.894 4.688 22.641 1 93.88 67 ILE B O 1
ATOM 4766 N N . TYR B 1 68 ? -0.482 3.139 21.797 1 95.88 68 TYR B N 1
ATOM 4767 C CA . TYR B 1 68 ? 0.567 2.592 20.938 1 95.88 68 TYR B CA 1
ATOM 4768 C C . TYR B 1 68 ? 1.012 3.615 19.906 1 95.88 68 TYR B C 1
ATOM 4770 O O . TYR B 1 68 ? 2.201 3.713 19.578 1 95.88 68 TYR B O 1
ATOM 4778 N N . TRP B 1 69 ? 0.13 4.395 19.312 1 92.75 69 TRP B N 1
ATOM 4779 C CA . TRP B 1 69 ? 0.473 5.465 18.391 1 92.75 69 TRP B CA 1
ATOM 4780 C C . TRP B 1 69 ? 1.295 6.547 19.078 1 92.75 69 TRP B C 1
ATOM 4782 O O . TRP B 1 69 ? 2.316 6.992 18.562 1 92.75 69 TRP B O 1
ATOM 4792 N N . MET B 1 70 ? 0.913 6.926 20.219 1 88.94 70 MET B N 1
ATOM 4793 C CA . MET B 1 70 ? 1.561 8.016 20.953 1 88.94 70 MET B CA 1
ATOM 4794 C C . MET B 1 70 ? 2.959 7.605 21.406 1 88.94 70 MET B C 1
ATOM 4796 O O . MET B 1 70 ? 3.895 8.406 21.344 1 88.94 70 MET B O 1
ATOM 4800 N N . SER B 1 71 ? 3.057 6.332 21.844 1 89.75 71 SER B N 1
ATOM 4801 C CA . SER B 1 71 ? 4.336 5.852 22.359 1 89.75 71 SER B CA 1
ATOM 4802 C C . SER B 1 71 ? 5.238 5.367 21.219 1 89.75 71 SER B C 1
ATOM 4804 O O . SER B 1 71 ? 6.434 5.152 21.422 1 89.75 71 SER B O 1
ATOM 4806 N N . GLU B 1 72 ? 4.664 5.105 20.078 1 90.81 72 GLU B N 1
ATOM 4807 C CA . GLU B 1 72 ? 5.395 4.59 18.922 1 90.81 72 GLU B CA 1
ATOM 4808 C C . GLU B 1 72 ? 6.176 3.33 19.281 1 90.81 72 GLU B C 1
ATOM 4810 O O . GLU B 1 72 ? 7.355 3.207 18.938 1 90.81 72 GLU B O 1
ATOM 4815 N N . VAL B 1 73 ? 5.57 2.496 20.062 1 92.12 73 VAL B N 1
ATOM 4816 C CA . VAL B 1 73 ? 6.176 1.214 20.406 1 92.12 73 VAL B CA 1
ATOM 4817 C C . VAL B 1 73 ? 6.344 0.368 19.141 1 92.12 73 VAL B C 1
ATOM 4819 O O . VAL B 1 73 ? 7.164 -0.551 19.109 1 92.12 73 VAL B O 1
ATOM 4822 N N . MET B 1 74 ? 5.59 0.666 18.172 1 93.94 74 MET B N 1
ATOM 4823 C CA . MET B 1 74 ? 5.68 0.102 16.844 1 93.94 74 MET B CA 1
ATOM 4824 C C . MET B 1 74 ? 5.5 1.185 15.781 1 93.94 74 MET B C 1
ATOM 4826 O O . MET B 1 74 ? 5 2.27 16.078 1 93.94 74 MET B O 1
ATOM 4830 N N . PRO B 1 75 ? 5.984 0.867 14.531 1 94.19 75 PRO B N 1
ATOM 4831 C CA . PRO B 1 75 ? 5.762 1.864 13.484 1 94.19 75 PRO B CA 1
ATOM 4832 C C . PRO B 1 75 ? 4.293 2.266 13.352 1 94.19 75 PRO B C 1
ATOM 4834 O O . PRO B 1 75 ? 3.404 1.427 13.516 1 94.19 75 PRO B O 1
ATOM 4837 N N . LEU B 1 76 ? 4.066 3.492 13.016 1 94 76 LEU B N 1
ATOM 4838 C CA . LEU B 1 76 ? 2.729 4.074 12.977 1 94 76 LEU B CA 1
ATOM 4839 C C . LEU B 1 76 ? 1.813 3.258 12.07 1 94 76 LEU B C 1
ATOM 4841 O O . LEU B 1 76 ? 0.666 2.98 12.422 1 94 76 LEU B O 1
ATOM 4845 N N . ALA B 1 77 ? 2.336 2.863 10.93 1 95.75 77 ALA B N 1
ATOM 4846 C CA . ALA B 1 77 ? 1.54 2.104 9.969 1 95.75 77 ALA B CA 1
ATOM 4847 C C . ALA B 1 77 ? 1.146 0.743 10.539 1 95.75 77 ALA B C 1
ATOM 4849 O O . ALA B 1 77 ? 0.062 0.233 10.25 1 95.75 77 ALA B O 1
ATOM 4850 N N . VAL B 1 78 ? 1.988 0.121 11.312 1 97.19 78 VAL B N 1
ATOM 4851 C CA . VAL B 1 78 ? 1.73 -1.187 11.906 1 97.19 78 VAL B CA 1
ATOM 4852 C C . VAL B 1 78 ? 0.639 -1.065 12.961 1 97.19 78 VAL B C 1
ATOM 4854 O O . VAL B 1 78 ? -0.289 -1.877 13.008 1 97.19 78 VAL B O 1
ATOM 4857 N N . THR B 1 79 ? 0.765 -0.02 13.805 1 97.31 79 THR B N 1
ATOM 4858 C CA . THR B 1 79 ? -0.281 0.231 14.789 1 97.31 79 THR B CA 1
ATOM 4859 C C . THR B 1 79 ? -1.624 0.463 14.102 1 97.31 79 THR B C 1
ATOM 4861 O O . THR B 1 79 ? -2.666 0.035 14.609 1 97.31 79 THR B O 1
ATOM 4864 N N . ALA B 1 80 ? -1.545 1.095 12.969 1 97.25 80 ALA B N 1
ATOM 4865 C CA . ALA B 1 80 ? -2.762 1.416 12.227 1 97.25 80 ALA B CA 1
ATOM 4866 C C . ALA B 1 80 ? -3.482 0.147 11.781 1 97.25 80 ALA B C 1
ATOM 4868 O O . ALA B 1 80 ? -4.691 0.167 11.531 1 97.25 80 ALA B O 1
ATOM 4869 N N . MET B 1 81 ? -2.828 -0.965 11.727 1 98 81 MET B N 1
ATOM 4870 C CA . MET B 1 81 ? -3.439 -2.205 11.258 1 98 81 MET B CA 1
ATOM 4871 C C . MET B 1 81 ? -3.99 -3.018 12.422 1 98 81 MET B C 1
ATOM 4873 O O . MET B 1 81 ? -4.629 -4.051 12.219 1 98 81 MET B O 1
ATOM 4877 N N . LEU B 1 82 ? -3.857 -2.557 13.609 1 98 82 LEU B N 1
ATOM 4878 C CA . LEU B 1 82 ? -4.246 -3.314 14.789 1 98 82 LEU B CA 1
ATOM 4879 C C . LEU B 1 82 ? -5.754 -3.543 14.82 1 98 82 LEU B C 1
ATOM 4881 O O . LEU B 1 82 ? -6.219 -4.559 15.344 1 98 82 LEU B O 1
ATOM 4885 N N . PRO B 1 83 ? -6.547 -2.611 14.32 1 97.5 83 PRO B N 1
ATOM 4886 C CA . PRO B 1 83 ? -7.996 -2.836 14.344 1 97.5 83 PRO B CA 1
ATOM 4887 C C . PRO B 1 83 ? -8.406 -4.125 13.641 1 97.5 83 PRO B C 1
ATOM 4889 O O . PRO B 1 83 ? -9.391 -4.758 14.023 1 97.5 83 PRO B O 1
ATOM 4892 N N . VAL B 1 84 ? -7.676 -4.594 12.672 1 97.56 84 VAL B N 1
ATOM 4893 C CA . VAL B 1 84 ? -8.039 -5.785 11.914 1 97.56 84 VAL B CA 1
ATOM 4894 C C . VAL B 1 84 ? -7.988 -7.012 12.82 1 97.56 84 VAL B C 1
ATOM 4896 O O . VAL B 1 84 ? -8.672 -8.008 12.562 1 97.56 84 VAL B O 1
ATOM 4899 N N . VAL B 1 85 ? -7.219 -6.895 13.898 1 97.62 85 VAL B N 1
ATOM 4900 C CA . VAL B 1 85 ? -7.098 -8 14.836 1 97.62 85 VAL B CA 1
ATOM 4901 C C . VAL B 1 85 ? -7.984 -7.746 16.047 1 97.62 85 VAL B C 1
ATOM 4903 O O . VAL B 1 85 ? -8.75 -8.625 16.469 1 97.62 85 VAL B O 1
ATOM 4906 N N . LEU B 1 86 ? -7.984 -6.527 16.562 1 97.69 86 LEU B N 1
ATOM 4907 C CA . LEU B 1 86 ? -8.609 -6.219 17.844 1 97.69 86 LEU B CA 1
ATOM 4908 C C . LEU B 1 86 ? -10.125 -6.184 17.719 1 97.69 86 LEU B C 1
ATOM 4910 O O . LEU B 1 86 ? -10.836 -6.777 18.531 1 97.69 86 LEU B O 1
ATOM 4914 N N . PHE B 1 87 ? -10.688 -5.516 16.719 1 97.38 87 PHE B N 1
ATOM 4915 C CA . PHE B 1 87 ? -12.125 -5.309 16.609 1 97.38 87 PHE B CA 1
ATOM 4916 C C . PHE B 1 87 ? -12.859 -6.637 16.5 1 97.38 87 PHE B C 1
ATOM 4918 O O . PHE B 1 87 ? -13.836 -6.883 17.219 1 97.38 87 PHE B O 1
ATOM 4925 N N . PRO B 1 88 ? -12.383 -7.539 15.586 1 96 88 PRO B N 1
ATOM 4926 C CA . PRO B 1 88 ? -13.094 -8.82 15.492 1 96 88 PRO B CA 1
ATOM 4927 C C . PRO B 1 88 ? -12.969 -9.656 16.766 1 96 88 PRO B C 1
ATOM 4929 O O . PRO B 1 88 ? -13.93 -10.312 17.172 1 96 88 PRO B O 1
ATOM 4932 N N . LEU B 1 89 ? -11.836 -9.625 17.422 1 94.94 89 LEU B N 1
ATOM 4933 C CA . LEU B 1 89 ? -11.602 -10.453 18.609 1 94.94 89 LEU B CA 1
ATOM 4934 C C . LEU B 1 89 ? -12.516 -10.039 19.75 1 94.94 89 LEU B C 1
ATOM 4936 O O . LEU B 1 89 ? -12.969 -10.883 20.531 1 94.94 89 LEU B O 1
ATOM 4940 N N . VAL B 1 90 ? -12.781 -8.734 19.828 1 94.88 90 VAL B N 1
ATOM 4941 C CA . VAL B 1 90 ? -13.578 -8.258 20.953 1 94.88 90 VAL B CA 1
ATOM 4942 C C . VAL B 1 90 ? -15.047 -8.141 20.531 1 94.88 90 VAL B C 1
ATOM 4944 O O . VAL B 1 90 ? -15.906 -7.801 21.359 1 94.88 90 VAL B O 1
ATOM 4947 N N . GLY B 1 91 ? -15.359 -8.375 19.281 1 93.31 91 GLY B N 1
ATOM 4948 C CA . GLY B 1 91 ? -16.734 -8.438 18.797 1 93.31 91 GLY B CA 1
ATOM 4949 C C . GLY B 1 91 ? -17.297 -7.078 18.438 1 93.31 91 GLY B C 1
ATOM 4950 O O . GLY B 1 91 ? -18.5 -6.844 18.562 1 93.31 91 GLY B O 1
ATOM 4951 N N . VAL B 1 92 ? -16.484 -6.141 18.031 1 94.75 92 VAL B N 1
ATOM 4952 C CA . VAL B 1 92 ? -16.938 -4.816 17.625 1 94.75 92 VAL B CA 1
ATOM 4953 C C . VAL B 1 92 ? -17.359 -4.855 16.156 1 94.75 92 VAL B C 1
ATOM 4955 O O . VAL B 1 92 ? -18.453 -4.41 15.805 1 94.75 92 VAL B O 1
ATOM 4958 N N . LEU B 1 93 ? -16.531 -5.32 15.328 1 95.19 93 LEU B N 1
ATOM 4959 C CA . LEU B 1 93 ? -16.75 -5.543 13.898 1 95.19 93 LEU B CA 1
ATOM 4960 C C . LEU B 1 93 ? -16.172 -6.883 13.469 1 95.19 93 LEU B C 1
ATOM 4962 O O . LEU B 1 93 ? -15.195 -7.359 14.047 1 95.19 93 LEU B O 1
ATOM 4966 N N . ASP B 1 94 ? -16.828 -7.492 12.484 1 94.19 94 ASP B N 1
ATOM 4967 C CA . ASP B 1 94 ? -16.25 -8.727 11.953 1 94.19 94 ASP B CA 1
ATOM 4968 C C . ASP B 1 94 ? -14.984 -8.445 11.156 1 94.19 94 ASP B C 1
ATOM 4970 O O . ASP B 1 94 ? -14.719 -7.301 10.789 1 94.19 94 ASP B O 1
ATOM 4974 N N . ALA B 1 95 ? -14.18 -9.469 10.906 1 94.5 95 ALA B N 1
ATOM 4975 C CA . ALA B 1 95 ? -12.859 -9.336 10.289 1 94.5 95 ALA B CA 1
ATOM 4976 C C . ALA B 1 95 ? -12.961 -8.727 8.891 1 94.5 95 ALA B C 1
ATOM 4978 O O . ALA B 1 95 ? -12.242 -7.773 8.57 1 94.5 95 ALA B O 1
ATOM 4979 N N . ASN B 1 96 ? -13.812 -9.219 8.102 1 94.12 96 ASN B N 1
ATOM 4980 C CA . ASN B 1 96 ? -13.93 -8.758 6.727 1 94.12 96 ASN B CA 1
ATOM 4981 C C . ASN B 1 96 ? -14.461 -7.324 6.66 1 94.12 96 ASN B C 1
ATOM 4983 O O . ASN B 1 96 ? -13.977 -6.516 5.863 1 94.12 96 ASN B O 1
ATOM 4987 N N . THR B 1 97 ? -15.477 -7.012 7.457 1 94.38 97 THR B N 1
ATOM 4988 C CA . THR B 1 97 ? -16.016 -5.66 7.5 1 94.38 97 THR B CA 1
ATOM 4989 C C . THR B 1 97 ? -14.961 -4.66 7.945 1 94.38 97 THR B C 1
ATOM 4991 O O . THR B 1 97 ? -14.867 -3.561 7.395 1 94.38 97 THR B O 1
ATOM 4994 N N . THR B 1 98 ? -14.164 -5.062 8.969 1 96.81 98 THR B N 1
ATOM 4995 C CA . THR B 1 98 ? -13.086 -4.195 9.43 1 96.81 98 THR B CA 1
ATOM 4996 C C . THR B 1 98 ? -12.07 -3.941 8.312 1 96.81 98 THR B C 1
ATOM 4998 O O . THR B 1 98 ? -11.656 -2.803 8.094 1 96.81 98 THR B O 1
ATOM 5001 N N . ALA B 1 99 ? -11.727 -4.98 7.617 1 97.19 99 ALA B N 1
ATOM 5002 C CA . ALA B 1 99 ? -10.727 -4.891 6.555 1 97.19 99 ALA B CA 1
ATOM 5003 C C . ALA B 1 99 ? -11.203 -3.971 5.434 1 97.19 99 ALA B C 1
ATOM 5005 O O . ALA B 1 99 ? -10.422 -3.18 4.898 1 97.19 99 ALA B O 1
ATOM 5006 N N . LYS B 1 100 ? -12.43 -3.996 5.086 1 95.75 100 LYS B N 1
ATOM 5007 C CA . LYS B 1 100 ? -12.984 -3.217 3.982 1 95.75 100 LYS B CA 1
ATOM 5008 C C . LYS B 1 100 ? -12.961 -1.724 4.297 1 95.75 100 LYS B C 1
ATOM 5010 O O . LYS B 1 100 ? -13.008 -0.892 3.389 1 95.75 100 LYS B O 1
ATOM 5015 N N . GLU B 1 101 ? -12.859 -1.399 5.562 1 95.62 101 GLU B N 1
ATOM 5016 C CA . GLU B 1 101 ? -12.82 0.007 5.953 1 95.62 101 GLU B CA 1
ATOM 5017 C C . GLU B 1 101 ? -11.469 0.632 5.652 1 95.62 101 GLU B C 1
ATOM 5019 O O . GLU B 1 101 ? -11.32 1.855 5.68 1 95.62 101 GLU B O 1
ATOM 5024 N N . TYR B 1 102 ? -10.477 -0.184 5.344 1 97.12 102 TYR B N 1
ATOM 5025 C CA . TYR B 1 102 ? -9.109 0.309 5.184 1 97.12 102 TYR B CA 1
ATOM 5026 C C . TYR B 1 102 ? -8.922 0.957 3.814 1 97.12 102 TYR B C 1
ATOM 5028 O O . TYR B 1 102 ? -7.91 1.617 3.568 1 97.12 102 TYR B O 1
ATOM 5036 N N . MET B 1 103 ? -9.852 0.723 2.924 1 96.69 103 MET B N 1
ATOM 5037 C CA . MET B 1 103 ? -9.805 1.36 1.611 1 96.69 103 MET B CA 1
ATOM 5038 C C . MET B 1 103 ? -11.148 1.979 1.255 1 96.69 103 MET B C 1
ATOM 5040 O O . MET B 1 103 ? -12.188 1.331 1.388 1 96.69 103 MET B O 1
ATOM 5044 N N . ASN B 1 104 ? -11.203 3.189 0.928 1 95.81 104 ASN B N 1
ATOM 5045 C CA . ASN B 1 104 ? -12.391 3.879 0.432 1 95.81 104 ASN B CA 1
ATOM 5046 C C . ASN B 1 104 ? -12.031 4.906 -0.638 1 95.81 104 ASN B C 1
ATOM 5048 O O . ASN B 1 104 ? -10.906 4.922 -1.14 1 95.81 104 ASN B O 1
ATOM 5052 N N . ASP B 1 105 ? -12.961 5.66 -1.047 1 95.75 105 ASP B N 1
ATOM 5053 C CA . ASP B 1 105 ? -12.773 6.625 -2.127 1 95.75 105 ASP B CA 1
ATOM 5054 C C . ASP B 1 105 ? -11.711 7.66 -1.766 1 95.75 105 ASP B C 1
ATOM 5056 O O . ASP B 1 105 ? -10.945 8.094 -2.627 1 95.75 105 ASP B O 1
ATOM 5060 N N . THR B 1 106 ? -11.617 8.039 -0.531 1 95 106 THR B N 1
ATOM 5061 C CA . THR B 1 106 ? -10.648 9.031 -0.065 1 95 106 THR B CA 1
ATOM 5062 C C . THR B 1 106 ? -9.227 8.484 -0.171 1 95 106 THR B C 1
ATOM 5064 O O . THR B 1 106 ? -8.289 9.234 -0.458 1 95 106 THR B O 1
ATOM 5067 N N . ASN B 1 107 ? -9.062 7.203 0.071 1 96.44 107 ASN B N 1
ATOM 5068 C CA . ASN B 1 107 ? -7.754 6.586 -0.127 1 96.44 107 ASN B CA 1
ATOM 5069 C C . ASN B 1 107 ? -7.258 6.773 -1.558 1 96.44 107 ASN B C 1
ATOM 5071 O O . ASN B 1 107 ? -6.078 7.055 -1.778 1 96.44 107 ASN B O 1
ATOM 5075 N N . PHE B 1 108 ? -8.141 6.652 -2.461 1 97.5 108 PHE B N 1
ATOM 5076 C CA . PHE B 1 108 ? -7.73 6.762 -3.855 1 97.5 108 PHE B CA 1
ATOM 5077 C C . PHE B 1 108 ? -7.504 8.219 -4.246 1 97.5 108 PHE B C 1
ATOM 5079 O O . PHE B 1 108 ? -6.715 8.508 -5.145 1 97.5 108 PHE B O 1
ATOM 5086 N N . LEU B 1 109 ? -8.227 9.141 -3.607 1 96.12 109 LEU B N 1
ATOM 5087 C CA . LEU B 1 109 ? -7.871 10.547 -3.754 1 96.12 109 LEU B CA 1
ATOM 5088 C C . LEU B 1 109 ? -6.43 10.789 -3.314 1 96.12 109 LEU B C 1
ATOM 5090 O O . LEU B 1 109 ? -5.68 11.492 -3.996 1 96.12 109 LEU B O 1
ATOM 5094 N N . PHE B 1 110 ? -6.086 10.188 -2.195 1 94.94 110 PHE B N 1
ATOM 5095 C CA . PHE B 1 110 ? -4.719 10.289 -1.696 1 94.94 110 PHE B CA 1
ATOM 5096 C C . PHE B 1 110 ? -3.736 9.664 -2.682 1 94.94 110 PHE B C 1
ATOM 5098 O O . PHE B 1 110 ? -2.719 10.273 -3.018 1 94.94 110 PHE B O 1
ATOM 5105 N N . ILE B 1 111 ? -4.02 8.453 -3.133 1 97.06 111 ILE B N 1
ATOM 5106 C CA . ILE B 1 111 ? -3.123 7.727 -4.027 1 97.06 111 ILE B CA 1
ATOM 5107 C C . ILE B 1 111 ? -2.93 8.516 -5.316 1 97.06 111 ILE B C 1
ATOM 5109 O O . ILE B 1 111 ? -1.797 8.727 -5.762 1 97.06 111 ILE B O 1
ATOM 5113 N N . GLY B 1 112 ? -3.988 8.953 -5.887 1 97.06 112 GLY B N 1
ATOM 5114 C CA . GLY B 1 112 ? -3.887 9.75 -7.102 1 97.06 112 GLY B CA 1
ATOM 5115 C C . GLY B 1 112 ? -3.174 11.07 -6.895 1 97.06 112 GLY B C 1
ATOM 5116 O O . GLY B 1 112 ? -2.297 11.438 -7.68 1 97.06 112 GLY B O 1
ATOM 5117 N N . GLY B 1 113 ? -3.584 11.773 -5.859 1 94.5 113 GLY B N 1
ATOM 5118 C CA . GLY B 1 113 ? -2.965 13.055 -5.562 1 94.5 113 GLY B CA 1
ATOM 5119 C C . GLY B 1 113 ? -1.476 12.953 -5.297 1 94.5 113 GLY B C 1
ATOM 5120 O O . GLY B 1 113 ? -0.693 13.766 -5.793 1 94.5 113 GLY B O 1
ATOM 5121 N N . LEU B 1 114 ? -1.122 11.984 -4.559 1 93.62 114 LEU B N 1
ATOM 5122 C CA . LEU B 1 114 ? 0.288 11.836 -4.211 1 93.62 114 LEU B CA 1
ATOM 5123 C C . LEU B 1 114 ? 1.091 11.328 -5.402 1 93.62 114 LEU B C 1
ATOM 5125 O O . LEU B 1 114 ? 2.293 11.578 -5.5 1 93.62 114 LEU B O 1
ATOM 5129 N N . THR B 1 115 ? 0.445 10.516 -6.246 1 96.19 115 THR B N 1
ATOM 5130 C CA . THR B 1 115 ? 1.118 10.148 -7.484 1 96.19 115 THR B CA 1
ATOM 5131 C C . THR B 1 115 ? 1.473 11.383 -8.297 1 96.19 115 THR B C 1
ATOM 5133 O O . THR B 1 115 ? 2.572 11.484 -8.852 1 96.19 115 THR B O 1
ATOM 5136 N N . MET B 1 116 ? 0.561 12.312 -8.391 1 95.56 116 MET B N 1
ATOM 5137 C CA . MET B 1 116 ? 0.815 13.578 -9.07 1 95.56 116 MET B CA 1
ATOM 5138 C C . MET B 1 116 ? 1.971 14.328 -8.414 1 95.56 116 MET B C 1
ATOM 5140 O O . MET B 1 116 ? 2.852 14.844 -9.102 1 95.56 116 MET B O 1
ATOM 5144 N N . ALA B 1 117 ? 1.958 14.336 -7.082 1 93.5 117 ALA B N 1
ATOM 5145 C CA . ALA B 1 117 ? 3.025 15 -6.332 1 93.5 117 ALA B CA 1
ATOM 5146 C C . ALA B 1 117 ? 4.371 14.328 -6.598 1 93.5 117 ALA B C 1
ATOM 5148 O O . ALA B 1 117 ? 5.387 15.016 -6.77 1 93.5 117 ALA B O 1
ATOM 5149 N N . ALA B 1 118 ? 4.355 13.039 -6.629 1 93.56 118 ALA B N 1
ATOM 5150 C CA . ALA B 1 118 ? 5.582 12.281 -6.883 1 93.56 118 ALA B CA 1
ATOM 5151 C C . ALA B 1 118 ? 6.117 12.562 -8.281 1 93.56 118 ALA B C 1
ATOM 5153 O O . ALA B 1 118 ? 7.332 12.586 -8.5 1 93.56 118 ALA B O 1
ATOM 5154 N N . ALA B 1 119 ? 5.211 12.711 -9.219 1 95.81 119 ALA B N 1
ATOM 5155 C CA . ALA B 1 119 ? 5.625 13.023 -10.586 1 95.81 119 ALA B CA 1
ATOM 5156 C C . ALA B 1 119 ? 6.293 14.398 -10.656 1 95.81 119 ALA B C 1
ATOM 5158 O O . ALA B 1 119 ? 7.285 14.578 -11.367 1 95.81 119 ALA B O 1
ATOM 5159 N N . VAL B 1 120 ? 5.785 15.328 -9.945 1 93.94 120 VAL B N 1
ATOM 5160 C CA . VAL B 1 120 ? 6.348 16.672 -9.891 1 93.94 120 VAL B CA 1
ATOM 5161 C C . VAL B 1 120 ? 7.758 16.625 -9.312 1 93.94 120 VAL B C 1
ATOM 5163 O O . VAL B 1 120 ? 8.664 17.297 -9.812 1 93.94 120 VAL B O 1
ATOM 5166 N N . GLU B 1 121 ? 7.93 15.852 -8.32 1 92.19 121 GLU B N 1
ATOM 5167 C CA . GLU B 1 121 ? 9.234 15.695 -7.688 1 92.19 121 GLU B CA 1
ATOM 5168 C C . GLU B 1 121 ? 10.219 14.977 -8.609 1 92.19 121 GLU B C 1
ATOM 5170 O O . GLU B 1 121 ? 11.383 15.367 -8.711 1 92.19 121 GLU B O 1
ATOM 5175 N N . LYS B 1 122 ? 9.742 13.93 -9.227 1 92.81 122 LYS B N 1
ATOM 5176 C CA . LYS B 1 122 ? 10.586 13.094 -10.078 1 92.81 122 LYS B CA 1
ATOM 5177 C C . LYS B 1 122 ? 11.211 13.914 -11.203 1 92.81 122 LYS B C 1
ATOM 5179 O O . LYS B 1 122 ? 12.367 13.695 -11.57 1 92.81 122 LYS B O 1
ATOM 5184 N N . CYS B 1 123 ? 10.477 14.852 -11.766 1 93.31 123 CYS B N 1
ATOM 5185 C CA . CYS B 1 123 ? 11 15.633 -12.891 1 93.31 123 CYS B CA 1
ATOM 5186 C C . CYS B 1 123 ? 11.578 16.953 -12.406 1 93.31 123 CYS B C 1
ATOM 5188 O O . CYS B 1 123 ? 11.992 17.781 -13.219 1 93.31 123 CYS B O 1
ATOM 5190 N N . ASP B 1 124 ? 11.539 17.328 -11.117 1 90.75 124 ASP B N 1
ATOM 5191 C CA . ASP B 1 124 ? 12.141 18.5 -10.477 1 90.75 124 ASP B CA 1
ATOM 5192 C C . ASP B 1 124 ? 11.414 19.781 -10.875 1 90.75 124 ASP B C 1
ATOM 5194 O O . ASP B 1 124 ? 12.016 20.844 -10.914 1 90.75 124 ASP B O 1
ATOM 5198 N N . LEU B 1 125 ? 10.203 19.625 -11.211 1 91.31 125 LEU B N 1
ATOM 5199 C CA . LEU B 1 125 ? 9.398 20.797 -11.547 1 91.31 125 LEU B CA 1
ATOM 5200 C C . LEU B 1 125 ? 9.242 21.703 -10.336 1 91.31 125 LEU B C 1
ATOM 5202 O O . LEU B 1 125 ? 9.188 22.922 -10.477 1 91.31 125 LEU B O 1
ATOM 5206 N N . HIS B 1 126 ? 9.203 21.234 -9.164 1 90.12 126 HIS B N 1
ATOM 5207 C CA . HIS B 1 126 ? 9.023 22 -7.93 1 90.12 126 HIS B CA 1
ATOM 5208 C C . HIS B 1 126 ? 10.203 22.938 -7.684 1 90.12 126 HIS B C 1
ATOM 5210 O O . HIS B 1 126 ? 10.023 24.047 -7.188 1 90.12 126 HIS B O 1
ATOM 5216 N N . GLU B 1 127 ? 11.367 22.484 -8.008 1 90.12 127 GLU B N 1
ATOM 5217 C CA . GLU B 1 127 ? 12.547 23.328 -7.848 1 90.12 127 GLU B CA 1
ATOM 5218 C C . GLU B 1 127 ? 12.484 24.547 -8.758 1 90.12 127 GLU B C 1
ATOM 5220 O O . GLU B 1 127 ? 12.82 25.656 -8.344 1 90.12 127 GLU B O 1
ATOM 5225 N N . ARG B 1 128 ? 12.086 24.297 -9.953 1 91.25 128 ARG B N 1
ATOM 5226 C CA . ARG B 1 128 ? 11.953 25.375 -10.914 1 91.25 128 ARG B CA 1
ATOM 5227 C C . ARG B 1 128 ? 10.914 26.406 -10.453 1 91.25 128 ARG B C 1
ATOM 5229 O O . ARG B 1 128 ? 11.141 27.609 -10.539 1 91.25 128 ARG B O 1
ATOM 5236 N N . VAL B 1 129 ? 9.844 25.922 -9.984 1 89.75 129 VAL B N 1
ATOM 5237 C CA . VAL B 1 129 ? 8.781 26.797 -9.5 1 89.75 129 VAL B CA 1
ATOM 5238 C C . VAL B 1 129 ? 9.281 27.578 -8.289 1 89.75 129 VAL B C 1
ATOM 5240 O O . VAL B 1 129 ? 9.055 28.781 -8.188 1 89.75 129 VAL B O 1
ATOM 5243 N N . ALA B 1 130 ? 9.945 26.938 -7.41 1 90.81 130 ALA B N 1
ATOM 5244 C CA . ALA B 1 130 ? 10.461 27.578 -6.199 1 90.81 130 ALA B CA 1
ATOM 5245 C C . ALA B 1 130 ? 11.414 28.719 -6.539 1 90.81 130 ALA B C 1
ATOM 5247 O O . ALA B 1 130 ? 11.25 29.828 -6.043 1 90.81 130 ALA B O 1
ATOM 5248 N N . LEU B 1 131 ? 12.359 28.484 -7.41 1 90.94 131 LEU B N 1
ATOM 5249 C CA . LEU B 1 131 ? 13.359 29.484 -7.754 1 90.94 131 LEU B CA 1
ATOM 5250 C C . LEU B 1 131 ? 12.75 30.625 -8.57 1 90.94 131 LEU B C 1
ATOM 5252 O O . LEU B 1 131 ? 13.172 31.766 -8.453 1 90.94 131 LEU B O 1
ATOM 5256 N N . SER B 1 132 ? 11.781 30.266 -9.367 1 90.56 132 SER B N 1
ATOM 5257 C CA . SER B 1 132 ? 11.109 31.281 -10.164 1 90.56 132 SER B CA 1
ATOM 5258 C C . SER B 1 132 ? 10.406 32.312 -9.281 1 90.56 132 SER B C 1
ATOM 5260 O O . SER B 1 132 ? 10.359 33.5 -9.609 1 90.56 132 SER B O 1
ATOM 5262 N N . VAL B 1 133 ? 9.875 31.859 -8.188 1 88.25 133 VAL B N 1
ATOM 5263 C CA . VAL B 1 133 ? 9.172 32.75 -7.273 1 88.25 133 VAL B CA 1
ATOM 5264 C C . VAL B 1 133 ? 10.18 33.5 -6.395 1 88.25 133 VAL B C 1
ATOM 5266 O O . VAL B 1 133 ? 10.031 34.688 -6.152 1 88.25 133 VAL B O 1
ATOM 5269 N N . LEU B 1 134 ? 11.156 32.844 -5.969 1 89.44 134 LEU B N 1
ATOM 5270 C CA . LEU B 1 134 ? 12.133 33.406 -5.047 1 89.44 134 LEU B CA 1
ATOM 5271 C C . LEU B 1 134 ? 12.922 34.531 -5.719 1 89.44 134 LEU B C 1
ATOM 5273 O O . LEU B 1 134 ? 13.32 35.5 -5.062 1 89.44 134 LEU B O 1
ATOM 5277 N N . ARG B 1 135 ? 13.102 34.375 -6.965 1 89.25 135 ARG B N 1
ATOM 5278 C CA . ARG B 1 135 ? 13.891 35.406 -7.652 1 89.25 135 ARG B CA 1
ATOM 5279 C C . ARG B 1 135 ? 13.125 36.719 -7.738 1 89.25 135 ARG B C 1
ATOM 5281 O O . ARG B 1 135 ? 13.727 37.781 -7.961 1 89.25 135 ARG B O 1
ATOM 5288 N N . LEU B 1 136 ? 11.828 36.656 -7.562 1 88 136 LEU B N 1
ATOM 5289 C CA . LEU B 1 136 ? 10.984 37.812 -7.672 1 88 136 LEU B CA 1
ATOM 5290 C C . LEU B 1 136 ? 10.914 38.562 -6.344 1 88 136 LEU B C 1
ATOM 5292 O O . LEU B 1 136 ? 10.391 39.688 -6.273 1 88 136 LEU B O 1
ATOM 5296 N N . VAL B 1 137 ? 11.477 37.906 -5.418 1 84.69 137 VAL B N 1
ATOM 5297 C CA . VAL B 1 137 ? 11.344 38.469 -4.086 1 84.69 137 VAL B CA 1
ATOM 5298 C C . VAL B 1 137 ? 12.422 39.531 -3.873 1 84.69 137 VAL B C 1
ATOM 5300 O O . VAL B 1 137 ? 13.508 39.469 -4.453 1 84.69 137 VAL B O 1
ATOM 5303 N N . GLY B 1 138 ? 12.234 40.594 -3.211 1 79.44 138 GLY B N 1
ATOM 5304 C CA . GLY B 1 138 ? 13.141 41.688 -2.947 1 79.44 138 GLY B CA 1
ATOM 5305 C C . GLY B 1 138 ? 14.375 41.281 -2.166 1 79.44 138 GLY B C 1
ATOM 5306 O O . GLY B 1 138 ? 14.516 40.125 -1.797 1 79.44 138 GLY B O 1
ATOM 5307 N N . SER B 1 139 ? 15.258 42.281 -1.903 1 83.44 139 SER B N 1
ATOM 5308 C CA . SER B 1 139 ? 16.578 42 -1.341 1 83.44 139 SER B CA 1
ATOM 5309 C C . SER B 1 139 ? 16.594 42.219 0.166 1 83.44 139 SER B C 1
ATOM 5311 O O . SER B 1 139 ? 17.594 41.938 0.832 1 83.44 139 SER B O 1
ATOM 5313 N N . GLU B 1 140 ? 15.477 42.688 0.684 1 88.44 140 GLU B N 1
ATOM 5314 C CA . GLU B 1 140 ? 15.414 42.844 2.133 1 88.44 140 GLU B CA 1
ATOM 5315 C C . GLU B 1 140 ? 15.094 41.531 2.828 1 88.44 140 GLU B C 1
ATOM 5317 O O . GLU B 1 140 ? 14.281 40.75 2.338 1 88.44 140 GLU B O 1
ATOM 5322 N N . PRO B 1 141 ? 15.711 41.344 3.965 1 89.19 141 PRO B N 1
ATOM 5323 C CA . PRO B 1 141 ? 15.516 40.062 4.668 1 89.19 141 PRO B CA 1
ATOM 5324 C C . PRO B 1 141 ? 14.047 39.75 4.945 1 89.19 141 PRO B C 1
ATOM 5326 O O . PRO B 1 141 ? 13.633 38.594 4.879 1 89.19 141 PRO B O 1
ATOM 5329 N N . LYS B 1 142 ? 13.266 40.75 5.305 1 93.25 142 LYS B N 1
ATOM 5330 C CA . LYS B 1 142 ? 11.852 40.5 5.59 1 93.25 142 LYS B CA 1
ATOM 5331 C C . LYS B 1 142 ? 11.117 40 4.355 1 93.25 142 LYS B C 1
ATOM 5333 O O . LYS B 1 142 ? 10.273 39.125 4.453 1 93.25 142 LYS B O 1
ATOM 5338 N N . TRP B 1 143 ? 11.414 40.5 3.199 1 93 143 TRP B N 1
ATOM 5339 C CA . TRP B 1 143 ? 10.766 40.094 1.962 1 93 143 TRP B CA 1
ATOM 5340 C C . TRP B 1 143 ? 11.305 38.719 1.494 1 93 143 TRP B C 1
ATOM 5342 O O . TRP B 1 143 ? 10.57 37.938 0.91 1 93 143 TRP B O 1
ATOM 5352 N N . ILE B 1 144 ? 12.602 38.531 1.729 1 91.5 144 ILE B N 1
ATOM 5353 C CA . ILE B 1 144 ? 13.195 37.219 1.419 1 91.5 144 ILE B CA 1
ATOM 5354 C C . ILE B 1 144 ? 12.492 36.125 2.225 1 91.5 144 ILE B C 1
ATOM 5356 O O . ILE B 1 144 ? 12.117 35.094 1.68 1 91.5 144 ILE B O 1
ATOM 5360 N N . MET B 1 145 ? 12.328 36.438 3.502 1 95 145 MET B N 1
ATOM 5361 C CA . MET B 1 145 ? 11.633 35.469 4.363 1 95 145 MET B CA 1
ATOM 5362 C C . MET B 1 145 ? 10.219 35.219 3.859 1 95 145 MET B C 1
ATOM 5364 O O . MET B 1 145 ? 9.766 34.094 3.818 1 95 145 MET B O 1
ATOM 5368 N N . LEU B 1 146 ? 9.539 36.281 3.479 1 95.94 146 LEU B N 1
ATOM 5369 C CA . LEU B 1 146 ? 8.188 36.125 2.955 1 95.94 146 LEU B CA 1
ATOM 5370 C C . LEU B 1 146 ? 8.18 35.281 1.682 1 95.94 146 LEU B C 1
ATOM 5372 O O . LEU B 1 146 ? 7.27 34.5 1.466 1 95.94 146 LEU B O 1
ATOM 5376 N N . GLY B 1 147 ? 9.141 35.594 0.838 1 94.56 147 GLY B N 1
ATOM 5377 C CA . GLY B 1 147 ? 9.273 34.781 -0.37 1 94.56 147 GLY B CA 1
ATOM 5378 C C . GLY B 1 147 ? 9.43 33.312 -0.092 1 94.56 147 GLY B C 1
ATOM 5379 O O . GLY B 1 147 ? 8.75 32.469 -0.697 1 94.56 147 GLY B O 1
ATOM 5380 N N . PHE B 1 148 ? 10.312 33 0.812 1 95.81 148 PHE B N 1
ATOM 5381 C CA . PHE B 1 148 ? 10.539 31.609 1.188 1 95.81 148 PHE B CA 1
ATOM 5382 C C . PHE B 1 148 ? 9.273 30.984 1.778 1 95.81 148 PHE B C 1
ATOM 5384 O O . PHE B 1 148 ? 8.914 29.859 1.453 1 95.81 148 PHE B O 1
ATOM 5391 N N . MET B 1 149 ? 8.625 31.75 2.615 1 97.94 149 MET B N 1
ATOM 5392 C CA . MET B 1 149 ? 7.43 31.219 3.264 1 97.94 149 MET B CA 1
ATOM 5393 C C . MET B 1 149 ? 6.312 31 2.248 1 97.94 149 MET B C 1
ATOM 5395 O O . MET B 1 149 ? 5.641 29.969 2.277 1 97.94 149 MET B O 1
ATOM 5399 N N . THR B 1 150 ? 6.152 31.891 1.351 1 96.62 150 THR B N 1
ATOM 5400 C CA . THR B 1 150 ? 5.082 31.812 0.365 1 96.62 150 THR B CA 1
ATOM 5401 C C . THR B 1 150 ? 5.305 30.625 -0.577 1 96.62 150 THR B C 1
ATOM 5403 O O . THR B 1 150 ? 4.395 29.844 -0.813 1 96.62 150 THR B O 1
ATOM 5406 N N . VAL B 1 151 ? 6.449 30.516 -1.045 1 96.25 151 VAL B N 1
ATOM 5407 C CA . VAL B 1 151 ? 6.75 29.453 -1.991 1 96.25 151 VAL B CA 1
ATOM 5408 C C . VAL B 1 151 ? 6.664 28.094 -1.287 1 96.25 151 VAL B C 1
ATOM 5410 O O . VAL B 1 151 ? 6.129 27.141 -1.843 1 96.25 151 VAL B O 1
ATOM 5413 N N . THR B 1 152 ? 7.211 28.047 -0.112 1 97.75 152 THR B N 1
ATOM 5414 C CA . THR B 1 152 ? 7.152 26.812 0.652 1 97.75 152 THR B CA 1
ATOM 5415 C C . THR B 1 152 ? 5.703 26.406 0.91 1 97.75 152 THR B C 1
ATOM 5417 O O . THR B 1 152 ? 5.344 25.234 0.749 1 97.75 152 THR B O 1
ATOM 5420 N N . ALA B 1 153 ? 4.914 27.359 1.315 1 98 153 ALA B N 1
ATOM 5421 C CA . ALA B 1 153 ? 3.508 27.078 1.587 1 98 153 ALA B CA 1
ATOM 5422 C C . ALA B 1 153 ? 2.785 26.625 0.322 1 98 153 ALA B C 1
ATOM 5424 O O . ALA B 1 153 ? 1.984 25.688 0.36 1 98 153 ALA B O 1
ATOM 5425 N N . LEU B 1 154 ? 3.016 27.25 -0.752 1 95.56 154 LEU B N 1
ATOM 5426 C CA . LEU B 1 154 ? 2.379 26.922 -2.02 1 95.56 154 LEU B CA 1
ATOM 5427 C C . LEU B 1 154 ? 2.756 25.5 -2.453 1 95.56 154 LEU B C 1
ATOM 5429 O O . LEU B 1 154 ? 1.888 24.719 -2.832 1 95.56 154 LEU B O 1
ATOM 5433 N N . LEU B 1 155 ? 4.012 25.219 -2.391 1 95.69 155 LEU B N 1
ATOM 5434 C CA . LEU B 1 155 ? 4.477 23.891 -2.781 1 95.69 155 LEU B CA 1
ATOM 5435 C C . LEU B 1 155 ? 3.943 22.828 -1.832 1 95.69 155 LEU B C 1
ATOM 5437 O O . LEU B 1 155 ? 3.512 21.75 -2.271 1 95.69 155 LEU B O 1
ATOM 5441 N N . SER B 1 156 ? 3.963 23.141 -0.567 1 96.75 156 SER B N 1
ATOM 5442 C CA . SER B 1 156 ? 3.52 22.188 0.446 1 96.75 156 SER B CA 1
ATOM 5443 C C . SER B 1 156 ? 2.031 21.891 0.309 1 96.75 156 SER B C 1
ATOM 5445 O O . SER B 1 156 ? 1.559 20.844 0.773 1 96.75 156 SER B O 1
ATOM 5447 N N . SER B 1 157 ? 1.291 22.75 -0.305 1 96 157 SER B N 1
ATOM 5448 C CA . SER B 1 157 ? -0.136 22.547 -0.523 1 96 157 SER B CA 1
ATOM 5449 C C . SER B 1 157 ? -0.38 21.438 -1.536 1 96 157 SER B C 1
ATOM 5451 O O . SER B 1 157 ? -1.467 20.844 -1.58 1 96 157 SER B O 1
ATOM 5453 N N . PHE B 1 158 ? 0.673 21.109 -2.311 1 92.19 158 PHE B N 1
ATOM 5454 C CA . PHE B 1 158 ? 0.421 20.172 -3.395 1 92.19 158 PHE B CA 1
ATOM 5455 C C . PHE B 1 158 ? 1.423 19.031 -3.357 1 92.19 158 PHE B C 1
ATOM 5457 O O . PHE B 1 158 ? 1.2 17.984 -3.975 1 92.19 158 PHE B O 1
ATOM 5464 N N . ILE B 1 159 ? 2.479 19.344 -2.713 1 90.88 159 ILE B N 1
ATOM 5465 C CA . ILE B 1 159 ? 3.518 18.328 -2.557 1 90.88 159 ILE B CA 1
ATOM 5466 C C . ILE B 1 159 ? 3.643 17.938 -1.086 1 90.88 159 ILE B C 1
ATOM 5468 O O . ILE B 1 159 ? 2.924 18.469 -0.235 1 90.88 159 ILE B O 1
ATOM 5472 N N . SER B 1 160 ? 4.422 17.094 -0.654 1 90.06 160 SER B N 1
ATOM 5473 C CA . SER B 1 160 ? 4.582 16.719 0.749 1 90.06 160 SER B CA 1
ATOM 5474 C C . SER B 1 160 ? 5.328 17.797 1.523 1 90.06 160 SER B C 1
ATOM 5476 O O . SER B 1 160 ? 6.258 18.422 0.998 1 90.06 160 SER B O 1
ATOM 5478 N N . ASN B 1 161 ? 4.809 18 2.783 1 95.62 161 ASN B N 1
ATOM 5479 C CA . ASN B 1 161 ? 5.473 18.969 3.656 1 95.62 161 ASN B CA 1
ATOM 5480 C C . ASN B 1 161 ? 6.953 18.641 3.828 1 95.62 161 ASN B C 1
ATOM 5482 O O . ASN B 1 161 ? 7.797 19.531 3.781 1 95.62 161 ASN B O 1
ATOM 5486 N N . THR B 1 162 ? 7.188 17.438 3.912 1 93.25 162 THR B N 1
ATOM 5487 C CA . THR B 1 162 ? 8.547 16.938 4.152 1 93.25 162 THR B CA 1
ATOM 5488 C C . THR B 1 162 ? 9.43 17.203 2.934 1 93.25 162 THR B C 1
ATOM 5490 O O . THR B 1 162 ? 10.531 17.734 3.064 1 93.25 162 THR B O 1
ATOM 5493 N N . ALA B 1 163 ? 8.953 16.875 1.806 1 91.19 163 ALA B N 1
ATOM 5494 C CA . ALA B 1 163 ? 9.711 17.047 0.571 1 91.19 163 ALA B CA 1
ATOM 5495 C C . ALA B 1 163 ? 9.969 18.531 0.285 1 91.19 163 ALA B C 1
ATOM 5497 O O . ALA B 1 163 ? 11.07 18.906 -0.126 1 91.19 163 ALA B O 1
ATOM 5498 N N . THR B 1 164 ? 8.992 19.312 0.496 1 95.69 164 THR B N 1
ATOM 5499 C CA . THR B 1 164 ? 9.125 20.75 0.28 1 95.69 164 THR B CA 1
ATOM 5500 C C . THR B 1 164 ? 10.18 21.344 1.205 1 95.69 164 THR B C 1
ATOM 5502 O O . THR B 1 164 ? 11.031 22.109 0.766 1 95.69 164 THR B O 1
ATOM 5505 N N . THR B 1 165 ? 10.141 20.938 2.447 1 97.06 165 THR B N 1
ATOM 5506 C CA . THR B 1 165 ? 11.086 21.453 3.426 1 97.06 165 THR B CA 1
ATOM 5507 C C . THR B 1 165 ? 12.508 20.984 3.102 1 97.06 165 THR B C 1
ATOM 5509 O O . THR B 1 165 ? 13.453 21.781 3.176 1 97.06 165 THR B O 1
ATOM 5512 N N . ALA B 1 166 ? 12.633 19.766 2.748 1 93.88 166 ALA B N 1
ATOM 5513 C CA . ALA B 1 166 ? 13.938 19.203 2.422 1 93.88 166 ALA B CA 1
ATOM 5514 C C . ALA B 1 166 ? 14.578 19.938 1.246 1 93.88 166 ALA B C 1
ATOM 5516 O O . ALA B 1 166 ? 15.797 20.109 1.193 1 93.88 166 ALA B O 1
ATOM 5517 N N . MET B 1 167 ? 13.766 20.391 0.368 1 92.88 167 MET B N 1
ATOM 5518 C CA . MET B 1 167 ? 14.266 21.094 -0.807 1 92.88 167 MET B CA 1
ATOM 5519 C C . MET B 1 167 ? 14.578 22.547 -0.477 1 92.88 167 MET B C 1
ATOM 5521 O O . MET B 1 167 ? 15.578 23.094 -0.941 1 92.88 167 MET B O 1
ATOM 5525 N N . MET B 1 168 ? 13.812 23.172 0.306 1 95.88 168 MET B N 1
ATOM 5526 C CA . MET B 1 168 ? 13.891 24.609 0.54 1 95.88 168 MET B CA 1
ATOM 5527 C C . MET B 1 168 ? 14.984 24.938 1.554 1 95.88 168 MET B C 1
ATOM 5529 O O . MET B 1 168 ? 15.602 26 1.487 1 95.88 168 MET B O 1
ATOM 5533 N N . VAL B 1 169 ? 15.312 24 2.471 1 95.88 169 VAL B N 1
ATOM 5534 C CA . VAL B 1 169 ? 16.25 24.281 3.564 1 95.88 169 VAL B CA 1
ATOM 5535 C C . VAL B 1 169 ? 17.641 24.531 3.004 1 95.88 169 VAL B C 1
ATOM 5537 O O . VAL B 1 169 ? 18.281 25.531 3.354 1 95.88 169 VAL B O 1
ATOM 5540 N N . PRO B 1 170 ? 18.141 23.703 2.084 1 93.06 170 PRO B N 1
ATOM 5541 C CA . PRO B 1 170 ? 19.453 24 1.52 1 93.06 170 PRO B CA 1
ATOM 5542 C C . PRO B 1 170 ? 19.5 25.328 0.786 1 93.06 170 PRO B C 1
ATOM 5544 O O . PRO B 1 170 ? 20.531 26.031 0.816 1 93.06 170 PRO B O 1
ATOM 5547 N N . ILE B 1 171 ? 18.5 25.672 0.077 1 91.19 171 ILE B N 1
ATOM 5548 C CA . ILE B 1 171 ? 18.438 26.953 -0.593 1 91.19 171 ILE B CA 1
ATOM 5549 C C . ILE B 1 171 ? 18.469 28.078 0.444 1 91.19 171 ILE B C 1
ATOM 5551 O O . ILE B 1 171 ? 19.172 29.078 0.276 1 91.19 171 ILE B O 1
ATOM 5555 N N . GLY B 1 172 ? 17.672 27.906 1.474 1 91.5 172 GLY B N 1
ATOM 5556 C CA . GLY B 1 172 ? 17.672 28.859 2.561 1 91.5 172 GLY B CA 1
ATOM 5557 C C . GLY B 1 172 ? 19.031 29.031 3.215 1 91.5 172 GLY B C 1
ATOM 5558 O O . GLY B 1 172 ? 19.453 30.141 3.52 1 91.5 172 GLY B O 1
ATOM 5559 N N . GLN B 1 173 ? 19.656 27.922 3.359 1 91.44 173 GLN B N 1
ATOM 5560 C CA . GLN B 1 173 ? 20.984 27.953 3.949 1 91.44 173 GLN B CA 1
ATOM 5561 C C . GLN B 1 173 ? 21.969 28.703 3.059 1 91.44 173 GLN B C 1
ATOM 5563 O O . GLN B 1 173 ? 22.812 29.453 3.555 1 91.44 173 GLN B O 1
ATOM 5568 N N . SER B 1 174 ? 21.875 28.516 1.869 1 88.44 174 SER B N 1
ATOM 5569 C CA . SER B 1 174 ? 22.734 29.234 0.931 1 88.44 174 SER B CA 1
ATOM 5570 C C . SER B 1 174 ? 22.484 30.734 0.985 1 88.44 174 SER B C 1
ATOM 5572 O O . SER B 1 174 ? 23.422 31.531 0.896 1 88.44 174 SER B O 1
ATOM 5574 N N . VAL B 1 175 ? 21.312 31.094 1.043 1 87.75 175 VAL B N 1
ATOM 5575 C CA . VAL B 1 175 ? 20.953 32.5 1.133 1 87.75 175 VAL B CA 1
ATOM 5576 C C . VAL B 1 175 ? 21.5 33.094 2.428 1 87.75 175 VAL B C 1
ATOM 5578 O O . VAL B 1 175 ? 22.031 34.188 2.43 1 87.75 175 VAL B O 1
ATOM 5581 N N . VAL B 1 176 ? 21.375 32.344 3.486 1 87.44 176 VAL B N 1
ATOM 5582 C CA . VAL B 1 176 ? 21.875 32.781 4.785 1 87.44 176 VAL B CA 1
ATOM 5583 C C . VAL B 1 176 ? 23.391 33 4.719 1 87.44 176 VAL B C 1
ATOM 5585 O O . VAL B 1 176 ? 23.906 34 5.227 1 87.44 176 VAL B O 1
ATOM 5588 N N . GLN B 1 177 ? 24 32.062 4.086 1 85.62 177 GLN B N 1
ATOM 5589 C CA . GLN B 1 177 ? 25.453 32.156 3.953 1 85.62 177 GLN B CA 1
ATOM 5590 C C . GLN B 1 177 ? 25.844 33.406 3.137 1 85.62 177 GLN B C 1
ATOM 5592 O O . GLN B 1 177 ? 26.828 34.062 3.447 1 85.62 177 GLN B O 1
ATOM 5597 N N . GLN B 1 178 ? 25.156 33.625 2.172 1 83.5 178 GLN B N 1
ATOM 5598 C CA . GLN B 1 178 ? 25.422 34.812 1.346 1 83.5 178 GLN B CA 1
ATOM 5599 C C . GLN B 1 178 ? 25.172 36.094 2.129 1 83.5 178 GLN B C 1
ATOM 5601 O O . GLN B 1 178 ? 25.922 37.062 1.986 1 83.5 178 GLN B O 1
ATOM 5606 N N . LEU B 1 179 ? 24.156 36.156 2.893 1 81.19 179 LEU B N 1
ATOM 5607 C CA . LEU B 1 179 ? 23.828 37.344 3.699 1 81.19 179 LEU B CA 1
ATOM 5608 C C . LEU B 1 179 ? 24.891 37.594 4.77 1 81.19 179 LEU B C 1
ATOM 5610 O O . LEU B 1 179 ? 25.266 38.719 5.027 1 81.19 179 LEU B O 1
ATOM 5614 N N . ILE B 1 180 ? 25.312 36.5 5.34 1 80.44 180 ILE B N 1
ATOM 5615 C CA . ILE B 1 180 ? 26.359 36.594 6.359 1 80.44 180 ILE B CA 1
ATOM 5616 C C . ILE B 1 180 ? 27.656 37.094 5.73 1 80.44 180 ILE B C 1
ATOM 5618 O O . ILE B 1 180 ? 28.328 37.938 6.309 1 80.44 180 ILE B O 1
ATOM 5622 N N . SER B 1 181 ? 27.984 36.562 4.625 1 80.19 181 SER B N 1
ATOM 5623 C CA . SER B 1 181 ? 29.203 37 3.93 1 80.19 181 SER B CA 1
ATOM 5624 C C . SER B 1 181 ? 29.141 38.469 3.557 1 80.19 181 SER B C 1
ATOM 5626 O O . SER B 1 181 ? 30.141 39.188 3.65 1 80.19 181 SER B O 1
ATOM 5628 N N . SER B 1 182 ? 28.047 38.875 3.1 1 75.75 182 SER B N 1
ATOM 5629 C CA . SER B 1 182 ? 27.875 40.281 2.719 1 75.75 182 SER B CA 1
ATOM 5630 C C . SER B 1 182 ? 27.969 41.219 3.932 1 75.75 182 SER B C 1
ATOM 5632 O O . SER B 1 182 ? 28.406 42.344 3.816 1 75.75 182 SER B O 1
ATOM 5634 N N . PHE B 1 183 ? 27.516 40.75 4.984 1 74.44 183 PHE B N 1
ATOM 5635 C CA . PHE B 1 183 ? 27.531 41.5 6.223 1 74.44 183 PHE B CA 1
ATOM 5636 C C . PHE B 1 183 ? 28.938 41.625 6.777 1 74.44 183 PHE B C 1
ATOM 5638 O O . PHE B 1 183 ? 29.328 42.656 7.301 1 74.44 183 PHE B O 1
ATOM 5645 N N . GLN B 1 184 ? 29.578 40.531 6.789 1 72.5 184 GLN B N 1
ATOM 5646 C CA . GLN B 1 184 ? 30.938 40.531 7.312 1 72.5 184 GLN B CA 1
ATOM 5647 C C . GLN B 1 184 ? 31.844 41.438 6.5 1 72.5 184 GLN B C 1
ATOM 5649 O O . GLN B 1 184 ? 32.812 42 7.031 1 72.5 184 GLN B O 1
ATOM 5654 N N . HIS B 1 185 ? 31.531 41.562 5.297 1 64.62 185 HIS B N 1
ATOM 5655 C CA . HIS B 1 185 ? 32.375 42.406 4.449 1 64.62 185 HIS B CA 1
ATOM 5656 C C . HIS B 1 185 ? 32.062 43.875 4.648 1 64.62 185 HIS B C 1
ATOM 5658 O O . HIS B 1 185 ? 32.781 44.75 4.176 1 64.62 185 HIS B O 1
ATOM 5664 N N . HIS B 1 186 ? 30.922 44.125 5.34 1 61.19 186 HIS B N 1
ATOM 5665 C CA . HIS B 1 186 ? 30.625 45.531 5.586 1 61.19 186 HIS B CA 1
ATOM 5666 C C . HIS B 1 186 ? 31.328 46.031 6.848 1 61.19 186 HIS B C 1
ATOM 5668 O O . HIS B 1 186 ? 31.172 45.438 7.922 1 61.19 186 HIS B O 1
ATOM 5674 N N . PRO B 1 187 ? 32.281 46.875 6.781 1 54.97 187 PRO B N 1
ATOM 5675 C CA . PRO B 1 187 ? 33.156 47.375 7.844 1 54.97 187 PRO B CA 1
ATOM 5676 C C . PRO B 1 187 ? 32.375 47.812 9.078 1 54.97 187 PRO B C 1
ATOM 5678 O O . PRO B 1 187 ? 32.969 47.906 10.172 1 54.97 187 PRO B O 1
ATOM 5681 N N . THR B 1 188 ? 31.281 48.344 8.93 1 55.16 188 THR B N 1
ATOM 5682 C CA . THR B 1 188 ? 30.641 49.031 10.055 1 55.16 188 THR B CA 1
ATOM 5683 C C . THR B 1 188 ? 29.844 48.031 10.906 1 55.16 188 THR B C 1
ATOM 5685 O O . THR B 1 188 ? 29.203 48.438 11.883 1 55.16 188 THR B O 1
ATOM 5688 N N . ASN B 1 189 ? 29.844 46.812 10.508 1 59.66 189 ASN B N 1
ATOM 5689 C CA . ASN B 1 189 ? 28.859 45.969 11.195 1 59.66 189 ASN B CA 1
ATOM 5690 C C . ASN B 1 189 ? 29.5 45.25 12.391 1 59.66 189 ASN B C 1
ATOM 5692 O O . ASN B 1 189 ? 30.5 44.562 12.25 1 59.66 189 ASN B O 1
ATOM 5696 N N . GLY B 1 190 ? 29.578 45.781 13.578 1 56.66 190 GLY B N 1
ATOM 5697 C CA . GLY B 1 190 ? 30.062 45.312 14.859 1 56.66 190 GLY B CA 1
ATOM 5698 C C . GLY B 1 190 ? 29.375 44.031 15.328 1 56.66 190 GLY B C 1
ATOM 5699 O O . GLY B 1 190 ? 28.781 43.312 14.523 1 56.66 190 GLY B O 1
ATOM 5700 N N . GLU B 1 191 ? 29.562 43.625 16.625 1 57.81 191 GLU B N 1
ATOM 5701 C CA . GLU B 1 191 ? 29.031 42.469 17.344 1 57.81 191 GLU B CA 1
ATOM 5702 C C . GLU B 1 191 ? 27.516 42.375 17.156 1 57.81 191 GLU B C 1
ATOM 5704 O O . GLU B 1 191 ? 26.984 41.281 17.031 1 57.81 191 GLU B O 1
ATOM 5709 N N . ARG B 1 192 ? 26.812 43.406 17.172 1 61.34 192 ARG B N 1
ATOM 5710 C CA . ARG B 1 192 ? 25.375 43.438 16.969 1 61.34 192 ARG B CA 1
ATOM 5711 C C . ARG B 1 192 ? 25 42.906 15.594 1 61.34 192 ARG B C 1
ATOM 5713 O O . ARG B 1 192 ? 23.953 42.25 15.438 1 61.34 192 ARG B O 1
ATOM 5720 N N . GLY B 1 193 ? 25.922 43.094 14.836 1 63.88 193 GLY B N 1
ATOM 5721 C CA . GLY B 1 193 ? 25.703 42.625 13.484 1 63.88 193 GLY B CA 1
ATOM 5722 C C . GLY B 1 193 ? 25.766 41.125 13.352 1 63.88 193 GLY B C 1
ATOM 5723 O O . GLY B 1 193 ? 24.969 40.5 12.641 1 63.88 193 GLY B O 1
ATOM 5724 N N . ARG B 1 194 ? 26.734 40.562 14.141 1 74.25 194 ARG B N 1
ATOM 5725 C CA . ARG B 1 194 ? 26.891 39.125 14.094 1 74.25 194 ARG B CA 1
ATOM 5726 C C . ARG B 1 194 ? 25.703 38.406 14.727 1 74.25 194 ARG B C 1
ATOM 5728 O O . ARG B 1 194 ? 25.234 37.406 14.203 1 74.25 194 ARG B O 1
ATOM 5735 N N . GLN B 1 195 ? 25.297 38.875 15.883 1 79 195 GLN B N 1
ATOM 5736 C CA . GLN B 1 195 ? 24.125 38.312 16.547 1 79 195 GLN B CA 1
ATOM 5737 C C . GLN B 1 195 ? 22.875 38.438 15.688 1 79 195 GLN B C 1
ATOM 5739 O O . GLN B 1 195 ? 22.047 37.531 15.656 1 79 195 GLN B O 1
ATOM 5744 N N . GLY B 1 196 ? 22.797 39.562 15.039 1 81.69 196 GLY B N 1
ATOM 5745 C CA . GLY B 1 196 ? 21.688 39.781 14.133 1 81.69 196 GLY B CA 1
ATOM 5746 C C . GLY B 1 196 ? 21.656 38.812 12.969 1 81.69 196 GLY B C 1
ATOM 5747 O O . GLY B 1 196 ? 20.594 38.344 12.547 1 81.69 196 GLY B O 1
ATOM 5748 N N . CYS B 1 197 ? 22.859 38.469 12.57 1 81.69 197 CYS B N 1
ATOM 5749 C CA . CYS B 1 197 ? 22.984 37.531 11.469 1 81.69 197 CYS B CA 1
ATOM 5750 C C . CYS B 1 197 ? 22.578 36.125 11.898 1 81.69 197 CYS B C 1
ATOM 5752 O O . CYS B 1 197 ? 21.938 35.406 11.133 1 81.69 197 CYS B O 1
ATOM 5754 N N . LYS B 1 198 ? 23 35.781 13.047 1 85.5 198 LYS B N 1
ATOM 5755 C CA . LYS B 1 198 ? 22.641 34.469 13.57 1 85.5 198 LYS B CA 1
ATOM 5756 C C . LYS B 1 198 ? 21.141 34.344 13.766 1 85.5 198 LYS B C 1
ATOM 5758 O O . LYS B 1 198 ? 20.547 33.312 13.453 1 85.5 198 LYS B O 1
ATOM 5763 N N . LYS B 1 199 ? 20.562 35.375 14.32 1 91.06 199 LYS B N 1
ATOM 5764 C CA . LYS B 1 199 ? 19.125 35.406 14.523 1 91.06 199 LYS B CA 1
ATOM 5765 C C . LYS B 1 199 ? 18.375 35.344 13.188 1 91.06 199 LYS B C 1
ATOM 5767 O O . LYS B 1 199 ? 17.375 34.656 13.062 1 91.06 199 LYS B O 1
ATOM 5772 N N . MET B 1 200 ? 18.859 36.094 12.305 1 90.81 200 MET B N 1
ATOM 5773 C CA . MET B 1 200 ? 18.25 36.125 10.977 1 90.81 200 MET B CA 1
ATOM 5774 C C . MET B 1 200 ? 18.312 34.719 10.352 1 90.81 200 MET B C 1
ATOM 5776 O O . MET B 1 200 ? 17.328 34.281 9.734 1 90.81 200 MET B O 1
ATOM 5780 N N . ALA B 1 201 ? 19.438 34.031 10.492 1 90.31 201 ALA B N 1
ATOM 5781 C CA . ALA B 1 201 ? 19.609 32.688 9.961 1 90.31 201 ALA B CA 1
ATOM 5782 C C . ALA B 1 201 ? 18.609 31.719 10.594 1 90.31 201 ALA B C 1
ATOM 5784 O O . ALA B 1 201 ? 17.984 30.922 9.891 1 90.31 201 ALA B O 1
ATOM 5785 N N . THR B 1 202 ? 18.484 31.828 11.891 1 94.25 202 THR B N 1
ATOM 5786 C CA . THR B 1 202 ? 17.531 31 12.625 1 94.25 202 THR B CA 1
ATOM 5787 C C . THR B 1 202 ? 16.109 31.266 12.156 1 94.25 202 THR B C 1
ATOM 5789 O O . THR B 1 202 ? 15.344 30.328 11.906 1 94.25 202 THR B O 1
ATOM 5792 N N . GLY B 1 203 ? 15.773 32.469 12.031 1 95.38 203 GLY B N 1
ATOM 5793 C CA . GLY B 1 203 ? 14.438 32.844 11.602 1 95.38 203 GLY B CA 1
ATOM 5794 C C . GLY B 1 203 ? 14.102 32.375 10.203 1 95.38 203 GLY B C 1
ATOM 5795 O O . GLY B 1 203 ? 12.977 31.953 9.938 1 95.38 203 GLY B O 1
ATOM 5796 N N . LEU B 1 204 ? 15.023 32.438 9.328 1 94.06 204 LEU B N 1
ATOM 5797 C CA . LEU B 1 204 ? 14.789 32.062 7.941 1 94.06 204 LEU B CA 1
ATOM 5798 C C . LEU B 1 204 ? 14.531 30.562 7.82 1 94.06 204 LEU B C 1
ATOM 5800 O O . LEU B 1 204 ? 13.609 30.141 7.113 1 94.06 204 LEU B O 1
ATOM 5804 N N . VAL B 1 205 ? 15.281 29.797 8.492 1 95.44 205 VAL B N 1
ATOM 5805 C CA . VAL B 1 205 ? 15.117 28.359 8.383 1 95.44 205 VAL B CA 1
ATOM 5806 C C . VAL B 1 205 ? 13.836 27.922 9.094 1 95.44 205 VAL B C 1
ATOM 5808 O O . VAL B 1 205 ? 13.133 27.016 8.641 1 95.44 205 VAL B O 1
ATOM 5811 N N . LEU B 1 206 ? 13.539 28.578 10.203 1 97.12 206 LEU B N 1
ATOM 5812 C CA . LEU B 1 206 ? 12.289 28.281 10.914 1 97.12 206 LEU B CA 1
ATOM 5813 C C . LEU B 1 206 ? 11.086 28.625 10.047 1 97.12 206 LEU B C 1
ATOM 5815 O O . LEU B 1 206 ? 10.062 27.953 10.102 1 97.12 206 LEU B O 1
ATOM 5819 N N . SER B 1 207 ? 11.227 29.703 9.312 1 97.94 207 SER B N 1
ATOM 5820 C CA . SER B 1 207 ? 10.117 30.125 8.477 1 97.94 207 SER B CA 1
ATOM 5821 C C . SER B 1 207 ? 9.758 29.078 7.441 1 97.94 207 SER B C 1
ATOM 5823 O O . SER B 1 207 ? 8.594 28.938 7.055 1 97.94 207 SER B O 1
ATOM 5825 N N . ILE B 1 208 ? 10.688 28.266 7.051 1 97.69 208 ILE B N 1
ATOM 5826 C CA . ILE B 1 208 ? 10.477 27.25 6.031 1 97.69 208 ILE B CA 1
ATOM 5827 C C . ILE B 1 208 ? 9.609 26.125 6.594 1 97.69 208 ILE B C 1
ATOM 5829 O O . ILE B 1 208 ? 8.594 25.766 5.996 1 97.69 208 ILE B O 1
ATOM 5833 N N . CYS B 1 209 ? 9.945 25.594 7.754 1 97.62 209 CYS B N 1
ATOM 5834 C CA . CYS B 1 209 ? 9.172 24.484 8.281 1 97.62 209 CYS B CA 1
ATOM 5835 C C . CYS B 1 209 ? 7.793 24.953 8.742 1 97.62 209 CYS B C 1
ATOM 5837 O O . CYS B 1 209 ? 6.805 24.234 8.57 1 97.62 209 CYS B O 1
ATOM 5839 N N . PHE B 1 210 ? 7.688 26.172 9.32 1 98.44 210 PHE B N 1
ATOM 5840 C CA . PHE B 1 210 ? 6.387 26.688 9.719 1 98.44 210 PHE B CA 1
ATOM 5841 C C . PHE B 1 210 ? 5.496 26.906 8.5 1 98.44 210 PHE B C 1
ATOM 5843 O O . PHE B 1 210 ? 4.309 26.578 8.523 1 98.44 210 PHE B O 1
ATOM 5850 N N . ALA B 1 211 ? 6.117 27.438 7.457 1 98.56 211 ALA B N 1
ATOM 5851 C CA . ALA B 1 211 ? 5.371 27.672 6.223 1 98.56 211 ALA B CA 1
ATOM 5852 C C . ALA B 1 211 ? 4.914 26.359 5.598 1 98.56 211 ALA B C 1
ATOM 5854 O O . ALA B 1 211 ? 3.82 26.266 5.031 1 98.56 211 ALA B O 1
ATOM 5855 N N . ALA B 1 212 ? 5.73 25.359 5.664 1 98.31 212 ALA B N 1
ATOM 5856 C CA . ALA B 1 212 ? 5.367 24.047 5.129 1 98.31 212 ALA B CA 1
ATOM 5857 C C . ALA B 1 212 ? 4.172 23.469 5.875 1 98.31 212 ALA B C 1
ATOM 5859 O O . ALA B 1 212 ? 3.229 22.969 5.254 1 98.31 212 ALA B O 1
ATOM 5860 N N . ASN B 1 213 ? 4.145 23.531 7.191 1 98.12 213 ASN B N 1
ATOM 5861 C CA . ASN B 1 213 ? 3.055 23.016 8.008 1 98.12 213 ASN B CA 1
ATOM 5862 C C . ASN B 1 213 ? 1.763 23.797 7.789 1 98.12 213 ASN B C 1
ATOM 5864 O O . ASN B 1 213 ? 0.679 23.203 7.746 1 98.12 213 ASN B O 1
ATOM 5868 N N . ILE B 1 214 ? 1.914 25.094 7.688 1 98.56 214 ILE B N 1
ATOM 5869 C CA . ILE B 1 214 ? 0.751 25.938 7.438 1 98.56 214 ILE B CA 1
ATOM 5870 C C . ILE B 1 214 ? 0.226 25.688 6.027 1 98.56 214 ILE B C 1
ATOM 5872 O O . ILE B 1 214 ? -0.978 25.5 5.828 1 98.56 214 ILE B O 1
ATOM 5876 N N . GLY B 1 215 ? 1.128 25.641 5.07 1 98.12 215 GLY B N 1
ATOM 5877 C CA . GLY B 1 215 ? 0.765 25.438 3.678 1 98.12 215 GLY B CA 1
ATOM 5878 C C . GLY B 1 215 ? 0.026 24.141 3.436 1 98.12 215 GLY B C 1
ATOM 5879 O O . GLY B 1 215 ? -0.884 24.078 2.607 1 98.12 215 GLY B O 1
ATOM 5880 N N . GLY B 1 216 ? 0.38 23.125 4.129 1 97.38 216 GLY B N 1
ATOM 5881 C CA . GLY B 1 216 ? -0.233 21.828 3.979 1 97.38 216 GLY B CA 1
ATOM 5882 C C . GLY B 1 216 ? -1.719 21.828 4.285 1 97.38 216 GLY B C 1
ATOM 5883 O O . GLY B 1 216 ? -2.445 20.922 3.852 1 97.38 216 GLY B O 1
ATOM 5884 N N . THR B 1 217 ? -2.221 22.781 4.973 1 97.88 217 THR B N 1
ATOM 5885 C CA . THR B 1 217 ? -3.623 22.828 5.367 1 97.88 217 THR B CA 1
ATOM 5886 C C . THR B 1 217 ? -4.488 23.375 4.242 1 97.88 217 THR B C 1
ATOM 5888 O O . THR B 1 217 ? -5.715 23.281 4.281 1 97.88 217 THR B O 1
ATOM 5891 N N . GLY B 1 218 ? -3.879 23.906 3.197 1 97.19 218 GLY B N 1
ATOM 5892 C CA . GLY B 1 218 ? -4.59 24.672 2.186 1 97.19 218 GLY B CA 1
ATOM 5893 C C . GLY B 1 218 ? -5.422 23.797 1.261 1 97.19 218 GLY B C 1
ATOM 5894 O O . GLY B 1 218 ? -6.461 24.234 0.755 1 97.19 218 GLY B O 1
ATOM 5895 N N . THR B 1 219 ? -4.969 22.609 1.033 1 96 219 THR B N 1
ATOM 5896 C CA . THR B 1 219 ? -5.691 21.688 0.162 1 96 219 THR B CA 1
ATOM 5897 C C . THR B 1 219 ? -5.945 20.359 0.869 1 96 219 THR B C 1
ATOM 5899 O O . THR B 1 219 ? -5.305 20.047 1.876 1 96 219 THR B O 1
ATOM 5902 N N . ALA B 1 220 ? -6.902 19.625 0.322 1 94.75 220 ALA B N 1
ATOM 5903 C CA . ALA B 1 220 ? -7.262 18.359 0.941 1 94.75 220 ALA B CA 1
ATOM 5904 C C . ALA B 1 220 ? -6.09 17.375 0.91 1 94.75 220 ALA B C 1
ATOM 5906 O O . ALA B 1 220 ? -5.914 16.578 1.835 1 94.75 220 ALA B O 1
ATOM 5907 N N . THR B 1 221 ? -5.25 17.422 -0.141 1 94.19 221 THR B N 1
ATOM 5908 C CA . THR B 1 221 ? -4.16 16.469 -0.318 1 94.19 221 THR B CA 1
ATOM 5909 C C . THR B 1 221 ? -2.85 17.047 0.213 1 94.19 221 THR B C 1
ATOM 5911 O O . THR B 1 221 ? -1.79 16.438 0.059 1 94.19 221 THR B O 1
ATOM 5914 N N . GLY B 1 222 ? -2.893 18.234 0.799 1 95.5 222 GLY B N 1
ATOM 5915 C CA . GLY B 1 222 ? -1.675 18.891 1.261 1 95.5 222 GLY B CA 1
ATOM 5916 C C . GLY B 1 222 ? -1.03 18.172 2.436 1 95.5 222 GLY B C 1
ATOM 5917 O O . GLY B 1 222 ? 0.193 18.188 2.582 1 95.5 222 GLY B O 1
ATOM 5918 N N . THR B 1 223 ? -1.838 17.703 3.248 1 95.38 223 THR B N 1
ATOM 5919 C CA . THR B 1 223 ? -1.378 16.906 4.383 1 95.38 223 THR B CA 1
ATOM 5920 C C . THR B 1 223 ? -2.344 15.758 4.672 1 95.38 223 THR B C 1
ATOM 5922 O O . THR B 1 223 ? -3.553 15.891 4.465 1 95.38 223 THR B O 1
ATOM 5925 N N . PRO B 1 224 ? -1.853 14.648 5.117 1 95 224 PRO B N 1
ATOM 5926 C CA . PRO B 1 224 ? -2.705 13.477 5.344 1 95 224 PRO B CA 1
ATOM 5927 C C . PRO B 1 224 ? -3.797 13.734 6.379 1 95 224 PRO B C 1
ATOM 5929 O O . PRO B 1 224 ? -4.879 13.148 6.297 1 95 224 PRO B O 1
ATOM 5932 N N . SER B 1 225 ? -3.6 14.594 7.332 1 96.62 225 SER B N 1
ATOM 5933 C CA . SER B 1 225 ? -4.598 14.875 8.359 1 96.62 225 SER B CA 1
ATOM 5934 C C . SER B 1 225 ? -5.887 15.406 7.738 1 96.62 225 SER B C 1
ATOM 5936 O O . SER B 1 225 ? -6.984 15.109 8.219 1 96.62 225 SER B O 1
ATOM 5938 N N . ASN B 1 226 ? -5.785 16.188 6.641 1 97.44 226 ASN B N 1
ATOM 5939 C CA . ASN B 1 226 ? -6.957 16.688 5.934 1 97.44 226 ASN B CA 1
ATOM 5940 C C . ASN B 1 226 ? -7.781 15.555 5.332 1 97.44 226 ASN B C 1
ATOM 5942 O O . ASN B 1 226 ? -9.008 15.578 5.379 1 97.44 226 ASN B O 1
ATOM 5946 N N . LEU B 1 227 ? -7.105 14.609 4.836 1 95.38 227 LEU B N 1
ATOM 5947 C CA . LEU B 1 227 ? -7.77 13.469 4.199 1 95.38 227 LEU B CA 1
ATOM 5948 C C . LEU B 1 227 ? -8.43 12.57 5.242 1 95.38 227 LEU B C 1
ATOM 5950 O O . LEU B 1 227 ? -9.469 11.969 4.977 1 95.38 227 LEU B O 1
ATOM 5954 N N . VAL B 1 228 ? -7.797 12.508 6.406 1 95.56 228 VAL B N 1
ATOM 5955 C CA . VAL B 1 228 ? -8.414 11.773 7.504 1 95.56 228 VAL B CA 1
ATOM 5956 C C . VAL B 1 228 ? -9.805 12.336 7.789 1 95.56 228 VAL B C 1
ATOM 5958 O O . VAL B 1 228 ? -10.773 11.586 7.941 1 95.56 228 VAL B O 1
ATOM 5961 N N . MET B 1 229 ? -9.875 13.617 7.844 1 95.88 229 MET B N 1
ATOM 5962 C CA . MET B 1 229 ? -11.148 14.273 8.125 1 95.88 229 MET B CA 1
ATOM 5963 C C . MET B 1 229 ? -12.18 13.945 7.043 1 95.88 229 MET B C 1
ATOM 5965 O O . MET B 1 229 ? -13.312 13.586 7.352 1 95.88 229 MET B O 1
ATOM 5969 N N . LEU B 1 230 ? -11.781 14 5.82 1 93.94 230 LEU B N 1
ATOM 5970 C CA . LEU B 1 230 ? -12.688 13.727 4.711 1 93.94 230 LEU B CA 1
ATOM 5971 C C . LEU B 1 230 ? -13.156 12.273 4.746 1 93.94 230 LEU B C 1
ATOM 5973 O O . LEU B 1 230 ? -14.344 11.992 4.551 1 93.94 230 LEU B O 1
ATOM 5977 N N . GLY B 1 231 ? -12.242 11.391 4.984 1 92.31 231 GLY B N 1
ATOM 5978 C CA . GLY B 1 231 ? -12.586 9.984 5.027 1 92.31 231 GLY B CA 1
ATOM 5979 C C . GLY B 1 231 ? -13.484 9.617 6.199 1 92.31 231 GLY B C 1
ATOM 5980 O O . GLY B 1 231 ? -14.414 8.828 6.059 1 92.31 231 GLY B O 1
ATOM 5981 N N . GLN B 1 232 ? -13.141 10.148 7.309 1 93.06 232 GLN B N 1
ATOM 5982 C CA . GLN B 1 232 ? -13.922 9.836 8.5 1 93.06 232 GLN B CA 1
ATOM 5983 C C . GLN B 1 232 ? -15.305 10.484 8.438 1 93.06 232 GLN B C 1
ATOM 5985 O O . GLN B 1 232 ? -16.281 9.945 8.969 1 93.06 232 GLN B O 1
ATOM 5990 N N . LEU B 1 233 ? -15.367 11.633 7.789 1 92.56 233 LEU B N 1
ATOM 5991 C CA . LEU B 1 233 ? -16.672 12.25 7.559 1 92.56 233 LEU B CA 1
ATOM 5992 C C . LEU B 1 233 ? -17.625 11.273 6.867 1 92.56 233 LEU B C 1
ATOM 5994 O O . LEU B 1 233 ? -18.766 11.102 7.293 1 92.56 233 LEU B O 1
ATOM 5998 N N . ASN B 1 234 ? -17.109 10.625 5.934 1 88 234 ASN B N 1
ATOM 5999 C CA . ASN B 1 234 ? -17.906 9.664 5.18 1 88 234 ASN B CA 1
ATOM 6000 C C . ASN B 1 234 ? -18.234 8.438 6.02 1 88 234 ASN B C 1
ATOM 6002 O O . ASN B 1 234 ? -19.312 7.848 5.867 1 88 234 ASN B O 1
ATOM 6006 N N . ALA B 1 235 ? -17.312 8.102 6.797 1 86.44 235 ALA B N 1
ATOM 6007 C CA . ALA B 1 235 ? -17.516 6.926 7.641 1 86.44 235 ALA B CA 1
ATOM 6008 C C . ALA B 1 235 ? -18.547 7.199 8.734 1 86.44 235 ALA B C 1
ATOM 6010 O O . ALA B 1 235 ? -19.375 6.336 9.047 1 86.44 235 ALA B O 1
ATOM 6011 N N . LEU B 1 236 ? -18.562 8.391 9.258 1 89.38 236 LEU B N 1
ATOM 6012 C CA . LEU B 1 236 ? -19.422 8.773 10.359 1 89.38 236 LEU B CA 1
ATOM 6013 C C . LEU B 1 236 ? -20.797 9.188 9.852 1 89.38 236 LEU B C 1
ATOM 6015 O O . LEU B 1 236 ? -21.812 8.938 10.516 1 89.38 236 LEU B O 1
ATOM 6019 N N . PHE B 1 237 ? -20.766 9.797 8.672 1 90.25 237 PHE B N 1
ATOM 6020 C CA . PHE B 1 237 ? -21.984 10.305 8.07 1 90.25 237 PHE B CA 1
ATOM 6021 C C . PHE B 1 237 ? -22.109 9.836 6.625 1 90.25 237 PHE B C 1
ATOM 6023 O O . PHE B 1 237 ? -21.922 10.617 5.691 1 90.25 237 PHE B O 1
ATOM 6030 N N . PRO B 1 238 ? -22.578 8.672 6.395 1 82.94 238 PRO B N 1
ATOM 6031 C CA . PRO B 1 238 ? -22.609 8.094 5.051 1 82.94 238 PRO B CA 1
ATOM 6032 C C . PRO B 1 238 ? -23.531 8.859 4.105 1 82.94 238 PRO B C 1
ATOM 6034 O O . PRO B 1 238 ? -23.391 8.758 2.883 1 82.94 238 PRO B O 1
ATOM 6037 N N . LYS B 1 239 ? -24.453 9.625 4.617 1 84.44 239 LYS B N 1
ATOM 6038 C CA . LYS B 1 239 ? -25.422 10.336 3.785 1 84.44 239 LYS B CA 1
ATOM 6039 C C . LYS B 1 239 ? -24.984 11.773 3.537 1 84.44 239 LYS B C 1
ATOM 6041 O O . LYS B 1 239 ? -25.766 12.602 3.08 1 84.44 239 LYS B O 1
ATOM 6046 N N . VAL B 1 240 ? -23.781 12 3.863 1 85.38 240 VAL B N 1
ATOM 6047 C CA . VAL B 1 240 ? -23.266 13.352 3.674 1 85.38 240 VAL B CA 1
ATOM 6048 C C . VAL B 1 240 ? -23.328 13.727 2.193 1 85.38 240 VAL B C 1
ATOM 6050 O O . VAL B 1 240 ? -23.047 12.898 1.324 1 85.38 240 VAL B O 1
ATOM 6053 N N . ASP B 1 241 ? -23.922 14.797 1.83 1 69.06 241 ASP B N 1
ATOM 6054 C CA . ASP B 1 241 ? -24.234 15.25 0.477 1 69.06 241 ASP B CA 1
ATOM 6055 C C . ASP B 1 241 ? -23.016 15.922 -0.165 1 69.06 241 ASP B C 1
ATOM 6057 O O . ASP B 1 241 ? -23.125 17 -0.74 1 69.06 241 ASP B O 1
ATOM 6061 N N . GLY B 1 242 ? -21.922 15.461 -0.262 1 68.12 242 GLY B N 1
ATOM 6062 C CA . GLY B 1 242 ? -20.781 16.031 -0.965 1 68.12 242 GLY B CA 1
ATOM 6063 C C . GLY B 1 242 ? -20.531 17.484 -0.614 1 68.12 242 GLY B C 1
ATOM 6064 O O . GLY B 1 242 ? -19.984 18.234 -1.417 1 68.12 242 GLY B O 1
ATOM 6065 N N . SER B 1 243 ? -20.953 17.969 0.414 1 78.44 243 SER B N 1
ATOM 6066 C CA . SER B 1 243 ? -20.828 19.359 0.844 1 78.44 243 SER B CA 1
ATOM 6067 C C . SER B 1 243 ? -19.359 19.75 1.011 1 78.44 243 SER B C 1
ATOM 6069 O O . SER B 1 243 ? -19.016 20.938 0.957 1 78.44 243 SER B O 1
ATOM 6071 N N . LEU B 1 244 ? -18.609 18.812 1.237 1 88.44 244 LEU B N 1
ATOM 6072 C CA . LEU B 1 244 ? -17.172 19.094 1.362 1 88.44 244 LEU B CA 1
ATOM 6073 C C . LEU B 1 244 ? -16.391 18.312 0.317 1 88.44 244 LEU B C 1
ATOM 6075 O O . LEU B 1 244 ? -16.266 17.094 0.406 1 88.44 244 LEU B O 1
ATOM 6079 N N . ASN B 1 245 ? -15.992 19 -0.741 1 89.38 245 ASN B N 1
ATOM 6080 C CA . ASN B 1 245 ? -15.156 18.438 -1.801 1 89.38 245 ASN B CA 1
ATOM 6081 C C . ASN B 1 245 ? -13.82 19.172 -1.908 1 89.38 245 ASN B C 1
ATOM 6083 O O . ASN B 1 245 ? -13.492 20 -1.056 1 89.38 245 ASN B O 1
ATOM 6087 N N . TYR B 1 246 ? -13.055 18.859 -2.898 1 91.69 246 TYR B N 1
ATOM 6088 C CA . TYR B 1 246 ? -11.703 19.406 -3.027 1 91.69 246 TYR B CA 1
ATOM 6089 C C . TYR B 1 246 ? -11.742 20.922 -3.201 1 91.69 246 TYR B C 1
ATOM 6091 O O . TYR B 1 246 ? -10.992 21.641 -2.549 1 91.69 246 TYR B O 1
ATOM 6099 N N . VAL B 1 247 ? -12.602 21.422 -4.027 1 91 247 VAL B N 1
ATOM 6100 C CA . VAL B 1 247 ? -12.672 22.844 -4.336 1 91 247 VAL B CA 1
ATOM 6101 C C . VAL B 1 247 ? -13.234 23.609 -3.139 1 91 247 VAL B C 1
ATOM 6103 O O . VAL B 1 247 ? -12.734 24.688 -2.793 1 91 247 VAL B O 1
ATOM 6106 N N . THR B 1 248 ? -14.297 23.062 -2.557 1 91.75 248 THR B N 1
ATOM 6107 C CA . THR B 1 248 ? -14.867 23.719 -1.39 1 91.75 248 THR B CA 1
ATOM 6108 C C . THR B 1 248 ? -13.852 23.781 -0.252 1 91.75 248 THR B C 1
ATOM 6110 O O . THR B 1 248 ? -13.82 24.734 0.521 1 91.75 248 THR B O 1
ATOM 6113 N N . TRP B 1 249 ? -13.047 22.75 -0.134 1 94.38 249 TRP B N 1
ATOM 6114 C CA . TRP B 1 249 ? -11.969 22.781 0.85 1 94.38 249 TRP B CA 1
ATOM 6115 C C . TRP B 1 249 ? -11.008 23.922 0.574 1 94.38 249 TRP B C 1
ATOM 6117 O O . TRP B 1 249 ? -10.609 24.641 1.494 1 94.38 249 TRP B O 1
ATOM 6127 N N . ILE B 1 250 ? -10.633 24.078 -0.641 1 94.44 250 ILE B N 1
ATOM 6128 C CA . ILE B 1 250 ? -9.68 25.125 -1.017 1 94.44 250 ILE B CA 1
ATOM 6129 C C . ILE B 1 250 ? -10.266 26.5 -0.693 1 94.44 250 ILE B C 1
ATOM 6131 O O . ILE B 1 250 ? -9.586 27.344 -0.117 1 94.44 250 ILE B O 1
ATOM 6135 N N . PHE B 1 251 ? -11.469 26.688 -1 1 92.88 251 PHE B N 1
ATOM 6136 C CA . PHE B 1 251 ? -12.102 27.984 -0.774 1 92.88 251 PHE B CA 1
ATOM 6137 C C . PHE B 1 251 ? -12.211 28.281 0.717 1 92.88 251 PHE B C 1
ATOM 6139 O O . PHE B 1 251 ? -12.133 29.438 1.133 1 92.88 251 PHE B O 1
ATOM 6146 N N . PHE B 1 252 ? -12.359 27.281 1.443 1 95.44 252 PHE B N 1
ATOM 6147 C CA . PHE B 1 252 ? -12.445 27.438 2.891 1 95.44 252 PHE B CA 1
ATOM 6148 C C . PHE B 1 252 ? -11.062 27.625 3.498 1 95.44 252 PHE B C 1
ATOM 6150 O O . PHE B 1 252 ? -10.828 28.578 4.242 1 95.44 252 PHE B O 1
ATOM 6157 N N . ALA B 1 253 ? -10.133 26.719 3.143 1 97.19 253 ALA B N 1
ATOM 6158 C CA . ALA B 1 253 ? -8.891 26.578 3.902 1 97.19 253 ALA B CA 1
ATOM 6159 C C . ALA B 1 253 ? -7.801 27.5 3.346 1 97.19 253 ALA B C 1
ATOM 6161 O O . ALA B 1 253 ? -6.922 27.953 4.086 1 97.19 253 ALA B O 1
ATOM 6162 N N . TYR B 1 254 ? -7.852 27.781 2.115 1 97 254 TYR B N 1
ATOM 6163 C CA . TYR B 1 254 ? -6.742 28.5 1.492 1 97 254 TYR B CA 1
ATOM 6164 C C . TYR B 1 254 ? -6.652 29.922 2.01 1 97 254 TYR B C 1
ATOM 6166 O O . TYR B 1 254 ? -5.562 30.406 2.33 1 97 254 TYR B O 1
ATOM 6174 N N . PRO B 1 255 ? -7.793 30.688 2.061 1 97.19 255 PRO B N 1
ATOM 6175 C CA . PRO B 1 255 ? -7.715 32.031 2.646 1 97.19 255 PRO B CA 1
ATOM 6176 C C . PRO B 1 255 ? -7.203 32 4.086 1 97.19 255 PRO B C 1
ATOM 6178 O O . PRO B 1 255 ? -6.41 32.875 4.473 1 97.19 255 PRO B O 1
ATOM 6181 N N . LEU B 1 256 ? -7.691 31.078 4.832 1 98.12 256 LEU B N 1
ATOM 6182 C CA . LEU B 1 256 ? -7.211 30.938 6.203 1 98.12 256 LEU B CA 1
ATOM 6183 C C . LEU B 1 256 ? -5.715 30.641 6.227 1 98.12 256 LEU B C 1
ATOM 6185 O O . LEU B 1 256 ? -4.984 31.188 7.059 1 98.12 256 LEU B O 1
ATOM 6189 N N . MET B 1 257 ? -5.277 29.75 5.363 1 98.25 257 MET B N 1
ATOM 6190 C CA . MET B 1 257 ? -3.863 29.391 5.254 1 98.25 257 MET B CA 1
ATOM 6191 C C . MET B 1 257 ? -3.014 30.625 4.988 1 98.25 257 MET B C 1
ATOM 6193 O O . MET B 1 257 ? -1.97 30.828 5.613 1 98.25 257 MET B O 1
ATOM 6197 N N . LEU B 1 258 ? -3.482 31.5 4.105 1 97.94 258 LEU B N 1
ATOM 6198 C CA . LEU B 1 258 ? -2.768 32.719 3.783 1 97.94 258 LEU B CA 1
ATOM 6199 C C . LEU B 1 258 ? -2.732 33.656 4.984 1 97.94 258 LEU B C 1
ATOM 6201 O O . LEU B 1 258 ? -1.707 34.312 5.254 1 97.94 258 LEU B O 1
ATOM 6205 N N . LEU B 1 259 ? -3.826 33.75 5.645 1 98.31 259 LEU B N 1
ATOM 6206 C CA . LEU B 1 259 ? -3.877 34.594 6.84 1 98.31 259 LEU B CA 1
ATOM 6207 C C . LEU B 1 259 ? -2.914 34.094 7.906 1 98.31 259 LEU B C 1
ATOM 6209 O O . LEU B 1 259 ? -2.205 34.875 8.539 1 98.31 259 LEU B O 1
ATOM 6213 N N . CYS B 1 260 ? -2.941 32.781 8.094 1 98.62 260 CYS B N 1
ATOM 6214 C CA . CYS B 1 260 ? -2.029 32.156 9.055 1 98.62 260 CYS B CA 1
ATOM 6215 C C . CYS B 1 260 ? -0.578 32.438 8.672 1 98.62 260 CYS B C 1
ATOM 6217 O O . CYS B 1 260 ? 0.253 32.719 9.539 1 98.62 260 CYS B O 1
ATOM 6219 N N . LEU B 1 261 ? -0.319 32.312 7.395 1 98.44 261 LEU B N 1
ATOM 6220 C CA . LEU B 1 261 ? 1.028 32.594 6.902 1 98.44 261 LEU B CA 1
ATOM 6221 C C . LEU B 1 261 ? 1.438 34.031 7.195 1 98.44 261 LEU B C 1
ATOM 6223 O O . LEU B 1 261 ? 2.574 34.281 7.605 1 98.44 261 LEU B O 1
ATOM 6227 N N . GLY B 1 262 ? 0.565 34.938 6.938 1 98.38 262 GLY B N 1
ATOM 6228 C CA . GLY B 1 262 ? 0.833 36.344 7.203 1 98.38 262 GLY B CA 1
ATOM 6229 C C . GLY B 1 262 ? 1.144 36.625 8.664 1 98.38 262 GLY B C 1
ATOM 6230 O O . GLY B 1 262 ? 2.098 37.344 8.969 1 98.38 262 GLY B O 1
ATOM 6231 N N . VAL B 1 263 ? 0.337 36.062 9.516 1 98.38 263 VAL B N 1
ATOM 6232 C CA . VAL B 1 263 ? 0.521 36.25 10.945 1 98.38 263 VAL B CA 1
ATOM 6233 C C . VAL B 1 263 ? 1.839 35.625 11.391 1 98.38 263 VAL B C 1
ATOM 6235 O O . VAL B 1 263 ? 2.582 36.219 12.18 1 98.38 263 VAL B O 1
ATOM 6238 N N . ALA B 1 264 ? 2.105 34.406 10.938 1 98.5 264 ALA B N 1
ATOM 6239 C CA . ALA B 1 264 ? 3.365 33.75 11.266 1 98.5 264 ALA B CA 1
ATOM 6240 C C . ALA B 1 264 ? 4.559 34.562 10.766 1 98.5 264 ALA B C 1
ATOM 6242 O O . ALA B 1 264 ? 5.57 34.688 11.469 1 98.5 264 ALA B O 1
ATOM 6243 N N . TRP B 1 265 ? 4.469 35.062 9.562 1 98.25 265 TRP B N 1
ATOM 6244 C CA . TRP B 1 265 ? 5.52 35.875 8.984 1 98.25 265 TRP B CA 1
ATOM 6245 C C . TRP B 1 265 ? 5.773 37.125 9.836 1 98.25 265 TRP B C 1
ATOM 6247 O O . TRP B 1 265 ? 6.922 37.438 10.164 1 98.25 265 TRP B O 1
ATOM 6257 N N . ALA B 1 266 ? 4.695 37.844 10.211 1 98.12 266 ALA B N 1
ATOM 6258 C CA . ALA B 1 266 ? 4.828 39.031 11.023 1 98.12 266 ALA B CA 1
ATOM 6259 C C . ALA B 1 266 ? 5.508 38.719 12.352 1 98.12 266 ALA B C 1
ATOM 6261 O O . ALA B 1 266 ? 6.359 39.5 12.812 1 98.12 266 ALA B O 1
ATOM 6262 N N . THR B 1 267 ? 5.156 37.656 12.922 1 98.06 267 THR B N 1
ATOM 6263 C CA . THR B 1 267 ? 5.734 37.25 14.203 1 98.06 267 THR B CA 1
ATOM 6264 C C . THR B 1 267 ? 7.215 36.906 14.047 1 98.06 267 THR B C 1
ATOM 6266 O O . THR B 1 267 ? 8.039 37.312 14.867 1 98.06 267 THR B O 1
ATOM 6269 N N . LEU B 1 268 ? 7.562 36.156 13.031 1 97.69 268 LEU B N 1
ATOM 6270 C CA . LEU B 1 268 ? 8.953 35.781 12.812 1 97.69 268 LEU B CA 1
ATOM 6271 C C . LEU B 1 268 ? 9.812 37 12.5 1 97.69 268 LEU B C 1
ATOM 6273 O O . LEU B 1 268 ? 10.953 37.094 12.945 1 97.69 268 LEU B O 1
ATOM 6277 N N . VAL B 1 269 ? 9.258 37.969 11.711 1 96.06 269 VAL B N 1
ATOM 6278 C CA . VAL B 1 269 ? 9.969 39.188 11.406 1 96.06 269 VAL B CA 1
ATOM 6279 C C . VAL B 1 269 ? 10.234 39.969 12.695 1 96.06 269 VAL B C 1
ATOM 6281 O O . VAL B 1 269 ? 11.344 40.469 12.898 1 96.06 269 VAL B O 1
ATOM 6284 N N . TRP B 1 270 ? 9.258 40.031 13.5 1 95.44 270 TRP B N 1
ATOM 6285 C CA . TRP B 1 270 ? 9.359 40.812 14.742 1 95.44 270 TRP B CA 1
ATOM 6286 C C . TRP B 1 270 ? 10.391 40.188 15.68 1 95.44 270 TRP B C 1
ATOM 6288 O O . TRP B 1 270 ? 11.141 40.906 16.344 1 95.44 270 TRP B O 1
ATOM 6298 N N . PHE B 1 271 ? 10.594 38.938 15.695 1 94.19 271 PHE B N 1
ATOM 6299 C CA . PHE B 1 271 ? 11.453 38.25 16.672 1 94.19 271 PHE B CA 1
ATOM 6300 C C . PHE B 1 271 ? 12.859 38.094 16.109 1 94.19 271 PHE B C 1
ATOM 6302 O O . PHE B 1 271 ? 13.844 38.125 16.859 1 94.19 271 PHE B O 1
ATOM 6309 N N . PHE B 1 272 ? 12.977 37.875 14.789 1 94.12 272 PHE B N 1
ATOM 6310 C CA . PHE B 1 272 ? 14.273 37.438 14.297 1 94.12 272 PHE B CA 1
ATOM 6311 C C . PHE B 1 272 ? 14.891 38.438 13.352 1 94.12 272 PHE B C 1
ATOM 6313 O O . PHE B 1 272 ? 16.094 38.406 13.078 1 94.12 272 PHE B O 1
ATOM 6320 N N . LEU B 1 273 ? 14.133 39.375 12.828 1 91.25 273 LEU B N 1
ATOM 6321 C CA . LEU B 1 273 ? 14.688 40.25 11.805 1 91.25 273 LEU B CA 1
ATOM 6322 C C . LEU B 1 273 ? 14.742 41.719 12.289 1 91.25 273 LEU B C 1
ATOM 6324 O O . LEU B 1 273 ? 14.953 42.625 11.492 1 91.25 273 LEU B O 1
ATOM 6328 N N . ARG B 1 274 ? 14.57 41.969 13.5 1 85.56 274 ARG B N 1
ATOM 6329 C CA . ARG B 1 274 ? 14.633 43.312 14.039 1 85.56 274 ARG B CA 1
ATOM 6330 C C . ARG B 1 274 ? 16 43.938 13.797 1 85.56 274 ARG B C 1
ATOM 6332 O O . ARG B 1 274 ? 16.094 45.125 13.438 1 85.56 274 ARG B O 1
ATOM 6339 N N . ASP B 1 275 ? 17.094 43.219 13.922 1 80.62 275 ASP B N 1
ATOM 6340 C CA . ASP B 1 275 ? 18.453 43.719 13.758 1 80.62 275 ASP B CA 1
ATOM 6341 C C . ASP B 1 275 ? 19.094 43.125 12.508 1 80.62 275 ASP B C 1
ATOM 6343 O O . ASP B 1 275 ? 20.312 42.906 12.469 1 80.62 275 ASP B O 1
ATOM 6347 N N . ALA B 1 276 ? 18.219 42.781 11.57 1 80.31 276 ALA B N 1
ATOM 6348 C CA . ALA B 1 276 ? 18.766 42.188 10.359 1 80.31 276 ALA B CA 1
ATOM 6349 C C . ALA B 1 276 ? 19.484 43.219 9.5 1 80.31 276 ALA B C 1
ATOM 6351 O O . ALA B 1 276 ? 19.172 44.406 9.555 1 80.31 276 ALA B O 1
ATOM 6352 N N . PRO B 1 277 ? 20.453 42.688 8.844 1 75.31 277 PRO B N 1
ATOM 6353 C CA . PRO B 1 277 ? 21.188 43.625 7.973 1 75.31 277 PRO B CA 1
ATOM 6354 C C . PRO B 1 277 ? 20.312 44.219 6.887 1 75.31 277 PRO B C 1
ATOM 6356 O O . PRO B 1 277 ? 19.188 43.781 6.656 1 75.31 277 PRO B O 1
ATOM 6359 N N . GLU B 1 278 ? 20.891 45.281 6.309 1 74 278 GLU B N 1
ATOM 6360 C CA . GLU B 1 278 ? 20.172 46 5.273 1 74 278 GLU B CA 1
ATOM 6361 C C . GLU B 1 278 ? 20.047 45.188 3.992 1 74 278 GLU B C 1
ATOM 6363 O O . GLU B 1 278 ? 20.578 44.062 3.916 1 74 278 GLU B O 1
ATOM 6368 N N . LYS B 1 279 ? 19.453 45.75 3.023 1 76.19 279 LYS B N 1
ATOM 6369 C CA . LYS B 1 279 ? 19.219 45.125 1.724 1 76.19 279 LYS B CA 1
ATOM 6370 C C . LYS B 1 279 ? 20.531 44.656 1.09 1 76.19 279 LYS B C 1
ATOM 6372 O O . LYS B 1 279 ? 21.547 45.375 1.186 1 76.19 279 LYS B O 1
ATOM 6377 N N . ASP B 1 280 ? 20.516 43.406 0.697 1 78.06 280 ASP B N 1
ATOM 6378 C CA . ASP B 1 280 ? 21.672 42.875 -0.018 1 78.06 280 ASP B CA 1
ATOM 6379 C C . ASP B 1 280 ? 21.281 42.375 -1.403 1 78.06 280 ASP B C 1
ATOM 6381 O O . ASP B 1 280 ? 20.672 41.312 -1.531 1 78.06 280 ASP B O 1
ATOM 6385 N N . GLU B 1 281 ? 21.703 43 -2.389 1 82.75 281 GLU B N 1
ATOM 6386 C CA . GLU B 1 281 ? 21.391 42.656 -3.771 1 82.75 281 GLU B CA 1
ATOM 6387 C C . GLU B 1 281 ? 22.078 41.375 -4.199 1 82.75 281 GLU B C 1
ATOM 6389 O O . GLU B 1 281 ? 21.672 40.75 -5.176 1 82.75 281 GLU B O 1
ATOM 6394 N N . ALA B 1 282 ? 23.062 41 -3.422 1 82.62 282 ALA B N 1
ATOM 6395 C CA . ALA B 1 282 ? 23.797 39.781 -3.758 1 82.62 282 ALA B CA 1
ATOM 6396 C C . ALA B 1 282 ? 22.922 38.531 -3.631 1 82.62 282 ALA B C 1
ATOM 6398 O O . ALA B 1 282 ? 23.125 37.562 -4.352 1 82.62 282 ALA B O 1
ATOM 6399 N N . VAL B 1 283 ? 22.031 38.594 -2.754 1 84.56 283 VAL B N 1
ATOM 6400 C CA . VAL B 1 283 ? 21.125 37.469 -2.568 1 84.56 283 VAL B CA 1
ATOM 6401 C C . VAL B 1 283 ? 20.25 37.281 -3.807 1 84.56 283 VAL B C 1
ATOM 6403 O O . VAL B 1 283 ? 20.062 36.188 -4.297 1 84.56 283 VAL B O 1
ATOM 6406 N N . THR B 1 284 ? 19.75 38.375 -4.277 1 85.31 284 THR B N 1
ATOM 6407 C CA . THR B 1 284 ? 18.906 38.344 -5.461 1 85.31 284 THR B CA 1
ATOM 6408 C C . THR B 1 284 ? 19.672 37.875 -6.676 1 85.31 284 THR B C 1
ATOM 6410 O O . THR B 1 284 ? 19.156 37.094 -7.496 1 85.31 284 THR B O 1
ATOM 6413 N N . GLU B 1 285 ? 20.844 38.281 -6.711 1 88 285 GLU B N 1
ATOM 6414 C CA . GLU B 1 285 ? 21.703 37.875 -7.82 1 88 285 GLU B CA 1
ATOM 6415 C C . GLU B 1 285 ? 22 36.375 -7.746 1 88 285 GLU B C 1
ATOM 6417 O O . GLU B 1 285 ? 22.062 35.688 -8.773 1 88 285 GLU B O 1
ATOM 6422 N N . MET B 1 286 ? 22.203 35.969 -6.609 1 87.88 286 MET B N 1
ATOM 6423 C CA . MET B 1 286 ? 22.469 34.562 -6.414 1 87.88 286 MET B CA 1
ATOM 6424 C C . MET B 1 286 ? 21.281 33.688 -6.836 1 87.88 286 MET B C 1
ATOM 6426 O O . MET B 1 286 ? 21.438 32.688 -7.508 1 87.88 286 MET B O 1
ATOM 6430 N N . LEU B 1 287 ? 20.141 34.125 -6.383 1 89.12 287 LEU B N 1
ATOM 6431 C CA . LEU B 1 287 ? 18.922 33.406 -6.727 1 89.12 287 LEU B CA 1
ATOM 6432 C C . LEU B 1 287 ? 18.672 33.438 -8.227 1 89.12 287 LEU B C 1
ATOM 6434 O O . LEU B 1 287 ? 18.234 32.438 -8.82 1 89.12 287 LEU B O 1
ATOM 6438 N N . ASN B 1 288 ? 18.953 34.531 -8.805 1 90.69 288 ASN B N 1
ATOM 6439 C CA . ASN B 1 288 ? 18.812 34.656 -10.25 1 90.69 288 ASN B CA 1
ATOM 6440 C C . ASN B 1 288 ? 19.797 33.781 -11 1 90.69 288 ASN B C 1
ATOM 6442 O O . ASN B 1 288 ? 19.453 33.156 -12.016 1 90.69 288 ASN B O 1
ATOM 6446 N N . THR B 1 289 ? 20.953 33.688 -10.461 1 90.62 289 THR B N 1
ATOM 6447 C CA . THR B 1 289 ? 21.984 32.844 -11.086 1 90.62 289 THR B CA 1
ATOM 6448 C C . THR B 1 289 ? 21.594 31.375 -11 1 90.62 289 THR B C 1
ATOM 6450 O O . THR B 1 289 ? 21.734 30.641 -11.977 1 90.62 289 THR B O 1
ATOM 6453 N N . ARG B 1 290 ? 21.141 31.031 -9.875 1 88.62 290 ARG B N 1
ATOM 6454 C CA . ARG B 1 290 ? 20.703 29.656 -9.703 1 88.62 290 ARG B CA 1
ATOM 6455 C C . ARG B 1 290 ? 19.562 29.312 -10.664 1 88.62 290 ARG B C 1
ATOM 6457 O O . ARG B 1 290 ? 19.516 28.219 -11.203 1 88.62 290 ARG B O 1
ATOM 6464 N N . TYR B 1 291 ? 18.656 30.234 -10.797 1 90.31 291 TYR B N 1
ATOM 6465 C CA . TYR B 1 291 ? 17.531 30.031 -11.703 1 90.31 291 TYR B CA 1
ATOM 6466 C C . TYR B 1 291 ? 18.016 29.938 -13.148 1 90.31 291 TYR B C 1
ATOM 6468 O O . TYR B 1 291 ? 17.531 29.094 -13.914 1 90.31 291 TYR B O 1
ATOM 6476 N N . ARG B 1 292 ? 18.891 30.75 -13.484 1 90.56 292 ARG B N 1
ATOM 6477 C CA . ARG B 1 292 ? 19.422 30.781 -14.852 1 90.56 292 ARG B CA 1
ATOM 6478 C C . ARG B 1 292 ? 20.219 29.531 -15.164 1 90.56 292 ARG B C 1
ATOM 6480 O O . ARG B 1 292 ? 20.312 29.125 -16.328 1 90.56 292 ARG B O 1
ATOM 6487 N N . GLU B 1 293 ? 20.75 28.969 -14.148 1 90.5 293 GLU B N 1
ATOM 6488 C CA . GLU B 1 293 ? 21.578 27.766 -14.336 1 90.5 293 GLU B CA 1
ATOM 6489 C C . GLU B 1 293 ? 20.703 26.531 -14.516 1 90.5 293 GLU B C 1
ATOM 6491 O O . GLU B 1 293 ? 21.203 25.469 -14.914 1 90.5 293 GLU B O 1
ATOM 6496 N N . LEU B 1 294 ? 19.469 26.703 -14.281 1 89.44 294 LEU B N 1
ATOM 6497 C CA . LEU B 1 294 ? 18.562 25.578 -14.516 1 89.44 294 LEU B CA 1
ATOM 6498 C C . LEU B 1 294 ? 18.469 25.25 -16 1 89.44 294 LEU B C 1
ATOM 6500 O O . LEU B 1 294 ? 18.438 26.172 -16.828 1 89.44 294 LEU B O 1
ATOM 6504 N N . PRO B 1 295 ? 18.594 24 -16.312 1 87.94 295 PRO B N 1
ATOM 6505 C CA . PRO B 1 295 ? 18.406 23.672 -17.719 1 87.94 295 PRO B CA 1
ATOM 6506 C C . PRO B 1 295 ? 17.031 24.062 -18.25 1 87.94 295 PRO B C 1
ATOM 6508 O O . PRO B 1 295 ? 16.125 24.359 -17.453 1 87.94 295 PRO B O 1
ATOM 6511 N N . ARG B 1 296 ? 16.969 24.141 -19.609 1 89.75 296 ARG B N 1
ATOM 6512 C CA . ARG B 1 296 ? 15.672 24.438 -20.219 1 89.75 296 ARG B CA 1
ATOM 6513 C C . ARG B 1 296 ? 14.625 23.406 -19.797 1 89.75 296 ARG B C 1
ATOM 6515 O O . ARG B 1 296 ? 14.969 22.266 -19.5 1 89.75 296 ARG B O 1
ATOM 6522 N N . MET B 1 297 ? 13.422 23.891 -19.641 1 92.81 297 MET B N 1
ATOM 6523 C CA . MET B 1 297 ? 12.336 23 -19.25 1 92.81 297 MET B CA 1
ATOM 6524 C C . MET B 1 297 ? 12.289 21.766 -20.141 1 92.81 297 MET B C 1
ATOM 6526 O O . MET B 1 297 ? 12.258 21.859 -21.359 1 92.81 297 MET B O 1
ATOM 6530 N N . THR B 1 298 ? 12.32 20.641 -19.562 1 92.75 298 THR B N 1
ATOM 6531 C CA . THR B 1 298 ? 12.297 19.359 -20.281 1 92.75 298 THR B CA 1
ATOM 6532 C C . THR B 1 298 ? 10.875 19 -20.688 1 92.75 298 THR B C 1
ATOM 6534 O O . THR B 1 298 ? 9.914 19.625 -20.234 1 92.75 298 THR B O 1
ATOM 6537 N N . TYR B 1 299 ? 10.805 18.094 -21.641 1 94.75 299 TYR B N 1
ATOM 6538 C CA . TYR B 1 299 ? 9.508 17.594 -22.078 1 94.75 299 TYR B CA 1
ATOM 6539 C C . TYR B 1 299 ? 8.727 17.016 -20.906 1 94.75 299 TYR B C 1
ATOM 6541 O O . TYR B 1 299 ? 7.508 17.188 -20.812 1 94.75 299 TYR B O 1
ATOM 6549 N N . ALA B 1 300 ? 9.391 16.344 -20.062 1 95.69 300 ALA B N 1
ATOM 6550 C CA . ALA B 1 300 ? 8.766 15.742 -18.891 1 95.69 300 ALA B CA 1
ATOM 6551 C C . ALA B 1 300 ? 8.18 16.812 -17.969 1 95.69 300 ALA B C 1
ATOM 6553 O O . ALA B 1 300 ? 7.055 16.672 -17.484 1 95.69 300 ALA B O 1
ATOM 6554 N N . GLU B 1 301 ? 8.914 17.859 -17.719 1 95.94 301 GLU B N 1
ATOM 6555 C CA . GLU B 1 301 ? 8.438 18.953 -16.875 1 95.94 301 GLU B CA 1
ATOM 6556 C C . GLU B 1 301 ? 7.172 19.578 -17.453 1 95.94 301 GLU B C 1
ATOM 6558 O O . GLU B 1 301 ? 6.211 19.828 -16.719 1 95.94 301 GLU B O 1
ATOM 6563 N N . LYS B 1 302 ? 7.188 19.828 -18.703 1 96.81 302 LYS B N 1
ATOM 6564 C CA . LYS B 1 302 ? 6.031 20.422 -19.359 1 96.81 302 LYS B CA 1
ATOM 6565 C C . LYS B 1 302 ? 4.82 19.5 -19.297 1 96.81 302 LYS B C 1
ATOM 6567 O O . LYS B 1 302 ? 3.703 19.953 -19.031 1 96.81 302 LYS B O 1
ATOM 6572 N N . SER B 1 303 ? 5.059 18.25 -19.594 1 97.44 303 SER B N 1
ATOM 6573 C CA . SER B 1 303 ? 3.971 17.266 -19.578 1 97.44 303 SER B CA 1
ATOM 6574 C C . SER B 1 303 ? 3.355 17.141 -18.203 1 97.44 303 SER B C 1
ATOM 6576 O O . SER B 1 303 ? 2.133 17.062 -18.062 1 97.44 303 SER B O 1
ATOM 6578 N N . VAL B 1 304 ? 4.215 17.094 -17.219 1 97.56 304 VAL B N 1
ATOM 6579 C CA . VAL B 1 304 ? 3.73 16.984 -15.852 1 97.56 304 VAL B CA 1
ATOM 6580 C C . VAL B 1 304 ? 2.955 18.25 -15.469 1 97.56 304 VAL B C 1
ATOM 6582 O O . VAL B 1 304 ? 1.924 18.172 -14.797 1 97.56 304 VAL B O 1
ATOM 6585 N N . PHE B 1 305 ? 3.457 19.406 -15.852 1 96.94 305 PHE B N 1
ATOM 6586 C CA . PHE B 1 305 ? 2.752 20.656 -15.602 1 96.94 305 PHE B CA 1
ATOM 6587 C C . PHE B 1 305 ? 1.371 20.641 -16.25 1 96.94 305 PHE B C 1
ATOM 6589 O O . PHE B 1 305 ? 0.387 21.047 -15.625 1 96.94 305 PHE B O 1
ATOM 6596 N N . VAL B 1 306 ? 1.313 20.172 -17.438 1 97.88 306 VAL B N 1
ATOM 6597 C CA . VAL B 1 306 ? 0.043 20.094 -18.156 1 97.88 306 VAL B CA 1
ATOM 6598 C C . VAL B 1 306 ? -0.904 19.141 -17.422 1 97.88 306 VAL B C 1
ATOM 6600 O O . VAL B 1 306 ? -2.088 19.453 -17.25 1 97.88 306 VAL B O 1
ATOM 6603 N N . CYS B 1 307 ? -0.426 18 -17.016 1 98 307 CYS B N 1
ATOM 6604 C CA . CYS B 1 307 ? -1.234 17.047 -16.266 1 98 307 CYS B CA 1
ATOM 6605 C C . CYS B 1 307 ? -1.752 17.672 -14.977 1 98 307 CYS B C 1
ATOM 6607 O O . CYS B 1 307 ? -2.898 17.453 -14.586 1 98 307 CYS B O 1
ATOM 6609 N N . PHE B 1 308 ? -0.89 18.438 -14.336 1 96.69 308 PHE B N 1
ATOM 6610 C CA . PHE B 1 308 ? -1.289 19.125 -13.117 1 96.69 308 PHE B CA 1
ATOM 6611 C C . PHE B 1 308 ? -2.422 20.109 -13.383 1 96.69 308 PHE B C 1
ATOM 6613 O O . PHE B 1 308 ? -3.387 20.172 -12.625 1 96.69 308 PHE B O 1
ATOM 6620 N N . CYS B 1 309 ? -2.312 20.844 -14.422 1 96.69 309 CYS B N 1
ATOM 6621 C CA . CYS B 1 309 ? -3.35 21.797 -14.805 1 96.69 309 CYS B CA 1
ATOM 6622 C C . CYS B 1 309 ? -4.652 21.078 -15.141 1 96.69 309 CYS B C 1
ATOM 6624 O O . CYS B 1 309 ? -5.734 21.562 -14.805 1 96.69 309 CYS B O 1
ATOM 6626 N N . ILE B 1 310 ? -4.543 19.953 -15.797 1 97.69 310 ILE B N 1
ATOM 6627 C CA . ILE B 1 310 ? -5.727 19.156 -16.109 1 97.69 310 ILE B CA 1
ATOM 6628 C C . ILE B 1 310 ? -6.398 18.719 -14.812 1 97.69 310 ILE B C 1
ATOM 6630 O O . ILE B 1 310 ? -7.621 18.797 -14.68 1 97.69 310 ILE B O 1
ATOM 6634 N N . LEU B 1 311 ? -5.625 18.281 -13.859 1 97.06 311 LEU B N 1
ATOM 6635 C CA . LEU B 1 311 ? -6.156 17.828 -12.578 1 97.06 311 LEU B CA 1
ATOM 6636 C C . LEU B 1 311 ? -6.91 18.953 -11.875 1 97.06 311 LEU B C 1
ATOM 6638 O O . LEU B 1 311 ? -8.047 18.75 -11.422 1 97.06 311 LEU B O 1
ATOM 6642 N N . LEU B 1 312 ? -6.297 20.125 -11.812 1 94.06 312 LEU B N 1
ATOM 6643 C CA . LEU B 1 312 ? -6.941 21.281 -11.18 1 94.06 312 LEU B CA 1
ATOM 6644 C C . LEU B 1 312 ? -8.234 21.641 -11.891 1 94.06 312 LEU B C 1
ATOM 6646 O O . LEU B 1 312 ? -9.242 21.953 -11.25 1 94.06 312 LEU B O 1
ATOM 6650 N N . SER B 1 313 ? -8.203 21.562 -13.18 1 95.19 313 SER B N 1
ATOM 6651 C CA . SER B 1 313 ? -9.383 21.891 -13.977 1 95.19 313 SER B CA 1
ATOM 6652 C C . SER B 1 313 ? -10.508 20.891 -13.727 1 95.19 313 SER B C 1
ATOM 6654 O O . SER B 1 313 ? -11.68 21.266 -13.641 1 95.19 313 SER B O 1
ATOM 6656 N N . LEU B 1 314 ? -10.117 19.625 -13.641 1 95.5 314 LEU B N 1
ATOM 6657 C CA . LEU B 1 314 ? -11.125 18.594 -13.367 1 95.5 314 LEU B CA 1
ATOM 6658 C C . LEU B 1 314 ? -11.766 18.812 -12.008 1 95.5 314 LEU B C 1
ATOM 6660 O O . LEU B 1 314 ? -12.969 18.578 -11.836 1 95.5 314 LEU B O 1
ATOM 6664 N N . TRP B 1 315 ? -11.039 19.234 -11.062 1 92.62 315 TRP B N 1
ATOM 6665 C CA . TRP B 1 315 ? -11.57 19.484 -9.734 1 92.62 315 TRP B CA 1
ATOM 6666 C C . TRP B 1 315 ? -12.469 20.734 -9.742 1 92.62 315 TRP B C 1
ATOM 6668 O O . TRP B 1 315 ? -13.555 20.719 -9.164 1 92.62 315 TRP B O 1
ATOM 6678 N N . ILE B 1 316 ? -12.07 21.75 -10.391 1 90.31 316 ILE B N 1
ATOM 6679 C CA . ILE B 1 316 ? -12.781 23.016 -10.391 1 90.31 316 ILE B CA 1
ATOM 6680 C C . ILE B 1 316 ? -14.078 22.891 -11.18 1 90.31 316 ILE B C 1
ATOM 6682 O O . ILE B 1 316 ? -15.141 23.328 -10.727 1 90.31 316 ILE B O 1
ATOM 6686 N N . PHE B 1 317 ? -14.039 22.203 -12.297 1 90.94 317 PHE B N 1
ATOM 6687 C CA . PHE B 1 317 ? -15.18 22.188 -13.203 1 90.94 317 PHE B CA 1
ATOM 6688 C C . PHE B 1 317 ? -16.109 21.016 -12.891 1 90.94 317 PHE B C 1
ATOM 6690 O O . PHE B 1 317 ? -17.141 20.844 -13.555 1 90.94 317 PHE B O 1
ATOM 6697 N N . ARG B 1 318 ? -15.703 20.266 -11.969 1 88.81 318 ARG B N 1
ATOM 6698 C CA . ARG B 1 318 ? -16.609 19.203 -11.562 1 88.81 318 ARG B CA 1
ATOM 6699 C C . ARG B 1 318 ? -17.906 19.766 -11.016 1 88.81 318 ARG B C 1
ATOM 6701 O O . ARG B 1 318 ? -19 19.375 -11.453 1 88.81 318 ARG B O 1
ATOM 6708 N N . ASN B 1 319 ? -17.875 20.562 -10.062 1 81.44 319 ASN B N 1
ATOM 6709 C CA . ASN B 1 319 ? -19 21.266 -9.453 1 81.44 319 ASN B CA 1
ATOM 6710 C C . ASN B 1 319 ? -18.594 22.625 -8.914 1 81.44 319 ASN B C 1
ATOM 6712 O O . ASN B 1 319 ? -18.453 22.812 -7.707 1 81.44 319 ASN B O 1
ATOM 6716 N N . PRO B 1 320 ? -18.531 23.625 -9.688 1 72.94 320 PRO B N 1
ATOM 6717 C CA . PRO B 1 320 ? -18.047 24.922 -9.258 1 72.94 320 PRO B CA 1
ATOM 6718 C C . PRO B 1 320 ? -19.016 25.656 -8.336 1 72.94 320 PRO B C 1
ATOM 6720 O O . PRO B 1 320 ? -18.641 26.609 -7.66 1 72.94 320 PRO B O 1
ATOM 6723 N N . GLY B 1 321 ? -20.188 25.047 -8.031 1 65.5 321 GLY B N 1
ATOM 6724 C CA . GLY B 1 321 ? -21.156 25.672 -7.141 1 65.5 321 GLY B CA 1
ATOM 6725 C C . GLY B 1 321 ? -22.031 26.703 -7.828 1 65.5 321 GLY B C 1
ATOM 6726 O O . GLY B 1 321 ? -23.25 26.688 -7.668 1 65.5 321 GLY B O 1
ATOM 6727 N N . ILE B 1 322 ? -21.422 27.672 -8.688 1 66.44 322 ILE B N 1
ATOM 6728 C CA . ILE B 1 322 ? -22.156 28.734 -9.359 1 66.44 322 ILE B CA 1
ATOM 6729 C C . ILE B 1 322 ? -22.875 28.188 -10.578 1 66.44 322 ILE B C 1
ATOM 6731 O O . ILE B 1 322 ? -24.047 28.5 -10.82 1 66.44 322 ILE B O 1
ATOM 6735 N N . VAL B 1 323 ? -22.234 27.359 -11.305 1 71.94 323 VAL B N 1
ATOM 6736 C CA . VAL B 1 323 ? -22.797 26.703 -12.477 1 71.94 323 VAL B CA 1
ATOM 6737 C C . VAL B 1 323 ? -22.672 25.188 -12.344 1 71.94 323 VAL B C 1
ATOM 6739 O O . VAL B 1 323 ? -21.766 24.703 -11.656 1 71.94 323 VAL B O 1
ATOM 6742 N N . PRO B 1 324 ? -23.719 24.625 -12.875 1 78.5 324 PRO B N 1
ATOM 6743 C CA . PRO B 1 324 ? -23.562 23.172 -12.844 1 78.5 324 PRO B CA 1
ATOM 6744 C C . PRO B 1 324 ? -22.297 22.703 -13.562 1 78.5 324 PRO B C 1
ATOM 6746 O O . PRO B 1 324 ? -21.922 23.266 -14.594 1 78.5 324 PRO B O 1
ATOM 6749 N N . GLY B 1 325 ? -21.516 21.953 -12.961 1 85.5 325 GLY B N 1
ATOM 6750 C CA . GLY B 1 325 ? -20.312 21.406 -13.547 1 85.5 325 GLY B CA 1
ATOM 6751 C C . GLY B 1 325 ? -20.562 20.156 -14.367 1 85.5 325 GLY B C 1
ATOM 6752 O O . GLY B 1 325 ? -21.719 19.797 -14.617 1 85.5 325 GLY B O 1
ATOM 6753 N N . PHE B 1 326 ? -19.484 19.516 -14.836 1 88.5 326 PHE B N 1
ATOM 6754 C CA . PHE B 1 326 ? -19.641 18.359 -15.727 1 88.5 326 PHE B CA 1
ATOM 6755 C C . PHE B 1 326 ? -20.062 17.125 -14.953 1 88.5 326 PHE B C 1
ATOM 6757 O O . PHE B 1 326 ? -20.469 16.125 -15.539 1 88.5 326 PHE B O 1
ATOM 6764 N N . SER B 1 327 ? -20.125 17.172 -13.672 1 83.69 327 SER B N 1
ATOM 6765 C CA . SER B 1 327 ? -20.547 16.047 -12.852 1 83.69 327 SER B CA 1
ATOM 6766 C C . SER B 1 327 ? -22.016 15.703 -13.07 1 83.69 327 SER B C 1
ATOM 6768 O O . SER B 1 327 ? -22.453 14.602 -12.766 1 83.69 327 SER B O 1
ATOM 6770 N N . VAL B 1 328 ? -22.766 16.703 -13.578 1 82.19 328 VAL B N 1
ATOM 6771 C CA . VAL B 1 328 ? -24.188 16.531 -13.797 1 82.19 328 VAL B CA 1
ATOM 6772 C C . VAL B 1 328 ? -24.438 15.461 -14.852 1 82.19 328 VAL B C 1
ATOM 6774 O O . VAL B 1 328 ? -25.484 14.805 -14.852 1 82.19 328 VAL B O 1
ATOM 6777 N N . PHE B 1 329 ? -23.406 15.172 -15.602 1 85 329 PHE B N 1
ATOM 6778 C CA . PHE B 1 329 ? -23.547 14.195 -16.672 1 85 329 PHE B CA 1
ATOM 6779 C C . PHE B 1 329 ? -23.406 12.773 -16.141 1 85 329 PHE B C 1
ATOM 6781 O O . PHE B 1 329 ? -23.672 11.805 -16.859 1 85 329 PHE B O 1
ATOM 6788 N N . PHE B 1 330 ? -23.141 12.648 -14.875 1 87.69 330 PHE B N 1
ATOM 6789 C CA . PHE B 1 330 ? -22.938 11.336 -14.273 1 87.69 330 PHE B CA 1
ATOM 6790 C C . PHE B 1 330 ? -23.891 11.125 -13.102 1 87.69 330 PHE B C 1
ATOM 6792 O O . PHE B 1 330 ? -24.406 12.086 -12.539 1 87.69 330 PHE B O 1
ATOM 6799 N N . LYS B 1 331 ? -24.125 9.914 -12.844 1 84.5 331 LYS B N 1
ATOM 6800 C CA . LYS B 1 331 ? -24.953 9.594 -11.68 1 84.5 331 LYS B CA 1
ATOM 6801 C C . LYS B 1 331 ? -24.281 10.07 -10.391 1 84.5 331 LYS B C 1
ATOM 6803 O O . LYS B 1 331 ? -23.062 10.211 -10.328 1 84.5 331 LYS B O 1
ATOM 6808 N N . LYS B 1 332 ? -25.156 10.312 -9.438 1 81.44 332 LYS B N 1
ATOM 6809 C CA . LYS B 1 332 ? -24.641 10.734 -8.141 1 81.44 332 LYS B CA 1
ATOM 6810 C C . LYS B 1 332 ? -23.672 9.711 -7.574 1 81.44 332 LYS B C 1
ATOM 6812 O O . LYS B 1 332 ? -23.953 8.508 -7.566 1 81.44 332 LYS B O 1
ATOM 6817 N N . GLY B 1 333 ? -22.484 10.188 -7.27 1 83.19 333 GLY B N 1
ATOM 6818 C CA . GLY B 1 333 ? -21.5 9.312 -6.66 1 83.19 333 GLY B CA 1
ATOM 6819 C C . GLY B 1 333 ? -20.609 8.625 -7.676 1 83.19 333 GLY B C 1
ATOM 6820 O O . GLY B 1 333 ? -19.672 7.918 -7.305 1 83.19 333 GLY B O 1
ATOM 6821 N N . ALA B 1 334 ? -20.859 8.898 -8.922 1 88.75 334 ALA B N 1
ATOM 6822 C CA . ALA B 1 334 ? -20.109 8.227 -9.977 1 88.75 334 ALA B CA 1
ATOM 6823 C C . ALA B 1 334 ? -18.781 8.938 -10.242 1 88.75 334 ALA B C 1
ATOM 6825 O O . ALA B 1 334 ? -17.766 8.297 -10.484 1 88.75 334 ALA B O 1
ATOM 6826 N N . TYR B 1 335 ? -18.859 10.258 -10.18 1 92.75 335 TYR B N 1
ATOM 6827 C CA . TYR B 1 335 ? -17.656 11.047 -10.43 1 92.75 335 TYR B CA 1
ATOM 6828 C C . TYR B 1 335 ? -17.25 11.844 -9.188 1 92.75 335 TYR B C 1
ATOM 6830 O O . TYR B 1 335 ? -17.953 12.789 -8.805 1 92.75 335 TYR B O 1
ATOM 6838 N N . THR B 1 336 ? -16.172 11.445 -8.562 1 93.25 336 THR B N 1
ATOM 6839 C CA . THR B 1 336 ? -15.688 12.086 -7.344 1 93.25 336 THR B CA 1
ATOM 6840 C C . THR B 1 336 ? -14.336 12.75 -7.578 1 93.25 336 THR B C 1
ATOM 6842 O O . THR B 1 336 ? -13.805 12.719 -8.688 1 93.25 336 THR B O 1
ATOM 6845 N N . ASP B 1 337 ? -13.805 13.438 -6.59 1 94.19 337 ASP B N 1
ATOM 6846 C CA . ASP B 1 337 ? -12.477 14.039 -6.668 1 94.19 337 ASP B CA 1
ATOM 6847 C C . ASP B 1 337 ? -11.406 12.969 -6.891 1 94.19 337 ASP B C 1
ATOM 6849 O O . ASP B 1 337 ? -10.398 13.227 -7.562 1 94.19 337 ASP B O 1
ATOM 6853 N N . ALA B 1 338 ? -11.664 11.82 -6.309 1 96 338 ALA B N 1
ATOM 6854 C CA . ALA B 1 338 ? -10.727 10.703 -6.477 1 96 338 ALA B CA 1
ATOM 6855 C C . ALA B 1 338 ? -10.68 10.25 -7.93 1 96 338 ALA B C 1
ATOM 6857 O O . ALA B 1 338 ? -9.617 9.867 -8.43 1 96 338 ALA B O 1
ATOM 6858 N N . THR B 1 339 ? -11.828 10.273 -8.586 1 96.5 339 THR B N 1
ATOM 6859 C CA . THR B 1 339 ? -11.891 9.891 -9.992 1 96.5 339 THR B CA 1
ATOM 6860 C C . THR B 1 339 ? -10.969 10.766 -10.836 1 96.5 339 THR B C 1
ATOM 6862 O O . THR B 1 339 ? -10.203 10.266 -11.656 1 96.5 339 THR B O 1
ATOM 6865 N N . SER B 1 340 ? -11.047 12.094 -10.617 1 96.69 340 SER B N 1
ATOM 6866 C CA . SER B 1 340 ? -10.195 13.039 -11.328 1 96.69 340 SER B CA 1
ATOM 6867 C C . SER B 1 340 ? -8.719 12.742 -11.086 1 96.69 340 SER B C 1
ATOM 6869 O O . SER B 1 340 ? -7.926 12.695 -12.023 1 96.69 340 SER B O 1
ATOM 6871 N N . ALA B 1 341 ? -8.43 12.547 -9.82 1 97.44 341 ALA B N 1
ATOM 6872 C CA . ALA B 1 341 ? -7.039 12.312 -9.445 1 97.44 341 ALA B CA 1
ATOM 6873 C C . ALA B 1 341 ? -6.516 11.023 -10.07 1 97.44 341 ALA B C 1
ATOM 6875 O O . ALA B 1 341 ? -5.375 10.977 -10.547 1 97.44 341 ALA B O 1
ATOM 6876 N N . MET B 1 342 ? -7.32 10.023 -10.125 1 98.06 342 MET B N 1
ATOM 6877 C CA . MET B 1 342 ? -6.895 8.727 -10.641 1 98.06 342 MET B CA 1
ATOM 6878 C C . MET B 1 342 ? -6.766 8.773 -12.164 1 98.06 342 MET B C 1
ATOM 6880 O O . MET B 1 342 ? -5.898 8.109 -12.734 1 98.06 342 MET B O 1
ATOM 6884 N N . ILE B 1 343 ? -7.613 9.477 -12.844 1 97.62 343 ILE B N 1
ATOM 6885 C CA . ILE B 1 343 ? -7.508 9.648 -14.289 1 97.62 343 ILE B CA 1
ATOM 6886 C C . ILE B 1 343 ? -6.145 10.234 -14.641 1 97.62 343 ILE B C 1
ATOM 6888 O O . ILE B 1 343 ? -5.441 9.719 -15.508 1 97.62 343 ILE B O 1
ATOM 6892 N N . VAL B 1 344 ? -5.828 11.258 -13.945 1 97.88 344 VAL B N 1
ATOM 6893 C CA . VAL B 1 344 ? -4.559 11.922 -14.227 1 97.88 344 VAL B CA 1
ATOM 6894 C C . VAL B 1 344 ? -3.398 11.008 -13.844 1 97.88 344 VAL B C 1
ATOM 6896 O O . VAL B 1 344 ? -2.367 10.992 -14.523 1 97.88 344 VAL B O 1
ATOM 6899 N N . SER B 1 345 ? -3.574 10.297 -12.742 1 97.5 345 SER B N 1
ATOM 6900 C CA . SER B 1 345 ? -2.551 9.336 -12.352 1 97.5 345 SER B CA 1
ATOM 6901 C C . SER B 1 345 ? -2.301 8.312 -13.461 1 97.5 345 SER B C 1
ATOM 6903 O O . SER B 1 345 ? -1.153 7.969 -13.742 1 97.5 345 SER B O 1
ATOM 6905 N N . PHE B 1 346 ? -3.307 7.836 -14.086 1 97.44 346 PHE B N 1
ATOM 6906 C CA . PHE B 1 346 ? -3.158 6.895 -15.188 1 97.44 346 PHE B CA 1
ATOM 6907 C C . PHE B 1 346 ? -2.4 7.527 -16.344 1 97.44 346 PHE B C 1
ATOM 6909 O O . PHE B 1 346 ? -1.541 6.891 -16.953 1 97.44 346 PHE B O 1
ATOM 6916 N N . LEU B 1 347 ? -2.717 8.758 -16.641 1 97.25 347 LEU B N 1
ATOM 6917 C CA . LEU B 1 347 ? -2.041 9.469 -17.719 1 97.25 347 LEU B CA 1
ATOM 6918 C C . LEU B 1 347 ? -0.54 9.547 -17.453 1 97.25 347 LEU B C 1
ATOM 6920 O O . LEU B 1 347 ? 0.26 9.422 -18.391 1 97.25 347 LEU B O 1
ATOM 6924 N N . LEU B 1 348 ? -0.207 9.719 -16.219 1 97.88 348 LEU B N 1
ATOM 6925 C CA . LEU B 1 348 ? 1.2 9.852 -15.867 1 97.88 348 LEU B CA 1
ATOM 6926 C C . LEU B 1 348 ? 1.961 8.562 -16.141 1 97.88 348 LEU B C 1
ATOM 6928 O O . LEU B 1 348 ? 3.162 8.586 -16.422 1 97.88 348 LEU B O 1
ATOM 6932 N N . PHE B 1 349 ? 1.297 7.457 -16.094 1 97.25 349 PHE B N 1
ATOM 6933 C CA . PHE B 1 349 ? 1.963 6.172 -16.266 1 97.25 349 PHE B CA 1
ATOM 6934 C C . PHE B 1 349 ? 1.985 5.781 -17.75 1 97.25 349 PHE B C 1
ATOM 6936 O O . PHE B 1 349 ? 2.676 4.836 -18.125 1 97.25 349 PHE B O 1
ATOM 6943 N N . VAL B 1 350 ? 1.307 6.504 -18.641 1 95.19 350 VAL B N 1
ATOM 6944 C CA . VAL B 1 350 ? 1.216 6.098 -20.031 1 95.19 350 VAL B CA 1
ATOM 6945 C C . VAL B 1 350 ? 1.934 7.113 -20.906 1 95.19 350 VAL B C 1
ATOM 6947 O O . VAL B 1 350 ? 2.477 6.762 -21.969 1 95.19 350 VAL B O 1
ATOM 6950 N N . LEU B 1 351 ? 1.972 8.344 -20.516 1 95.12 351 LEU B N 1
ATOM 6951 C CA . LEU B 1 351 ? 2.592 9.383 -21.312 1 95.12 351 LEU B CA 1
ATOM 6952 C C . LEU B 1 351 ? 4.113 9.281 -21.281 1 95.12 351 LEU B C 1
ATOM 6954 O O . LEU B 1 351 ? 4.688 9.008 -20.219 1 95.12 351 LEU B O 1
ATOM 6958 N N . PRO B 1 352 ? 4.73 9.5 -22.406 1 92.38 352 PRO B N 1
ATOM 6959 C CA . PRO B 1 352 ? 6.188 9.375 -22.484 1 92.38 352 PRO B CA 1
ATOM 6960 C C . PRO B 1 352 ? 6.906 10.531 -21.781 1 92.38 352 PRO B C 1
ATOM 6962 O O . PRO B 1 352 ? 6.398 11.656 -21.766 1 92.38 352 PRO B O 1
ATOM 6965 N N . SER B 1 353 ? 8.039 10.273 -21.297 1 93.06 353 SER B N 1
ATOM 6966 C CA . SER B 1 353 ? 8.844 11.281 -20.625 1 93.06 353 SER B CA 1
ATOM 6967 C C . SER B 1 353 ? 9.672 12.094 -21.609 1 93.06 353 SER B C 1
ATOM 6969 O O . SER B 1 353 ? 10.172 13.172 -21.266 1 93.06 353 SER B O 1
ATOM 6971 N N . GLU B 1 354 ? 9.852 11.555 -22.781 1 91.12 354 GLU B N 1
ATOM 6972 C CA . GLU B 1 354 ? 10.594 12.25 -23.828 1 91.12 354 GLU B CA 1
ATOM 6973 C C . GLU B 1 354 ? 9.719 12.516 -25.047 1 91.12 354 GLU B C 1
ATOM 6975 O O . GLU B 1 354 ? 8.734 11.805 -25.266 1 91.12 354 GLU B O 1
ATOM 6980 N N . LYS B 1 355 ? 10.109 13.5 -25.719 1 87.31 355 LYS B N 1
ATOM 6981 C CA . LYS B 1 355 ? 9.367 13.852 -26.922 1 87.31 355 LYS B CA 1
ATOM 6982 C C . LYS B 1 355 ? 9.375 12.711 -27.922 1 87.31 355 LYS B C 1
ATOM 6984 O O . LYS B 1 355 ? 10.438 12.18 -28.266 1 87.31 355 LYS B O 1
ATOM 6989 N N . PRO B 1 356 ? 8.172 12.281 -28.25 1 79.56 356 PRO B N 1
ATOM 6990 C CA . PRO B 1 356 ? 8.133 11.188 -29.234 1 79.56 356 PRO B CA 1
ATOM 6991 C C . PRO B 1 356 ? 8.672 11.602 -30.594 1 79.56 356 PRO B C 1
ATOM 6993 O O . PRO B 1 356 ? 8.398 12.711 -31.062 1 79.56 356 PRO B O 1
ATOM 6996 N N . ASP B 1 357 ? 9.68 10.906 -31 1 75.06 357 ASP B N 1
ATOM 6997 C CA . ASP B 1 357 ? 10.195 11.141 -32.344 1 75.06 357 ASP B CA 1
ATOM 6998 C C . ASP B 1 357 ? 9.438 10.297 -33.375 1 75.06 357 ASP B C 1
ATOM 7000 O O . ASP B 1 357 ? 9.734 9.109 -33.562 1 75.06 357 ASP B O 1
ATOM 7004 N N . ILE B 1 358 ? 8.438 10.734 -33.875 1 67.19 358 ILE B N 1
ATOM 7005 C CA . ILE B 1 358 ? 7.59 9.961 -34.75 1 67.19 358 ILE B CA 1
ATOM 7006 C C . ILE B 1 358 ? 8.242 9.875 -36.125 1 67.19 358 ILE B C 1
ATOM 7008 O O . ILE B 1 358 ? 8.047 8.898 -36.875 1 67.19 358 ILE B O 1
ATOM 7012 N N . ALA B 1 359 ? 9.117 10.766 -36.531 1 64.62 359 ALA B N 1
ATOM 7013 C CA . ALA B 1 359 ? 9.602 10.867 -37.875 1 64.62 359 ALA B CA 1
ATOM 7014 C C . ALA B 1 359 ? 10.883 10.062 -38.062 1 64.62 359 ALA B C 1
ATOM 7016 O O . ALA B 1 359 ? 11.25 9.719 -39.219 1 64.62 359 ALA B O 1
ATOM 7017 N N . SER B 1 360 ? 11.43 9.75 -36.969 1 66.94 360 SER B N 1
ATOM 7018 C CA . SER B 1 360 ? 12.758 9.172 -37.156 1 66.94 360 SER B CA 1
ATOM 7019 C C . SER B 1 360 ? 12.711 7.652 -37.188 1 66.94 360 SER B C 1
ATOM 7021 O O . SER B 1 360 ? 11.93 7.043 -36.438 1 66.94 360 SER B O 1
ATOM 7023 N N . TYR B 1 361 ? 13.148 7.051 -38.25 1 65.69 361 TYR B N 1
ATOM 7024 C CA . TYR B 1 361 ? 13.273 5.602 -38.344 1 65.69 361 TYR B CA 1
ATOM 7025 C C . TYR B 1 361 ? 14.336 5.086 -37.375 1 65.69 361 TYR B C 1
ATOM 7027 O O . TYR B 1 361 ? 15.453 5.609 -37.344 1 65.69 361 TYR B O 1
ATOM 7035 N N . ILE B 1 362 ? 13.93 4.395 -36.438 1 68.44 362 ILE B N 1
ATOM 7036 C CA . ILE B 1 362 ? 14.875 3.77 -35.531 1 68.44 362 ILE B CA 1
ATOM 7037 C C . ILE B 1 362 ? 14.82 2.252 -35.688 1 68.44 362 ILE B C 1
ATOM 7039 O O . ILE B 1 362 ? 13.734 1.665 -35.719 1 68.44 362 ILE B O 1
ATOM 7043 N N . LYS B 1 363 ? 15.969 1.587 -35.844 1 64.69 363 LYS B N 1
ATOM 7044 C CA . LYS B 1 363 ? 16.062 0.135 -35.969 1 64.69 363 LYS B CA 1
ATOM 7045 C C . LYS B 1 363 ? 15.484 -0.559 -34.75 1 64.69 363 LYS B C 1
ATOM 7047 O O . LYS B 1 363 ? 15.531 -0.012 -33.625 1 64.69 363 LYS B O 1
ATOM 7052 N N . LYS B 1 364 ? 14.852 -1.659 -34.969 1 65.19 364 LYS B N 1
ATOM 7053 C CA . LYS B 1 364 ? 14.195 -2.441 -33.938 1 65.19 364 LYS B CA 1
ATOM 7054 C C . LYS B 1 364 ? 15.141 -2.682 -32.75 1 65.19 364 LYS B C 1
ATOM 7056 O O . LYS B 1 364 ? 14.719 -2.621 -31.594 1 65.19 364 LYS B O 1
ATOM 7061 N N . GLU B 1 365 ? 16.375 -2.896 -33.125 1 63.75 365 GLU B N 1
ATOM 7062 C CA . GLU B 1 365 ? 17.359 -3.248 -32.094 1 63.75 365 GLU B CA 1
ATOM 7063 C C . GLU B 1 365 ? 17.688 -2.051 -31.219 1 63.75 365 GLU B C 1
ATOM 7065 O O . GLU B 1 365 ? 18.109 -2.217 -30.062 1 63.75 365 GLU B O 1
ATOM 7070 N N . ASP B 1 366 ? 17.438 -0.836 -31.797 1 62.41 366 ASP B N 1
ATOM 7071 C CA . ASP B 1 366 ? 17.828 0.365 -31.062 1 62.41 366 ASP B CA 1
ATOM 7072 C C . ASP B 1 366 ? 16.625 0.956 -30.328 1 62.41 366 ASP B C 1
ATOM 7074 O O . ASP B 1 366 ? 16.75 1.993 -29.672 1 62.41 366 ASP B O 1
ATOM 7078 N N . LEU B 1 367 ? 15.547 0.359 -30.578 1 64.5 367 LEU B N 1
ATOM 7079 C CA . LEU B 1 367 ? 14.359 0.895 -29.922 1 64.5 367 LEU B CA 1
ATOM 7080 C C . LEU B 1 367 ? 14.445 0.73 -28.406 1 64.5 367 LEU B C 1
ATOM 7082 O O . LEU B 1 367 ? 14.508 -0.394 -27.906 1 64.5 367 LEU B O 1
ATOM 7086 N N . LYS B 1 368 ? 14.93 1.727 -27.875 1 63.31 368 LYS B N 1
ATOM 7087 C CA . LYS B 1 368 ? 14.984 1.74 -26.422 1 63.31 368 LYS B CA 1
ATOM 7088 C C . LYS B 1 368 ? 13.609 2.031 -25.828 1 63.31 368 LYS B C 1
ATOM 7090 O O . LYS B 1 368 ? 12.867 2.869 -26.344 1 63.31 368 LYS B O 1
ATOM 7095 N N . LYS B 1 369 ? 13.281 1.164 -24.938 1 68.25 369 LYS B N 1
ATOM 7096 C CA . LYS B 1 369 ? 12.031 1.414 -24.234 1 68.25 369 LYS B CA 1
ATOM 7097 C C . LYS B 1 369 ? 12.039 2.791 -23.578 1 68.25 369 LYS B C 1
ATOM 7099 O O . LYS B 1 369 ? 12.898 3.084 -22.75 1 68.25 369 LYS B O 1
ATOM 7104 N N . ARG B 1 370 ? 11.258 3.691 -24.172 1 73.56 370 ARG B N 1
ATOM 7105 C CA . ARG B 1 370 ? 11.148 5.035 -23.609 1 73.56 370 ARG B CA 1
ATOM 7106 C C . ARG B 1 370 ? 10.391 5.02 -22.281 1 73.56 370 ARG B C 1
ATOM 7108 O O . ARG B 1 370 ? 9.438 4.254 -22.109 1 73.56 370 ARG B O 1
ATOM 7115 N N . GLY B 1 371 ? 10.977 5.746 -21.344 1 86.69 371 GLY B N 1
ATOM 7116 C CA . GLY B 1 371 ? 10.352 5.816 -20.031 1 86.69 371 GLY B CA 1
ATOM 7117 C C . GLY B 1 371 ? 9.094 6.672 -20.016 1 86.69 371 GLY B C 1
ATOM 7118 O O . GLY B 1 371 ? 8.836 7.418 -20.953 1 86.69 371 GLY B O 1
ATOM 7119 N N . CYS B 1 372 ? 8.18 6.422 -19.094 1 94.12 372 CYS B N 1
ATOM 7120 C CA . CYS B 1 372 ? 6.977 7.211 -18.875 1 94.12 372 CYS B CA 1
ATOM 7121 C C . CYS B 1 372 ? 7.203 8.258 -17.781 1 94.12 372 CYS B C 1
ATOM 7123 O O . CYS B 1 372 ? 8.258 8.266 -17.141 1 94.12 372 CYS B O 1
ATOM 7125 N N . LEU B 1 373 ? 6.273 9.164 -17.672 1 96.75 373 LEU B N 1
ATOM 7126 C CA . LEU B 1 373 ? 6.395 10.227 -16.688 1 96.75 373 LEU B CA 1
ATOM 7127 C C . LEU B 1 373 ? 6.5 9.648 -15.281 1 96.75 373 LEU B C 1
ATOM 7129 O O . LEU B 1 373 ? 7.172 10.219 -14.414 1 96.75 373 LEU B O 1
ATOM 7133 N N . MET B 1 374 ? 5.836 8.539 -15.062 1 96.81 374 MET B N 1
ATOM 7134 C CA . MET B 1 374 ? 5.914 7.793 -13.812 1 96.81 374 MET B CA 1
ATOM 7135 C C . MET B 1 374 ? 6.129 6.305 -14.078 1 96.81 374 MET B C 1
ATOM 7137 O O . MET B 1 374 ? 5.754 5.797 -15.133 1 96.81 374 MET B O 1
ATOM 7141 N N . ASP B 1 375 ? 6.797 5.641 -13.156 1 95.5 375 ASP B N 1
ATOM 7142 C CA . ASP B 1 375 ? 7.012 4.199 -13.234 1 95.5 375 ASP B CA 1
ATOM 7143 C C . ASP B 1 375 ? 6.816 3.535 -11.875 1 95.5 375 ASP B C 1
ATOM 7145 O O . ASP B 1 375 ? 6.836 4.207 -10.844 1 95.5 375 ASP B O 1
ATOM 7149 N N . TRP B 1 376 ? 6.598 2.291 -11.852 1 94 376 TRP B N 1
ATOM 7150 C CA . TRP B 1 376 ? 6.254 1.588 -10.617 1 94 376 TRP B CA 1
ATOM 7151 C C . TRP B 1 376 ? 7.449 1.524 -9.68 1 94 376 TRP B C 1
ATOM 7153 O O . TRP B 1 376 ? 7.285 1.541 -8.453 1 94 376 TRP B O 1
ATOM 7163 N N . LYS B 1 377 ? 8.602 1.423 -10.234 1 93.25 377 LYS B N 1
ATOM 7164 C CA . LYS B 1 377 ? 9.789 1.396 -9.383 1 93.25 377 LYS B CA 1
ATOM 7165 C C . LYS B 1 377 ? 9.844 2.623 -8.477 1 93.25 377 LYS B C 1
ATOM 7167 O O . LYS B 1 377 ? 10.102 2.502 -7.277 1 93.25 377 LYS B O 1
ATOM 7172 N N . THR B 1 378 ? 9.578 3.77 -9.102 1 92.5 378 THR B N 1
ATOM 7173 C CA . THR B 1 378 ? 9.539 5.004 -8.328 1 92.5 378 THR B CA 1
ATOM 7174 C C . THR B 1 378 ? 8.414 4.961 -7.297 1 92.5 378 THR B C 1
ATOM 7176 O O . THR B 1 378 ? 8.609 5.371 -6.152 1 92.5 378 THR B O 1
ATOM 7179 N N . MET B 1 379 ? 7.285 4.477 -7.68 1 93.44 379 MET B N 1
ATOM 7180 C CA . MET B 1 379 ? 6.152 4.355 -6.77 1 93.44 379 MET B CA 1
ATOM 7181 C C . MET B 1 379 ? 6.488 3.438 -5.602 1 93.44 379 MET B C 1
ATOM 7183 O O . MET B 1 379 ? 6.168 3.746 -4.449 1 93.44 379 MET B O 1
ATOM 7187 N N . GLN B 1 380 ? 7.164 2.324 -5.855 1 92 380 GLN B N 1
ATOM 7188 C CA . GLN B 1 380 ? 7.539 1.337 -4.848 1 92 380 GLN B CA 1
ATOM 7189 C C . GLN B 1 380 ? 8.5 1.935 -3.824 1 92 380 GLN B C 1
ATOM 7191 O O . GLN B 1 380 ? 8.367 1.684 -2.623 1 92 380 GLN B O 1
ATOM 7196 N N . GLU B 1 381 ? 9.367 2.789 -4.281 1 89.69 381 GLU B N 1
ATOM 7197 C CA . GLU B 1 381 ? 10.469 3.248 -3.439 1 89.69 381 GLU B CA 1
ATOM 7198 C C . GLU B 1 381 ? 10.109 4.539 -2.715 1 89.69 381 GLU B C 1
ATOM 7200 O O . GLU B 1 381 ? 10.562 4.777 -1.594 1 89.69 381 GLU B O 1
ATOM 7205 N N . THR B 1 382 ? 9.32 5.375 -3.354 1 87.94 382 THR B N 1
ATOM 7206 C CA . THR B 1 382 ? 9.211 6.727 -2.822 1 87.94 382 THR B CA 1
ATOM 7207 C C . THR B 1 382 ? 7.797 7 -2.324 1 87.94 382 THR B C 1
ATOM 7209 O O . THR B 1 382 ? 7.586 7.891 -1.498 1 87.94 382 THR B O 1
ATOM 7212 N N . PHE B 1 383 ? 6.785 6.293 -2.877 1 92.81 383 PHE B N 1
ATOM 7213 C CA . PHE B 1 383 ? 5.406 6.504 -2.451 1 92.81 383 PHE B CA 1
ATOM 7214 C C . PHE B 1 383 ? 5.227 6.109 -0.989 1 92.81 383 PHE B C 1
ATOM 7216 O O . PHE B 1 383 ? 5.703 5.055 -0.562 1 92.81 383 PHE B O 1
ATOM 7223 N N . PRO B 1 384 ? 4.652 6.941 -0.147 1 92.81 384 PRO B N 1
ATOM 7224 C CA . PRO B 1 384 ? 4.496 6.641 1.278 1 92.81 384 PRO B CA 1
ATOM 7225 C C . PRO B 1 384 ? 3.357 5.664 1.557 1 92.81 384 PRO B C 1
ATOM 7227 O O . PRO B 1 384 ? 2.309 6.062 2.07 1 92.81 384 PRO B O 1
ATOM 7230 N N . TRP B 1 385 ? 3.547 4.469 1.455 1 94.5 385 TRP B N 1
ATOM 7231 C CA . TRP B 1 385 ? 2.555 3.42 1.672 1 94.5 385 TRP B CA 1
ATOM 7232 C C . TRP B 1 385 ? 2.096 3.396 3.125 1 94.5 385 TRP B C 1
ATOM 7234 O O . TRP B 1 385 ? 0.972 2.984 3.422 1 94.5 385 TRP B O 1
ATOM 7244 N N . SER B 1 386 ? 2.938 3.875 4.051 1 94.62 386 SER B N 1
ATOM 7245 C CA . SER B 1 386 ? 2.59 3.941 5.465 1 94.62 386 SER B CA 1
ATOM 7246 C C . SER B 1 386 ? 1.373 4.832 5.695 1 94.62 386 SER B C 1
ATOM 7248 O O . SER B 1 386 ? 0.524 4.527 6.535 1 94.62 386 SER B O 1
ATOM 7250 N N . VAL B 1 387 ? 1.264 5.895 4.914 1 92.94 387 VAL B N 1
ATOM 7251 C CA . VAL B 1 387 ? 0.182 6.855 5.09 1 92.94 387 VAL B CA 1
ATOM 7252 C C . VAL B 1 387 ? -1.137 6.242 4.625 1 92.94 387 VAL B C 1
ATOM 7254 O O . VAL B 1 387 ? -2.188 6.48 5.227 1 92.94 387 VAL B O 1
ATOM 7257 N N . VAL B 1 388 ? -1.084 5.418 3.576 1 95.38 388 VAL B N 1
ATOM 7258 C CA . VAL B 1 388 ? -2.283 4.746 3.088 1 95.38 388 VAL B CA 1
ATOM 7259 C C . VAL B 1 388 ? -2.871 3.869 4.191 1 95.38 388 VAL B C 1
ATOM 7261 O O . VAL B 1 388 ? -4.078 3.9 4.441 1 95.38 388 VAL B O 1
ATOM 7264 N N . LEU B 1 389 ? -2.041 3.162 4.883 1 96.25 389 LEU B N 1
ATOM 7265 C CA . LEU B 1 389 ? -2.48 2.279 5.961 1 96.25 389 LEU B CA 1
ATOM 7266 C C . LEU B 1 389 ? -2.932 3.086 7.172 1 96.25 389 LEU B C 1
ATOM 7268 O O . LEU B 1 389 ? -3.875 2.695 7.867 1 96.25 389 LEU B O 1
ATOM 7272 N N . LEU B 1 390 ? -2.201 4.199 7.383 1 94.75 390 LEU B N 1
ATOM 7273 C CA . LEU B 1 390 ? -2.566 5.07 8.492 1 94.75 390 LEU B CA 1
ATOM 7274 C C . LEU B 1 390 ? -3.965 5.648 8.297 1 94.75 390 LEU B C 1
ATOM 7276 O O . LEU B 1 390 ? -4.766 5.684 9.234 1 94.75 390 LEU B O 1
ATOM 7280 N N . LEU B 1 391 ? -4.258 6.07 7.059 1 94.81 391 LEU B N 1
ATOM 7281 C CA . LEU B 1 391 ? -5.602 6.539 6.738 1 94.81 391 LEU B CA 1
ATOM 7282 C C . LEU B 1 391 ? -6.629 5.441 6.973 1 94.81 391 LEU B C 1
ATOM 7284 O O . LEU B 1 391 ? -7.637 5.66 7.652 1 94.81 391 LEU B O 1
ATOM 7288 N N . GLY B 1 392 ? -6.332 4.285 6.441 1 96.44 392 GLY B N 1
ATOM 7289 C CA . GLY B 1 392 ? -7.234 3.154 6.605 1 96.44 392 GLY B CA 1
ATOM 7290 C C . GLY B 1 392 ? -7.523 2.828 8.062 1 96.44 392 GLY B C 1
ATOM 7291 O O . GLY B 1 392 ? -8.672 2.549 8.422 1 96.44 392 GLY B O 1
ATOM 7292 N N . GLY B 1 393 ? -6.496 2.816 8.883 1 95.94 393 GLY B N 1
ATOM 7293 C CA . GLY B 1 393 ? -6.684 2.592 10.305 1 95.94 393 GLY B CA 1
ATOM 7294 C C . GLY B 1 393 ? -7.617 3.602 10.953 1 95.94 393 GLY B C 1
ATOM 7295 O O . GLY B 1 393 ? -8.445 3.242 11.789 1 95.94 393 GLY B O 1
ATOM 7296 N N . GLY B 1 394 ? -7.418 4.867 10.57 1 93.81 394 GLY B N 1
ATOM 7297 C CA . GLY B 1 394 ? -8.312 5.898 11.062 1 93.81 394 GLY B CA 1
ATOM 7298 C C . GLY B 1 394 ? -9.766 5.668 10.672 1 93.81 394 GLY B C 1
ATOM 7299 O O . GLY B 1 394 ? -10.672 5.867 11.484 1 93.81 394 GLY B O 1
ATOM 7300 N N . PHE B 1 395 ? -9.969 5.234 9.422 1 95.5 395 PHE B N 1
ATOM 7301 C CA . PHE B 1 395 ? -11.328 4.977 8.945 1 95.5 395 PHE B CA 1
ATOM 7302 C C . PHE B 1 395 ? -11.938 3.783 9.664 1 95.5 395 PHE B C 1
ATOM 7304 O O . PHE B 1 395 ? -13.117 3.801 10.016 1 95.5 395 PHE B O 1
ATOM 7311 N N . ALA B 1 396 ? -11.109 2.771 9.859 1 95.94 396 ALA B N 1
ATOM 7312 C CA . ALA B 1 396 ? -11.57 1.604 10.602 1 95.94 396 ALA B CA 1
ATOM 7313 C C . ALA B 1 396 ? -11.961 1.981 12.031 1 95.94 396 ALA B C 1
ATOM 7315 O O . ALA B 1 396 ? -12.977 1.515 12.547 1 95.94 396 ALA B O 1
ATOM 7316 N N . LEU B 1 397 ? -11.148 2.842 12.648 1 94.62 397 LEU B N 1
ATOM 7317 C CA . LEU B 1 397 ? -11.445 3.305 14 1 94.62 397 LEU B CA 1
ATOM 7318 C C . LEU B 1 397 ? -12.773 4.062 14.039 1 94.62 397 LEU B C 1
ATOM 7320 O O . LEU B 1 397 ? -13.594 3.828 14.922 1 94.62 397 LEU B O 1
ATOM 7324 N N . ALA B 1 398 ? -12.961 4.945 13.078 1 92.5 398 ALA B N 1
ATOM 7325 C CA . ALA B 1 398 ? -14.195 5.723 13.008 1 92.5 398 ALA B CA 1
ATOM 7326 C C . ALA B 1 398 ? -15.406 4.816 12.836 1 92.5 398 ALA B C 1
ATOM 7328 O O . ALA B 1 398 ? -16.453 5.027 13.461 1 92.5 398 ALA B O 1
ATOM 7329 N N . ALA B 1 399 ? -15.289 3.814 11.992 1 93.81 399 ALA B N 1
ATOM 7330 C CA . ALA B 1 399 ? -16.375 2.871 11.758 1 93.81 399 ALA B CA 1
ATOM 7331 C C . ALA B 1 399 ? -16.703 2.076 13.023 1 93.81 399 ALA B C 1
ATOM 7333 O O . ALA B 1 399 ? -17.859 1.848 13.344 1 93.81 399 ALA B O 1
ATOM 7334 N N . GLY B 1 400 ? -15.664 1.626 13.75 1 94.38 400 GLY B N 1
ATOM 7335 C CA . GLY B 1 400 ? -15.875 0.924 15.008 1 94.38 400 GLY B CA 1
ATOM 7336 C C . GLY B 1 400 ? -16.562 1.775 16.062 1 94.38 400 GLY B C 1
ATOM 7337 O O . GLY B 1 400 ? -17.453 1.301 16.766 1 94.38 400 GLY B O 1
ATOM 7338 N N . VAL B 1 401 ? -16.156 2.992 16.125 1 91.69 401 VAL B N 1
ATOM 7339 C CA . VAL B 1 401 ? -16.719 3.928 17.094 1 91.69 401 VAL B CA 1
ATOM 7340 C C . VAL B 1 401 ? -18.188 4.152 16.812 1 91.69 401 VAL B C 1
ATOM 7342 O O . VAL B 1 401 ? -19.016 4.176 17.719 1 91.69 401 VAL B O 1
ATOM 7345 N N . LYS B 1 402 ? -18.516 4.246 15.578 1 90.75 402 LYS B N 1
ATOM 7346 C CA . LYS B 1 402 ? -19.906 4.445 15.18 1 90.75 402 LYS B CA 1
ATOM 7347 C C . LYS B 1 402 ? -20.734 3.188 15.422 1 90.75 402 LYS B C 1
ATOM 7349 O O . LYS B 1 402 ? -21.781 3.244 16.062 1 90.75 402 LYS B O 1
ATOM 7354 N N . GLU B 1 403 ? -20.25 2.047 15.031 1 92.5 403 GLU B N 1
ATOM 7355 C CA . GLU B 1 403 ? -21.016 0.803 15.055 1 92.5 403 GLU B CA 1
ATOM 7356 C C . GLU B 1 403 ? -21.188 0.286 16.469 1 92.5 403 GLU B C 1
ATOM 7358 O O . GLU B 1 403 ? -22.203 -0.334 16.797 1 92.5 403 GLU B O 1
ATOM 7363 N N . SER B 1 404 ? -20.25 0.55 17.297 1 94.12 404 SER B N 1
ATOM 7364 C CA . SER B 1 404 ? -20.281 0.039 18.672 1 94.12 404 SER B CA 1
ATOM 7365 C C . SER B 1 404 ? -21.188 0.902 19.547 1 94.12 404 SER B C 1
ATOM 7367 O O . SER B 1 404 ? -21.562 0.492 20.656 1 94.12 404 SER B O 1
ATOM 7369 N N . GLY B 1 405 ? -21.438 2.168 19.109 1 91.06 405 GLY B N 1
ATOM 7370 C CA . GLY B 1 405 ? -22.172 3.105 19.938 1 91.06 405 GLY B CA 1
ATOM 7371 C C . GLY B 1 405 ? -21.281 3.908 20.875 1 91.06 405 GLY B C 1
ATOM 7372 O O . GLY B 1 405 ? -21.781 4.688 21.688 1 91.06 405 GLY B O 1
ATOM 7373 N N . LEU B 1 406 ? -20.047 3.729 20.719 1 91.31 406 LEU B N 1
ATOM 7374 C CA . LEU B 1 406 ? -19.125 4.484 21.562 1 91.31 406 LEU B CA 1
ATOM 7375 C C . LEU B 1 406 ? -19.297 5.984 21.344 1 91.31 406 LEU B C 1
ATOM 7377 O O . LEU B 1 406 ? -19.141 6.77 22.281 1 91.31 406 LEU B O 1
ATOM 7381 N N . SER B 1 407 ? -19.578 6.398 20.141 1 86.62 407 SER B N 1
ATOM 7382 C CA . SER B 1 407 ? -19.812 7.809 19.844 1 86.62 407 SER B CA 1
ATOM 7383 C C . SER B 1 407 ? -20.938 8.375 20.703 1 86.62 407 SER B C 1
ATOM 7385 O O . SER B 1 407 ? -20.828 9.5 21.203 1 86.62 407 SER B O 1
ATOM 7387 N N . LEU B 1 408 ? -21.891 7.59 20.922 1 85.69 408 LEU B N 1
ATOM 7388 C CA . LEU B 1 408 ? -23.016 8.016 21.766 1 85.69 408 LEU B CA 1
ATOM 7389 C C . LEU B 1 408 ? -22.594 8.125 23.219 1 85.69 408 LEU B C 1
ATOM 7391 O O . LEU B 1 408 ? -23 9.047 23.922 1 85.69 408 LEU B O 1
ATOM 7395 N N . LEU B 1 409 ? -21.812 7.199 23.594 1 87.06 409 LEU B N 1
ATOM 7396 C CA . LEU B 1 409 ? -21.328 7.215 24.969 1 87.06 409 LEU B CA 1
ATOM 7397 C C . LEU B 1 409 ? -20.438 8.438 25.203 1 87.06 409 LEU B C 1
ATOM 7399 O O . LEU B 1 409 ? -20.562 9.086 26.25 1 87.06 409 LEU B O 1
ATOM 7403 N N . ILE B 1 410 ? -19.562 8.711 24.297 1 85.5 410 ILE B N 1
ATOM 7404 C CA . ILE B 1 410 ? -18.703 9.883 24.391 1 85.5 410 ILE B CA 1
ATOM 7405 C C . ILE B 1 410 ? -19.562 11.148 24.406 1 85.5 410 ILE B C 1
ATOM 7407 O O . ILE B 1 410 ? -19.328 12.055 25.203 1 85.5 410 ILE B O 1
ATOM 7411 N N . GLY B 1 411 ? -20.516 11.156 23.531 1 80.25 411 GLY B N 1
ATOM 7412 C CA . GLY B 1 411 ? -21.438 12.281 23.484 1 80.25 411 GLY B CA 1
ATOM 7413 C C . GLY B 1 411 ? -22.141 12.547 24.812 1 80.25 411 GLY B C 1
ATOM 7414 O O . GLY B 1 411 ? -22.25 13.695 25.234 1 80.25 411 GLY B O 1
ATOM 7415 N N . THR B 1 412 ? -22.531 11.508 25.406 1 82.94 412 THR B N 1
ATOM 7416 C CA . THR B 1 412 ? -23.219 11.648 26.688 1 82.94 412 THR B CA 1
ATOM 7417 C C . THR B 1 412 ? -22.25 12.133 27.766 1 82.94 412 THR B C 1
ATOM 7419 O O . THR B 1 412 ? -22.641 12.898 28.656 1 82.94 412 THR B O 1
ATOM 7422 N N . SER B 1 413 ? -21.062 11.688 27.625 1 83 413 SER B N 1
ATOM 7423 C CA . SER B 1 413 ? -20.062 12.078 28.609 1 83 413 SER B CA 1
ATOM 7424 C C . SER B 1 413 ? -19.688 13.555 28.453 1 83 413 SER B C 1
ATOM 7426 O O . SER B 1 413 ? -19.172 14.172 29.391 1 83 413 SER B O 1
ATOM 7428 N N . LEU B 1 414 ? -19.844 13.977 27.25 1 83 414 LEU B N 1
ATOM 7429 C CA . LEU B 1 414 ? -19.484 15.359 26.953 1 83 414 LEU B CA 1
ATOM 7430 C C . LEU B 1 414 ? -20.672 16.281 27.125 1 83 414 LEU B C 1
ATOM 7432 O O . LEU B 1 414 ? -20.641 17.438 26.688 1 83 414 LEU B O 1
ATOM 7436 N N . SER B 1 415 ? -21.688 15.805 27.75 1 82.38 415 SER B N 1
ATOM 7437 C CA . SER B 1 415 ? -22.922 16.562 27.922 1 82.38 415 SER B CA 1
ATOM 7438 C C . SER B 1 415 ? -22.688 17.797 28.781 1 82.38 415 SER B C 1
ATOM 7440 O O . SER B 1 415 ? -23.406 18.797 28.656 1 82.38 415 SER B O 1
ATOM 7442 N N . SER B 1 416 ? -21.672 17.703 29.578 1 84.19 416 SER B N 1
ATOM 7443 C CA . SER B 1 416 ? -21.422 18.828 30.484 1 84.19 416 SER B CA 1
ATOM 7444 C C . SER B 1 416 ? -20.844 20.016 29.75 1 84.19 416 SER B C 1
ATOM 7446 O O . SER B 1 416 ? -20.938 21.156 30.219 1 84.19 416 SER B O 1
ATOM 7448 N N . ILE B 1 417 ? -20.297 19.75 28.609 1 87.25 417 ILE B N 1
ATOM 7449 C CA . ILE B 1 417 ? -19.625 20.875 27.953 1 87.25 417 ILE B CA 1
ATOM 7450 C C . ILE B 1 417 ? -20.391 21.25 26.672 1 87.25 417 ILE B C 1
ATOM 7452 O O . ILE B 1 417 ? -20.078 22.25 26.031 1 87.25 417 ILE B O 1
ATOM 7456 N N . GLU B 1 418 ? -21.375 20.469 26.359 1 86.38 418 GLU B N 1
ATOM 7457 C CA . GLU B 1 418 ? -22.125 20.703 25.125 1 86.38 418 GLU B CA 1
ATOM 7458 C C . GLU B 1 418 ? -22.844 22.031 25.156 1 86.38 418 GLU B C 1
ATOM 7460 O O . GLU B 1 418 ? -23.203 22.594 24.109 1 86.38 418 GLU B O 1
ATOM 7465 N N . HIS B 1 419 ? -23 22.547 26.391 1 89.19 419 HIS B N 1
ATOM 7466 C CA . HIS B 1 419 ? -23.766 23.781 26.562 1 89.19 419 HIS B CA 1
ATOM 7467 C C . HIS B 1 419 ? -22.875 25 26.375 1 89.19 419 HIS B C 1
ATOM 7469 O O . HIS B 1 419 ? -23.359 26.125 26.25 1 89.19 419 HIS B O 1
ATOM 7475 N N . LEU B 1 420 ? -21.656 24.781 26.312 1 93.56 420 LEU B N 1
ATOM 7476 C CA . LEU B 1 420 ? -20.734 25.875 26.125 1 93.56 420 LEU B CA 1
ATOM 7477 C C . LEU B 1 420 ? -20.906 26.516 24.75 1 93.56 420 LEU B C 1
ATOM 7479 O O . LEU B 1 420 ? -21.328 25.844 23.797 1 93.56 420 LEU B O 1
ATOM 7483 N N . PRO B 1 421 ? -20.594 27.797 24.797 1 96.06 421 PRO B N 1
ATOM 7484 C CA . PRO B 1 421 ? -20.672 28.453 23.484 1 96.06 421 PRO B CA 1
ATOM 7485 C C . PRO B 1 421 ? -19.734 27.812 22.453 1 96.06 421 PRO B C 1
ATOM 7487 O O . PRO B 1 421 ? -18.672 27.328 22.797 1 96.06 421 PRO B O 1
ATOM 7490 N N . LEU B 1 422 ? -20.156 27.875 21.203 1 96.5 422 LEU B N 1
ATOM 7491 C CA . LEU B 1 422 ? -19.453 27.219 20.109 1 96.5 422 LEU B CA 1
ATOM 7492 C C . LEU B 1 422 ? -17.984 27.656 20.062 1 96.5 422 LEU B C 1
ATOM 7494 O O . LEU B 1 422 ? -17.094 26.828 19.859 1 96.5 422 LEU B O 1
ATOM 7498 N N . TRP B 1 423 ? -17.703 28.969 20.219 1 97.19 423 TRP B N 1
ATOM 7499 C CA . TRP B 1 423 ? -16.344 29.453 20.094 1 97.19 423 TRP B CA 1
ATOM 7500 C C . TRP B 1 423 ? -15.461 28.891 21.203 1 97.19 423 TRP B C 1
ATOM 7502 O O . TRP B 1 423 ? -14.266 28.656 21 1 97.19 423 TRP B O 1
ATOM 7512 N N . ILE B 1 424 ? -16 28.578 22.359 1 97.25 424 ILE B N 1
ATOM 7513 C CA . ILE B 1 424 ? -15.25 27.969 23.469 1 97.25 424 ILE B CA 1
ATOM 7514 C C . ILE B 1 424 ? -14.969 26.516 23.141 1 97.25 424 ILE B C 1
ATOM 7516 O O . ILE B 1 424 ? -13.883 26 23.438 1 97.25 424 ILE B O 1
ATOM 7520 N N . LEU B 1 425 ? -16.031 25.859 22.594 1 96.94 425 LEU B N 1
ATOM 7521 C CA . LEU B 1 425 ? -15.828 24.469 22.172 1 96.94 425 LEU B CA 1
ATOM 7522 C C . LEU B 1 425 ? -14.719 24.359 21.141 1 96.94 425 LEU B C 1
ATOM 7524 O O . LEU B 1 425 ? -13.883 23.453 21.203 1 96.94 425 LEU B O 1
ATOM 7528 N N . GLN B 1 426 ? -14.734 25.281 20.203 1 98.19 426 GLN B N 1
ATOM 7529 C CA . GLN B 1 426 ? -13.695 25.312 19.188 1 98.19 426 GLN B CA 1
ATOM 7530 C C . GLN B 1 426 ? -12.32 25.516 19.812 1 98.19 426 GLN B C 1
ATOM 7532 O O . GLN B 1 426 ? -11.359 24.828 19.469 1 98.19 426 GLN B O 1
ATOM 7537 N N . LEU B 1 427 ? -12.242 26.453 20.719 1 97.88 427 LEU B N 1
ATOM 7538 C CA . LEU B 1 427 ? -10.984 26.766 21.391 1 97.88 427 LEU B CA 1
ATOM 7539 C C . LEU B 1 427 ? -10.461 25.547 22.156 1 97.88 427 LEU B C 1
ATOM 7541 O O . LEU B 1 427 ? -9.281 25.219 22.062 1 97.88 427 LEU B O 1
ATOM 7545 N N . LEU B 1 428 ? -11.32 24.891 22.828 1 95.88 428 LEU B N 1
ATOM 7546 C CA . LEU B 1 428 ? -10.93 23.75 23.656 1 95.88 428 LEU B CA 1
ATOM 7547 C C . LEU B 1 428 ? -10.484 22.578 22.797 1 95.88 428 LEU B C 1
ATOM 7549 O O . LEU B 1 428 ? -9.438 21.984 23.062 1 95.88 428 LEU B O 1
ATOM 7553 N N . THR B 1 429 ? -11.297 22.234 21.828 1 96.5 429 THR B N 1
ATOM 7554 C CA . THR B 1 429 ? -10.984 21.078 20.984 1 96.5 429 THR B CA 1
ATOM 7555 C C . THR B 1 429 ? -9.711 21.328 20.188 1 96.5 429 THR B C 1
ATOM 7557 O O . THR B 1 429 ? -8.883 20.422 20.047 1 96.5 429 THR B O 1
ATOM 7560 N N . MET B 1 430 ? -9.5 22.531 19.703 1 98.19 430 MET B N 1
ATOM 7561 C CA . MET B 1 430 ? -8.289 22.875 18.969 1 98.19 430 MET B CA 1
ATOM 7562 C C . MET B 1 430 ? -7.066 22.844 19.875 1 98.19 430 MET B C 1
ATOM 7564 O O . MET B 1 430 ? -6.012 22.344 19.5 1 98.19 430 MET B O 1
ATOM 7568 N N . LEU B 1 431 ? -7.246 23.375 21.016 1 97.38 431 LEU B N 1
ATOM 7569 C CA . LEU B 1 431 ? -6.137 23.422 21.969 1 97.38 431 LEU B CA 1
ATOM 7570 C C . LEU B 1 431 ? -5.656 22.031 22.312 1 97.38 431 LEU B C 1
ATOM 7572 O O . LEU B 1 431 ? -4.453 21.766 22.328 1 97.38 431 LEU B O 1
ATOM 7576 N N . ILE B 1 432 ? -6.574 21.172 22.547 1 95.56 432 ILE B N 1
ATOM 7577 C CA . ILE B 1 432 ? -6.23 19.797 22.891 1 95.56 432 ILE B CA 1
ATOM 7578 C C . ILE B 1 432 ? -5.504 19.141 21.719 1 95.56 432 ILE B C 1
ATOM 7580 O O . ILE B 1 432 ? -4.453 18.516 21.891 1 95.56 432 ILE B O 1
ATOM 7584 N N . ALA B 1 433 ? -6.07 19.297 20.531 1 96.25 433 ALA B N 1
ATOM 7585 C CA . ALA B 1 433 ? -5.457 18.719 19.344 1 96.25 433 ALA B CA 1
ATOM 7586 C C . ALA B 1 433 ? -4.055 19.281 19.125 1 96.25 433 ALA B C 1
ATOM 7588 O O . ALA B 1 433 ? -3.135 18.547 18.75 1 96.25 433 ALA B O 1
ATOM 7589 N N . MET B 1 434 ? -3.869 20.562 19.391 1 96.88 434 MET B N 1
ATOM 7590 C CA . MET B 1 434 ? -2.592 21.234 19.156 1 96.88 434 MET B CA 1
ATOM 7591 C C . MET B 1 434 ? -1.537 20.75 20.141 1 96.88 434 MET B C 1
ATOM 7593 O O . MET B 1 434 ? -0.362 20.625 19.797 1 96.88 434 MET B O 1
ATOM 7597 N N . VAL B 1 435 ? -1.923 20.516 21.297 1 94.81 435 VAL B N 1
ATOM 7598 C CA . VAL B 1 435 ? -0.992 20.016 22.312 1 94.81 435 VAL B CA 1
ATOM 7599 C C . VAL B 1 435 ? -0.566 18.594 21.953 1 94.81 435 VAL B C 1
ATOM 7601 O O . VAL B 1 435 ? 0.622 18.266 22 1 94.81 435 VAL B O 1
ATOM 7604 N N . ILE B 1 436 ? -1.489 17.828 21.531 1 93 436 ILE B N 1
ATOM 7605 C CA . ILE B 1 436 ? -1.229 16.422 21.266 1 93 436 ILE B CA 1
ATOM 7606 C C . ILE B 1 436 ? -0.402 16.281 20 1 93 436 ILE B C 1
ATOM 7608 O O . ILE B 1 436 ? 0.502 15.438 19.922 1 93 436 ILE B O 1
ATOM 7612 N N . THR B 1 437 ? -0.679 17.078 19.047 1 95.38 437 THR B N 1
ATOM 7613 C CA . THR B 1 437 ? -0.019 16.938 17.75 1 95.38 437 THR B CA 1
ATOM 7614 C C . THR B 1 437 ? 1.459 17.297 17.844 1 95.38 437 THR B C 1
ATOM 7616 O O . THR B 1 437 ? 2.248 16.953 16.969 1 95.38 437 THR B O 1
ATOM 7619 N N . ASN B 1 438 ? 1.9 18.016 18.891 1 93.62 438 ASN B N 1
ATOM 7620 C CA . ASN B 1 438 ? 3.309 18.359 19.062 1 93.62 438 ASN B CA 1
ATOM 7621 C C . ASN B 1 438 ? 4.113 17.141 19.547 1 93.62 438 ASN B C 1
ATOM 7623 O O . ASN B 1 438 ? 5.344 17.156 19.484 1 93.62 438 ASN B O 1
ATOM 7627 N N . ILE B 1 439 ? 3.395 16.141 19.938 1 86.56 439 ILE B N 1
ATOM 7628 C CA . ILE B 1 439 ? 4.113 14.969 20.438 1 86.56 439 ILE B CA 1
ATOM 7629 C C . ILE B 1 439 ? 3.674 13.727 19.656 1 86.56 439 ILE B C 1
ATOM 7631 O O . ILE B 1 439 ? 4.254 12.656 19.828 1 86.56 439 ILE B O 1
ATOM 7635 N N . CYS B 1 440 ? 2.625 13.867 18.969 1 90.38 440 CYS B N 1
ATOM 7636 C CA . CYS B 1 440 ? 2.076 12.789 18.141 1 90.38 440 CYS B CA 1
ATOM 7637 C C . CYS B 1 440 ? 1.973 13.211 16.688 1 90.38 440 CYS B C 1
ATOM 7639 O O . CYS B 1 440 ? 1.936 14.406 16.375 1 90.38 440 CYS B O 1
ATOM 7641 N N . SER B 1 441 ? 1.937 12.18 15.859 1 92.06 441 SER B N 1
ATOM 7642 C CA . SER B 1 441 ? 1.765 12.453 14.43 1 92.06 441 SER B CA 1
ATOM 7643 C C . SER B 1 441 ? 0.479 13.227 14.172 1 92.06 441 SER B C 1
ATOM 7645 O O . SER B 1 441 ? -0.541 12.984 14.82 1 92.06 441 SER B O 1
ATOM 7647 N N . ASN B 1 442 ? 0.607 14.172 13.172 1 95.75 442 ASN B N 1
ATOM 7648 C CA . ASN B 1 442 ? -0.561 14.961 12.797 1 95.75 442 ASN B CA 1
ATOM 7649 C C . ASN B 1 442 ? -1.717 14.07 12.344 1 95.75 442 ASN B C 1
ATOM 7651 O O . ASN B 1 442 ? -2.865 14.297 12.727 1 95.75 442 ASN B O 1
ATOM 7655 N N . THR B 1 443 ? -1.402 13.07 11.602 1 94.5 443 THR B N 1
ATOM 7656 C CA . THR B 1 443 ? -2.402 12.156 11.07 1 94.5 443 THR B CA 1
ATOM 7657 C C . THR B 1 443 ? -3.072 11.367 12.188 1 94.5 443 THR B C 1
ATOM 7659 O O . THR B 1 443 ? -4.293 11.188 12.188 1 94.5 443 THR B O 1
ATOM 7662 N N . VAL B 1 444 ? -2.338 10.93 13.117 1 93.25 444 VAL B N 1
ATOM 7663 C CA . VAL B 1 444 ? -2.85 10.172 14.258 1 93.25 444 VAL B CA 1
ATOM 7664 C C . VAL B 1 444 ? -3.75 11.062 15.109 1 93.25 444 VAL B C 1
ATOM 7666 O O . VAL B 1 444 ? -4.828 10.641 15.531 1 93.25 444 VAL B O 1
ATOM 7669 N N . THR B 1 445 ? -3.279 12.266 15.336 1 95.25 445 THR B N 1
ATOM 7670 C CA . THR B 1 445 ? -4.062 13.219 16.125 1 95.25 445 THR B CA 1
ATOM 7671 C C . THR B 1 445 ? -5.438 13.438 15.492 1 95.25 445 THR B C 1
ATOM 7673 O O . THR B 1 445 ? -6.457 13.367 16.172 1 95.25 445 THR B O 1
ATOM 7676 N N . ALA B 1 446 ? -5.434 13.656 14.219 1 96.56 446 ALA B N 1
ATOM 7677 C CA . ALA B 1 446 ? -6.699 13.828 13.508 1 96.56 446 ALA B CA 1
ATOM 7678 C C . ALA B 1 446 ? -7.559 12.562 13.602 1 96.56 446 ALA B C 1
ATOM 7680 O O . ALA B 1 446 ? -8.766 12.648 13.836 1 96.56 446 ALA B O 1
ATOM 7681 N N . SER B 1 447 ? -6.969 11.422 13.461 1 93.56 447 SER B N 1
ATOM 7682 C CA . SER B 1 447 ? -7.684 10.156 13.461 1 93.56 447 SER B CA 1
ATOM 7683 C C . SER B 1 447 ? -8.383 9.914 14.797 1 93.56 447 SER B C 1
ATOM 7685 O O . SER B 1 447 ? -9.461 9.328 14.844 1 93.56 447 SER B O 1
ATOM 7687 N N . ILE B 1 448 ? -7.758 10.383 15.836 1 89.88 448 ILE B N 1
ATOM 7688 C CA . ILE B 1 448 ? -8.289 10.148 17.172 1 89.88 448 ILE B CA 1
ATOM 7689 C C . ILE B 1 448 ? -9.367 11.18 17.5 1 89.88 448 ILE B C 1
ATOM 7691 O O . ILE B 1 448 ? -10.43 10.836 18.016 1 89.88 448 ILE B O 1
ATOM 7695 N N . PHE B 1 449 ? -9.242 12.398 17.109 1 93.56 449 PHE B N 1
ATOM 7696 C CA . PHE B 1 449 ? -10.055 13.469 17.672 1 93.56 449 PHE B CA 1
ATOM 7697 C C . PHE B 1 449 ? -11.203 13.828 16.734 1 93.56 449 PHE B C 1
ATOM 7699 O O . PHE B 1 449 ? -12.242 14.312 17.188 1 93.56 449 PHE B O 1
ATOM 7706 N N . VAL B 1 450 ? -11.062 13.578 15.484 1 94.94 450 VAL B N 1
ATOM 7707 C CA . VAL B 1 450 ? -12.078 13.992 14.516 1 94.94 450 VAL B CA 1
ATOM 7708 C C . VAL B 1 450 ? -13.414 13.328 14.852 1 94.94 450 VAL B C 1
ATOM 7710 O O . VAL B 1 450 ? -14.445 14 14.93 1 94.94 450 VAL B O 1
ATOM 7713 N N . PRO B 1 451 ? -13.414 12.039 15.109 1 92.12 451 PRO B N 1
ATOM 7714 C CA . PRO B 1 451 ? -14.703 11.43 15.453 1 92.12 451 PRO B CA 1
ATOM 7715 C C . PRO B 1 451 ? -15.258 11.953 16.781 1 92.12 451 PRO B C 1
ATOM 7717 O O . PRO B 1 451 ? -16.469 12.062 16.938 1 92.12 451 PRO B O 1
ATOM 7720 N N . ILE B 1 452 ? -14.414 12.258 17.703 1 91.19 452 ILE B N 1
ATOM 7721 C CA . ILE B 1 452 ? -14.82 12.734 19.016 1 91.19 452 ILE B CA 1
ATOM 7722 C C . ILE B 1 452 ? -15.5 14.102 18.875 1 91.19 452 ILE B C 1
ATOM 7724 O O . ILE B 1 452 ? -16.594 14.312 19.406 1 91.19 452 ILE B O 1
ATOM 7728 N N . VAL B 1 453 ? -14.93 14.945 18.125 1 94.94 453 VAL B N 1
ATOM 7729 C CA . VAL B 1 453 ? -15.477 16.297 18.031 1 94.94 453 VAL B CA 1
ATOM 7730 C C . VAL B 1 453 ? -16.703 16.297 17.109 1 94.94 453 VAL B C 1
ATOM 7732 O O . VAL B 1 453 ? -17.594 17.141 17.25 1 94.94 453 VAL B O 1
ATOM 7735 N N . ALA B 1 454 ? -16.719 15.359 16.156 1 94 454 ALA B N 1
ATOM 7736 C CA . ALA B 1 454 ? -17.922 15.203 15.344 1 94 454 ALA B CA 1
ATOM 7737 C C . ALA B 1 454 ? -19.141 14.898 16.203 1 94 454 ALA B C 1
ATOM 7739 O O . ALA B 1 454 ? -20.203 15.508 16.031 1 94 454 ALA B O 1
ATOM 7740 N N . THR B 1 455 ? -18.969 14.031 17.125 1 90.94 455 THR B N 1
ATOM 7741 C CA . THR B 1 455 ? -20.031 13.641 18.031 1 90.94 455 THR B CA 1
ATOM 7742 C C . THR B 1 455 ? -20.406 14.797 18.953 1 90.94 455 THR B C 1
ATOM 7744 O O . THR B 1 455 ? -21.594 15.023 19.234 1 90.94 455 THR B O 1
ATOM 7747 N N . LEU B 1 456 ? -19.438 15.453 19.406 1 92.31 456 LEU B N 1
ATOM 7748 C CA . LEU B 1 456 ? -19.672 16.609 20.266 1 92.31 456 LEU B CA 1
ATOM 7749 C C . LEU B 1 456 ? -20.5 17.672 19.547 1 92.31 456 LEU B C 1
ATOM 7751 O O . LEU B 1 456 ? -21.453 18.203 20.109 1 92.31 456 LEU B O 1
ATOM 7755 N N . ALA B 1 457 ? -20.109 17.969 18.328 1 94.44 457 ALA B N 1
ATOM 7756 C CA . ALA B 1 457 ? -20.859 18.938 17.531 1 94.44 457 ALA B CA 1
ATOM 7757 C C . ALA B 1 457 ? -22.297 18.484 17.312 1 94.44 457 ALA B C 1
ATOM 7759 O O . ALA B 1 457 ? -23.234 19.281 17.438 1 94.44 457 ALA B O 1
ATOM 7760 N N . GLN B 1 458 ? -22.438 17.25 16.984 1 91.06 458 GLN B N 1
ATOM 7761 C CA . GLN B 1 458 ? -23.75 16.672 16.766 1 91.06 458 GLN B CA 1
ATOM 7762 C C . GLN B 1 458 ? -24.625 16.797 18 1 91.06 458 GLN B C 1
ATOM 7764 O O . GLN B 1 458 ? -25.797 17.203 17.906 1 91.06 458 GLN B O 1
ATOM 7769 N N . ARG B 1 459 ? -24.156 16.516 19.109 1 88.06 459 ARG B N 1
ATOM 7770 C CA . ARG B 1 459 ? -24.906 16.562 20.359 1 88.06 459 ARG B CA 1
ATOM 7771 C C . ARG B 1 459 ? -25.219 18 20.766 1 88.06 459 ARG B C 1
ATOM 7773 O O . ARG B 1 459 ? -26.266 18.25 21.375 1 88.06 459 ARG B O 1
ATOM 7780 N N . ALA B 1 460 ? -24.359 18.828 20.469 1 92 460 ALA B N 1
ATOM 7781 C CA . ALA B 1 460 ? -24.531 20.234 20.812 1 92 460 ALA B CA 1
ATOM 7782 C C . ALA B 1 460 ? -25.469 20.938 19.844 1 92 460 ALA B C 1
ATOM 7784 O O . ALA B 1 460 ? -25.828 22.094 20.031 1 92 460 ALA B O 1
ATOM 7785 N N . GLY B 1 461 ? -25.828 20.219 18.812 1 91.19 461 GLY B N 1
ATOM 7786 C CA . GLY B 1 461 ? -26.75 20.766 17.828 1 91.19 461 GLY B CA 1
ATOM 7787 C C . GLY B 1 461 ? -26.094 21.703 16.844 1 91.19 461 GLY B C 1
ATOM 7788 O O . GLY B 1 461 ? -26.766 22.594 16.297 1 91.19 461 GLY B O 1
ATOM 7789 N N . HIS B 1 462 ? -24.812 21.625 16.719 1 94.75 462 HIS B N 1
ATOM 7790 C CA . HIS B 1 462 ? -24.094 22.438 15.75 1 94.75 462 HIS B CA 1
ATOM 7791 C C . HIS B 1 462 ? -23.734 21.609 14.508 1 94.75 462 HIS B C 1
ATOM 7793 O O . HIS B 1 462 ? -23.688 20.391 14.57 1 94.75 462 HIS B O 1
ATOM 7799 N N . HIS B 1 463 ? -23.547 22.297 13.375 1 95.5 463 HIS B N 1
ATOM 7800 C CA . HIS B 1 463 ? -23.031 21.609 12.195 1 95.5 463 HIS B CA 1
ATOM 7801 C C . HIS B 1 463 ? -21.703 20.906 12.508 1 95.5 463 HIS B C 1
ATOM 7803 O O . HIS B 1 463 ? -20.797 21.516 13.094 1 95.5 463 HIS B O 1
ATOM 7809 N N . PRO B 1 464 ? -21.547 19.703 12.133 1 95.44 464 PRO B N 1
ATOM 7810 C CA . PRO B 1 464 ? -20.328 18.969 12.477 1 95.44 464 PRO B CA 1
ATOM 7811 C C . PRO B 1 464 ? -19.062 19.672 11.992 1 95.44 464 PRO B C 1
ATOM 7813 O O . PRO B 1 464 ? -18.016 19.594 12.656 1 95.44 464 PRO B O 1
ATOM 7816 N N . PHE B 1 465 ? -19.141 20.406 10.914 1 97 465 PHE B N 1
ATOM 7817 C CA . PHE B 1 465 ? -17.984 21.078 10.344 1 97 465 PHE B CA 1
ATOM 7818 C C . PHE B 1 465 ? -17.453 22.141 11.297 1 97 465 PHE B C 1
ATOM 7820 O O . PHE B 1 465 ? -16.281 22.531 11.211 1 97 465 PHE B O 1
ATOM 7827 N N . THR B 1 466 ? -18.25 22.609 12.203 1 97.31 466 THR B N 1
ATOM 7828 C CA . THR B 1 466 ? -17.875 23.703 13.086 1 97.31 466 THR B CA 1
ATOM 7829 C C . THR B 1 466 ? -16.766 23.266 14.047 1 97.31 466 THR B C 1
ATOM 7831 O O . THR B 1 466 ? -15.984 24.094 14.516 1 97.31 466 THR B O 1
ATOM 7834 N N . LEU B 1 467 ? -16.734 21.969 14.312 1 97.31 467 LEU B N 1
ATOM 7835 C CA . LEU B 1 467 ? -15.711 21.484 15.219 1 97.31 467 LEU B CA 1
ATOM 7836 C C . LEU B 1 467 ? -14.719 20.578 14.484 1 97.31 467 LEU B C 1
ATOM 7838 O O . LEU B 1 467 ? -13.523 20.578 14.789 1 97.31 467 LEU B O 1
ATOM 7842 N N . MET B 1 468 ? -15.148 19.828 13.5 1 97.44 468 MET B N 1
ATOM 7843 C CA . MET B 1 468 ? -14.305 18.891 12.773 1 97.44 468 MET B CA 1
ATOM 7844 C C . MET B 1 468 ? -13.203 19.625 12.016 1 97.44 468 MET B C 1
ATOM 7846 O O . MET B 1 468 ? -12.031 19.234 12.086 1 97.44 468 MET B O 1
ATOM 7850 N N . LEU B 1 469 ? -13.531 20.672 11.312 1 98 469 LEU B N 1
ATOM 7851 C CA . LEU B 1 469 ? -12.602 21.375 10.43 1 98 469 LEU B CA 1
ATOM 7852 C C . LEU B 1 469 ? -11.508 22.062 11.234 1 98 469 LEU B C 1
ATOM 7854 O O . LEU B 1 469 ? -10.32 21.828 11.016 1 98 469 LEU B O 1
ATOM 7858 N N . PRO B 1 470 ? -11.891 22.891 12.203 1 98.25 470 PRO B N 1
ATOM 7859 C CA . PRO B 1 470 ? -10.82 23.562 12.945 1 98.25 470 PRO B CA 1
ATOM 7860 C C . PRO B 1 470 ? -9.945 22.594 13.734 1 98.25 470 PRO B C 1
ATOM 7862 O O . PRO B 1 470 ? -8.742 22.812 13.875 1 98.25 470 PRO B O 1
ATOM 7865 N N . THR B 1 471 ? -10.516 21.531 14.25 1 97.94 471 THR B N 1
ATOM 7866 C CA . THR B 1 471 ? -9.734 20.531 14.969 1 97.94 471 THR B CA 1
ATOM 7867 C C . THR B 1 471 ? -8.742 19.844 14.031 1 97.94 471 THR B C 1
ATOM 7869 O O . THR B 1 471 ? -7.598 19.594 14.406 1 97.94 471 THR B O 1
ATOM 7872 N N . THR B 1 472 ? -9.172 19.547 12.852 1 98.12 472 THR B N 1
ATOM 7873 C CA . THR B 1 472 ? -8.305 18.938 11.844 1 98.12 472 THR B CA 1
ATOM 7874 C C . THR B 1 472 ? -7.16 19.891 11.477 1 98.12 472 THR B C 1
ATOM 7876 O O . THR B 1 472 ? -6.004 19.469 11.414 1 98.12 472 THR B O 1
ATOM 7879 N N . LEU B 1 473 ? -7.453 21.156 11.273 1 98.12 473 LEU B N 1
ATOM 7880 C CA . LEU B 1 473 ? -6.422 22.125 10.961 1 98.12 473 LEU B CA 1
ATOM 7881 C C . LEU B 1 473 ? -5.43 22.266 12.109 1 98.12 473 LEU B C 1
ATOM 7883 O O . LEU B 1 473 ? -4.219 22.344 11.883 1 98.12 473 LEU B O 1
ATOM 7887 N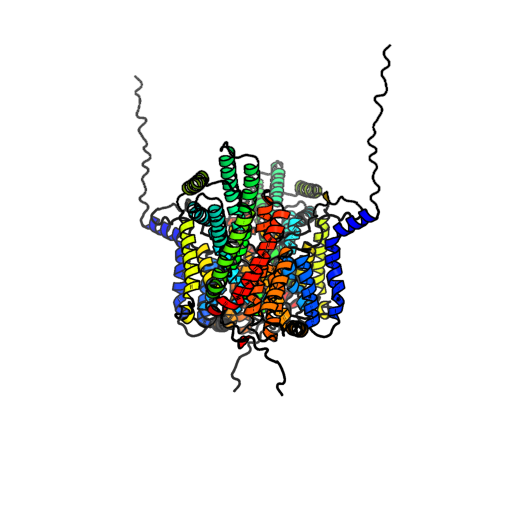 N . ALA B 1 474 ? -5.961 22.219 13.297 1 97.75 474 ALA B N 1
ATOM 7888 C CA . ALA B 1 474 ? -5.137 22.344 14.5 1 97.75 474 ALA B CA 1
ATOM 7889 C C . ALA B 1 474 ? -4.16 21.172 14.617 1 97.75 474 ALA B C 1
ATOM 7891 O O . ALA B 1 474 ? -3.061 21.328 15.148 1 97.75 474 ALA B O 1
ATOM 7892 N N . SER B 1 475 ? -4.531 20.031 14.094 1 97.38 475 SER B N 1
ATOM 7893 C CA . SER B 1 475 ? -3.662 18.859 14.141 1 97.38 475 SER B CA 1
ATOM 7894 C C . SER B 1 475 ? -2.414 19.062 13.289 1 97.38 475 SER B C 1
ATOM 7896 O O . SER B 1 475 ? -1.412 18.375 13.477 1 97.38 475 SER B O 1
ATOM 7898 N N . SER B 1 476 ? -2.451 20.062 12.398 1 96.75 476 SER B N 1
ATOM 7899 C CA . SER B 1 476 ? -1.308 20.328 11.531 1 96.75 476 SER B CA 1
ATOM 7900 C C . SER B 1 476 ? -0.456 21.469 12.094 1 96.75 476 SER B C 1
ATOM 7902 O O . SER B 1 476 ? 0.58 21.812 11.516 1 96.75 476 SER B O 1
ATOM 7904 N N . PHE B 1 477 ? -0.874 22.062 13.211 1 97.12 477 PHE B N 1
ATOM 7905 C CA . PHE B 1 477 ? -0.162 23.188 13.797 1 97.12 477 PHE B CA 1
ATOM 7906 C C . PHE B 1 477 ? 0.842 22.719 14.844 1 97.12 477 PHE B C 1
ATOM 7908 O O . PHE B 1 477 ? 0.784 23.125 16 1 97.12 477 PHE B O 1
ATOM 7915 N N . ALA B 1 478 ? 1.697 21.844 14.414 1 96.12 478 ALA B N 1
ATOM 7916 C CA . ALA B 1 478 ? 2.789 21.359 15.266 1 96.12 478 ALA B CA 1
ATOM 7917 C C . ALA B 1 478 ? 4.043 22.203 15.062 1 96.12 478 ALA B C 1
ATOM 7919 O O . ALA B 1 478 ? 4.883 21.891 14.219 1 96.12 478 ALA B O 1
ATOM 7920 N N . PHE B 1 479 ? 4.273 23.219 15.93 1 96.94 479 PHE B N 1
ATOM 7921 C CA . PHE B 1 479 ? 5.336 24.188 15.688 1 96.94 479 PHE B CA 1
ATOM 7922 C C . PHE B 1 479 ? 6.348 24.188 16.828 1 96.94 479 PHE B C 1
ATOM 7924 O O . PHE B 1 479 ? 7.391 24.844 16.734 1 96.94 479 PHE B O 1
ATOM 7931 N N . ILE B 1 480 ? 6.141 23.438 17.844 1 95.69 480 ILE B N 1
ATOM 7932 C CA . ILE B 1 480 ? 6.832 23.656 19.109 1 95.69 480 ILE B CA 1
ATOM 7933 C C . ILE B 1 480 ? 8.078 22.781 19.188 1 95.69 480 ILE B C 1
ATOM 7935 O O . ILE B 1 480 ? 9.156 23.266 19.547 1 95.69 480 ILE B O 1
ATOM 7939 N N . PHE B 1 481 ? 7.953 21.516 18.781 1 93.56 481 PHE B N 1
ATOM 7940 C CA . PHE B 1 481 ? 9.062 20.594 18.984 1 93.56 481 PHE B CA 1
ATOM 7941 C C . PHE B 1 481 ? 9.57 20.062 17.641 1 93.56 481 PHE B C 1
ATOM 7943 O O . PHE B 1 481 ? 8.789 19.844 16.719 1 93.56 481 PHE B O 1
ATOM 7950 N N . PRO B 1 482 ? 10.906 19.781 17.578 1 91.62 482 PRO B N 1
ATOM 7951 C CA . PRO B 1 482 ? 11.477 19.203 16.359 1 91.62 482 PRO B CA 1
ATOM 7952 C C . PRO B 1 482 ? 10.852 17.859 15.984 1 91.62 482 PRO B C 1
ATOM 7954 O O . PRO B 1 482 ? 10.719 17.547 14.797 1 91.62 482 PRO B O 1
ATOM 7957 N N . VAL B 1 483 ? 10.391 17.188 16.969 1 88 483 VAL B N 1
ATOM 7958 C CA . VAL B 1 483 ? 9.891 15.844 16.766 1 88 483 VAL B CA 1
ATOM 7959 C C . VAL B 1 483 ? 8.43 15.898 16.312 1 88 483 VAL B C 1
ATOM 7961 O O . VAL B 1 483 ? 7.891 14.906 15.812 1 88 483 VAL B O 1
ATOM 7964 N N . GLY B 1 484 ? 7.816 17.047 16.375 1 88.88 484 GLY B N 1
ATOM 7965 C CA . GLY B 1 484 ? 6.395 17.172 16.094 1 88.88 484 GLY B CA 1
ATOM 7966 C C . GLY B 1 484 ? 6.023 16.812 14.672 1 88.88 484 GLY B C 1
ATOM 7967 O O . GLY B 1 484 ? 4.953 16.266 14.422 1 88.88 484 GLY B O 1
ATOM 7968 N N . THR B 1 485 ? 6.863 17.203 13.742 1 93.56 485 THR B N 1
ATOM 7969 C CA . THR B 1 485 ? 6.648 16.922 12.328 1 93.56 485 THR B CA 1
ATOM 7970 C C . THR B 1 485 ? 7.98 16.797 11.594 1 93.56 485 THR B C 1
ATOM 7972 O O . THR B 1 485 ? 8.992 17.359 12.039 1 93.56 485 THR B O 1
ATOM 7975 N N . PRO B 1 486 ? 7.941 16.109 10.539 1 93.38 486 PRO B N 1
ATOM 7976 C CA . PRO B 1 486 ? 9.188 15.938 9.789 1 93.38 486 PRO B CA 1
ATOM 7977 C C . PRO B 1 486 ? 9.781 17.266 9.336 1 93.38 486 PRO B C 1
ATOM 7979 O O . PRO B 1 486 ? 11 17.469 9.43 1 93.38 486 PRO B O 1
ATOM 7982 N N . PRO B 1 487 ? 9.031 18.203 8.906 1 97.19 487 PRO B N 1
ATOM 7983 C CA . PRO B 1 487 ? 9.602 19.5 8.547 1 97.19 487 PRO B CA 1
ATOM 7984 C C . PRO B 1 487 ? 10.406 20.125 9.688 1 97.19 487 PRO B C 1
ATOM 7986 O O . PRO B 1 487 ? 11.516 20.625 9.469 1 97.19 487 PRO B O 1
ATOM 7989 N N . ASN B 1 488 ? 9.875 20.016 10.898 1 97.06 488 ASN B N 1
ATOM 7990 C CA . ASN B 1 488 ? 10.586 20.547 12.055 1 97.06 488 ASN B CA 1
ATOM 7991 C C . ASN B 1 488 ? 11.922 19.844 12.266 1 97.06 488 ASN B C 1
ATOM 7993 O O . ASN B 1 488 ? 12.93 20.484 12.555 1 97.06 488 ASN B O 1
ATOM 7997 N N . ALA B 1 489 ? 11.891 18.594 12.102 1 94 489 ALA B N 1
ATOM 7998 C CA . ALA B 1 489 ? 13.094 17.781 12.297 1 94 489 ALA B CA 1
ATOM 7999 C C . ALA B 1 489 ? 14.164 18.125 11.273 1 94 489 ALA B C 1
ATOM 8001 O O . ALA B 1 489 ? 15.352 18.172 11.602 1 94 489 ALA B O 1
ATOM 8002 N N . ILE B 1 490 ? 13.75 18.344 10.102 1 95.19 490 ILE B N 1
ATOM 8003 C CA . ILE B 1 490 ? 14.68 18.672 9.031 1 95.19 490 ILE B CA 1
ATOM 8004 C C . ILE B 1 490 ? 15.359 20.016 9.336 1 95.19 490 ILE B C 1
ATOM 8006 O O . ILE B 1 490 ? 16.578 20.141 9.242 1 95.19 490 ILE B O 1
ATOM 8010 N N . VAL B 1 491 ? 14.617 20.922 9.695 1 95.81 491 VAL B N 1
ATOM 8011 C CA . VAL B 1 491 ? 15.133 22.25 10 1 95.81 491 VAL B CA 1
ATOM 8012 C C . VAL B 1 491 ? 16.062 22.188 11.219 1 95.81 491 VAL B C 1
ATOM 8014 O O . VAL B 1 491 ? 17.125 22.812 11.242 1 95.81 491 VAL B O 1
ATOM 8017 N N . PHE B 1 492 ? 15.648 21.438 12.156 1 93.44 492 PHE B N 1
ATOM 8018 C CA . PHE B 1 492 ? 16.484 21.25 13.328 1 93.44 492 PHE B CA 1
ATOM 8019 C C . PHE B 1 492 ? 17.797 20.547 12.953 1 93.44 492 PHE B C 1
ATOM 8021 O O . PHE B 1 492 ? 18.859 20.875 13.508 1 93.44 492 PHE B O 1
ATOM 8028 N N . GLY B 1 493 ? 17.781 19.703 12.07 1 92.19 493 GLY B N 1
ATOM 8029 C CA . GLY B 1 493 ? 18.953 18.969 11.609 1 92.19 493 GLY B CA 1
ATOM 8030 C C . GLY B 1 493 ? 19.953 19.859 10.875 1 92.19 493 GLY B C 1
ATOM 8031 O O . GLY B 1 493 ? 21.109 19.484 10.711 1 92.19 493 GLY B O 1
ATOM 8032 N N . SER B 1 494 ? 19.469 20.938 10.43 1 90.62 494 SER B N 1
ATOM 8033 C CA . SER B 1 494 ? 20.375 21.875 9.75 1 90.62 494 SER B CA 1
ATOM 8034 C C . SER B 1 494 ? 21.406 22.438 10.719 1 90.62 494 SER B C 1
ATOM 8036 O O . SER B 1 494 ? 22.422 22.984 10.289 1 90.62 494 SER B O 1
ATOM 8038 N N . GLY B 1 495 ? 21.078 22.391 12 1 89.12 495 GLY B N 1
ATOM 8039 C CA . GLY B 1 495 ? 22.016 22.875 13.016 1 89.12 495 GLY B CA 1
ATOM 8040 C C . GLY B 1 495 ? 21.891 24.359 13.266 1 89.12 495 GLY B C 1
ATOM 8041 O O . GLY B 1 495 ? 22.594 24.906 14.125 1 89.12 495 GLY B O 1
ATOM 8042 N N . MET B 1 496 ? 20.953 25.016 12.68 1 90.88 496 MET B N 1
ATOM 8043 C CA . MET B 1 496 ? 20.859 26.469 12.773 1 90.88 496 MET B CA 1
ATOM 8044 C C . MET B 1 496 ? 19.828 26.891 13.82 1 90.88 496 MET B C 1
ATOM 8046 O O . MET B 1 496 ? 19.672 28.078 14.109 1 90.88 496 MET B O 1
ATOM 8050 N N . VAL B 1 497 ? 19.125 25.906 14.297 1 93.62 497 VAL B N 1
ATOM 8051 C CA . VAL B 1 497 ? 18.016 26.234 15.188 1 93.62 497 VAL B CA 1
ATOM 8052 C C . VAL B 1 497 ? 18.172 25.484 16.5 1 93.62 497 VAL B C 1
ATOM 8054 O O . VAL B 1 497 ? 18.5 24.297 16.516 1 93.62 497 VAL B O 1
ATOM 8057 N N . LYS B 1 498 ? 18 26.172 17.547 1 92.81 498 LYS B N 1
ATOM 8058 C CA . LYS B 1 498 ? 17.938 25.547 18.875 1 92.81 498 LYS B CA 1
ATOM 8059 C C . LYS B 1 498 ? 16.5 25.172 19.234 1 92.81 498 LYS B C 1
ATOM 8061 O O . LYS B 1 498 ? 15.555 25.812 18.781 1 92.81 498 LYS B O 1
ATOM 8066 N N . VAL B 1 499 ? 16.375 24.203 20.078 1 93.06 499 VAL B N 1
ATOM 8067 C CA . VAL B 1 499 ? 15.07 23.734 20.5 1 93.06 499 VAL B CA 1
ATOM 8068 C C . VAL B 1 499 ? 14.32 24.844 21.219 1 93.06 499 VAL B C 1
ATOM 8070 O O . VAL B 1 499 ? 13.109 25 21.062 1 93.06 499 VAL B O 1
ATOM 8073 N N . SER B 1 500 ? 15.055 25.609 21.969 1 93.19 500 SER B N 1
ATOM 8074 C CA . SER B 1 500 ? 14.438 26.688 22.734 1 93.19 500 SER B CA 1
ATOM 8075 C C . SER B 1 500 ? 13.852 27.766 21.828 1 93.19 500 SER B C 1
ATOM 8077 O O . SER B 1 500 ? 12.766 28.281 22.094 1 93.19 500 SER B O 1
ATOM 8079 N N . ASP B 1 501 ? 14.57 28.078 20.781 1 92.62 501 ASP B N 1
ATOM 8080 C CA . ASP B 1 501 ? 14.078 29.062 19.812 1 92.62 501 ASP B CA 1
ATOM 8081 C C . ASP B 1 501 ? 12.812 28.578 19.125 1 92.62 501 ASP B C 1
ATOM 8083 O O . ASP B 1 501 ? 11.836 29.328 19.016 1 92.62 501 ASP B O 1
ATOM 8087 N N . MET B 1 502 ? 12.828 27.391 18.719 1 94.88 502 MET B N 1
ATOM 8088 C CA . MET B 1 502 ? 11.664 26.812 18.047 1 94.88 502 MET B CA 1
ATOM 8089 C C . MET B 1 502 ? 10.469 26.75 18.984 1 94.88 502 MET B C 1
ATOM 8091 O O . MET B 1 502 ? 9.352 27.125 18.609 1 94.88 502 MET B O 1
ATOM 8095 N N . ALA B 1 503 ? 10.727 26.281 20.219 1 95.25 503 ALA B N 1
ATOM 8096 C CA . ALA B 1 503 ? 9.648 26.109 21.188 1 95.25 503 ALA B CA 1
ATOM 8097 C C . ALA B 1 503 ? 9.008 27.453 21.531 1 95.25 503 ALA B C 1
ATOM 8099 O O . ALA B 1 503 ? 7.781 27.547 21.641 1 95.25 503 ALA B O 1
ATOM 8100 N N . PHE B 1 504 ? 9.828 28.406 21.75 1 96 504 PHE B N 1
ATOM 8101 C CA . PHE B 1 504 ? 9.336 29.703 22.172 1 96 504 PHE B CA 1
ATOM 8102 C C . PHE B 1 504 ? 8.516 30.359 21.062 1 96 504 PHE B C 1
ATOM 8104 O O . PHE B 1 504 ? 7.344 30.688 21.266 1 96 504 PHE B O 1
ATOM 8111 N N . VAL B 1 505 ? 9.094 30.547 19.938 1 96.94 505 VAL B N 1
ATOM 8112 C CA . VAL B 1 505 ? 8.406 31.219 18.844 1 96.94 505 VAL B CA 1
ATOM 8113 C C . VAL B 1 505 ? 7.273 30.344 18.328 1 96.94 505 VAL B C 1
ATOM 8115 O O . VAL B 1 505 ? 6.207 30.844 17.953 1 96.94 505 VAL B O 1
ATOM 8118 N N . GLY B 1 506 ? 7.5 29.016 18.234 1 97.25 506 GLY B N 1
ATOM 8119 C CA . GLY B 1 506 ? 6.449 28.078 17.844 1 97.25 506 GLY B CA 1
ATOM 8120 C C . GLY B 1 506 ? 5.234 28.141 18.75 1 97.25 506 GLY B C 1
ATOM 8121 O O . GLY B 1 506 ? 4.102 28 18.281 1 97.25 506 GLY B O 1
ATOM 8122 N N . GLY B 1 507 ? 5.504 28.25 20.047 1 97.38 507 GLY B N 1
ATOM 8123 C CA . GLY B 1 507 ? 4.406 28.406 20.984 1 97.38 507 GLY B CA 1
ATOM 8124 C C . GLY B 1 507 ? 3.578 29.656 20.734 1 97.38 507 GLY B C 1
ATOM 8125 O O . GLY B 1 507 ? 2.348 29.609 20.766 1 97.38 507 GLY B O 1
ATOM 8126 N N . ILE B 1 508 ? 4.199 30.734 20.516 1 97.94 508 ILE B N 1
ATOM 8127 C CA . ILE B 1 508 ? 3.521 32 20.266 1 97.94 508 ILE B CA 1
ATOM 8128 C C . ILE B 1 508 ? 2.693 31.891 18.984 1 97.94 508 ILE B C 1
ATOM 8130 O O . ILE B 1 508 ? 1.519 32.281 18.969 1 97.94 508 ILE B O 1
ATOM 8134 N N . ILE B 1 509 ? 3.312 31.391 17.984 1 98.19 509 ILE B N 1
ATOM 8135 C CA . ILE B 1 509 ? 2.631 31.25 16.703 1 98.19 509 ILE B CA 1
ATOM 8136 C C . ILE B 1 509 ? 1.444 30.297 16.844 1 98.19 509 ILE B C 1
ATOM 8138 O O . ILE B 1 509 ? 0.382 30.531 16.266 1 98.19 509 ILE B O 1
ATOM 8142 N N . SER B 1 510 ? 1.636 29.25 17.594 1 98.12 510 SER B N 1
ATOM 8143 C CA . SER B 1 510 ? 0.541 28.312 17.828 1 98.12 510 SER B CA 1
ATOM 8144 C C . SER B 1 510 ? -0.668 29.016 18.438 1 98.12 510 SER B C 1
ATOM 8146 O O . SER B 1 510 ? -1.8 28.812 18 1 98.12 510 SER B O 1
ATOM 8148 N N . ILE B 1 511 ? -0.441 29.812 19.391 1 98 511 ILE B N 1
ATOM 8149 C CA . ILE B 1 511 ? -1.524 30.531 20.062 1 98 511 ILE B CA 1
ATOM 8150 C C . ILE B 1 511 ? -2.168 31.516 19.094 1 98 511 ILE B C 1
ATOM 8152 O O . ILE B 1 511 ? -3.393 31.641 19.047 1 98 511 ILE B O 1
ATOM 8156 N N . GLU B 1 512 ? -1.379 32.219 18.375 1 98.44 512 GLU B N 1
ATOM 8157 C CA . GLU B 1 512 ? -1.893 33.188 17.406 1 98.44 512 GLU B CA 1
ATOM 8158 C C . GLU B 1 512 ? -2.775 32.5 16.375 1 98.44 512 GLU B C 1
ATOM 8160 O O . GLU B 1 512 ? -3.855 32.969 16.031 1 98.44 512 GLU B O 1
ATOM 8165 N N . LEU B 1 513 ? -2.291 31.375 15.875 1 98.5 513 LEU B N 1
ATOM 8166 C CA . LEU B 1 513 ? -3.045 30.656 14.844 1 98.5 513 LEU B CA 1
ATOM 8167 C C . LEU B 1 513 ? -4.316 30.047 15.43 1 98.5 513 LEU B C 1
ATOM 8169 O O . LEU B 1 513 ? -5.328 29.938 14.734 1 98.5 513 LEU B O 1
ATOM 8173 N N . LEU B 1 514 ? -4.223 29.641 16.688 1 98.44 514 LEU B N 1
ATOM 8174 C CA . LEU B 1 514 ? -5.406 29.156 17.375 1 98.44 514 LEU B CA 1
ATOM 8175 C C . LEU B 1 514 ? -6.5 30.219 17.406 1 98.44 514 LEU B C 1
ATOM 8177 O O . LEU B 1 514 ? -7.637 29.953 17 1 98.44 514 LEU B O 1
ATOM 8181 N N . ILE B 1 515 ? -6.129 31.391 17.828 1 98.38 515 ILE B N 1
ATOM 8182 C CA . ILE B 1 515 ? -7.074 32.5 17.953 1 98.38 515 ILE B CA 1
ATOM 8183 C C . ILE B 1 515 ? -7.574 32.906 16.562 1 98.38 515 ILE B C 1
ATOM 8185 O O . ILE B 1 515 ? -8.773 33.094 16.359 1 98.38 515 ILE B O 1
ATOM 8189 N N . LEU B 1 516 ? -6.66 32.969 15.68 1 98.5 516 LEU B N 1
ATOM 8190 C CA . LEU B 1 516 ? -7.016 33.344 14.32 1 98.5 516 LEU B CA 1
ATOM 8191 C C . LEU B 1 516 ? -7.992 32.375 13.703 1 98.5 516 LEU B C 1
ATOM 8193 O O . LEU B 1 516 ? -8.945 32.75 13.023 1 98.5 516 LEU B O 1
ATOM 8197 N N . THR B 1 517 ? -7.754 31.078 13.867 1 98.62 517 THR B N 1
ATOM 8198 C CA . THR B 1 517 ? -8.609 30.047 13.297 1 98.62 517 THR B CA 1
ATOM 8199 C C . THR B 1 517 ? -10 30.078 13.922 1 98.62 517 THR B C 1
ATOM 8201 O O . THR B 1 517 ? -11.008 29.922 13.227 1 98.62 517 THR B O 1
ATOM 8204 N N . VAL B 1 518 ? -10.078 30.281 15.227 1 98.38 518 VAL B N 1
ATOM 8205 C CA . VAL B 1 518 ? -11.367 30.391 15.898 1 98.38 518 VAL B CA 1
ATOM 8206 C C . VAL B 1 518 ? -12.133 31.594 15.352 1 98.38 518 VAL B C 1
ATOM 8208 O O . VAL B 1 518 ? -13.328 31.5 15.07 1 98.38 518 VAL B O 1
ATOM 8211 N N . MET B 1 519 ? -11.438 32.75 15.211 1 98.19 519 MET B N 1
ATOM 8212 C CA . MET B 1 519 ? -12.078 33.938 14.664 1 98.19 519 MET B CA 1
ATOM 8213 C C . MET B 1 519 ? -12.547 33.688 13.234 1 98.19 519 MET B C 1
ATOM 8215 O O . MET B 1 519 ? -13.641 34.125 12.852 1 98.19 519 MET B O 1
ATOM 8219 N N . TYR B 1 520 ? -11.734 33.031 12.508 1 98.25 520 TYR B N 1
ATOM 8220 C CA . TYR B 1 520 ? -12.055 32.719 11.125 1 98.25 520 TYR B CA 1
ATOM 8221 C C . TYR B 1 520 ? -13.297 31.828 11.047 1 98.25 520 TYR B C 1
ATOM 8223 O O . TYR B 1 520 ? -14.18 32.062 10.219 1 98.25 520 TYR B O 1
ATOM 8231 N N . MET B 1 521 ? -13.383 30.797 11.914 1 97.94 521 MET B N 1
ATOM 8232 C CA . MET B 1 521 ? -14.484 29.844 11.93 1 97.94 521 MET B CA 1
ATOM 8233 C C . MET B 1 521 ? -15.797 30.516 12.312 1 97.94 521 MET B C 1
ATOM 8235 O O . MET B 1 521 ? -16.875 30.078 11.906 1 97.94 521 MET B O 1
ATOM 8239 N N . ASN B 1 522 ? -15.727 31.641 13.039 1 97.06 522 ASN B N 1
ATOM 8240 C CA . ASN B 1 522 ? -16.922 32.312 13.516 1 97.06 522 ASN B CA 1
ATOM 8241 C C . ASN B 1 522 ? -17.234 33.562 12.688 1 97.06 522 ASN B C 1
ATOM 8243 O O . ASN B 1 522 ? -18.062 34.375 13.07 1 97.06 522 ASN B O 1
ATOM 8247 N N . SER B 1 523 ? -16.531 33.75 11.578 1 96 523 SER B N 1
ATOM 8248 C CA . SER B 1 523 ? -16.766 34.906 10.719 1 96 523 SER B CA 1
ATOM 8249 C C . SER B 1 523 ? -16.766 34.5 9.242 1 96 523 SER B C 1
ATOM 8251 O O . SER B 1 523 ? -17.781 34.062 8.711 1 96 523 SER B O 1
ATOM 8253 N N . ILE B 1 524 ? -15.562 34.344 8.633 1 95.19 524 ILE B N 1
ATOM 8254 C CA . ILE B 1 524 ? -15.375 34.188 7.195 1 95.19 524 ILE B CA 1
ATOM 8255 C C . ILE B 1 524 ? -15.844 32.812 6.762 1 95.19 524 ILE B C 1
ATOM 8257 O O . ILE B 1 524 ? -16.344 32.625 5.648 1 95.19 524 ILE B O 1
ATOM 8261 N N . ALA B 1 525 ? -15.695 31.828 7.613 1 94.94 525 ALA B N 1
ATOM 8262 C CA . ALA B 1 525 ? -16.031 30.453 7.273 1 94.94 525 ALA B CA 1
ATOM 8263 C C . ALA B 1 525 ? -17.5 30.328 6.887 1 94.94 525 ALA B C 1
ATOM 8265 O O . ALA B 1 525 ? -17.859 29.469 6.074 1 94.94 525 ALA B O 1
ATOM 8266 N N . TYR B 1 526 ? -18.391 31.156 7.426 1 93.06 526 TYR B N 1
ATOM 8267 C CA . TYR B 1 526 ? -19.828 31.109 7.164 1 93.06 526 TYR B CA 1
ATOM 8268 C C . TYR B 1 526 ? -20.141 31.547 5.734 1 93.06 526 TYR B C 1
ATOM 8270 O O . TYR B 1 526 ? -21.203 31.25 5.207 1 93.06 526 TYR B O 1
ATOM 8278 N N . LEU B 1 527 ? -19.188 32.219 5.125 1 90.88 527 LEU B N 1
ATOM 8279 C CA . LEU B 1 527 ? -19.375 32.688 3.756 1 90.88 527 LEU B CA 1
ATOM 8280 C C . LEU B 1 527 ? -19.109 31.562 2.758 1 90.88 527 LEU B C 1
ATOM 8282 O O . LEU B 1 527 ? -19.641 31.578 1.643 1 90.88 527 LEU B O 1
ATOM 8286 N N . THR B 1 528 ? -18.422 30.609 3.199 1 88.69 528 THR B N 1
ATOM 8287 C CA . THR B 1 528 ? -18 29.562 2.262 1 88.69 528 THR B CA 1
ATOM 8288 C C . THR B 1 528 ? -18.75 28.266 2.514 1 88.69 528 THR B C 1
ATOM 8290 O O . THR B 1 528 ? -18.922 27.453 1.604 1 88.69 528 THR B O 1
ATOM 8293 N N . LEU B 1 529 ? -19.109 27.984 3.768 1 91.44 529 LEU B N 1
ATOM 8294 C CA . LEU B 1 529 ? -19.797 26.766 4.148 1 91.44 529 LEU B CA 1
ATOM 8295 C C . LEU B 1 529 ? -21.062 27.062 4.93 1 91.44 529 LEU B C 1
ATOM 8297 O O . LEU B 1 529 ? -21.141 28.062 5.641 1 91.44 529 LEU B O 1
ATOM 8301 N N . PRO B 1 530 ? -22.062 26.219 4.738 1 88.31 530 PRO B N 1
ATOM 8302 C CA . PRO B 1 530 ? -23.328 26.438 5.453 1 88.31 530 PRO B CA 1
ATOM 8303 C C . PRO B 1 530 ? -23.266 25.969 6.906 1 88.31 530 PRO B C 1
ATOM 8305 O O . PRO B 1 530 ? -24.016 25.078 7.301 1 88.31 530 PRO B O 1
ATOM 8308 N N . LEU B 1 531 ? -22.609 26.688 7.73 1 93.62 531 LEU B N 1
ATOM 8309 C CA . LEU B 1 531 ? -22.297 26.234 9.086 1 93.62 531 LEU B CA 1
ATOM 8310 C C . LEU B 1 531 ? -23.406 26.625 10.055 1 93.62 531 LEU B C 1
ATOM 8312 O O . LEU B 1 531 ? -23.469 26.109 11.172 1 93.62 531 LEU B O 1
ATOM 8316 N N . LEU B 1 532 ? -24.359 27.422 9.656 1 91.19 532 LEU B N 1
ATOM 8317 C CA . LEU B 1 532 ? -25.406 27.906 10.555 1 91.19 532 LEU B CA 1
ATOM 8318 C C . LEU B 1 532 ? -26.562 26.922 10.641 1 91.19 532 LEU B C 1
ATOM 8320 O O . LEU B 1 532 ? -27.297 26.906 11.625 1 91.19 532 LEU B O 1
ATOM 8324 N N . GLU B 1 533 ? -26.656 26.062 9.672 1 90.81 533 GLU B N 1
ATOM 8325 C CA . GLU B 1 533 ? -27.766 25.125 9.625 1 90.81 533 GLU B CA 1
ATOM 8326 C C . GLU B 1 533 ? -27.312 23.719 10.016 1 90.81 533 GLU B C 1
ATOM 8328 O O . GLU B 1 533 ? -26.281 23.25 9.547 1 90.81 533 GLU B O 1
ATOM 8333 N N . PHE B 1 534 ? -28.125 23.172 10.867 1 93.19 534 PHE B N 1
ATOM 8334 C CA . PHE B 1 534 ? -27.875 21.781 11.195 1 93.19 534 PHE B CA 1
ATOM 8335 C C . PHE B 1 534 ? -28.312 20.859 10.055 1 93.19 534 PHE B C 1
ATOM 8337 O O . PHE B 1 534 ? -29.484 20.844 9.68 1 93.19 534 PHE B O 1
ATOM 8344 N N . PRO B 1 535 ? -27.422 20.141 9.57 1 92.12 535 PRO B N 1
ATOM 8345 C CA . PRO B 1 535 ? -27.766 19.359 8.375 1 92.12 535 PRO B CA 1
ATOM 8346 C C . PRO B 1 535 ? -28.625 18.141 8.703 1 92.12 535 PRO B C 1
ATOM 8348 O O . PRO B 1 535 ? -28.469 17.547 9.766 1 92.12 535 PRO B O 1
ATOM 8351 N N . THR B 1 536 ? -29.375 17.625 7.762 1 90.12 536 THR B N 1
ATOM 8352 C CA . THR B 1 536 ? -30.281 16.484 7.926 1 90.12 536 THR B CA 1
ATOM 8353 C C . THR B 1 536 ? -29.5 15.188 8.047 1 90.12 536 THR B C 1
ATOM 8355 O O . THR B 1 536 ? -29.922 14.258 8.719 1 90.12 536 THR B O 1
ATOM 8358 N N . TRP B 1 537 ? -28.281 15.227 7.438 1 89.88 537 TRP B N 1
ATOM 8359 C CA . TRP B 1 537 ? -27.516 13.984 7.422 1 89.88 537 TRP B CA 1
ATOM 8360 C C . TRP B 1 537 ? -26.812 13.766 8.758 1 89.88 537 TRP B C 1
ATOM 8362 O O . TRP B 1 537 ? -26.297 12.68 9.023 1 89.88 537 TRP B O 1
ATOM 8372 N N . ALA B 1 538 ? -26.891 14.742 9.633 1 90.44 538 ALA B N 1
ATOM 8373 C CA . ALA B 1 538 ? -26.203 14.625 10.922 1 90.44 538 ALA B CA 1
ATOM 8374 C C . ALA B 1 538 ? -27.203 14.328 12.047 1 90.44 538 ALA B C 1
ATOM 8376 O O . ALA B 1 538 ? -26.828 14.289 13.219 1 90.44 538 ALA B O 1
ATOM 8377 N N . VAL B 1 539 ? -28.5 14.125 11.648 1 85.62 539 VAL B N 1
ATOM 8378 C CA . VAL B 1 539 ? -29.516 13.859 12.648 1 85.62 539 VAL B CA 1
ATOM 8379 C C . VAL B 1 539 ? -29.328 12.453 13.219 1 85.62 539 VAL B C 1
ATOM 8381 O O . VAL B 1 539 ? -29.047 11.508 12.469 1 85.62 539 VAL B O 1
ATOM 8384 N N . ILE B 1 540 ? -29.328 12.289 14.406 1 73.94 540 ILE B N 1
ATOM 8385 C CA . ILE B 1 540 ? -29.188 11.008 15.094 1 73.94 540 ILE B CA 1
ATOM 8386 C C . ILE B 1 540 ? -30.422 10.156 14.859 1 73.94 540 ILE B C 1
ATOM 8388 O O . ILE B 1 540 ? -31.547 10.578 15.164 1 73.94 540 ILE B O 1
ATOM 8392 N N . THR B 1 541 ? -30.469 9.188 13.922 1 59.12 541 THR B N 1
ATOM 8393 C CA . THR B 1 541 ? -31.609 8.312 13.734 1 59.12 541 THR B CA 1
ATOM 8394 C C . THR B 1 541 ? -31.797 7.395 14.945 1 59.12 541 THR B C 1
ATOM 8396 O O . THR B 1 541 ? -30.875 6.688 15.336 1 59.12 541 THR B O 1
ATOM 8399 N N . ASN B 1 542 ? -32.594 7.715 15.859 1 48.53 542 ASN B N 1
ATOM 8400 C CA . ASN B 1 542 ? -33 6.789 16.922 1 48.53 542 ASN B CA 1
ATOM 8401 C C . ASN B 1 542 ? -33.438 5.441 16.344 1 48.53 542 ASN B C 1
ATOM 8403 O O . ASN B 1 542 ? -34.344 5.379 15.523 1 48.53 542 ASN B O 1
ATOM 8407 N N . SER B 1 543 ? -32.688 4.473 16.156 1 40.84 543 SER B N 1
ATOM 8408 C CA . SER B 1 543 ? -33.188 3.115 15.961 1 40.84 543 SER B CA 1
ATOM 8409 C C . SER B 1 543 ? -34.281 2.773 16.953 1 40.84 543 SER B C 1
ATOM 8411 O O . SER B 1 543 ? -34.062 2.027 17.906 1 40.84 543 SER B O 1
ATOM 8413 N N . THR B 1 544 ? -35.188 3.328 17.531 1 32.06 544 THR B N 1
ATOM 8414 C CA . THR B 1 544 ? -36.219 2.605 18.266 1 32.06 544 THR B CA 1
ATOM 8415 C C . THR B 1 544 ? -36.938 1.583 17.375 1 32.06 544 THR B C 1
ATOM 8417 O O . THR B 1 544 ? -36.812 1.651 16.156 1 32.06 544 THR B O 1
ATOM 8420 N N . VAL B 1 545 ? -38.562 1.225 17.828 1 30.23 545 VAL B N 1
ATOM 8421 C CA . VAL B 1 545 ? -39.594 0.207 17.922 1 30.23 545 VAL B CA 1
ATOM 8422 C C . VAL B 1 545 ? -40.281 0.036 16.562 1 30.23 545 VAL B C 1
ATOM 8424 O O . VAL B 1 545 ? -40.906 0.963 16.062 1 30.23 545 VAL B O 1
ATOM 8427 N N . THR B 1 546 ? -39.719 -0.509 15.531 1 27.14 546 THR B N 1
ATOM 8428 C CA . THR B 1 546 ? -40.906 -1.159 14.992 1 27.14 546 THR B CA 1
ATOM 8429 C C . THR B 1 546 ? -41.781 -1.698 16.125 1 27.14 546 THR B C 1
ATOM 8431 O O . THR B 1 546 ? -41.312 -2.457 16.969 1 27.14 546 THR B O 1
ATOM 8434 N N . PRO B 1 547 ? -43.062 -1.123 16.25 1 24.78 547 PRO B N 1
ATOM 8435 C CA . PRO B 1 547 ? -43.906 -2.066 16.953 1 24.78 547 PRO B CA 1
ATOM 8436 C C . PRO B 1 547 ? -43.812 -3.492 16.422 1 24.78 547 PRO B C 1
ATOM 8438 O O . PRO B 1 547 ? -43.5 -3.693 15.25 1 24.78 547 PRO B O 1
#

Organism: NCBI:txid1611254

pLDDT: mean 88.28, std 14.52, range [24.52, 98.62]

Solvent-accessible surface area (backbone atoms only — not comparable to full-atom values): 55429 Å² total; per-residue (Å²): 137,83,77,84,77,82,85,73,82,80,67,74,72,74,68,73,68,73,73,46,70,63,56,44,48,52,41,43,45,62,71,36,41,54,59,46,51,65,56,45,45,57,58,71,43,45,66,32,66,73,44,86,56,44,25,35,34,39,47,38,48,49,51,41,48,51,50,40,52,56,66,49,56,38,59,62,36,62,52,26,52,42,55,48,45,49,32,9,67,65,62,49,37,45,24,46,64,37,26,22,38,41,24,34,40,53,54,42,27,47,52,15,40,48,47,49,27,49,38,36,56,73,59,44,42,58,57,55,54,44,38,60,53,44,44,71,28,57,42,35,59,69,41,38,43,48,29,48,24,50,45,31,15,58,46,2,23,55,27,48,31,48,60,42,30,66,58,47,47,61,55,49,49,51,47,42,52,50,53,47,53,56,45,68,69,38,85,81,54,55,72,66,40,54,56,16,43,51,35,32,43,27,38,46,46,49,39,33,28,53,21,11,42,43,16,11,56,20,26,48,73,6,30,67,24,47,40,40,51,57,40,31,47,44,53,72,26,74,64,56,76,68,79,74,43,62,53,55,36,30,67,50,30,33,62,52,32,52,50,46,48,51,53,44,48,53,51,45,38,64,72,21,43,73,57,39,70,73,69,38,64,63,52,38,50,48,40,42,47,56,48,66,66,47,71,77,85,46,60,36,36,52,52,50,50,50,46,49,50,50,40,53,48,47,50,45,45,31,61,58,78,86,47,88,25,66,46,76,81,42,58,91,59,22,68,49,68,26,35,42,28,38,54,46,36,52,46,36,40,57,40,61,30,56,78,82,67,78,83,60,84,58,55,79,89,66,60,63,86,75,56,38,53,38,55,65,70,57,47,50,66,66,50,67,62,49,55,55,39,35,45,12,24,30,28,30,50,36,40,41,34,57,70,27,42,29,45,56,53,51,32,60,68,42,54,83,56,39,78,50,56,66,71,56,51,39,51,51,50,21,49,54,30,28,60,46,6,29,68,23,50,30,45,56,40,23,43,63,44,37,60,54,34,31,32,41,20,43,70,47,64,40,22,38,64,68,35,30,50,56,28,34,52,23,10,45,50,37,49,36,37,45,81,11,34,65,26,36,36,53,43,40,66,69,66,62,46,53,69,66,58,38,30,52,55,22,46,53,44,43,52,51,44,51,52,48,49,53,52,36,63,75,50,64,41,56,78,70,39,78,55,87,50,64,53,79,56,64,54,80,76,75,82,73,75,75,128,138,83,80,84,76,86,85,73,81,82,67,74,73,74,68,74,69,74,74,47,70,65,56,44,48,51,42,43,46,64,71,36,41,54,59,46,51,65,55,45,45,56,60,71,43,44,67,32,64,73,42,84,56,44,24,34,34,40,49,38,49,50,52,44,49,53,50,40,52,57,65,49,56,38,59,61,36,61,53,26,52,42,55,48,46,48,32,10,67,67,62,48,38,45,24,47,65,37,25,23,38,42,24,34,39,54,53,42,28,47,52,14,42,48,47,50,28,48,38,37,56,74,58,46,43,57,57,54,54,44,37,62,51,44,43,72,27,57,42,35,59,68,43,37,42,49,32,48,24,50,45,31,14,57,46,2,24,55,29,50,31,47,59,41,30,65,59,47,45,61,55,48,50,51,47,40,50,49,52,46,53,58,44,68,67,37,85,82,54,55,71,66,41,54,56,16,44,53,35,32,43,29,38,48,46,49,38,34,29,53,20,13,42,43,16,11,56,20,26,48,72,6,30,68,25,48,40,39,52,57,41,31,46,44,54,73,27,75,65,58,75,70,78,74,44,62,53,56,37,28,68,53,28,32,61,51,31,51,50,45,48,51,53,46,48,51,51,44,39,64,74,22,43,72,56,38,70,72,69,37,64,63,52,38,50,50,39,42,49,56,49,65,66,48,72,77,84,46,59,36,37,52,52,50,50,50,48,49,51,50,43,53,46,47,50,44,46,32,60,59,77,86,47,89,26,65,43,74,82,43,58,89,60,22,68,48,68,24,35,45,26,38,53,46,35,52,48,36,41,60,38,61,31,56,77,81,67,77,85,59,80,59,56,79,88,65,59,65,87,75,56,38,53,38,56,65,69,57,47,49,66,67,51,67,62,50,54,55,39,34,46,12,25,29,28,31,49,37,39,42,33,57,72,27,41,30,45,56,52,52,31,60,69,42,52,83,57,41,76,50,56,66,71,56,51,38,50,51,51,22,50,52,31,26,59,48,6,31,67,22,50,30,44,56,40,23,42,63,44,38,59,54,34,30,33,42,19,43,72,47,65,40,22,39,63,68,34,30,50,56,28,34,53,26,11,44,50,36,49,36,37,45,81,12,34,64,26,36,36,54,44,42,68,69,66,61,45,52,67,66,59,39,30,52,54,21,45,52,44,43,52,52,45,50,53,49,50,52,53,36,62,76,49,64,41,55,77,72,40,78,56,87,48,64,53,79,56,65,55,79,76,76,80,76,76,76,127

Foldseek 3Di:
DPDPDDPDDVPVPPVPPPCPPVNVVVVVCVVCVLVCLLPVLLVVLVVLLPDDFLLSLLVSLLSNLLSCQLVCSDPLLVSLCCCLPRCCVSVLDNNVVLVVLLDDLLLLLLVLLALLQLLCVVQVLLVLQLLVQLLPFFQFLLRSLLSLLVSLLQSLQRHPLQVSLLNSLVLLVVLLVQQQVVQVPPVVQPPLAVQLSLLSSQLSSLSNSQSSLLSLQQWCNSDLLSSLLVSLCCLQQVPDQPQDAGVLSNVQRVVLSVVLSVVLSVLSCVRRNPSHDGGDCVSSVVSVVVSVPDDDQAPLSVVSVVLVVQLVVCRCQPCVPVDHHPVVVDDVPPDGSSNSSVVSSVQQQPAFNHDDDPPDDDDPVPPDDTGGSDDVVSCVPPPPVSSSSLSSSLSSSSNSCNSRCNLVVLQVVCVVCLQPDLLVLQLVLLVVLLVSLLSGPLNSSSSSRLSSQLSSCLSSQWASCLRNSSNSSSSSLRFAALVSDSSSVSSVVVVSYDNVRRNVSSVVSSVVSSVSSSVSSVPVSVVSGVGHDHDPSSHDPPPDDPD/DPDPDDPDDPPPPPPPVPCPPVNVVVVVCVVCVLVCLLPVLLVVLVVLLPDDFLLSLLVSLLSNLLSCQLVCSDPLLVSLCCCLPRCCVSVLDNNVVLVVLLDDLLLLLLVLLALLQLLCVVQVLLVLQLLVQLLPFFQFLLRSLLSLLVSLLQSLLRHPLQVSLLNSLVLLVVLLVVQVVVQVPPVVQPPLAVQLSLLSSQLSSLSNSQSSLLSLQQWCNSDLLSSLLVSLCCLQQVPPQPQDAGVLSNVQRVVLSVVLSVVLSVLSCVRRNPSHDGGDCVSSVVSVVVSVPDDDQAPLSVVSVVLVVQLVCCRCQPCVPVDHHPVVVDDVPPDGSSNSSVVSSVQQQPAFNHDDDPPDDDDPVPPDDTGGSDDVVSCVPPPPVSSSSLSSSLSSSSNSCNSRCNLVVLQVVCVVCLQPDLLVLQLVLLVVLLVSLLSGPLNSSSSSRLSSQLSSCLSSQWASCLRNSSNSSSSSLRFAALNSDSSSVSSVVVVSYDNVRRNVSSVVSSVVSSVSSSVSSVPVSVVSGVGHDHDPSSHDPPPDDPD

Secondary structure (DSSP, 8-state):
--------------------HHHHHHHHHHHSHHHHHHHHHHHHTGGGGGSSSHHHHHHHHHHHHHHHHHHTSS-HHHHHTTHHHHHHHHTSS-HHHHHHTT--HHHHHHHHHHHHHHHHHHTTHHHHHHHHHHTTS-SSHHHHHHHHHHHHHHHHTTS-HHHHHHHHHHHHHHHHHHHHHHHHTSTT--HHHHHHHHHHHHHHHHHHHHHHHHHTTSSTTTSHHHHHHHHHHHHH-TT--S-S-HHHHHHHHHHHHHHHHHHHHHHHHHHHSTT-----HHHHHHHHHHHHTSPPPPHHHHHHHHHHHHHHHHHHHH--SSS--GGGGS-TTTS-HHHHHHHHHHHHHHSBSS----SS---GGG---PPBSS-HHHHHHHS-HHHHHHHHHHHHHHHHHHHHTHHHHHHHHGGGTTTS-HHHHHHHHHHHHHHHHTTS-HHHHHHHHHHHHHHHHHHTTS-THHHHHHHHHHTT---S-GGGSHHHHHHHHTTS--HHHHHHHHHHHHHHHHHHHHHHHTTTHHHHS-TTSPPGGGS--------/--------------------HHHHHHHHHHHTHHHHHHHHHHHHTGGGGGSSSHHHHHHHHHHHHHHHHHHTSS-HHHHHTTHHHHHHHHTSS-HHHHHHTT--HHHHHHHHHHHHHHHHHHTTHHHHHHHHHHTTS-SSHHHHHHHHHHHHHHHHTTS-HHHHHHHHHHHHHHHHHHHHHHHHTSTT--HHHHHHHHHHHHHHHHHHHHHHHHHTTSSTTTSHHHHHHHHHHHHH-TT--S-S-HHHHHHHHHHHHHHHHHHHHHHHHHHHSTT-----HHHHHHHHHHHHTSPPPPHHHHHHHHHHHHHHHHHHHH--SSS--GGGGS-TTTS-HHHHHHHHHHHHHHSBSS----SS---GGG---PPBSS-HHHHHHHS-HHHHHHHHHHHHHHHHHHHHTHHHHHHHHTTTTTTS-HHHHHHHHHHHHHHHHTTS-HHHHHHHHHHHHHHHHHHHTS-THHHHHHHHHHTT---S-GGGSHHHHHHHHTTS--HHHHHHHHHHHHHHHHHHHHHHHTTTHHHHS-TTS--GGGS--------

Sequence (1094 aa):
MLESSSSTNFVQHFVSREVSNKERLLCLLRRMKNGLVLVLTPLLFGQMLWWEGPEWRCAYCVCIIAIYWMSEVMPLAVTAMLPVVLFPLVGVLDANTTAKEYMNDTNFLFIGGLTMAAAVEKCDLHERVALSVLRLVGSEPKWIMLGFMTVTALLSSFISNTATTAMMVPIGQSVVQQLISSFQHHPTNGERGRQGCKKMATGLVLSICFAANIGGTGTATGTPSNLVMLGQLNALFPKVDGSLNYVTWIFFAYPLMLLCLGVAWATLVWFFLRDAPEKDEAVTEMLNTRYRELPRMTYAEKSVFVCFCILLSLWIFRNPGIVPGFSVFFKKGAYTDATSAMIVSFLLFVLPSEKPDIASYIKKEDLKKRGCLMDWKTMQETFPWSVVLLLGGGFALAAGVKESGLSLLIGTSLSSIEHLPLWILQLLTMLIAMVITNICSNTVTASIFVPIVATLAQRAGHHPFTLMLPTTLASSFAFIFPVGTPPNAIVFGSGMVKVSDMAFVGGIISIELLILTVMYMNSIAYLTLPLLEFPTWAVITNSTVTPMLESSSSTNFVQHFVSREVSNKERLLCLLRRMKNGLVLVLTPLLFGQMLWWEGPEWRCAYCVCIIAIYWMSEVMPLAVTAMLPVVLFPLVGVLDANTTAKEYMNDTNFLFIGGLTMAAAVEKCDLHERVALSVLRLVGSEPKWIMLGFMTVTALLSSFISNTATTAMMVPIGQSVVQQLISSFQHHPTNGERGRQGCKKMATGLVLSICFAANIGGTGTATGTPSNLVMLGQLNALFPKVDGSLNYVTWIFFAYPLMLLCLGVAWATLVWFFLRDAPEKDEAVTEMLNTRYRELPRMTYAEKSVFVCFCILLSLWIFRNPGIVPGFSVFFKKGAYTDATSAMIVSFLLFVLPSEKPDIASYIKKEDLKKRGCLMDWKTMQETFPWSVVLLLGGGFALAAGVKESGLSLLIGTSLSSIEHLPLWILQLLTMLIAMVITNICSNTVTASIFVPIVATLAQRAGHHPFTLMLPTTLASSFAFIFPVGTPPNAIVFGSGMVKVSDMAFVGGIISIELLILTVMYMNSIAYLTLPLLEFPTWAVITNSTVTP

Radius of gyration: 33.12 Å; Cα contacts (8 Å, |Δi|>4): 1680; chains: 2; bounding box: 121×90×104 Å

InterPro domains:
  IPR001898 Solute carrier family 13 [PF00939] (54-522)
  IPR031312 Sodium/sulphate symporter, conserved site [PS01271] (475-491)